Protein AF-A0A6C0BI85-F1 (afdb_monomer)

Organism: NCBI:txid1070528

Secondary structure (DSSP, 8-state):
-HHHHHHHHTT-S-PPPPBS-GGG-EEEESSPPTT-BPPPHHHHHHHHHHHHHHT--TT-EEEETTEEEETTTTEEESSSPP-SEEEEBPBPPP-------------------PPP------------EEETTTS--SSTTGGGEEEEEEETTEEEE--EEEEETTEEEEES-TTT--EE-SSEEES---SSS--TTS-SEEEEEEEE-SS-TTS--EEEEEEEEEE-SS-SS-EEEEEEETTSS-SB--EE-GGG-EEEEEEEEE-SEEEEEEEETTS-----EEEEEEEEEEPPPPPPP---------------------------------------------------------------------------------------------------------------------------------------------------------------PPPP-TT-PPPPPS-GGG--HHHHHHHHHHHTTS-HHHHHHHHHHHHHHHHHT-TTSEEEEE-SSEEEEEEEPPSSSPPEEEEETTEEEEE--HHHHSTT--EEEEEEESS-TTTTS-TT---SSPPEEEEEE-TTSPBPP----SS-EEEEEE----TT-TTTSPPPEEEEETTTTEEEEEETTEEEE----EEEETTEEEEE-GGG-EEEEE-S--STT-EEEEEPPPP-------EEETTTTEEE-TTEEEEEE-SSEEEEEES--STHHHHHHHHHHHHHHHHHHHHHHTSHHHHHHTHHHHHHHHHHHHHHHHHHHHHHHHHHHHHHHHHHHHHH-HHHHHHHTS-TTS------TTTTHHHHHHHS--S-------HHHHHHHH-TTTHHHH---TTS-HHHHHHHHHHHHHHHHHHHHHTHHHHHTTTS--PPPHHHHHHHHHHHHHHHHHHHHHHHHHHHHHHHHHHHHH-HHHHHHHHHHHHHHHHHHHHHHHHH--PPPTTTTTSTTSHHHHSS-HHHHHHHHHHHHHPPPPPPP---TTGGGSS--SHHHHHHHHHHHHHHHHHHHHHHHHHTTS-HHHHHHHHHHHHHHHHHIIIIIHHHHHHHHHHHHHHHHHTTTTS-HHHHHHHHSSHHHH--SS-TTS-TTTTS--SHHHHHHHHIIIIIIHHHHTT--HHHHS-HHHHHHHHHTTSS----TT-GGGGSSHHHHHHHHHHHHHHH--

Radius of gyration: 44.76 Å; Cα contacts (8 Å, |Δi|>4): 1434; chains: 1; bounding box: 137×112×140 Å

InterPro domains:
  IPR000203 GPS motif [PF01825] (696-733)
  IPR000203 GPS motif [SM00303] (693-743)
  IPR046338 GAIN domain superfamily [G3DSA:2.60.220.50] (666-744)
  IPR051223 Polycystin [PTHR10877] (275-784)
  IPR057244 GAIN, subdomain B [PS50221] (589-743)

Foldseek 3Di:
DVVVVVVVVVVPPDDFFAAPDPVQKAKDQADDPPQKDAGDLVNCVVCQVVCLVPHDDDQDWADDQQWIFTSVVSDIDSPDDDDRMGIIGRGDDDDDDDDDDDDDDDDDDDDDDDDDDDDDDDDDDDKDKDKLLVQDDPDACRQQKFKWKDADPDTGGQPDFDQDPNATWRANDPVFGWTDGSWKGWQGQPPDPPPPPRWWMKIKMKGFHPDDPVPQWKKKKKKKKAWDDQWAPFKWKFKDFPPDGGPDTDTDHNVNGMDMDIDIHRGRMIMIMITGDVIDTGIMMTMMMMMMTDDDDDDDDDDDDDDDDDDDDDDDDDDDDDDDDDDDDDDDDDDDDDDDDDDDDDDDDDDDDDDDDDDDDDDDDDDDDDDDDDDDDDDDDDDDDDDDDDDDDDDDDDDDDDDDDDDDDDDDDDDDDDDDDDDDDDDDDDDDDDDDDDDDDDDDDDDDDDDDDDDDDDPDDDDDPQPAQDDDPPPLLPDDPVRLLVSVQSCLVHQCVRCVLVNLQSLLSVLVVDPQQKDWHDYPFKIKIKGFQDPDQDWDWTDDDQKIKTHTSVPVVFPQFTMKMKIFTPDDRLCVPPVPDDFQFTDIDIFGAGSSSGGDWWAQAPFFIKMKGWGNADPPHLLNDAKWKWKAQLQPRFIWTADPNDTHTDPPWAPPDSFWIWDAITPRDIDIDGDPDNPGRDIDIDTDDNDDDDDADWDQDPQQSDIDRPQKGWPDDDNTMTMITGRTPDCQVLLVVLLVVLLVLLVVCVVVCPDPVNCVVLVVLCCVLVVVVVVLVVVLVVLLVLQLLLVVLLVVLLCPPPVSVVVVVDALLDFPPDLAPPDPDVVVVVVVVPDPPPDPFDLVLLLQCLFQQRNLPQFHFQLARSSLSSLLSLLLLLVLLLLCLSSVCNCAPNRGRDHDDPVSVVVSVVVSCVRNVVVNVVSLVLSLVQSLVQSCQRPVVLNLVLVLVLQLVLLLVLLLCVPPVDDDDPLSVPDPCSVVSNVDDNVVSVVSNVVSSRDGRDDDDDDDPVCSSDSHRDPSNVVSSVVSVVSSVVSSSSLSSSCSSDDVVVNCVSVVVSVVVVCCVRPPVSSVVSVVVLVVLLVCLVCVVVDDVVCNCVVPPPCLPVPPSPPSQAQPCVSSDPDPVSVVSSCCNSQVSRCSSSVHDSVSNHRSNVVSVVVNPPPDPPPPPPDPPVCSDPSNSSNVVVVVVVVVVD

Sequence (1194 aa):
MLRQIVAYLFVSLVFSQDCTSLTSLGHYTGDCPFNLGTPSCSYIQQNMNQICTNVIYNGITVNGPACNLNGEGCIYSPNMAEISEYFCCTLVSPSATPTPSITPPPTPTPSITPTISKTPSLTRTPVYVYDSQTDFNSFQGNKGWTYNYYKEPNYGPLPVLGNAEGSTAWMYSQNCAGWITATTMMPNDGITCNTPSCGTVRPAIKWSNPFPPSDTSYFLVTLSLRHYENGGQGEQIWVNINGGSAVYSPVITYASGTLTWSSYANINTFELIVQPLNGCDYAKVNYRITIMSVPITPSPTSTASRTSSASASRSAYPTFTAGPTSTVTPSTSSSSSSSASISSSSSSSALSSSSASATATSSSSSSASATSSSSSSASATSSSLSSASATSSGSSSATMTSSASATSSSSSSSSATSSASSTGTVTMSSTPSSSASSTSSSLSTPSATSTASLTPSVTSSPSPNWFKPPEIPQNLTNISSAEAIGFINTLAAYDASVIQGSLNALGAALLAGAANGSVSVQTTQFKMTLQVLPETNGTATLASGTTNIAMPPLKSLVEGAAAASLIQWTKNPFVSVIPNEKPDAPVVSFSVLDSTGKALSVSNLSKPITMSWNQNLGLDDPRIQTPPSYVIRCDTAFVYLTTGGQMTLFKGANQTRRDLWEVPCLMNSTNYVQCTSFQPYTFQAFDCPTPSFDHSCIYWSTSLKKWSSDGCKPAYANLTYASCECTHLTDFSSRVMAVVQSNKALFDNAKNVYSAAGLASNAEWFGLFGGLGLLTLCIGIIVIQVDLGSTRRYVHSLLRNKFLREFLHRRPSSPLYIYDIRSTMDRFYKTMKQEPIAASSTVFQRILQQHPSLQFIFRYDPRLSRLFRLLFLSIVQFHSLFITALLYGFTYGAGGKAAMTIIETIMLSLITMTLNIPVVQGLVRSMNHVGTLEFQAQFPVLHEEYQRRSAFEKIALIYLNKKNGMELDPEFLKIKGVDELQELTLKELLRKAAAVISMPWNLLDFHMSCWKAWPAHTWTGAGFLLAAMGYLGFVLNFLILFAANHDKSVGHEVMTSWGISQISSIFLIQPVTILFTYGFYWLVNRYSAYLPVFLRTLVITPSVRSIPSLFYFSNPWSYASYSPLTAEYAYTIFTRCSAYASHSDELAYAPMGAIVTSLGATESVVIDDSDQADEKTIKGLYVKFWVTYGELMR

pLDDT: mean 72.15, std 23.86, range [23.44, 97.12]

Nearest PDB structures (foldseek):
  7cz6-assembly1_C  TM=4.607E-01  e=1.124E-02  Omono River virus
  5iku-assembly1_A  TM=6.748E-01  e=1.535E-01  Hathewaya histolytica
  8h3u-assembly1_A  TM=4.696E-01  e=1.286E-01  Homo sapiens
  7tdm-assembly1_B  TM=3.830E-01  e=2.499E-01  Clostridium perfringens
  6v4a-assembly1_E  TM=4.316E-01  e=1.346E+00  Desulfofustis sp. PB-SRB1

Mean predicted aligned error: 21.23 Å

Solvent-accessible surface area (backbone atoms only — not comparable to full-atom values): 73098 Å² total; per-residue (Å²): 106,75,74,55,56,55,55,56,60,70,68,69,64,88,70,74,40,43,53,72,44,77,91,47,52,43,77,42,80,50,83,61,56,92,86,37,39,66,52,25,62,67,52,51,64,74,43,37,74,61,43,38,73,75,60,45,72,89,51,50,66,39,33,41,98,69,33,32,39,29,32,64,87,60,45,75,39,64,82,67,83,90,61,70,28,28,47,25,16,42,63,52,80,92,79,92,83,88,89,90,90,91,84,89,91,89,89,90,88,89,87,89,87,89,84,91,82,90,80,86,88,84,83,86,81,85,78,55,77,48,39,45,58,83,56,54,71,97,50,81,49,45,94,20,38,35,58,35,33,32,53,72,95,48,78,43,76,51,86,42,78,46,75,52,99,88,39,74,21,41,30,78,37,92,91,42,56,12,36,39,42,44,48,38,38,28,45,25,58,55,92,54,84,82,60,81,88,60,62,55,36,23,44,29,45,34,40,35,54,82,64,67,88,84,64,88,48,32,28,43,38,40,41,39,38,27,44,71,42,93,57,64,80,26,36,35,38,36,31,27,51,63,84,47,74,62,82,43,69,55,74,45,32,54,88,59,44,75,46,75,50,72,51,77,43,76,57,59,26,44,33,46,36,45,32,37,39,96,54,60,30,57,35,37,38,34,44,44,43,39,41,32,57,44,85,87,77,83,80,81,81,91,77,92,79,85,91,85,88,86,86,84,89,90,86,85,87,89,87,88,88,88,87,81,89,85,90,87,86,91,86,87,86,89,86,86,87,82,91,80,91,82,84,90,81,85,81,89,83,86,82,82,90,88,88,87,88,85,90,84,87,88,86,92,88,87,91,88,84,88,80,90,82,86,90,84,87,89,89,92,86,77,91,82,91,88,87,86,87,87,79,90,86,84,82,87,86,88,87,87,88,87,89,85,81,90,78,90,87,88,88,90,81,89,81,89,83,91,82,81,87,76,94,78,92,76,91,85,86,83,80,90,82,83,84,80,89,78,90,82,89,84,90,83,83,87,87,88,86,90,80,91,81,93,75,83,88,74,77,85,75,74,84,79,69,90,88,61,79,83,81,75,68,91,67,51,90,76,61,49,70,68,57,51,50,52,50,52,58,58,52,58,78,56,63,59,91,75,40,52,66,56,51,38,28,53,48,36,44,50,35,78,73,28,94,78,46,41,45,74,50,76,58,92,46,33,39,36,34,38,37,54,49,54,93,54,90,52,68,44,73,54,68,56,93,67,34,40,34,41,32,48,35,49,42,83,75,36,91,67,40,37,30,40,38,40,38,39,34,72,54,72,77,71,50,92,80,45,91,84,71,79,72,54,53,76,44,68,50,76,44,43,15,28,83,74,14,50,76,56,88,46,62,83,41,92,57,45,36,38,40,33,30,49,35,72,66,55,91,81,36,64,86,74,50,80,57,57,30,35,40,30,32,47,58,74,75,48,41,22,40,47,54,97,88,43,77,41,85,43,84,82,53,46,75,81,44,101,50,30,33,38,38,73,39,59,86,85,38,71,47,77,50,69,58,92,57,65,53,84,88,36,68,52,75,47,70,40,76,75,85,83,78,88,71,81,32,68,47,80,37,79,71,57,76,40,76,40,49,75,56,27,41,59,72,46,73,58,85,59,38,40,28,30,35,28,32,40,73,57,72,63,63,58,21,56,47,22,21,54,53,49,52,48,49,34,61,69,45,40,68,51,48,77,30,77,65,28,44,63,75,39,38,68,50,55,48,51,54,50,46,51,51,50,50,52,51,54,49,37,56,56,39,47,55,54,39,59,56,26,52,55,42,26,54,49,36,48,62,65,35,64,71,53,32,61,56,72,73,48,60,64,72,56,76,86,82,69,70,39,89,77,78,37,56,65,54,47,48,64,65,64,61,55,78,80,75,85,70,77,61,46,70,66,56,26,45,43,42,64,29,74,87,49,17,52,80,46,43,53,52,88,36,47,44,37,46,62,50,46,54,50,50,51,40,55,58,48,48,55,50,43,53,52,59,59,42,40,21,48,64,29,40,81,52,52,87,57,81,73,50,71,66,56,50,52,49,51,48,52,52,52,47,64,59,47,49,59,54,52,53,49,52,54,51,52,51,54,53,35,22,53,52,30,23,38,59,76,39,41,73,63,42,53,52,47,51,41,44,38,54,33,47,55,39,50,52,49,41,42,26,76,72,72,70,48,84,71,59,76,72,61,64,71,40,91,67,42,63,77,51,62,76,48,50,70,69,50,35,51,49,53,34,50,46,49,48,57,50,66,75,78,86,79,80,82,74,58,80,70,55,81,73,48,81,48,70,37,73,65,37,46,49,48,52,52,53,51,51,51,50,42,49,53,44,53,51,50,52,43,36,49,43,68,70,45,58,68,65,57,40,46,53,54,53,50,51,49,48,52,52,50,49,43,42,59,76,45,47,49,51,50,51,54,52,50,53,48,52,48,51,50,49,51,59,76,41,52,89,75,45,55,67,69,57,44,41,64,64,55,66,58,38,57,77,65,60,82,65,77,58,88,76,49,68,83,54,56,85,60,30,92,50,71,69,48,36,50,52,50,42,43,54,67,34,48,26,21,12,57,31,36,77,42,47,51,72,30,56,45,58,73,54,71,48,54,56,60,70,54,63,78,63,87,79,73,77,72,94,80,68,82,64,55,62,78,36,74,70,36,46,55,34,66,48,46,56,54,50,56,64,72,75,106

Structure (mmCIF, N/CA/C/O backbone):
data_AF-A0A6C0BI85-F1
#
_entry.id   AF-A0A6C0BI85-F1
#
loop_
_atom_site.group_PDB
_atom_site.id
_atom_site.type_symbol
_atom_site.label_atom_id
_atom_site.label_alt_id
_atom_site.label_comp_id
_atom_site.label_asym_id
_atom_site.label_entity_id
_atom_site.label_seq_id
_atom_site.pdbx_PDB_ins_code
_atom_site.Cartn_x
_atom_site.Cartn_y
_atom_site.Cartn_z
_atom_site.occupancy
_atom_site.B_iso_or_equiv
_atom_site.auth_seq_id
_atom_site.auth_comp_id
_atom_site.auth_asym_id
_atom_site.auth_atom_id
_atom_site.pdbx_PDB_model_num
ATOM 1 N N . MET A 1 1 ? -27.881 29.936 6.441 1.00 32.31 1 MET A N 1
ATOM 2 C CA . MET A 1 1 ? -26.473 29.682 6.053 1.00 32.31 1 MET A CA 1
ATOM 3 C C . MET A 1 1 ? -26.142 28.200 5.891 1.00 32.31 1 MET A C 1
ATOM 5 O O . MET A 1 1 ? -26.481 27.697 4.835 1.00 32.31 1 MET A O 1
ATOM 9 N N . LEU A 1 2 ? -25.539 27.467 6.845 1.00 32.44 2 LEU A N 1
ATOM 10 C CA . LEU A 1 2 ? -24.871 26.181 6.526 1.00 32.44 2 LEU A CA 1
ATOM 11 C C . LEU A 1 2 ? -25.758 25.137 5.805 1.00 32.44 2 LEU A C 1
ATOM 13 O O . LEU A 1 2 ? -25.327 24.567 4.810 1.00 32.44 2 LEU A O 1
ATOM 17 N N . ARG A 1 3 ? -27.024 24.954 6.221 1.00 36.97 3 ARG A N 1
ATOM 18 C CA . ARG A 1 3 ? -27.988 24.082 5.508 1.00 36.97 3 ARG A CA 1
ATOM 19 C C . ARG A 1 3 ? -28.278 24.521 4.061 1.00 36.97 3 ARG A C 1
ATOM 21 O O . ARG A 1 3 ? -28.511 23.665 3.221 1.00 36.97 3 ARG A O 1
ATOM 28 N N . GLN A 1 4 ? -28.254 25.822 3.767 1.00 36.00 4 GLN A N 1
ATOM 29 C CA . GLN A 1 4 ? -28.426 26.349 2.405 1.00 36.00 4 GLN A CA 1
ATOM 30 C C . GLN A 1 4 ? -27.156 26.159 1.568 1.00 36.00 4 GLN A C 1
ATOM 32 O O . GLN A 1 4 ? -27.266 25.816 0.402 1.00 36.00 4 GLN A O 1
ATOM 37 N N . ILE A 1 5 ? -25.963 26.310 2.156 1.00 40.66 5 ILE A N 1
ATOM 38 C CA . ILE A 1 5 ? -24.688 26.072 1.452 1.00 40.66 5 ILE A CA 1
ATOM 39 C C . ILE A 1 5 ? -24.595 24.607 0.995 1.00 40.66 5 ILE A C 1
ATOM 41 O O . ILE A 1 5 ? -24.258 24.343 -0.154 1.00 40.66 5 ILE A O 1
ATOM 45 N N . VAL A 1 6 ? -24.980 23.659 1.859 1.00 41.16 6 VAL A N 1
ATOM 46 C CA . VAL A 1 6 ? -25.075 22.234 1.488 1.00 41.16 6 VAL A CA 1
ATOM 47 C C . VAL A 1 6 ? -26.135 22.004 0.403 1.00 41.16 6 VAL A C 1
ATOM 49 O O . VAL A 1 6 ? -25.877 21.259 -0.534 1.00 41.16 6 VAL A O 1
ATOM 52 N N . ALA A 1 7 ? -27.297 22.664 0.481 1.00 39.47 7 ALA A N 1
ATOM 53 C CA . ALA A 1 7 ? -28.336 22.542 -0.545 1.00 39.47 7 ALA A CA 1
ATOM 54 C C . ALA A 1 7 ? -27.886 23.071 -1.923 1.00 39.47 7 ALA A C 1
ATOM 56 O O . ALA A 1 7 ? -28.177 22.433 -2.926 1.00 39.47 7 ALA A O 1
ATOM 57 N N . TYR A 1 8 ? -27.139 24.181 -1.977 1.00 38.62 8 TYR A N 1
ATOM 58 C CA . TYR A 1 8 ? -26.570 24.700 -3.228 1.00 38.62 8 TYR A CA 1
ATOM 59 C C . TYR A 1 8 ? -25.504 23.764 -3.818 1.00 38.62 8 TYR A C 1
ATOM 61 O O . TYR A 1 8 ? -25.525 23.513 -5.018 1.00 38.62 8 TYR A O 1
ATOM 69 N N . LEU A 1 9 ? -24.622 23.188 -2.989 1.00 36.44 9 LEU A N 1
ATOM 70 C CA . LEU A 1 9 ? -23.596 22.237 -3.449 1.00 36.44 9 LEU A CA 1
ATOM 71 C C . LEU A 1 9 ? -24.181 20.954 -4.066 1.00 36.44 9 LEU A C 1
ATOM 73 O O . LEU A 1 9 ? -23.580 20.394 -4.976 1.00 36.44 9 LEU A O 1
ATOM 77 N N . PHE A 1 10 ? -25.361 20.510 -3.622 1.00 40.19 10 PHE A N 1
ATOM 78 C CA . PHE A 1 10 ? -26.044 19.342 -4.197 1.00 40.19 10 PHE A CA 1
ATOM 79 C C . PHE A 1 10 ? -26.623 19.575 -5.606 1.00 40.19 10 PHE A C 1
ATOM 81 O O . PHE A 1 10 ? -26.956 18.605 -6.282 1.00 40.19 10 PHE A O 1
ATOM 88 N N . VAL A 1 11 ? -26.738 20.828 -6.062 1.00 39.78 11 VAL A N 1
ATOM 89 C CA . VAL A 1 11 ? -27.276 21.179 -7.393 1.00 39.78 11 VAL A CA 1
ATOM 90 C C . VAL A 1 11 ? -26.174 21.228 -8.465 1.00 39.78 11 VAL A C 1
ATOM 92 O O . VAL A 1 11 ? -26.470 21.193 -9.653 1.00 39.78 11 VAL A O 1
ATOM 95 N N . SER A 1 12 ? -24.896 21.254 -8.072 1.00 32.28 12 SER A N 1
ATOM 96 C CA . SER A 1 12 ? -23.743 21.391 -8.981 1.00 32.28 12 SER A CA 1
ATOM 97 C C . SER A 1 12 ? -23.176 20.067 -9.518 1.00 32.28 12 SER A C 1
ATOM 99 O O . SER A 1 12 ? -22.046 20.040 -10.002 1.00 32.28 12 SER A O 1
ATOM 101 N N . LEU A 1 13 ? -23.922 18.961 -9.429 1.00 35.91 13 LEU A N 1
ATOM 102 C CA . LEU A 1 13 ? -23.542 17.707 -10.088 1.00 35.91 13 LEU A CA 1
ATOM 103 C C . LEU A 1 13 ? -23.684 17.847 -11.610 1.00 35.91 13 LEU A C 1
ATOM 105 O O . LEU A 1 13 ? -24.664 18.406 -12.100 1.00 35.91 13 LEU A O 1
ATOM 109 N N . VAL A 1 14 ? -22.701 17.335 -12.354 1.00 41.69 14 VAL A N 1
ATOM 110 C CA . VAL A 1 14 ? -22.673 17.421 -13.820 1.00 41.69 14 VAL A CA 1
ATOM 111 C C . VAL A 1 14 ? -23.725 16.483 -14.409 1.00 41.69 14 VAL A C 1
ATOM 113 O O . VAL A 1 14 ? -23.485 15.291 -14.593 1.00 41.69 14 VAL A O 1
ATOM 116 N N . PHE A 1 15 ? -24.896 17.032 -14.716 1.00 45.31 15 PHE A N 1
ATOM 117 C CA . PHE A 1 15 ? -25.817 16.418 -15.665 1.00 45.31 15 PHE A CA 1
ATOM 118 C C . PHE A 1 15 ? -25.208 16.509 -17.068 1.00 45.31 15 PHE A C 1
ATOM 120 O O . PHE A 1 15 ? -24.727 17.572 -17.467 1.00 45.31 15 PHE A O 1
ATOM 127 N N . SER A 1 16 ? -25.246 15.409 -17.821 1.00 53.38 16 SER A N 1
ATOM 128 C CA . SER A 1 16 ? -24.959 15.418 -19.257 1.00 53.38 16 SER A CA 1
ATOM 129 C C . SER A 1 16 ? -25.920 16.383 -19.948 1.00 53.38 16 SER A C 1
ATOM 131 O O . SER A 1 16 ? -27.134 16.205 -19.842 1.00 53.38 16 SER A O 1
ATOM 133 N N . GLN A 1 17 ? -25.391 17.402 -20.619 1.00 70.75 17 GLN A N 1
ATOM 134 C CA . GLN A 1 17 ? -26.210 18.387 -21.318 1.00 70.75 17 GLN A CA 1
ATOM 135 C C . GLN A 1 17 ? -26.680 17.830 -22.668 1.00 70.75 17 GLN A C 1
ATOM 137 O O . GLN A 1 17 ? -25.994 17.032 -23.310 1.00 70.75 17 GLN A O 1
ATOM 142 N N . ASP A 1 18 ? -27.861 18.264 -23.090 1.00 85.94 18 ASP A N 1
ATOM 143 C CA . ASP A 1 18 ? -28.430 17.941 -24.397 1.00 85.94 18 ASP A CA 1
ATOM 144 C C . ASP A 1 18 ? -28.023 19.001 -25.436 1.00 85.94 18 ASP A C 1
ATOM 146 O O . ASP A 1 18 ? -27.631 20.117 -25.075 1.00 85.94 18 ASP A O 1
ATOM 150 N N . CYS A 1 19 ? -28.118 18.677 -26.731 1.00 89.75 19 CYS A N 1
ATOM 151 C CA . CYS A 1 19 ? -27.826 19.645 -27.792 1.00 89.75 19 CYS A CA 1
ATOM 152 C C . CYS A 1 19 ? -28.890 20.750 -27.857 1.00 89.75 19 CYS A C 1
ATOM 154 O O . CYS A 1 19 ? -30.084 20.484 -27.718 1.00 89.75 19 CYS A O 1
ATOM 156 N N . THR A 1 20 ? -28.477 21.977 -28.185 1.00 89.56 20 THR A N 1
ATOM 157 C CA . THR A 1 20 ? -29.389 23.105 -28.456 1.00 89.56 20 THR A CA 1
ATOM 158 C C . THR A 1 20 ? -30.285 22.861 -29.671 1.00 89.56 20 THR A C 1
ATOM 160 O O . THR A 1 20 ? -31.412 23.353 -29.720 1.00 89.56 20 THR A O 1
ATOM 163 N N . SER A 1 21 ? -29.804 22.089 -30.647 1.00 89.62 21 SER A N 1
ATOM 164 C CA . SER A 1 21 ? -30.570 21.604 -31.793 1.00 89.62 21 SER A CA 1
ATOM 165 C C . SER A 1 21 ? -29.921 20.354 -32.384 1.00 89.62 21 SER A C 1
ATOM 167 O O . SER A 1 21 ? -28.698 20.199 -32.322 1.00 89.62 21 SER A O 1
ATOM 169 N N . LEU A 1 22 ? -30.711 19.512 -33.059 1.00 88.31 22 LEU A N 1
ATOM 170 C CA . LEU A 1 22 ? -30.158 18.388 -33.823 1.00 88.31 22 LEU A CA 1
ATOM 171 C C . LEU A 1 22 ? -29.319 18.865 -35.024 1.00 88.31 22 LEU A C 1
ATOM 173 O O . LEU A 1 22 ? -28.395 18.186 -35.447 1.00 88.31 22 LEU A O 1
ATOM 177 N N . THR A 1 23 ? -29.589 20.068 -35.540 1.00 88.50 23 THR A N 1
ATOM 178 C CA . THR A 1 23 ? -28.827 20.684 -36.641 1.00 88.50 23 THR A CA 1
ATOM 179 C C . THR A 1 23 ? -27.415 21.134 -36.255 1.00 88.50 23 THR A C 1
ATOM 181 O O . THR A 1 23 ? -26.644 21.485 -37.141 1.00 88.50 23 THR A O 1
ATOM 184 N N . SER A 1 24 ? -27.066 21.126 -34.962 1.00 88.62 24 SER A N 1
ATOM 185 C CA . SER A 1 24 ? -25.689 21.337 -34.488 1.00 88.62 24 SER A CA 1
ATOM 186 C C . SER A 1 24 ? -24.929 20.030 -34.223 1.00 88.62 24 SER A C 1
ATOM 188 O O . SER A 1 24 ? -23.773 20.084 -33.815 1.00 88.62 24 SER A O 1
ATOM 190 N N . LEU A 1 25 ? -25.558 18.867 -34.438 1.00 90.88 25 LEU A N 1
ATOM 191 C CA . LEU A 1 25 ? -24.958 17.554 -34.216 1.00 90.88 25 LEU A CA 1
ATOM 192 C C . LEU A 1 25 ? -24.100 17.131 -35.415 1.00 90.88 25 LEU A C 1
ATOM 194 O O . LEU A 1 25 ? -24.626 16.764 -36.465 1.00 90.88 25 LEU A O 1
ATOM 198 N N . GLY A 1 26 ? -22.781 17.154 -35.239 1.00 89.19 26 GLY A N 1
ATOM 199 C CA . GLY A 1 26 ? -21.814 16.626 -36.199 1.00 89.19 26 GLY A CA 1
ATOM 200 C C . GLY A 1 26 ? -21.212 15.289 -35.760 1.00 89.19 26 GLY A C 1
ATOM 201 O O . GLY A 1 26 ? -21.168 14.966 -34.570 1.00 89.19 26 GLY A O 1
ATOM 202 N N . HIS A 1 27 ? -20.726 14.533 -36.742 1.00 87.88 27 HIS A N 1
ATOM 203 C CA . HIS A 1 27 ? -19.877 13.352 -36.576 1.00 87.88 27 HIS A CA 1
ATOM 204 C C . HIS A 1 27 ? -18.405 13.762 -36.712 1.00 87.88 27 HIS A C 1
ATOM 206 O O . HIS A 1 27 ? -18.065 14.529 -37.614 1.00 87.88 27 HIS A O 1
ATOM 212 N N . TYR A 1 28 ? -17.549 13.282 -35.806 1.00 87.31 28 TYR A N 1
ATOM 213 C CA . TYR A 1 28 ? -16.130 13.638 -35.756 1.00 87.31 28 TYR A CA 1
ATOM 214 C C . TYR A 1 28 ? -15.253 12.430 -35.408 1.00 87.31 28 TYR A C 1
ATOM 216 O O . TYR A 1 28 ? -15.567 11.653 -34.508 1.00 87.31 28 TYR A O 1
ATOM 224 N N . THR A 1 29 ? -14.117 12.305 -36.095 1.00 85.50 29 THR A N 1
ATOM 225 C CA . THR A 1 29 ? -13.049 11.347 -35.772 1.00 85.50 29 THR A CA 1
ATOM 226 C C . THR A 1 29 ? -12.068 11.988 -34.784 1.00 85.50 29 THR A C 1
ATOM 228 O O . THR A 1 29 ? -11.381 12.946 -35.146 1.00 85.50 29 THR A O 1
ATOM 231 N N . GLY A 1 30 ? -11.967 11.461 -33.562 1.00 82.19 30 GLY A N 1
ATOM 232 C CA . GLY A 1 30 ? -11.202 12.077 -32.468 1.00 82.19 30 GLY A CA 1
ATOM 233 C C . GLY A 1 30 ? -11.994 13.114 -31.655 1.00 82.19 30 GLY A C 1
ATOM 234 O O . GLY A 1 30 ? -13.221 13.136 -31.694 1.00 82.19 30 GLY A O 1
ATOM 235 N N . ASP A 1 31 ? -11.287 13.939 -30.877 1.00 81.69 31 ASP A N 1
ATOM 236 C CA . ASP A 1 31 ? -11.890 14.859 -29.901 1.00 81.69 31 ASP A CA 1
ATOM 237 C C . ASP A 1 31 ? -12.821 15.916 -30.528 1.00 81.69 31 ASP A C 1
ATOM 239 O O . ASP A 1 31 ? -12.587 16.419 -31.630 1.00 81.69 31 ASP A O 1
ATOM 243 N N . CYS A 1 32 ? -13.858 16.314 -29.781 1.00 87.75 32 CYS A N 1
ATOM 244 C CA . CYS A 1 32 ? -14.788 17.354 -30.221 1.00 87.75 32 CYS A CA 1
ATOM 245 C C . CYS A 1 32 ? -14.088 18.712 -30.443 1.00 87.75 32 CYS A C 1
ATOM 247 O O . CYS A 1 32 ? -13.310 19.149 -29.588 1.00 87.75 32 CYS A O 1
ATOM 249 N N . PRO A 1 33 ? -14.407 19.439 -31.535 1.00 88.50 33 PRO A N 1
ATOM 250 C CA . PRO A 1 33 ? -13.902 20.790 -31.758 1.00 88.50 33 PRO A CA 1
ATOM 251 C C . PRO A 1 33 ? -14.225 21.749 -30.609 1.00 88.50 33 PRO A C 1
ATOM 253 O O . PRO A 1 33 ? -15.282 21.667 -29.983 1.00 88.50 33 PRO A O 1
ATOM 256 N N . PHE A 1 34 ? -13.342 22.723 -30.379 1.00 69.06 34 PHE A N 1
ATOM 257 C CA . PHE A 1 34 ? -13.535 23.754 -29.357 1.00 69.06 34 PHE A CA 1
ATOM 258 C C . PHE A 1 34 ? -14.893 24.466 -29.549 1.00 69.06 34 PHE A C 1
ATOM 260 O O . PHE A 1 34 ? -15.210 24.913 -30.654 1.00 69.06 34 PHE A O 1
ATOM 267 N N . ASN A 1 35 ? -15.665 24.599 -28.463 1.00 81.50 35 ASN A N 1
ATOM 268 C CA . ASN A 1 35 ? -17.080 25.027 -28.399 1.00 81.50 35 ASN A CA 1
ATOM 269 C C . ASN A 1 35 ? -18.159 23.968 -28.741 1.00 81.50 35 ASN A C 1
ATOM 271 O O . ASN A 1 35 ? -19.345 24.297 -28.685 1.00 81.50 35 ASN A O 1
ATOM 275 N N . LEU A 1 36 ? -17.797 22.714 -29.032 1.00 89.50 36 LEU A N 1
ATOM 276 C CA . LEU A 1 36 ? -18.729 21.578 -29.110 1.00 89.50 36 LEU A CA 1
ATOM 277 C C . LEU A 1 36 ? -18.440 20.562 -27.993 1.00 89.50 36 LEU A C 1
ATOM 279 O O . LEU A 1 36 ? -17.316 20.460 -27.508 1.00 89.50 36 LEU A O 1
ATOM 283 N N . GLY A 1 37 ? -19.453 19.794 -27.592 1.00 87.94 37 GLY A N 1
ATOM 284 C CA . GLY A 1 37 ? -19.330 18.716 -26.608 1.00 87.94 37 GLY A CA 1
ATOM 285 C C . GLY A 1 37 ? -20.194 17.507 -26.957 1.00 87.94 37 GLY A C 1
ATOM 286 O O . GLY A 1 37 ? -21.074 17.588 -27.816 1.00 87.94 37 GLY A O 1
ATOM 287 N N . THR A 1 38 ? -19.934 16.378 -26.300 1.00 90.06 38 THR A N 1
ATOM 288 C CA . THR A 1 38 ? -20.685 15.134 -26.501 1.00 90.06 38 THR A CA 1
ATOM 289 C C . THR A 1 38 ? -22.072 15.214 -25.838 1.00 90.06 38 THR A C 1
ATOM 291 O O . THR A 1 38 ? -22.165 15.595 -24.668 1.00 90.06 38 THR A O 1
ATOM 294 N N . PRO A 1 39 ? -23.169 14.882 -26.548 1.00 88.62 39 PRO A N 1
ATOM 295 C CA . PRO A 1 39 ? -24.514 14.909 -25.975 1.00 88.62 39 PRO A CA 1
ATOM 296 C C . PRO A 1 39 ? -24.801 13.724 -25.050 1.00 88.62 39 PRO A C 1
ATOM 298 O O . PRO A 1 39 ? -24.115 12.701 -25.075 1.00 88.62 39 PRO A O 1
ATOM 301 N N . SER A 1 40 ? -25.879 13.835 -24.269 1.00 87.06 40 SER A N 1
ATOM 302 C CA . SER A 1 40 ? -26.364 12.732 -23.437 1.00 87.06 40 SER A CA 1
ATOM 303 C C . SER A 1 40 ? -26.766 11.495 -24.260 1.00 87.06 40 SER A C 1
ATOM 305 O O . SER A 1 40 ? -27.330 11.593 -25.354 1.00 87.06 40 SER A O 1
ATOM 307 N N . CYS A 1 41 ? -26.559 10.302 -23.696 1.00 86.69 41 CYS A N 1
ATOM 308 C CA . CYS A 1 41 ? -27.056 9.047 -24.272 1.00 86.69 41 CYS A CA 1
ATOM 309 C C . CYS A 1 41 ? -28.572 9.063 -24.505 1.00 86.69 41 CYS A C 1
ATOM 311 O O . CYS A 1 41 ? -29.055 8.562 -25.517 1.00 86.69 41 CYS A O 1
ATOM 313 N N . SER A 1 42 ? -29.322 9.682 -23.588 1.00 86.94 42 SER A N 1
ATOM 314 C CA . SER A 1 42 ? -30.764 9.910 -23.711 1.00 86.94 42 SER A CA 1
ATOM 315 C C . SER A 1 42 ? -31.117 10.749 -24.939 1.00 86.94 42 SER A C 1
ATOM 317 O O . SER A 1 42 ? -32.079 10.422 -25.631 1.00 86.94 42 SER A O 1
ATOM 319 N N . TYR A 1 43 ? -30.329 11.779 -25.257 1.00 89.94 43 TYR A N 1
ATOM 320 C CA . TYR A 1 43 ? -30.520 12.595 -26.453 1.00 89.94 43 TYR A CA 1
ATOM 321 C C . TYR A 1 43 ? -30.247 11.800 -27.733 1.00 89.94 43 TYR A C 1
ATOM 323 O O . TYR A 1 43 ? -31.054 11.844 -28.663 1.00 89.94 43 TYR A O 1
ATOM 331 N N . ILE A 1 44 ? -29.155 11.026 -27.764 1.00 89.56 44 ILE A N 1
ATOM 332 C CA . ILE A 1 44 ? -28.826 10.137 -28.890 1.00 89.56 44 ILE A CA 1
ATOM 333 C C . ILE A 1 44 ? -29.950 9.110 -29.099 1.00 89.56 44 ILE A C 1
ATOM 335 O O . ILE A 1 44 ? -30.425 8.938 -30.218 1.00 89.56 44 ILE A O 1
ATOM 339 N N . GLN A 1 45 ? -30.437 8.476 -28.028 1.00 89.75 45 GLN A N 1
ATOM 340 C CA . GLN A 1 45 ? -31.495 7.467 -28.104 1.00 89.75 45 GLN A CA 1
ATOM 341 C C . GLN A 1 45 ? -32.852 8.056 -28.530 1.00 89.75 45 GLN A C 1
ATOM 343 O O . GLN A 1 45 ? -33.555 7.442 -29.329 1.00 89.75 45 GLN A O 1
ATOM 348 N N . GLN A 1 46 ? -33.229 9.246 -28.043 1.00 92.31 46 GLN A N 1
ATOM 349 C CA . GLN A 1 46 ? -34.488 9.901 -28.428 1.00 92.31 46 GLN A CA 1
ATOM 350 C C . GLN A 1 46 ? -34.490 10.374 -29.887 1.00 92.31 46 GLN A C 1
ATOM 352 O O . GLN A 1 46 ? -35.510 10.260 -30.565 1.00 92.31 46 GLN A O 1
ATOM 357 N N . ASN A 1 47 ? -33.359 10.884 -30.383 1.00 91.75 47 ASN A N 1
ATOM 358 C CA . ASN A 1 47 ? -33.248 11.430 -31.739 1.00 91.75 47 ASN A CA 1
ATOM 359 C C . ASN A 1 47 ? -32.717 10.410 -32.766 1.00 91.75 47 ASN A C 1
ATOM 361 O O . ASN A 1 47 ? -32.633 10.734 -33.950 1.00 91.75 47 ASN A O 1
ATOM 365 N N . MET A 1 48 ? -32.400 9.184 -32.332 1.00 90.69 48 MET A N 1
ATOM 366 C CA . MET A 1 48 ? -31.796 8.071 -33.081 1.00 90.69 48 MET A CA 1
ATOM 367 C C . MET A 1 48 ? -32.151 8.034 -34.575 1.00 90.69 48 MET A C 1
ATOM 369 O O . MET A 1 48 ? -31.270 8.187 -35.418 1.00 90.69 48 MET A O 1
ATOM 373 N N . ASN A 1 49 ? -33.437 7.923 -34.920 1.00 88.50 49 ASN A N 1
ATOM 374 C CA . ASN A 1 49 ? -33.892 7.833 -36.314 1.00 88.50 49 ASN A CA 1
ATOM 375 C C . ASN A 1 49 ? -33.470 9.049 -37.161 1.00 88.50 49 ASN A C 1
ATOM 377 O O . ASN A 1 49 ? -33.092 8.907 -38.323 1.00 88.50 49 ASN A O 1
ATOM 381 N N . GLN A 1 50 ? -33.524 10.254 -36.587 1.00 88.56 50 GLN A N 1
ATOM 382 C CA . GLN A 1 50 ? -33.121 11.489 -37.259 1.00 88.56 50 GLN A CA 1
ATOM 383 C C . GLN A 1 50 ? -31.591 11.617 -37.345 1.00 88.56 50 GLN A C 1
ATOM 385 O O . GLN A 1 50 ? -31.096 12.158 -38.331 1.00 88.56 50 GLN A O 1
ATOM 390 N N . ILE A 1 51 ? -30.842 11.073 -36.381 1.00 90.25 51 ILE A N 1
ATOM 391 C CA . ILE A 1 51 ? -29.372 10.994 -36.433 1.00 90.25 51 ILE A CA 1
ATOM 392 C C . ILE A 1 51 ? -28.936 10.052 -37.566 1.00 90.25 51 ILE A C 1
ATOM 394 O O . ILE A 1 51 ? -28.167 10.455 -38.437 1.00 90.25 51 ILE A O 1
ATOM 398 N N . CYS A 1 52 ? -29.492 8.839 -37.626 1.00 88.00 52 CYS A N 1
ATOM 399 C CA . CYS A 1 52 ? -29.195 7.866 -38.683 1.00 88.00 52 CYS A CA 1
ATOM 400 C C . CYS A 1 52 ? -29.591 8.344 -40.088 1.00 88.00 52 CYS A C 1
ATOM 402 O O . CYS A 1 52 ? -28.965 7.947 -41.059 1.00 88.00 52 CYS A O 1
ATOM 404 N N . THR A 1 53 ? -30.635 9.172 -40.212 1.00 85.38 53 THR A N 1
ATOM 405 C CA . THR A 1 53 ? -31.120 9.636 -41.526 1.00 85.38 53 THR A CA 1
ATOM 406 C C . THR A 1 53 ? -30.351 10.858 -42.044 1.00 85.38 53 THR A C 1
ATOM 408 O O . THR A 1 53 ? -30.258 11.038 -43.253 1.00 85.38 53 THR A O 1
ATOM 411 N N . ASN A 1 54 ? -29.824 11.714 -41.157 1.00 83.94 54 ASN A N 1
ATOM 412 C CA . ASN A 1 54 ? -29.255 13.015 -41.546 1.00 83.94 54 ASN A CA 1
ATOM 413 C C . ASN A 1 54 ? -27.754 13.180 -41.246 1.00 83.94 54 ASN A C 1
ATOM 415 O O . ASN A 1 54 ? -27.125 14.038 -41.862 1.00 83.94 54 ASN A O 1
ATOM 419 N N . VAL A 1 55 ? -27.191 12.413 -40.302 1.00 84.12 55 VAL A N 1
ATOM 420 C CA . VAL A 1 55 ? -25.820 12.602 -39.781 1.00 84.12 55 VAL A CA 1
ATOM 421 C C . VAL A 1 55 ? -24.904 11.425 -40.126 1.00 84.12 55 VAL A C 1
ATOM 423 O O . VAL A 1 55 ? -23.760 11.649 -40.512 1.00 84.12 55 VAL A O 1
ATOM 426 N N . ILE A 1 56 ? -25.388 10.181 -40.025 1.00 82.31 56 ILE A N 1
ATOM 427 C CA . ILE A 1 56 ? -24.598 8.981 -40.346 1.00 82.31 56 ILE A CA 1
ATOM 428 C C . ILE A 1 56 ? -24.902 8.521 -41.774 1.00 82.31 56 ILE A C 1
ATOM 430 O O . ILE A 1 56 ? -26.007 8.070 -42.058 1.00 82.31 56 ILE A O 1
ATOM 434 N N . TYR A 1 57 ? -23.904 8.548 -42.654 1.00 64.44 57 TYR A N 1
ATOM 435 C CA . TYR A 1 57 ? -23.988 7.928 -43.978 1.00 64.44 57 TYR A CA 1
ATOM 436 C C . TYR A 1 57 ? -23.080 6.689 -44.033 1.00 64.44 57 TYR A C 1
ATOM 438 O O . TYR A 1 57 ? -22.013 6.666 -43.425 1.00 64.44 57 TYR A O 1
ATOM 446 N N . ASN A 1 58 ? -23.490 5.669 -44.795 1.00 63.44 58 ASN A N 1
ATOM 447 C CA . ASN A 1 58 ? -22.708 4.460 -45.112 1.00 63.44 58 ASN A CA 1
ATOM 448 C C . ASN A 1 58 ? -22.379 3.508 -43.937 1.00 63.44 58 ASN A C 1
ATOM 450 O O . ASN A 1 58 ? -21.269 2.988 -43.860 1.00 63.44 58 ASN A O 1
ATOM 454 N N . GLY A 1 59 ? -23.339 3.233 -43.046 1.00 59.97 59 GLY A N 1
ATOM 455 C CA . GLY A 1 59 ? -23.254 2.079 -42.128 1.00 59.97 59 GLY A CA 1
ATOM 456 C C . GLY A 1 59 ? -22.249 2.193 -40.977 1.00 59.97 59 GLY A C 1
ATOM 457 O O . GLY A 1 59 ? -22.000 1.223 -40.268 1.00 59.97 59 GLY A O 1
ATOM 458 N N . ILE A 1 60 ? -21.669 3.375 -40.783 1.00 60.31 60 ILE A N 1
ATOM 459 C CA . ILE A 1 60 ? -20.669 3.640 -39.750 1.00 60.31 60 ILE A CA 1
ATOM 460 C C . ILE A 1 60 ? -21.314 3.522 -38.356 1.00 60.31 60 ILE A C 1
ATOM 462 O O . ILE A 1 60 ? -22.469 3.908 -38.160 1.00 60.31 60 ILE A O 1
ATOM 466 N N . THR A 1 61 ? -20.579 2.980 -37.382 1.00 66.50 61 THR A N 1
ATOM 467 C CA . THR A 1 61 ? -20.979 3.017 -35.966 1.00 66.50 61 THR A CA 1
ATOM 468 C C . THR A 1 61 ? -20.308 4.204 -35.287 1.00 66.50 61 THR A C 1
ATOM 470 O O . THR A 1 61 ? -19.110 4.400 -35.454 1.00 66.50 61 THR A O 1
ATOM 473 N N . VAL A 1 62 ? -21.066 4.990 -34.522 1.00 66.25 62 VAL A N 1
ATOM 474 C CA . VAL A 1 62 ? -20.566 6.191 -33.830 1.00 66.25 62 VAL A CA 1
ATOM 475 C C . VAL A 1 62 ? -20.845 6.072 -32.333 1.00 66.25 62 VAL A C 1
ATOM 477 O O . VAL A 1 62 ? -21.934 5.650 -31.935 1.00 66.25 62 VAL A O 1
ATOM 480 N N . ASN A 1 63 ? -19.865 6.431 -31.504 1.00 62.31 63 ASN A N 1
ATOM 481 C CA . ASN A 1 63 ? -19.820 6.141 -30.074 1.00 62.31 63 ASN A CA 1
ATOM 482 C C . ASN A 1 63 ? -19.817 7.440 -29.245 1.00 62.31 63 ASN A C 1
ATOM 484 O O . ASN A 1 63 ? -18.838 8.177 -29.208 1.00 62.31 63 ASN A O 1
ATOM 488 N N . GLY A 1 64 ? -20.906 7.723 -28.528 1.00 59.91 64 GLY A N 1
ATOM 489 C CA . GLY A 1 64 ? -20.820 8.544 -27.315 1.00 59.91 64 GLY A CA 1
ATOM 490 C C . GLY A 1 64 ? -20.223 7.710 -26.172 1.00 59.91 64 GLY A C 1
ATOM 491 O O . GLY A 1 64 ? -20.291 6.485 -26.242 1.00 59.91 64 GLY A O 1
ATOM 492 N N . PRO A 1 65 ? -19.668 8.305 -25.101 1.00 54.69 65 PRO A N 1
ATOM 493 C CA . PRO A 1 65 ? -19.128 7.530 -23.981 1.00 54.69 65 PRO A CA 1
ATOM 494 C C . PRO A 1 65 ? -20.192 6.568 -23.411 1.00 54.69 65 PRO A C 1
ATOM 496 O O . PRO A 1 65 ? -21.206 7.007 -22.870 1.00 54.69 65 PRO A O 1
ATOM 499 N N . ALA A 1 66 ? -19.941 5.261 -23.565 1.00 62.62 66 ALA A N 1
ATOM 500 C CA . ALA A 1 66 ? -20.842 4.130 -23.285 1.00 62.62 66 ALA A CA 1
ATOM 501 C C . ALA A 1 66 ? -22.128 3.995 -24.146 1.00 62.62 66 ALA A C 1
ATOM 503 O O . ALA A 1 66 ? -23.045 3.278 -23.743 1.00 62.62 66 ALA A O 1
ATOM 504 N N . CYS A 1 67 ? -22.230 4.637 -25.319 1.00 77.94 67 CYS A N 1
ATOM 505 C CA . CYS A 1 67 ? -23.464 4.690 -26.121 1.00 77.94 67 CYS A CA 1
ATOM 506 C C . CYS A 1 67 ? -23.204 4.704 -27.639 1.00 77.94 67 CYS A C 1
ATOM 508 O O . CYS A 1 67 ? -22.938 5.753 -28.224 1.00 77.94 67 CYS A O 1
ATOM 510 N N . ASN A 1 68 ? -23.350 3.543 -28.286 1.00 80.75 68 ASN A N 1
ATOM 511 C CA . ASN A 1 68 ? -23.106 3.355 -29.719 1.00 80.75 68 ASN A CA 1
ATOM 512 C C . ASN A 1 68 ? -24.396 3.436 -30.546 1.00 80.75 68 ASN A C 1
ATOM 514 O O . ASN A 1 68 ? -25.447 2.946 -30.121 1.00 80.75 68 ASN A O 1
ATOM 518 N N . LEU A 1 69 ? -24.289 3.978 -31.761 1.00 85.94 69 LEU A N 1
ATOM 519 C CA . LEU A 1 69 ? -25.333 3.964 -32.785 1.00 85.94 69 LEU A CA 1
ATOM 520 C C . LEU A 1 69 ? -24.768 3.389 -34.091 1.00 85.94 69 LEU A C 1
ATOM 522 O O . LEU A 1 69 ? -23.886 4.003 -34.687 1.00 85.94 69 LEU A O 1
ATOM 526 N N . ASN A 1 70 ? -25.256 2.225 -34.531 1.00 79.25 70 ASN A N 1
ATOM 527 C CA . ASN A 1 70 ? -24.870 1.628 -35.816 1.00 79.25 70 ASN A CA 1
ATOM 528 C C . ASN A 1 70 ? -25.764 2.158 -36.949 1.00 79.25 70 ASN A C 1
ATOM 530 O O . ASN A 1 70 ? -26.985 1.998 -36.888 1.00 79.25 70 ASN A O 1
ATOM 534 N N . GLY A 1 71 ? -25.162 2.749 -37.987 1.00 71.06 71 GLY A N 1
ATOM 535 C CA . GLY A 1 71 ? -25.863 3.246 -39.171 1.00 71.06 71 GLY A CA 1
ATOM 536 C C . GLY A 1 71 ? -26.615 2.170 -39.966 1.00 71.06 71 GLY A C 1
ATOM 537 O O . GLY A 1 71 ? -27.705 2.451 -40.464 1.00 71.06 71 GLY A O 1
ATOM 538 N N . GLU A 1 72 ? -26.114 0.931 -40.057 1.00 71.94 72 GLU A N 1
ATOM 539 C CA . GLU A 1 72 ? -26.887 -0.160 -40.671 1.00 71.94 72 GLU A CA 1
ATOM 540 C C . GLU A 1 72 ? -27.970 -0.658 -39.705 1.00 71.94 72 GLU A C 1
ATOM 542 O O . GLU A 1 72 ? -27.701 -1.238 -38.653 1.00 71.94 72 GLU A O 1
ATOM 547 N N . GLY A 1 73 ? -29.230 -0.400 -40.065 1.00 77.38 73 GLY A N 1
ATOM 548 C CA . GLY A 1 73 ? -30.400 -0.738 -39.251 1.00 77.38 73 GLY A CA 1
ATOM 549 C C . GLY A 1 73 ? -30.719 0.253 -38.125 1.00 77.38 73 GLY A C 1
ATOM 550 O O . GLY A 1 73 ? -31.731 0.069 -37.455 1.00 77.38 73 GLY A O 1
ATOM 551 N N . CYS A 1 74 ? -29.913 1.308 -37.936 1.00 85.31 74 CYS A N 1
ATOM 552 C CA . CYS A 1 74 ? -30.107 2.341 -36.911 1.00 85.31 74 CYS A CA 1
ATOM 553 C C . CYS A 1 74 ? -30.251 1.766 -35.486 1.00 85.31 74 CYS A C 1
ATOM 555 O O . CYS A 1 74 ? -31.205 2.053 -34.761 1.00 85.31 74 CYS A O 1
ATOM 557 N N . ILE A 1 75 ? -29.318 0.893 -35.092 1.00 82.44 75 ILE A N 1
ATOM 558 C CA . ILE A 1 75 ? -29.398 0.139 -33.833 1.00 82.44 75 ILE A CA 1
ATOM 559 C C . ILE A 1 75 ? -28.579 0.837 -32.740 1.00 82.44 75 ILE A C 1
ATOM 561 O O . ILE A 1 75 ? -27.356 0.944 -32.837 1.00 82.44 75 ILE A O 1
ATOM 565 N N . TYR A 1 76 ? -29.256 1.260 -31.669 1.00 84.94 76 TYR A N 1
ATOM 566 C CA . TYR A 1 76 ? -28.633 1.741 -30.432 1.00 84.94 76 TYR A CA 1
ATOM 567 C C . TYR A 1 76 ? -28.153 0.580 -29.549 1.00 84.94 76 TYR A C 1
ATOM 569 O O . TYR A 1 76 ? -28.916 -0.349 -29.274 1.00 84.94 76 TYR A O 1
ATOM 577 N N . SER A 1 77 ? -26.916 0.655 -29.049 1.00 80.75 77 SER A N 1
ATOM 578 C CA . SER A 1 77 ? -26.364 -0.316 -28.096 1.00 80.75 77 SER A CA 1
ATOM 579 C C . SER A 1 77 ? -25.421 0.335 -27.072 1.00 80.75 77 SER A C 1
ATOM 581 O O . SER A 1 77 ? -24.444 0.976 -27.463 1.00 80.75 77 SER A O 1
ATOM 583 N N . PRO A 1 78 ? -25.628 0.125 -25.758 1.00 71.81 78 PRO A N 1
ATOM 584 C CA . PRO A 1 78 ? -24.696 0.583 -24.726 1.00 71.81 78 PRO A CA 1
ATOM 585 C C . PRO A 1 78 ? -23.483 -0.350 -24.527 1.00 71.81 78 PRO A C 1
ATOM 587 O O . PRO A 1 78 ? -22.598 -0.043 -23.737 1.00 71.81 78 PRO A O 1
ATOM 590 N N . ASN A 1 79 ? -23.441 -1.504 -25.210 1.00 70.75 79 ASN A N 1
ATOM 591 C CA . ASN A 1 79 ? -22.531 -2.618 -24.892 1.00 70.75 79 ASN A CA 1
ATOM 592 C C . ASN A 1 79 ? -21.556 -2.985 -26.034 1.00 70.75 79 ASN A C 1
ATOM 594 O O . ASN A 1 79 ? -21.044 -4.104 -26.063 1.00 70.75 79 ASN A O 1
ATOM 598 N N . MET A 1 80 ? -21.336 -2.098 -27.008 1.00 65.25 80 MET A N 1
ATOM 599 C CA . MET A 1 80 ? -20.338 -2.302 -28.071 1.00 65.25 80 MET A CA 1
ATOM 600 C C . MET A 1 80 ? -18.972 -1.727 -27.661 1.00 65.25 80 MET A C 1
ATOM 602 O O . MET A 1 80 ? -18.893 -0.868 -26.784 1.00 65.25 80 MET A O 1
ATOM 606 N N . ALA A 1 81 ? -17.894 -2.242 -28.258 1.00 58.31 81 ALA A N 1
ATOM 607 C CA . ALA A 1 81 ? -16.532 -1.800 -27.960 1.00 58.31 81 ALA A CA 1
ATOM 608 C C . ALA A 1 81 ? -16.283 -0.369 -28.466 1.00 58.31 81 ALA A C 1
ATOM 610 O O . ALA A 1 81 ? -16.763 -0.002 -29.536 1.00 58.31 81 ALA A O 1
ATOM 611 N N . GLU A 1 82 ? -15.517 0.421 -27.710 1.00 63.31 82 GLU A N 1
ATOM 612 C CA . GLU A 1 82 ? -15.244 1.815 -28.065 1.00 63.31 82 GLU A CA 1
ATOM 613 C C . GLU A 1 82 ? -14.404 1.936 -29.344 1.00 63.31 82 GLU A C 1
ATOM 615 O O . GLU A 1 82 ? -13.408 1.236 -29.539 1.00 63.31 82 GLU A O 1
ATOM 620 N N . ILE A 1 83 ? -14.804 2.882 -30.190 1.00 74.50 83 ILE A N 1
ATOM 621 C CA . ILE A 1 83 ? -14.140 3.274 -31.435 1.00 74.50 83 ILE A CA 1
ATOM 622 C C . ILE A 1 83 ? -13.991 4.799 -31.472 1.00 74.50 83 ILE A C 1
ATOM 624 O O . ILE A 1 83 ? -14.701 5.520 -30.772 1.00 74.50 83 ILE A O 1
ATOM 628 N N . SER A 1 84 ? -13.033 5.295 -32.257 1.00 76.88 84 SER A N 1
ATOM 629 C CA . SER A 1 84 ? -12.524 6.676 -32.207 1.00 76.88 84 SER A CA 1
ATOM 630 C C . SER A 1 84 ? -13.417 7.730 -32.883 1.00 76.88 84 SER A C 1
ATOM 632 O O . SER A 1 84 ? -12.904 8.689 -33.463 1.00 76.88 84 SER A O 1
ATOM 634 N N . GLU A 1 85 ? -14.734 7.547 -32.851 1.00 82.31 85 GLU A N 1
ATOM 635 C CA . GLU A 1 85 ? -15.703 8.376 -33.568 1.00 82.31 85 GLU A CA 1
ATOM 636 C C . GLU A 1 85 ? -16.843 8.814 -32.656 1.00 82.31 85 GLU A C 1
ATOM 638 O O . GLU A 1 85 ? -17.536 7.979 -32.075 1.00 82.31 85 GLU A O 1
ATOM 643 N N . TYR A 1 86 ? -17.056 10.126 -32.569 1.00 85.69 86 TYR A N 1
ATOM 644 C CA . TYR A 1 86 ? -17.930 10.754 -31.586 1.00 85.69 86 TYR A CA 1
ATOM 645 C C . TYR A 1 86 ? -18.975 11.659 -32.244 1.00 85.69 86 TYR A C 1
ATOM 647 O O . TYR A 1 86 ? -18.767 12.235 -33.316 1.00 85.69 86 TYR A O 1
ATOM 655 N N . PHE A 1 87 ? -20.099 11.829 -31.549 1.00 90.06 87 PHE A N 1
ATOM 656 C CA . PHE A 1 87 ? -21.053 12.899 -31.823 1.00 90.06 87 PHE A CA 1
ATOM 657 C C . PHE A 1 87 ? -20.688 14.147 -31.022 1.00 90.06 87 PHE A C 1
ATOM 659 O O . PHE A 1 87 ? -20.520 14.060 -29.806 1.00 90.06 87 PHE A O 1
ATOM 666 N N . CYS A 1 88 ? -20.653 15.311 -31.667 1.00 92.56 88 CYS A N 1
ATOM 667 C CA . CYS A 1 88 ? -20.385 16.588 -31.005 1.00 92.56 88 CYS A CA 1
ATOM 668 C C . CYS A 1 88 ? -21.428 17.633 -31.409 1.00 92.56 88 CYS A C 1
ATOM 670 O O . CYS A 1 88 ? -21.773 17.741 -32.585 1.00 92.56 88 CYS A O 1
ATOM 672 N N . CYS A 1 89 ? -21.919 18.417 -30.449 1.00 94.00 89 CYS A N 1
ATOM 673 C CA . CYS A 1 89 ? -22.892 19.483 -30.685 1.00 94.00 89 CYS A CA 1
ATOM 674 C C . CYS A 1 89 ? -22.732 20.663 -29.718 1.00 94.00 89 CYS A C 1
ATOM 676 O O . CYS A 1 89 ? -21.970 20.606 -28.752 1.00 94.00 89 CYS A O 1
ATOM 678 N N . THR A 1 90 ? -23.457 21.754 -29.972 1.00 93.12 90 THR A N 1
ATOM 679 C CA . THR A 1 90 ? -23.549 22.875 -29.028 1.00 93.12 90 THR A CA 1
ATOM 680 C C . THR A 1 90 ? -24.506 22.504 -27.895 1.00 93.12 90 THR A C 1
ATOM 682 O O . THR A 1 90 ? -25.644 22.120 -28.155 1.00 93.12 90 THR A O 1
ATOM 685 N N . LEU A 1 91 ? -24.064 22.616 -26.642 1.00 87.69 91 LEU A N 1
ATOM 686 C CA . LEU A 1 91 ? -24.811 22.151 -25.465 1.00 87.69 91 LEU A CA 1
ATOM 687 C C . LEU A 1 91 ? -25.731 23.234 -24.866 1.00 87.69 91 LEU A C 1
ATOM 689 O O . LEU A 1 91 ? -25.430 24.429 -24.924 1.00 87.69 91 LEU A O 1
ATOM 693 N N . VAL A 1 92 ? -26.859 22.825 -24.275 1.00 81.25 92 VAL A N 1
ATOM 694 C CA . VAL A 1 92 ? -27.821 23.739 -23.628 1.00 81.25 92 VAL A CA 1
ATOM 695 C C . VAL A 1 92 ? -27.285 24.267 -22.292 1.00 81.25 92 VAL A C 1
ATOM 697 O O . VAL A 1 92 ? -27.121 23.524 -21.325 1.00 81.25 92 VAL A O 1
ATOM 700 N N . SER A 1 93 ? -27.099 25.588 -22.210 1.00 59.12 93 SER A N 1
ATOM 701 C CA . SER A 1 93 ? -26.758 26.279 -20.960 1.00 59.12 93 SER A CA 1
ATOM 702 C C . SER A 1 93 ? -27.965 26.335 -20.001 1.00 59.12 93 SER A C 1
ATOM 704 O O . SER A 1 93 ? -29.052 26.742 -20.424 1.00 59.12 93 SER A O 1
ATOM 706 N N . PRO A 1 94 ? -27.821 25.944 -18.719 1.00 50.44 94 PRO A N 1
ATOM 707 C CA . PRO A 1 94 ? -28.949 25.810 -17.799 1.00 50.44 94 PRO A CA 1
ATOM 708 C C . PRO A 1 94 ? -29.517 27.162 -17.334 1.00 50.44 94 PRO A C 1
ATOM 710 O O . PRO A 1 94 ? -28.811 27.996 -16.769 1.00 50.44 94 PRO A O 1
ATOM 713 N N . SER A 1 95 ? -30.834 27.333 -17.487 1.00 37.91 95 SER A N 1
ATOM 714 C CA . SER A 1 95 ? -31.619 28.450 -16.941 1.00 37.91 95 SER A CA 1
ATOM 715 C C . SER A 1 95 ? -32.817 27.921 -16.138 1.00 37.91 95 SER A C 1
ATOM 717 O O . SER A 1 95 ? -33.303 26.822 -16.399 1.00 37.91 95 SER A O 1
ATOM 719 N N . ALA A 1 96 ? -33.268 28.657 -15.117 1.00 43.25 96 ALA A N 1
ATOM 720 C CA . ALA A 1 96 ? -34.132 28.128 -14.052 1.00 43.25 96 ALA A CA 1
ATOM 721 C C . ALA A 1 96 ? -35.638 28.393 -14.265 1.00 43.25 96 ALA A C 1
ATOM 723 O O . ALA A 1 96 ? -36.036 29.508 -14.595 1.00 43.25 96 ALA A O 1
ATOM 724 N N . THR A 1 97 ? -36.492 27.385 -14.037 1.00 33.03 97 THR A N 1
ATOM 725 C CA . THR A 1 97 ? -37.974 27.454 -14.168 1.00 33.03 97 THR A CA 1
ATOM 726 C C . THR A 1 97 ? -38.669 26.371 -13.279 1.00 33.03 97 THR A C 1
ATOM 728 O O . THR A 1 97 ? -37.943 25.663 -12.578 1.00 33.03 97 THR A O 1
ATOM 731 N N . PRO A 1 98 ? -40.021 26.300 -13.110 1.00 38.16 98 PRO A N 1
ATOM 732 C CA . PRO A 1 98 ? -40.603 26.323 -11.756 1.00 38.16 98 PRO A CA 1
ATOM 733 C C . PRO A 1 98 ? -41.553 25.156 -11.362 1.00 38.16 98 PRO A C 1
ATOM 735 O O . PRO A 1 98 ? -41.800 24.219 -12.115 1.00 38.16 98 PRO A O 1
ATOM 738 N N . THR A 1 99 ? -42.109 25.248 -10.146 1.00 36.62 99 THR A N 1
ATOM 739 C CA . THR A 1 99 ? -42.900 24.221 -9.431 1.00 36.62 99 THR A CA 1
ATOM 740 C C . THR A 1 99 ? -44.420 24.233 -9.716 1.00 36.62 99 THR A C 1
ATOM 742 O O . THR A 1 99 ? -45.022 25.306 -9.665 1.00 36.62 99 THR A O 1
ATOM 745 N N . PRO A 1 100 ? -45.080 23.061 -9.862 1.00 36.44 100 PRO A N 1
ATOM 746 C CA . PRO A 1 100 ? -46.544 22.903 -9.800 1.00 36.44 100 PRO A CA 1
ATOM 747 C C . PRO A 1 100 ? -47.053 22.124 -8.555 1.00 36.44 100 PRO A C 1
ATOM 749 O O . PRO A 1 100 ? -46.274 21.651 -7.728 1.00 36.44 100 PRO A O 1
ATOM 752 N N . SER A 1 101 ? -48.380 21.996 -8.411 1.00 31.88 101 SER A N 1
ATOM 753 C CA . SER A 1 101 ? -49.114 21.389 -7.275 1.00 31.88 101 SER A CA 1
ATOM 754 C C . SER A 1 101 ? -50.479 20.832 -7.738 1.00 31.88 101 SER A C 1
ATOM 756 O O . SER A 1 101 ? -50.935 21.294 -8.781 1.00 31.88 101 SER A O 1
ATOM 758 N N . ILE A 1 102 ? -51.115 19.904 -6.982 1.00 31.89 102 ILE A N 1
ATOM 759 C CA . ILE A 1 102 ? -52.586 19.686 -6.760 1.00 31.89 102 ILE A CA 1
ATOM 760 C C . ILE A 1 102 ? -52.910 18.237 -6.288 1.00 31.89 102 ILE A C 1
ATOM 762 O O . ILE A 1 102 ? -52.161 17.301 -6.555 1.00 31.89 102 ILE A O 1
ATOM 766 N N . THR A 1 103 ? -54.036 18.061 -5.573 1.00 34.62 103 THR A N 1
ATOM 767 C CA . THR A 1 103 ? -54.508 16.829 -4.884 1.00 34.62 103 THR A CA 1
ATOM 768 C C . THR A 1 103 ? -55.947 16.451 -5.296 1.00 34.62 103 THR A C 1
ATOM 770 O O . THR A 1 103 ? -56.746 17.369 -5.481 1.00 34.62 103 THR A O 1
ATOM 773 N N . PRO A 1 104 ? -56.329 15.152 -5.370 1.00 33.81 104 PRO A N 1
ATOM 774 C CA . PRO A 1 104 ? -57.707 14.728 -5.017 1.00 33.81 104 PRO A CA 1
ATOM 775 C C . PRO A 1 104 ? -57.762 13.363 -4.219 1.00 33.81 104 PRO A C 1
ATOM 777 O O . PRO A 1 104 ? -56.858 13.161 -3.411 1.00 33.81 104 PRO A O 1
ATOM 780 N N . PRO A 1 105 ? -58.810 12.487 -4.239 1.00 30.61 105 PRO A N 1
ATOM 781 C CA . PRO A 1 105 ? -59.659 12.213 -3.055 1.00 30.61 105 PRO A CA 1
ATOM 782 C C . PRO A 1 105 ? -59.703 10.727 -2.539 1.00 30.61 105 PRO A C 1
ATOM 784 O O . PRO A 1 105 ? -59.055 9.867 -3.130 1.00 30.61 105 PRO A O 1
ATOM 787 N N . PRO A 1 106 ? -60.436 10.395 -1.436 1.00 35.56 106 PRO A N 1
ATOM 788 C CA . PRO A 1 106 ? -60.303 9.116 -0.685 1.00 35.56 106 PRO A CA 1
ATOM 789 C C . PRO A 1 106 ? -61.543 8.163 -0.669 1.00 35.56 106 PRO A C 1
ATOM 791 O O . PRO A 1 106 ? -62.589 8.524 -1.204 1.00 35.56 106 PRO A O 1
ATOM 794 N N . THR A 1 107 ? -61.460 7.046 0.106 1.00 27.83 107 THR A N 1
ATOM 795 C CA . THR A 1 107 ? -62.525 6.050 0.518 1.00 27.83 107 THR A CA 1
ATOM 796 C C . THR A 1 107 ? -62.587 4.767 -0.357 1.00 27.83 107 THR A C 1
ATOM 798 O O . THR A 1 107 ? -62.311 4.913 -1.546 1.00 27.83 107 THR A O 1
ATOM 801 N N . PRO A 1 108 ? -62.956 3.530 0.115 1.00 30.62 108 PRO A N 1
ATOM 802 C CA . PRO A 1 108 ? -63.350 3.006 1.454 1.00 30.62 108 PRO A CA 1
ATOM 803 C C . PRO A 1 108 ? -62.425 1.889 2.046 1.00 30.62 108 PRO A C 1
ATOM 805 O O . PRO A 1 108 ? -61.363 1.599 1.505 1.00 30.62 108 PRO A O 1
ATOM 808 N N . THR A 1 109 ? -62.852 1.235 3.147 1.00 35.66 109 THR A N 1
ATOM 809 C CA . THR A 1 109 ? -62.092 0.243 3.958 1.00 35.66 109 THR A CA 1
ATOM 810 C C . THR A 1 109 ? -62.898 -1.036 4.284 1.00 35.66 109 THR A C 1
ATOM 812 O O . THR A 1 109 ? -64.082 -0.920 4.597 1.00 35.66 109 THR A O 1
ATOM 815 N N . PRO A 1 110 ? -62.265 -2.229 4.344 1.00 29.72 110 PRO A N 1
ATOM 816 C CA . PRO A 1 110 ? -62.713 -3.353 5.188 1.00 29.72 110 PRO A CA 1
ATOM 817 C C . PRO A 1 110 ? -61.612 -3.894 6.142 1.00 29.72 110 PRO A C 1
ATOM 819 O O . PRO A 1 110 ? -60.446 -3.520 6.033 1.00 29.72 110 PRO A O 1
ATOM 822 N N . SER A 1 111 ? -61.974 -4.776 7.087 1.00 36.59 111 SER A N 1
ATOM 823 C CA . SER A 1 111 ? -61.107 -5.275 8.182 1.00 36.59 111 SER A CA 1
ATOM 824 C C . SER A 1 111 ? -61.165 -6.805 8.337 1.00 36.59 111 SER A C 1
ATOM 826 O O . SER A 1 111 ? -62.245 -7.375 8.192 1.00 36.59 111 SER A O 1
ATOM 828 N N . ILE A 1 112 ? -60.037 -7.462 8.664 1.00 28.45 112 ILE A N 1
ATOM 829 C CA . ILE A 1 112 ? -59.945 -8.898 9.015 1.00 28.45 112 ILE A CA 1
ATOM 830 C C . ILE A 1 112 ? -58.883 -9.118 10.115 1.00 28.45 112 ILE A C 1
ATOM 832 O O . ILE A 1 112 ? -57.817 -8.504 10.093 1.00 28.45 112 ILE A O 1
ATOM 836 N N . THR A 1 113 ? -59.158 -10.029 11.056 1.00 41.56 113 THR A N 1
ATOM 837 C CA . THR A 1 113 ? -58.277 -10.431 12.173 1.00 41.56 113 THR A CA 1
ATOM 838 C C . THR A 1 113 ? -57.736 -11.861 11.981 1.00 41.56 113 THR A C 1
ATOM 840 O O . THR A 1 113 ? -58.536 -12.747 11.686 1.00 41.56 113 THR A O 1
ATOM 843 N N . PRO A 1 114 ? -56.430 -12.135 12.188 1.00 32.66 114 PRO A N 1
ATOM 844 C CA . PRO A 1 114 ? -55.870 -13.492 12.172 1.00 32.66 114 PRO A CA 1
ATOM 845 C C . PRO A 1 114 ? -55.659 -14.093 13.579 1.00 32.66 114 PRO A C 1
ATOM 847 O O . PRO A 1 114 ? -55.382 -13.383 14.546 1.00 32.66 114 PRO A O 1
ATOM 850 N N . THR A 1 115 ? -55.756 -15.421 13.687 1.00 28.78 115 THR A N 1
ATOM 851 C CA . THR A 1 115 ? -55.661 -16.193 14.945 1.00 28.78 115 THR A CA 1
ATOM 852 C C . THR A 1 115 ? -54.266 -16.802 15.158 1.00 28.78 115 THR A C 1
ATOM 854 O O . THR A 1 115 ? -53.581 -17.155 14.201 1.00 28.78 115 THR A O 1
ATOM 857 N N . ILE A 1 116 ? -53.845 -16.955 16.419 1.00 30.03 116 ILE A N 1
ATOM 858 C CA . ILE A 1 116 ? -52.546 -17.535 16.807 1.00 30.03 116 ILE A CA 1
ATOM 859 C C . ILE A 1 116 ? -52.600 -19.072 16.783 1.00 30.03 116 ILE A C 1
ATOM 861 O O . ILE A 1 116 ? -53.542 -19.666 17.305 1.00 30.03 116 ILE A O 1
ATOM 865 N N . SER A 1 117 ? -51.545 -19.712 16.268 1.00 27.59 117 SER A N 1
ATOM 866 C CA . SER A 1 117 ? -51.273 -21.149 16.436 1.00 27.59 117 SER A CA 1
ATOM 867 C C . SER A 1 117 ? -49.908 -21.368 17.106 1.00 27.59 117 SER A C 1
ATOM 869 O O . SER A 1 117 ? -49.034 -20.505 17.022 1.00 27.59 117 SER A O 1
ATOM 871 N N . LYS A 1 118 ? -49.728 -22.498 17.804 1.00 31.52 118 LYS A N 1
ATOM 872 C CA . LYS A 1 118 ? -48.497 -22.834 18.548 1.00 31.52 118 LYS A CA 1
ATOM 873 C C . LYS A 1 118 ? -47.584 -23.757 17.734 1.00 31.52 118 LYS A C 1
ATOM 875 O O . LYS A 1 118 ? -48.062 -24.705 17.120 1.00 31.52 118 LYS A O 1
ATOM 880 N N . THR A 1 119 ? -46.273 -23.533 17.829 1.00 27.72 119 THR A N 1
ATOM 881 C CA . THR A 1 119 ? -45.224 -24.330 17.161 1.00 27.72 119 THR A CA 1
ATOM 882 C C . THR A 1 119 ? -44.323 -25.009 18.213 1.00 27.72 119 THR A C 1
ATOM 884 O O . THR A 1 119 ? -44.110 -24.404 19.266 1.00 27.72 119 THR A O 1
ATOM 887 N N . PRO A 1 120 ? -43.803 -26.239 17.996 1.00 35.06 120 PRO A N 1
ATOM 888 C CA . PRO A 1 120 ? -43.056 -26.977 19.024 1.00 35.06 120 PRO A CA 1
ATOM 889 C C . PRO A 1 120 ? -41.634 -26.453 19.283 1.00 35.06 120 PRO A C 1
ATOM 891 O O . PRO A 1 120 ? -41.005 -25.840 18.422 1.00 35.06 120 PRO A O 1
ATOM 894 N N . SER A 1 121 ? -41.099 -26.770 20.465 1.00 29.39 121 SER A N 1
ATOM 895 C CA . SER A 1 121 ? -39.705 -26.528 20.856 1.00 29.39 121 SER A CA 1
ATOM 896 C C . SER A 1 121 ? -38.733 -27.501 20.178 1.00 29.39 121 SER A C 1
ATOM 898 O O . SER A 1 121 ? -38.979 -28.707 20.178 1.00 29.39 121 SER A O 1
ATOM 900 N N . LEU A 1 122 ? -37.603 -26.996 19.677 1.00 34.72 122 LEU A N 1
ATOM 901 C CA . LEU A 1 122 ? -36.584 -27.773 18.961 1.00 34.72 122 LEU A CA 1
ATOM 902 C C . LEU A 1 122 ? -35.330 -28.015 19.821 1.00 34.72 122 LEU A C 1
ATOM 904 O O . LEU A 1 122 ? -34.765 -27.081 20.392 1.00 34.72 122 LEU A O 1
ATOM 908 N N . THR A 1 123 ? -34.891 -29.272 19.904 1.00 35.06 123 THR A N 1
ATOM 909 C CA . THR A 1 123 ? -33.748 -29.706 20.725 1.00 35.06 123 THR A CA 1
ATOM 910 C C . THR A 1 123 ? -32.408 -29.377 20.056 1.00 35.06 123 THR A C 1
ATOM 912 O O . THR A 1 123 ? -32.263 -29.462 18.839 1.00 35.06 123 THR A O 1
ATOM 915 N N . ARG A 1 124 ? -31.402 -29.003 20.854 1.00 40.50 124 ARG A N 1
ATOM 916 C CA . ARG A 1 124 ? -30.101 -28.510 20.374 1.00 40.50 124 ARG A CA 1
ATOM 917 C C . ARG A 1 124 ? -29.131 -29.665 20.086 1.00 40.50 124 ARG A C 1
ATOM 919 O O . ARG A 1 124 ? -28.660 -30.303 21.023 1.00 40.50 124 ARG A O 1
ATOM 926 N N . THR A 1 125 ? -28.788 -29.903 18.821 1.00 51.34 125 THR A N 1
ATOM 927 C CA . THR A 1 125 ? -27.748 -30.878 18.440 1.00 51.34 125 THR A CA 1
ATOM 928 C C . THR A 1 125 ? -26.333 -30.331 18.696 1.00 51.34 125 THR A C 1
ATOM 930 O O . THR A 1 125 ? -26.079 -29.158 18.402 1.00 51.34 125 THR A O 1
ATOM 933 N N . PRO A 1 126 ? -25.398 -31.142 19.230 1.00 64.50 126 PRO A N 1
ATOM 934 C CA . PRO A 1 126 ? -23.996 -30.756 19.397 1.00 64.50 126 PRO A CA 1
ATOM 935 C C . PRO A 1 126 ? -23.241 -30.702 18.057 1.00 64.50 126 PRO A C 1
ATOM 937 O O . PRO A 1 126 ? -23.665 -31.289 17.064 1.00 64.50 126 PRO A O 1
ATOM 940 N N . VAL A 1 127 ? -22.104 -30.001 18.047 1.00 78.81 127 VAL A N 1
ATOM 941 C CA . VAL A 1 127 ? -21.165 -29.943 16.913 1.00 78.81 127 VAL A CA 1
ATOM 942 C C . VAL A 1 127 ? -19.928 -30.761 17.266 1.00 78.81 127 VAL A C 1
ATOM 944 O O . VAL A 1 127 ? -19.335 -30.549 18.323 1.00 78.81 127 VAL A O 1
ATOM 947 N N . TYR A 1 128 ? -19.525 -31.659 16.370 1.00 86.25 128 TYR A N 1
ATOM 948 C CA . TYR A 1 128 ? -18.338 -32.496 16.509 1.00 86.25 128 TYR A CA 1
ATOM 949 C C . TYR A 1 128 ? -17.221 -32.019 15.578 1.00 86.25 128 TYR A C 1
ATOM 951 O O . TYR A 1 128 ? -17.471 -31.613 14.440 1.00 86.25 128 TYR A O 1
ATOM 959 N N . VAL A 1 129 ? -15.986 -32.078 16.078 1.00 91.44 129 VAL A N 1
ATOM 960 C CA . VAL A 1 129 ? -14.758 -31.754 15.344 1.00 91.44 129 VAL A CA 1
ATOM 961 C C . VAL A 1 129 ? -13.744 -32.867 15.590 1.00 91.44 129 VAL A C 1
ATOM 963 O O . VAL A 1 129 ? -13.523 -33.263 16.736 1.00 91.44 129 VAL A O 1
ATOM 966 N N . TYR A 1 130 ? -13.138 -33.338 14.508 1.00 95.38 130 TYR A N 1
ATOM 967 C CA . TYR A 1 130 ? -12.090 -34.351 14.469 1.00 95.38 130 TYR A CA 1
ATOM 968 C C . TYR A 1 130 ? -10.859 -33.728 13.816 1.00 95.38 130 TYR A C 1
ATOM 970 O O . TYR A 1 130 ? -10.993 -33.020 12.816 1.00 95.38 130 TYR A O 1
ATOM 978 N N . ASP A 1 131 ? -9.673 -33.976 14.357 1.00 95.31 131 ASP A N 1
ATOM 979 C CA . ASP A 1 131 ? -8.417 -33.456 13.810 1.00 95.31 131 ASP A CA 1
ATOM 980 C C . ASP A 1 131 ? -7.335 -34.531 13.884 1.00 95.31 131 ASP A C 1
ATOM 982 O O . ASP A 1 131 ? -7.030 -35.050 14.961 1.00 95.31 131 ASP A O 1
ATOM 986 N N . SER A 1 132 ? -6.750 -34.864 12.731 1.00 94.62 132 SER A N 1
ATOM 987 C CA . SER A 1 132 ? -5.790 -35.961 12.606 1.00 94.62 132 SER A CA 1
ATOM 988 C C . SER A 1 132 ? -4.539 -35.781 13.466 1.00 94.62 132 SER A C 1
ATOM 990 O O . SER A 1 132 ? -3.872 -36.768 13.746 1.00 94.62 132 SER A O 1
ATOM 992 N N . GLN A 1 133 ? -4.220 -34.554 13.900 1.00 93.19 133 GLN A N 1
ATOM 993 C CA . GLN A 1 133 ? -3.070 -34.282 14.765 1.00 93.19 133 GLN A CA 1
ATOM 994 C C . GLN A 1 133 ? -3.397 -34.462 16.255 1.00 93.19 133 GLN A C 1
ATOM 996 O O . GLN A 1 133 ? -2.548 -34.937 17.005 1.00 93.19 133 GLN A O 1
ATOM 1001 N N . THR A 1 134 ? -4.611 -34.114 16.705 1.00 91.75 134 THR A N 1
ATOM 1002 C CA . THR A 1 134 ? -5.004 -34.244 18.126 1.00 91.75 134 THR A CA 1
ATOM 1003 C C . THR A 1 134 ? -5.632 -35.590 18.466 1.00 91.75 134 THR A C 1
ATOM 1005 O O . THR A 1 134 ? -5.689 -35.963 19.636 1.00 91.75 134 THR A O 1
ATOM 1008 N N . ASP A 1 135 ? -6.139 -36.301 17.461 1.00 91.81 135 ASP A N 1
ATOM 1009 C CA . ASP A 1 135 ? -6.831 -37.579 17.632 1.00 91.81 135 ASP A CA 1
ATOM 1010 C C . ASP A 1 135 ? -5.907 -38.791 17.410 1.00 91.81 135 ASP A C 1
ATOM 1012 O O . ASP A 1 135 ? -6.307 -39.931 17.671 1.00 91.81 135 ASP A O 1
ATOM 1016 N N . PHE A 1 136 ? -4.672 -38.550 16.955 1.00 89.75 136 PHE A N 1
ATOM 1017 C CA . PHE A 1 136 ? -3.663 -39.577 16.712 1.00 89.75 136 PHE A CA 1
ATOM 1018 C C . PHE A 1 136 ? -3.255 -40.290 18.001 1.00 89.75 136 PHE A C 1
ATOM 1020 O O . PHE A 1 136 ? -2.849 -39.658 18.978 1.00 89.75 136 PHE A O 1
ATOM 1027 N N . ASN A 1 137 ? -3.334 -41.621 18.009 1.00 85.69 137 ASN A N 1
ATOM 1028 C CA . ASN A 1 137 ? -2.954 -42.424 19.164 1.00 85.69 137 ASN A CA 1
ATOM 1029 C C . ASN A 1 137 ? -2.561 -43.868 18.789 1.00 85.69 137 ASN A C 1
ATOM 1031 O O . ASN A 1 137 ? -2.516 -44.264 17.623 1.00 85.69 137 ASN A O 1
ATOM 1035 N N . SER A 1 138 ? -2.304 -44.661 19.829 1.00 79.81 138 SER A N 1
ATOM 1036 C CA . SER A 1 138 ? -1.954 -46.082 19.790 1.00 79.81 138 SER A CA 1
ATOM 1037 C C . SER A 1 138 ? -3.121 -47.045 19.522 1.00 79.81 138 SER A C 1
ATOM 1039 O O . SER A 1 138 ? -2.926 -48.254 19.625 1.00 79.81 138 SER A O 1
ATOM 1041 N N . PHE A 1 139 ? -4.331 -46.561 19.216 1.00 82.50 139 PHE A N 1
ATOM 1042 C CA . PHE A 1 139 ? -5.535 -47.392 19.099 1.00 82.50 139 PHE A CA 1
ATOM 1043 C C . PHE A 1 139 ? -6.286 -47.132 17.786 1.00 82.50 139 PHE A C 1
ATOM 1045 O O . PHE A 1 139 ? -6.972 -46.122 17.624 1.00 82.50 139 PHE A O 1
ATOM 1052 N N . GLN A 1 140 ? -6.197 -48.092 16.863 1.00 83.19 140 GLN A N 1
ATOM 1053 C CA . GLN A 1 140 ? -6.984 -48.112 15.626 1.00 83.19 140 GLN A CA 1
ATOM 1054 C C . GLN A 1 140 ? -8.483 -47.932 15.926 1.00 83.19 140 GLN A C 1
ATOM 1056 O O . GLN A 1 140 ? -9.038 -48.616 16.785 1.00 83.19 140 GLN A O 1
ATOM 1061 N N . GLY A 1 141 ? -9.139 -47.014 15.215 1.00 83.19 141 GLY A N 1
ATOM 1062 C CA . GLY A 1 141 ? -10.556 -46.678 15.374 1.00 83.19 141 GLY A CA 1
ATOM 1063 C C . GLY A 1 141 ? -10.848 -45.515 16.332 1.00 83.19 141 GLY A C 1
ATOM 1064 O O . GLY A 1 141 ? -12.006 -45.103 16.431 1.00 83.19 141 GLY A O 1
ATOM 1065 N N . ASN A 1 142 ? -9.850 -44.945 17.023 1.00 86.62 142 ASN A N 1
ATOM 1066 C CA . ASN A 1 142 ? -10.068 -43.827 17.948 1.00 86.62 142 ASN A CA 1
ATOM 1067 C C . ASN A 1 142 ? -10.750 -42.633 17.259 1.00 86.62 142 ASN A C 1
ATOM 1069 O O . ASN A 1 142 ? -10.234 -42.094 16.282 1.00 86.62 142 ASN A O 1
ATOM 1073 N N . LYS A 1 143 ? -11.922 -42.220 17.765 1.00 90.88 143 LYS A N 1
ATOM 1074 C CA . LYS A 1 143 ? -12.790 -41.187 17.160 1.00 90.88 143 LYS A CA 1
ATOM 1075 C C . LYS A 1 143 ? -13.085 -41.392 15.654 1.00 90.88 143 LYS A C 1
ATOM 1077 O O . LYS A 1 143 ? -13.418 -40.432 14.960 1.00 90.88 143 LYS A O 1
ATOM 1082 N N . GLY A 1 144 ? -12.974 -42.625 15.153 1.00 92.56 144 GLY A N 1
ATOM 1083 C CA . GLY A 1 144 ? -13.144 -42.971 13.740 1.00 92.56 144 GLY A CA 1
ATOM 1084 C C . GLY A 1 144 ? -11.852 -43.052 12.917 1.00 92.56 144 GLY A C 1
ATOM 1085 O O . GLY A 1 144 ? -11.910 -43.502 11.775 1.00 92.56 144 GLY A O 1
ATOM 1086 N N . TRP A 1 145 ? -10.692 -42.653 13.453 1.00 94.44 145 TRP A N 1
ATOM 1087 C CA . TRP A 1 145 ? -9.415 -42.669 12.729 1.00 94.44 145 TRP A CA 1
ATOM 1088 C C . TRP A 1 145 ? -8.772 -44.059 12.689 1.00 94.44 145 TRP A C 1
ATOM 1090 O O . TRP A 1 145 ? -8.621 -44.723 13.713 1.00 94.44 145 TRP A O 1
ATOM 1100 N N . THR A 1 146 ? -8.337 -44.474 11.502 1.00 92.56 146 THR A N 1
ATOM 1101 C CA . THR A 1 146 ? -7.598 -45.715 11.239 1.00 92.56 146 THR A CA 1
ATOM 1102 C C . THR A 1 146 ? -6.404 -45.445 10.325 1.00 92.56 146 THR A C 1
ATOM 1104 O O . THR A 1 146 ? -6.453 -44.560 9.468 1.00 92.56 146 THR A O 1
ATOM 1107 N N . TYR A 1 147 ? -5.332 -46.207 10.521 1.00 92.44 147 TYR A N 1
ATOM 1108 C CA . TYR A 1 147 ? -4.039 -46.050 9.856 1.00 92.44 147 TYR A CA 1
ATOM 1109 C C . TYR A 1 147 ? -3.704 -47.374 9.168 1.00 92.44 147 TYR A C 1
ATOM 1111 O O . TYR A 1 147 ? -3.505 -48.389 9.836 1.00 92.44 147 TYR A O 1
ATOM 1119 N N . ASN A 1 148 ? -3.686 -47.371 7.839 1.00 89.19 148 ASN A N 1
ATOM 1120 C CA . ASN A 1 148 ? -3.627 -48.559 6.988 1.00 89.19 148 ASN A CA 1
ATOM 1121 C C . ASN A 1 148 ? -2.587 -48.361 5.874 1.00 89.19 148 ASN A C 1
ATOM 1123 O O . ASN A 1 148 ? -1.954 -47.308 5.760 1.00 89.19 148 ASN A O 1
ATOM 1127 N N . TYR A 1 149 ? -2.424 -49.370 5.022 1.00 89.69 149 TYR A N 1
ATOM 1128 C CA . TYR A 1 149 ? -1.670 -49.237 3.780 1.00 89.69 149 TYR A CA 1
ATOM 1129 C C . TYR A 1 149 ? -2.195 -50.153 2.681 1.00 89.69 149 TYR A C 1
ATOM 1131 O O . TYR A 1 149 ? -2.860 -51.161 2.932 1.00 89.69 149 TYR A O 1
ATOM 1139 N N . TYR A 1 150 ? -1.834 -49.811 1.448 1.00 86.31 150 TYR A N 1
ATOM 1140 C CA . TYR A 1 150 ? -1.958 -50.705 0.304 1.00 86.31 150 TYR A CA 1
ATOM 1141 C C . TYR A 1 150 ? -0.565 -51.178 -0.098 1.00 86.31 150 TYR A C 1
ATOM 1143 O O . TYR A 1 150 ? 0.322 -50.351 -0.330 1.00 86.31 150 TYR A O 1
ATOM 1151 N N . LYS A 1 151 ? -0.386 -52.493 -0.232 1.00 80.81 151 LYS A N 1
ATOM 1152 C CA . LYS A 1 151 ? 0.744 -53.088 -0.954 1.00 80.81 151 LYS A CA 1
ATOM 1153 C C . LYS A 1 151 ? 0.165 -53.891 -2.112 1.00 80.81 151 LYS A C 1
ATOM 1155 O O . LYS A 1 151 ? -0.503 -54.903 -1.906 1.00 80.81 151 LYS A O 1
ATOM 1160 N N . GLU A 1 152 ? 0.385 -53.384 -3.323 1.00 71.12 152 GLU A N 1
ATOM 1161 C CA . GLU A 1 152 ? -0.252 -53.889 -4.548 1.00 71.12 152 GLU A CA 1
ATOM 1162 C C . GLU A 1 152 ? -1.806 -53.812 -4.393 1.00 71.12 152 GLU A C 1
ATOM 1164 O O . GLU A 1 152 ? -2.253 -52.776 -3.875 1.00 71.12 152 GLU A O 1
ATOM 1169 N N . PRO A 1 153 ? -2.676 -54.766 -4.812 1.00 63.62 153 PRO A N 1
ATOM 1170 C CA . PRO A 1 153 ? -4.124 -54.630 -4.594 1.00 63.62 153 PRO A CA 1
ATOM 1171 C C . PRO A 1 153 ? -4.568 -54.979 -3.161 1.00 63.62 153 PRO A C 1
ATOM 1173 O O . PRO A 1 153 ? -5.733 -54.780 -2.822 1.00 63.62 153 PRO A O 1
ATOM 1176 N N . ASN A 1 154 ? -3.673 -55.500 -2.315 1.00 72.62 154 ASN A N 1
ATOM 1177 C CA . ASN A 1 154 ? -4.017 -55.958 -0.972 1.00 72.62 154 ASN A CA 1
ATOM 1178 C C . ASN A 1 154 ? -4.026 -54.785 0.024 1.00 72.62 154 ASN A C 1
ATOM 1180 O O . ASN A 1 154 ? -3.018 -54.099 0.216 1.00 72.62 154 ASN A O 1
ATOM 1184 N N . TYR A 1 155 ? -5.174 -54.576 0.675 1.00 72.06 155 TYR A N 1
ATOM 1185 C CA . TYR A 1 155 ? -5.356 -53.613 1.765 1.00 72.06 155 TYR A CA 1
ATOM 1186 C C . TYR A 1 155 ? -5.023 -54.278 3.102 1.00 72.06 155 TYR A C 1
ATOM 1188 O O . TYR A 1 155 ? -5.624 -55.295 3.453 1.00 72.06 155 TYR A O 1
ATOM 1196 N N . GLY A 1 156 ? -4.066 -53.715 3.840 1.00 67.50 156 GLY A N 1
ATOM 1197 C CA . GLY A 1 156 ? -3.607 -54.240 5.124 1.00 67.50 156 GLY A CA 1
ATOM 1198 C C . GLY A 1 156 ? -3.759 -53.212 6.251 1.00 67.50 156 GLY A C 1
ATOM 1199 O O . GLY A 1 156 ? -3.341 -52.062 6.076 1.00 67.50 156 GLY A O 1
ATOM 1200 N N . PRO A 1 157 ? -4.312 -53.588 7.421 1.00 69.25 157 PRO A N 1
ATOM 1201 C CA . PRO A 1 157 ? -4.220 -52.751 8.612 1.00 69.25 157 PRO A CA 1
ATOM 1202 C C . PRO A 1 157 ? -2.774 -52.701 9.119 1.00 69.25 157 PRO A C 1
ATOM 1204 O O . PRO A 1 157 ? -2.018 -53.663 8.959 1.00 69.25 157 PRO A O 1
ATOM 1207 N N . LEU A 1 158 ? -2.381 -51.591 9.749 1.00 66.75 158 LEU A N 1
ATOM 1208 C CA . LEU A 1 158 ? -1.041 -51.449 10.325 1.00 66.75 158 LEU A CA 1
ATOM 1209 C C . LEU A 1 158 ? -0.891 -52.310 11.595 1.00 66.75 158 LEU A C 1
ATOM 1211 O O . LEU A 1 158 ? -1.603 -52.059 12.570 1.00 66.75 158 LEU A O 1
ATOM 1215 N N . PRO A 1 159 ? 0.017 -53.311 11.617 1.00 60.84 159 PRO A N 1
ATOM 1216 C CA . PRO A 1 159 ? 0.056 -54.312 12.686 1.00 60.84 159 PRO A CA 1
ATOM 1217 C C . PRO A 1 159 ? 0.862 -53.878 13.917 1.00 60.84 159 PRO A C 1
ATOM 1219 O O . PRO A 1 159 ? 0.727 -54.490 14.973 1.00 60.84 159 PRO A O 1
ATOM 1222 N N . VAL A 1 160 ? 1.728 -52.864 13.791 1.00 65.69 160 VAL A N 1
ATOM 1223 C CA . VAL A 1 160 ? 2.675 -52.458 14.838 1.00 65.69 160 VAL A CA 1
ATOM 1224 C C . VAL A 1 160 ? 2.726 -50.934 14.954 1.00 65.69 160 VAL A C 1
ATOM 1226 O O . VAL A 1 160 ? 2.996 -50.229 13.978 1.00 65.69 160 VAL A O 1
ATOM 1229 N N . LEU A 1 161 ? 2.522 -50.444 16.178 1.00 72.00 161 LEU A N 1
ATOM 1230 C CA . LEU A 1 161 ? 2.956 -49.116 16.599 1.00 72.00 161 LEU A CA 1
ATOM 1231 C C . LEU A 1 161 ? 4.421 -49.214 17.047 1.00 72.00 161 LEU A C 1
ATOM 1233 O O . LEU A 1 161 ? 4.753 -50.031 17.906 1.00 72.00 161 LEU A O 1
ATOM 1237 N N . GLY A 1 162 ? 5.288 -48.392 16.468 1.00 70.94 162 GLY A N 1
ATOM 1238 C CA . GLY A 1 162 ? 6.706 -48.290 16.800 1.00 70.94 162 GLY A CA 1
ATOM 1239 C C . GLY A 1 162 ? 7.122 -46.849 17.099 1.00 70.94 162 GLY A C 1
ATOM 1240 O O . GLY A 1 162 ? 6.312 -45.923 17.044 1.00 70.94 162 GLY A O 1
ATOM 1241 N N . ASN A 1 163 ? 8.409 -46.665 17.392 1.00 69.81 163 ASN A N 1
ATOM 1242 C CA . ASN A 1 163 ? 9.019 -45.343 17.496 1.00 69.81 163 ASN A CA 1
ATOM 1243 C C . ASN A 1 163 ? 9.849 -45.077 16.234 1.00 69.81 163 ASN A C 1
ATOM 1245 O O . ASN A 1 163 ? 10.894 -45.700 16.054 1.00 69.81 163 ASN A O 1
ATOM 1249 N N . ALA A 1 164 ? 9.403 -44.149 15.388 1.00 67.44 164 ALA A N 1
ATOM 1250 C CA . ALA A 1 164 ? 10.129 -43.696 14.203 1.00 67.44 164 ALA A CA 1
ATOM 1251 C C . ALA A 1 164 ? 10.623 -42.258 14.418 1.00 67.44 164 ALA A C 1
ATOM 1253 O O . ALA A 1 164 ? 9.861 -41.400 14.863 1.00 67.44 164 ALA A O 1
ATOM 1254 N N . GLU A 1 165 ? 11.910 -42.004 14.164 1.00 68.06 165 GLU A N 1
ATOM 1255 C CA . GLU A 1 165 ? 12.568 -40.695 14.367 1.00 68.06 165 GLU A CA 1
ATOM 1256 C C . GLU A 1 165 ? 12.352 -40.079 15.777 1.00 68.06 165 GLU A C 1
ATOM 1258 O O . GLU A 1 165 ? 12.388 -38.867 15.960 1.00 68.06 165 GLU A O 1
ATOM 1263 N N . GLY A 1 166 ? 12.123 -40.918 16.800 1.00 73.38 166 GLY A N 1
ATOM 1264 C CA . GLY A 1 166 ? 11.822 -40.483 18.175 1.00 73.38 166 GLY A CA 1
ATOM 1265 C C . GLY A 1 166 ? 10.351 -40.125 18.444 1.00 73.38 166 GLY A C 1
ATOM 1266 O O . GLY A 1 166 ? 10.026 -39.680 19.542 1.00 73.38 166 GLY A O 1
ATOM 1267 N N . SER A 1 167 ? 9.461 -40.347 17.476 1.00 75.69 167 SER A N 1
ATOM 1268 C CA . SER A 1 167 ? 8.015 -40.105 17.560 1.00 75.69 167 SER A CA 1
ATOM 1269 C C . SER A 1 167 ? 7.205 -41.406 17.504 1.00 75.69 167 SER A C 1
ATOM 1271 O O . SER A 1 167 ? 7.658 -42.404 16.941 1.00 75.69 167 SER A O 1
ATOM 1273 N N . THR A 1 168 ? 5.998 -41.412 18.076 1.00 82.12 168 THR A N 1
ATOM 1274 C CA . THR A 1 168 ? 5.073 -42.551 17.988 1.00 82.12 168 THR A CA 1
ATOM 1275 C C . THR A 1 168 ? 4.480 -42.649 16.583 1.00 82.12 168 THR A C 1
ATOM 1277 O O . THR A 1 168 ? 3.833 -41.718 16.101 1.00 82.12 168 THR A O 1
ATOM 1280 N N . ALA A 1 169 ? 4.685 -43.791 15.926 1.00 86.00 169 ALA A N 1
ATOM 1281 C CA . ALA A 1 169 ? 4.342 -43.990 14.523 1.00 86.00 169 ALA A CA 1
ATOM 1282 C C . ALA A 1 169 ? 3.753 -45.384 14.268 1.00 86.00 169 ALA A C 1
ATOM 1284 O O . ALA A 1 169 ? 4.187 -46.373 14.856 1.00 86.00 169 ALA A O 1
ATOM 1285 N N . TRP A 1 170 ? 2.800 -45.491 13.347 1.00 85.00 170 TRP A N 1
ATOM 1286 C CA . TRP A 1 170 ? 2.355 -46.781 12.815 1.00 85.00 170 TRP A CA 1
ATOM 1287 C C . TRP A 1 170 ? 3.245 -47.174 11.627 1.00 85.00 170 TRP A C 1
ATOM 1289 O O . TRP A 1 170 ? 3.409 -46.373 10.708 1.00 85.00 170 TRP A O 1
ATOM 1299 N N . MET A 1 171 ? 3.831 -48.378 11.637 1.00 81.69 171 MET A N 1
ATOM 1300 C CA . MET A 1 171 ? 4.847 -48.808 10.655 1.00 81.69 171 MET A CA 1
ATOM 1301 C C . MET A 1 171 ? 4.357 -49.969 9.777 1.00 81.69 171 MET A C 1
ATOM 1303 O O . MET A 1 171 ? 3.865 -50.967 10.307 1.00 81.69 171 MET A O 1
ATOM 1307 N N . TYR A 1 172 ? 4.538 -49.889 8.449 1.00 76.19 172 TYR A N 1
ATOM 1308 C CA . TYR A 1 172 ? 4.066 -50.935 7.512 1.00 76.19 172 TYR A CA 1
ATOM 1309 C C . TYR A 1 172 ? 4.777 -52.276 7.725 1.00 76.19 172 TYR A C 1
ATOM 1311 O O . TYR A 1 172 ? 4.163 -53.340 7.683 1.00 76.19 172 TYR A O 1
ATOM 1319 N N . SER A 1 173 ? 6.093 -52.213 7.934 1.00 67.94 173 SER A N 1
ATOM 1320 C CA . SER A 1 173 ? 6.977 -53.346 8.203 1.00 67.94 173 SER A CA 1
ATOM 1321 C C . SER A 1 173 ? 8.322 -52.819 8.697 1.00 67.94 173 SER A C 1
ATOM 1323 O O . SER A 1 173 ? 8.816 -51.825 8.164 1.00 67.94 173 SER A O 1
ATOM 1325 N N . GLN A 1 174 ? 8.961 -53.514 9.642 1.00 66.44 174 GLN A N 1
ATOM 1326 C CA . GLN A 1 174 ? 10.335 -53.201 10.068 1.00 66.44 174 GLN A CA 1
ATOM 1327 C C . GLN A 1 174 ? 11.347 -53.262 8.909 1.00 66.44 174 GLN A C 1
ATOM 1329 O O . GLN A 1 174 ? 12.360 -52.577 8.958 1.00 66.44 174 GLN A O 1
ATOM 1334 N N . ASN A 1 175 ? 11.054 -54.027 7.850 1.00 71.12 175 ASN A N 1
ATOM 1335 C CA . ASN A 1 175 ? 11.959 -54.235 6.711 1.00 71.12 175 ASN A CA 1
ATOM 1336 C C . ASN A 1 175 ? 11.756 -53.230 5.560 1.00 71.12 175 ASN A C 1
ATOM 1338 O O . ASN A 1 175 ? 12.458 -53.322 4.557 1.00 71.12 175 ASN A O 1
ATOM 1342 N N . CYS A 1 176 ? 10.762 -52.341 5.668 1.00 69.62 176 CYS A N 1
ATOM 1343 C CA . CYS A 1 176 ? 10.442 -51.321 4.656 1.00 69.62 176 CYS A CA 1
ATOM 1344 C C . CYS A 1 176 ? 10.277 -49.911 5.236 1.00 69.62 176 CYS A C 1
ATOM 1346 O O . CYS A 1 176 ? 10.196 -48.961 4.465 1.00 69.62 176 CYS A O 1
ATOM 1348 N N . ALA A 1 177 ? 10.151 -49.812 6.566 1.00 71.25 177 ALA A N 1
ATOM 1349 C CA . ALA A 1 177 ? 10.311 -48.640 7.429 1.00 71.25 177 ALA A CA 1
ATOM 1350 C C . ALA A 1 177 ? 9.617 -47.316 7.042 1.00 71.25 177 ALA A C 1
ATOM 1352 O O . ALA A 1 177 ? 9.745 -46.337 7.769 1.00 71.25 177 ALA A O 1
ATOM 1353 N N . GLY A 1 178 ? 8.764 -47.296 6.017 1.00 80.62 178 GLY A N 1
ATOM 1354 C CA . GLY A 1 178 ? 7.717 -46.296 5.866 1.00 80.62 178 GLY A CA 1
ATOM 1355 C C . GLY A 1 178 ? 6.732 -46.342 7.043 1.00 80.62 178 GLY A C 1
ATOM 1356 O O . GLY A 1 178 ? 6.491 -47.396 7.652 1.00 80.62 178 GLY A O 1
ATOM 1357 N N . TRP A 1 179 ? 6.161 -45.183 7.365 1.00 88.88 179 TRP A N 1
ATOM 1358 C CA . TRP A 1 179 ? 5.349 -44.985 8.564 1.00 88.88 179 TRP A CA 1
ATOM 1359 C C . TRP A 1 179 ? 4.324 -43.846 8.434 1.00 88.88 179 TRP A C 1
ATOM 1361 O O . TRP A 1 179 ? 4.361 -43.050 7.489 1.00 88.88 179 TRP A O 1
ATOM 1371 N N . ILE A 1 180 ? 3.413 -43.769 9.412 1.00 92.00 180 ILE A N 1
ATOM 1372 C CA . ILE A 1 180 ? 2.469 -42.662 9.639 1.00 92.00 180 ILE A CA 1
ATOM 1373 C C . ILE A 1 180 ? 2.604 -42.172 11.088 1.00 92.00 180 ILE A C 1
ATOM 1375 O O . ILE A 1 180 ? 2.442 -42.961 12.020 1.00 92.00 180 ILE A O 1
ATOM 1379 N N . THR A 1 181 ? 2.844 -40.875 11.280 1.00 92.69 181 THR A N 1
ATOM 1380 C CA . THR A 1 181 ? 2.734 -40.163 12.569 1.00 92.69 181 THR A CA 1
ATOM 1381 C C . THR A 1 181 ? 1.523 -39.224 12.554 1.00 92.69 181 THR A C 1
ATOM 1383 O O . THR A 1 181 ? 0.844 -39.081 11.534 1.00 92.69 181 THR A O 1
ATOM 1386 N N . ALA A 1 182 ? 1.263 -38.533 13.668 1.00 91.12 182 ALA A N 1
ATOM 1387 C CA . ALA A 1 182 ? 0.201 -37.528 13.784 1.00 91.12 182 ALA A CA 1
ATOM 1388 C C . ALA A 1 182 ? 0.263 -36.416 12.718 1.00 91.12 182 ALA A C 1
ATOM 1390 O O . ALA A 1 182 ? -0.768 -35.865 12.337 1.00 91.12 182 ALA A O 1
ATOM 1391 N N . THR A 1 183 ? 1.467 -36.072 12.250 1.00 92.94 183 THR A N 1
ATOM 1392 C CA . THR A 1 183 ? 1.719 -34.925 11.365 1.00 92.94 183 THR A CA 1
ATOM 1393 C C . THR A 1 183 ? 2.259 -35.299 9.996 1.00 92.94 183 THR A C 1
ATOM 1395 O O . THR A 1 183 ? 2.290 -34.433 9.126 1.00 92.94 183 THR A O 1
ATOM 1398 N N . THR A 1 184 ? 2.757 -36.522 9.803 1.00 92.44 184 THR A N 1
ATOM 1399 C CA . THR A 1 184 ? 3.651 -36.834 8.682 1.00 92.44 184 THR A CA 1
ATOM 1400 C C . THR A 1 184 ? 3.448 -38.268 8.182 1.00 92.44 184 THR A C 1
ATOM 1402 O O . THR A 1 184 ? 3.219 -39.185 8.970 1.00 92.44 184 THR A O 1
ATOM 1405 N N . MET A 1 185 ? 3.526 -38.469 6.867 1.00 92.56 185 MET A N 1
ATOM 1406 C CA . MET A 1 185 ? 3.565 -39.782 6.217 1.00 92.56 185 MET A CA 1
ATOM 1407 C C . MET A 1 185 ? 4.843 -39.923 5.402 1.00 92.56 185 MET A C 1
ATOM 1409 O O . MET A 1 185 ? 5.270 -38.971 4.751 1.00 92.56 185 MET A O 1
ATOM 1413 N N . MET A 1 186 ? 5.401 -41.129 5.390 1.00 89.31 186 MET A N 1
ATOM 1414 C CA . MET A 1 186 ? 6.565 -41.484 4.582 1.00 89.31 186 MET A CA 1
ATOM 1415 C C . MET A 1 186 ? 6.303 -42.854 3.930 1.00 89.31 186 MET A C 1
ATOM 1417 O O . MET A 1 186 ? 6.099 -43.824 4.669 1.00 89.31 186 MET A O 1
ATOM 1421 N N . PRO A 1 187 ? 6.238 -42.974 2.587 1.00 84.00 187 PRO A N 1
ATOM 1422 C CA . PRO A 1 187 ? 5.901 -44.242 1.929 1.00 84.00 187 PRO A CA 1
ATOM 1423 C C . PRO A 1 187 ? 6.949 -45.349 2.100 1.00 84.00 187 PRO A C 1
ATOM 1425 O O . PRO A 1 187 ? 6.590 -46.518 2.237 1.00 84.00 187 PRO A O 1
ATOM 1428 N N . ASN A 1 188 ? 8.230 -44.979 2.102 1.00 78.25 188 ASN A N 1
ATOM 1429 C CA . ASN A 1 188 ? 9.392 -45.866 2.133 1.00 78.25 188 ASN A CA 1
ATOM 1430 C C . ASN A 1 188 ? 10.562 -45.104 2.788 1.00 78.25 188 ASN A C 1
ATOM 1432 O O . ASN A 1 188 ? 10.675 -43.902 2.564 1.00 78.25 188 ASN A O 1
ATOM 1436 N N . ASP A 1 189 ? 11.417 -45.756 3.585 1.00 71.69 189 ASP A N 1
ATOM 1437 C CA . ASP A 1 189 ? 12.619 -45.111 4.159 1.00 71.69 189 ASP A CA 1
ATOM 1438 C C . ASP A 1 189 ? 13.878 -45.278 3.293 1.00 71.69 189 ASP A C 1
ATOM 1440 O O . ASP A 1 189 ? 14.924 -44.704 3.595 1.00 71.69 189 ASP A O 1
ATOM 1444 N N . GLY A 1 190 ? 13.782 -46.072 2.221 1.00 61.25 190 GLY A N 1
ATOM 1445 C CA . GLY A 1 190 ? 14.909 -46.528 1.419 1.00 61.25 190 GLY A CA 1
ATOM 1446 C C . GLY A 1 190 ? 15.731 -45.401 0.794 1.00 61.25 190 GLY A C 1
ATOM 1447 O O . GLY A 1 190 ? 15.503 -45.027 -0.356 1.00 61.25 190 GLY A O 1
ATOM 1448 N N . ILE A 1 191 ? 16.778 -44.970 1.512 1.00 58.28 191 ILE A N 1
ATOM 1449 C CA . ILE A 1 191 ? 17.812 -43.996 1.096 1.00 58.28 191 ILE A CA 1
ATOM 1450 C C . ILE A 1 191 ? 18.403 -44.338 -0.288 1.00 58.28 191 ILE A C 1
ATOM 1452 O O . ILE A 1 191 ? 18.869 -43.465 -1.019 1.00 58.28 191 ILE A O 1
ATOM 1456 N N . THR A 1 192 ? 18.340 -45.611 -0.686 1.00 58.81 192 THR A N 1
ATOM 1457 C CA . THR A 1 192 ? 18.513 -46.039 -2.076 1.00 58.81 192 THR A CA 1
ATOM 1458 C C . THR A 1 192 ? 17.254 -46.743 -2.569 1.00 58.81 192 THR A C 1
ATOM 1460 O O . THR A 1 192 ? 16.823 -47.718 -1.957 1.00 58.81 192 THR A O 1
ATOM 1463 N N . CYS A 1 193 ? 16.738 -46.347 -3.735 1.00 59.56 193 CYS A N 1
ATOM 1464 C CA . CYS A 1 193 ? 15.555 -46.938 -4.385 1.00 59.56 193 CYS A CA 1
ATOM 1465 C C . CYS A 1 193 ? 15.748 -48.394 -4.882 1.00 59.56 193 CYS A C 1
ATOM 1467 O O . CYS A 1 193 ? 14.908 -48.916 -5.611 1.00 59.56 193 CYS A O 1
ATOM 1469 N N . ASN A 1 194 ? 16.854 -49.044 -4.503 1.00 55.31 194 ASN A N 1
ATOM 1470 C CA . ASN A 1 194 ? 17.339 -50.326 -5.019 1.00 55.31 194 ASN A CA 1
ATOM 1471 C C . ASN A 1 194 ? 17.032 -51.517 -4.084 1.00 55.31 194 ASN A C 1
ATOM 1473 O O . ASN A 1 194 ? 17.692 -52.552 -4.169 1.00 55.31 194 ASN A O 1
ATOM 1477 N N . THR A 1 195 ? 16.045 -51.394 -3.191 1.00 57.97 195 THR A N 1
ATOM 1478 C CA . THR A 1 195 ? 15.541 -52.468 -2.313 1.00 57.97 195 THR A CA 1
ATOM 1479 C C . THR A 1 195 ? 14.208 -53.038 -2.840 1.00 57.97 195 THR A C 1
ATOM 1481 O O . THR A 1 195 ? 13.134 -52.696 -2.340 1.00 57.97 195 THR A O 1
ATOM 1484 N N . PRO A 1 196 ? 14.221 -53.946 -3.843 1.00 57.31 196 PRO A N 1
ATOM 1485 C CA . PRO A 1 196 ? 13.004 -54.448 -4.501 1.00 57.31 196 PRO A CA 1
ATOM 1486 C C . PRO A 1 196 ? 12.088 -55.311 -3.610 1.00 57.31 196 PRO A C 1
ATOM 1488 O O . PRO A 1 196 ? 11.014 -55.714 -4.045 1.00 57.31 196 PRO A O 1
ATOM 1491 N N . SER A 1 197 ? 12.469 -55.592 -2.361 1.00 62.75 197 SER A N 1
ATOM 1492 C CA . SER A 1 197 ? 11.678 -56.349 -1.379 1.00 62.75 197 SER A CA 1
ATOM 1493 C C . SER A 1 197 ? 10.366 -55.663 -0.964 1.00 62.75 197 SER A C 1
ATOM 1495 O O . SER A 1 197 ? 9.419 -56.330 -0.526 1.00 62.75 197 SER A O 1
ATOM 1497 N N . CYS A 1 198 ? 10.290 -54.335 -1.070 1.00 65.88 198 CYS A N 1
ATOM 1498 C CA . CYS A 1 198 ? 9.190 -53.566 -0.488 1.00 65.88 198 CYS A CA 1
ATOM 1499 C C . CYS A 1 198 ? 8.009 -53.328 -1.435 1.00 65.88 198 CYS A C 1
ATOM 1501 O O . CYS A 1 198 ? 6.869 -53.420 -0.973 1.00 65.88 198 CYS A O 1
ATOM 1503 N N . GLY A 1 199 ? 8.249 -53.148 -2.738 1.00 72.12 199 GLY A N 1
ATOM 1504 C CA . GLY A 1 199 ? 7.206 -52.816 -3.718 1.00 72.12 199 GLY A CA 1
ATOM 1505 C C . GLY A 1 199 ? 6.569 -51.441 -3.474 1.00 72.12 199 GLY A C 1
ATOM 1506 O O . GLY A 1 199 ? 6.961 -50.712 -2.564 1.00 72.12 199 GLY A O 1
ATOM 1507 N N . THR A 1 200 ? 5.567 -51.073 -4.278 1.00 76.62 200 THR A N 1
ATOM 1508 C CA . THR A 1 200 ? 4.863 -49.788 -4.128 1.00 76.62 200 THR A CA 1
ATOM 1509 C C . THR A 1 200 ? 3.915 -49.823 -2.926 1.00 76.62 200 THR A C 1
ATOM 1511 O O . THR A 1 200 ? 2.739 -50.177 -3.041 1.00 76.62 200 THR A O 1
ATOM 1514 N N . VAL A 1 201 ? 4.448 -49.459 -1.760 1.00 81.69 201 VAL A N 1
ATOM 1515 C CA . VAL A 1 201 ? 3.682 -49.225 -0.531 1.00 81.69 201 VAL A CA 1
ATOM 1516 C C . VAL A 1 201 ? 3.028 -47.847 -0.593 1.00 81.69 201 VAL A C 1
ATOM 1518 O O . VAL A 1 201 ? 3.646 -46.869 -1.014 1.00 81.69 201 VAL A O 1
ATOM 1521 N N . ARG A 1 202 ? 1.760 -47.773 -0.184 1.00 89.25 202 ARG A N 1
ATOM 1522 C CA . ARG A 1 202 ? 0.967 -46.538 -0.186 1.00 89.25 202 ARG A CA 1
ATOM 1523 C C . ARG A 1 202 ? 0.374 -46.286 1.204 1.00 89.25 202 ARG A C 1
ATOM 1525 O O . ARG A 1 202 ? -0.576 -46.996 1.559 1.00 89.25 202 ARG A O 1
ATOM 1532 N N . PRO A 1 203 ? 0.931 -45.342 1.994 1.00 91.62 203 PRO A N 1
ATOM 1533 C CA . PRO A 1 203 ? 0.325 -44.842 3.227 1.00 91.62 203 PRO A CA 1
ATOM 1534 C C . PRO A 1 203 ? -1.160 -44.524 3.052 1.00 91.62 203 PRO A C 1
ATOM 1536 O O . PRO A 1 203 ? -1.527 -43.907 2.052 1.00 91.62 203 PRO A O 1
ATOM 1539 N N . ALA A 1 204 ? -1.998 -44.881 4.026 1.00 93.19 204 ALA A N 1
ATOM 1540 C CA . ALA A 1 204 ? -3.393 -44.456 4.067 1.00 93.19 204 ALA A CA 1
ATOM 1541 C C . ALA A 1 204 ? -3.834 -44.085 5.492 1.00 93.19 204 ALA A C 1
ATOM 1543 O O . ALA A 1 204 ? -3.726 -44.894 6.416 1.00 93.19 204 ALA A O 1
ATOM 1544 N N . ILE A 1 205 ? -4.399 -42.888 5.667 1.00 95.25 205 ILE A N 1
ATOM 1545 C CA . ILE A 1 205 ? -5.201 -42.548 6.852 1.00 95.25 205 ILE A CA 1
ATOM 1546 C C . ILE A 1 205 ? -6.671 -42.486 6.452 1.00 95.25 205 ILE A C 1
ATOM 1548 O O . ILE A 1 205 ? -7.037 -41.832 5.475 1.00 95.25 205 ILE A O 1
ATOM 1552 N N . LYS A 1 206 ? -7.523 -43.153 7.226 1.00 95.25 206 LYS A N 1
ATOM 1553 C CA . LYS A 1 206 ? -8.960 -43.230 6.985 1.00 95.25 206 LYS A CA 1
ATOM 1554 C C . LYS A 1 206 ? -9.737 -42.858 8.234 1.00 95.25 206 LYS A C 1
ATOM 1556 O O . LYS A 1 206 ? -9.655 -43.548 9.248 1.00 95.25 206 LYS A O 1
ATOM 1561 N N . TRP A 1 207 ? -10.532 -41.802 8.137 1.00 96.38 207 TRP A N 1
ATOM 1562 C CA . TRP A 1 207 ? -11.591 -41.502 9.088 1.00 96.38 207 TRP A CA 1
ATOM 1563 C C . TRP A 1 207 ? -12.895 -42.165 8.643 1.00 96.38 207 TRP A C 1
ATOM 1565 O O . TRP A 1 207 ? -13.267 -42.104 7.470 1.00 96.38 207 TRP A O 1
ATOM 1575 N N . SER A 1 208 ? -13.605 -42.776 9.585 1.00 94.44 208 SER A N 1
ATOM 1576 C CA . SER A 1 208 ? -14.968 -43.281 9.408 1.00 94.44 208 SER A CA 1
ATOM 1577 C C . SER A 1 208 ? -15.876 -42.615 10.437 1.00 94.44 208 SER A C 1
ATOM 1579 O O . SER A 1 208 ? -15.499 -42.515 11.604 1.00 94.44 208 SER A O 1
ATOM 1581 N N . ASN A 1 209 ? -17.059 -42.165 10.021 1.00 92.50 209 ASN A N 1
ATOM 1582 C CA . ASN A 1 209 ? -18.013 -41.492 10.895 1.00 92.50 209 ASN A CA 1
ATOM 1583 C C . ASN A 1 209 ? -18.397 -42.417 12.071 1.00 92.50 209 ASN A C 1
ATOM 1585 O O . ASN A 1 209 ? -18.907 -43.512 11.825 1.00 92.50 209 ASN A O 1
ATOM 1589 N N . PRO A 1 210 ? -18.151 -42.027 13.339 1.00 89.19 210 PRO A N 1
ATOM 1590 C CA . PRO A 1 210 ? -18.473 -42.866 14.493 1.00 89.19 210 PRO A CA 1
ATOM 1591 C C . PRO A 1 210 ? -19.974 -42.890 14.832 1.00 89.19 210 PRO A C 1
ATOM 1593 O O . PRO A 1 210 ? -20.378 -43.634 15.725 1.00 89.19 210 PRO A O 1
ATOM 1596 N N . PHE A 1 211 ? -20.800 -42.084 14.156 1.00 85.06 211 PHE A N 1
ATOM 1597 C CA . PHE A 1 211 ? -22.256 -42.091 14.299 1.00 85.06 211 PHE A CA 1
ATOM 1598 C C . PHE A 1 211 ? -22.919 -43.004 13.254 1.00 85.06 211 PHE A C 1
ATOM 1600 O O . PHE A 1 211 ? -22.415 -43.122 12.134 1.00 85.06 211 PHE A O 1
ATOM 1607 N N . PRO A 1 212 ? -24.046 -43.664 13.587 1.00 69.06 212 PRO A N 1
ATOM 1608 C CA . PRO A 1 212 ? -24.726 -44.562 12.659 1.00 69.06 212 PRO A CA 1
ATOM 1609 C C . PRO A 1 212 ? -25.257 -43.807 11.424 1.00 69.06 212 PRO A C 1
ATOM 1611 O O . PRO A 1 212 ? -25.740 -42.680 11.551 1.00 69.06 212 PRO A O 1
ATOM 1614 N N . PRO A 1 213 ? -25.257 -44.434 10.229 1.00 61.09 213 PRO A N 1
ATOM 1615 C CA . PRO A 1 213 ? -25.570 -43.771 8.955 1.00 61.09 213 PRO A CA 1
ATOM 1616 C C . PRO A 1 213 ? -27.043 -43.349 8.777 1.00 61.09 213 PRO A C 1
ATOM 1618 O O . PRO A 1 213 ? -27.421 -42.895 7.699 1.00 61.09 213 PRO A O 1
ATOM 1621 N N . SER A 1 214 ? -27.881 -43.489 9.809 1.00 58.72 214 SER A N 1
ATOM 1622 C CA . SER A 1 214 ? -29.225 -42.903 9.864 1.00 58.72 214 SER A CA 1
ATOM 1623 C C . SER A 1 214 ? -29.194 -41.377 9.981 1.00 58.72 214 SER A C 1
ATOM 1625 O O . SER A 1 214 ? -30.064 -40.708 9.428 1.00 58.72 214 SER A O 1
ATOM 1627 N N . ASP A 1 215 ? -28.188 -40.822 10.664 1.00 60.16 215 ASP A N 1
ATOM 1628 C CA . ASP A 1 215 ? -28.051 -39.378 10.847 1.00 60.16 215 ASP A CA 1
ATOM 1629 C C . ASP A 1 215 ? -27.246 -38.779 9.692 1.00 60.16 215 ASP A C 1
ATOM 1631 O O . ASP A 1 215 ? -26.017 -38.661 9.754 1.00 60.16 215 ASP A O 1
ATOM 1635 N N . THR A 1 216 ? -27.949 -38.379 8.625 1.00 62.09 216 THR A N 1
ATOM 1636 C CA . THR A 1 216 ? -27.361 -37.688 7.467 1.00 62.09 216 THR A CA 1
ATOM 1637 C C . THR A 1 216 ? -26.768 -36.346 7.890 1.00 62.09 216 THR A C 1
ATOM 1639 O O . THR A 1 216 ? -27.416 -35.301 7.844 1.00 62.09 216 THR A O 1
ATOM 1642 N N . SER A 1 217 ? -25.516 -36.386 8.320 1.00 73.88 217 SER A N 1
ATOM 1643 C CA . SER A 1 217 ? -24.730 -35.252 8.775 1.00 73.88 217 SER A CA 1
ATOM 1644 C C . SER A 1 217 ? -23.805 -34.825 7.639 1.00 73.88 217 SER A C 1
ATOM 1646 O O . SER A 1 217 ? -23.077 -35.634 7.063 1.00 73.88 217 SER A O 1
ATOM 1648 N N . TYR A 1 218 ? -23.865 -33.546 7.269 1.00 85.88 218 TYR A N 1
ATOM 1649 C CA . TYR A 1 218 ? -22.893 -32.982 6.340 1.00 85.88 218 TYR A CA 1
ATOM 1650 C C . TYR A 1 218 ? -21.635 -32.629 7.122 1.00 85.88 218 TYR A C 1
ATOM 1652 O O . TYR A 1 218 ? -21.712 -32.140 8.249 1.00 85.88 218 TYR A O 1
ATOM 1660 N N . PHE A 1 219 ? -20.477 -32.852 6.519 1.00 91.25 219 PHE A N 1
ATOM 1661 C CA . PHE A 1 219 ? -19.190 -32.499 7.092 1.00 91.25 219 PHE A CA 1
ATOM 1662 C C . PHE A 1 219 ? -18.446 -31.565 6.145 1.00 91.25 219 PHE A C 1
ATOM 1664 O O . PHE A 1 219 ? -18.416 -31.776 4.931 1.00 91.25 219 PHE A O 1
ATOM 1671 N N . LEU A 1 220 ? -17.827 -30.538 6.723 1.00 93.00 220 LEU A N 1
ATOM 1672 C CA . LEU A 1 220 ? -16.762 -29.788 6.075 1.00 93.00 220 LEU A CA 1
ATOM 1673 C C . LEU A 1 220 ? -15.442 -30.481 6.420 1.00 93.00 220 LEU A C 1
ATOM 1675 O O . LEU A 1 220 ? -15.103 -30.615 7.597 1.00 93.00 220 LEU A O 1
ATOM 1679 N N . VAL A 1 221 ? -14.705 -30.906 5.398 1.00 94.81 221 VAL A N 1
ATOM 1680 C CA . VAL A 1 221 ? -13.332 -31.403 5.535 1.00 94.81 221 VAL A CA 1
ATOM 1681 C C . VAL A 1 221 ? -12.373 -30.335 5.040 1.00 94.81 221 VAL A C 1
ATOM 1683 O O . VAL A 1 221 ? -12.577 -29.773 3.966 1.00 94.81 221 VAL A O 1
ATOM 1686 N N . THR A 1 222 ? -11.313 -30.090 5.805 1.00 94.31 222 THR A N 1
ATOM 1687 C CA . THR A 1 222 ? -10.135 -29.329 5.379 1.00 94.31 222 THR A CA 1
ATOM 1688 C C . THR A 1 222 ? -8.921 -30.248 5.417 1.00 94.31 222 THR A C 1
ATOM 1690 O O . THR A 1 222 ? -8.650 -30.871 6.441 1.00 94.31 222 THR A O 1
ATOM 1693 N N . LEU A 1 223 ? -8.187 -30.312 4.311 1.00 96.44 223 LEU A N 1
ATOM 1694 C CA . LEU A 1 223 ? -6.926 -31.025 4.151 1.00 96.44 223 LEU A CA 1
ATOM 1695 C C . LEU A 1 223 ? -5.817 -30.004 3.874 1.00 96.44 223 LEU A C 1
ATOM 1697 O O . LEU A 1 223 ? -5.962 -29.138 3.013 1.00 96.44 223 LEU A O 1
ATOM 1701 N N . SER A 1 224 ? -4.702 -30.124 4.586 1.00 95.06 224 SER A N 1
ATOM 1702 C CA . SER A 1 224 ? -3.459 -29.399 4.322 1.00 95.06 224 SER A CA 1
ATOM 1703 C C . SER A 1 224 ? -2.332 -30.404 4.114 1.00 95.06 224 SER A C 1
ATOM 1705 O O . SER A 1 224 ? -2.232 -31.367 4.877 1.00 95.06 224 SER A O 1
ATOM 1707 N N . LEU A 1 225 ? -1.511 -30.190 3.087 1.00 94.62 225 LEU A N 1
ATOM 1708 C CA . LEU A 1 225 ? -0.405 -31.052 2.674 1.00 94.62 225 LEU A CA 1
ATOM 1709 C C . LEU A 1 225 ? 0.842 -30.215 2.387 1.00 94.62 225 LEU A C 1
ATOM 1711 O O . LEU A 1 225 ? 0.749 -29.132 1.813 1.00 94.62 225 LEU A O 1
ATOM 1715 N N . ARG A 1 226 ? 2.022 -30.722 2.749 1.00 91.31 226 ARG A N 1
ATOM 1716 C CA . ARG A 1 226 ? 3.310 -30.094 2.432 1.00 91.31 226 ARG A CA 1
ATOM 1717 C C . ARG A 1 226 ? 4.415 -31.139 2.293 1.00 91.31 226 ARG A C 1
ATOM 1719 O O . ARG A 1 226 ? 4.764 -31.797 3.270 1.00 91.31 226 ARG A O 1
ATOM 1726 N N . HIS A 1 227 ? 5.014 -31.204 1.110 1.00 87.12 227 HIS A N 1
ATOM 1727 C CA . HIS A 1 227 ? 6.255 -31.937 0.846 1.00 87.12 227 HIS A CA 1
ATOM 1728 C C . HIS A 1 227 ? 7.395 -31.277 1.645 1.00 87.12 227 HIS A C 1
ATOM 1730 O O . HIS A 1 227 ? 7.598 -30.063 1.538 1.00 87.12 227 HIS A O 1
ATOM 1736 N N . TYR A 1 228 ? 8.084 -32.024 2.513 1.00 78.56 228 TYR A N 1
ATOM 1737 C CA . TYR A 1 228 ? 9.048 -31.428 3.453 1.00 78.56 228 TYR A CA 1
ATOM 1738 C C . TYR A 1 228 ? 10.490 -31.396 2.936 1.00 78.56 228 TYR A C 1
ATOM 1740 O O . TYR A 1 228 ? 11.179 -30.391 3.104 1.00 78.56 228 TYR A O 1
ATOM 1748 N N . GLU A 1 229 ? 10.939 -32.482 2.310 1.00 79.19 229 GLU A N 1
ATOM 1749 C CA . GLU A 1 229 ? 12.339 -32.683 1.922 1.00 79.19 229 GLU A CA 1
ATOM 1750 C C . GLU A 1 229 ? 12.525 -32.497 0.408 1.00 79.19 229 GLU A C 1
ATOM 1752 O O . GLU A 1 229 ? 11.565 -32.595 -0.351 1.00 79.19 229 GLU A O 1
ATOM 1757 N N . ASN A 1 230 ? 13.748 -32.198 -0.040 1.00 67.81 230 ASN A N 1
ATOM 1758 C CA . ASN A 1 230 ? 14.071 -31.940 -1.456 1.00 67.81 230 ASN A CA 1
ATOM 1759 C C . ASN A 1 230 ? 14.651 -33.185 -2.166 1.00 67.81 230 ASN A C 1
ATOM 1761 O O . ASN A 1 230 ? 15.460 -33.075 -3.086 1.00 67.81 230 ASN A O 1
ATOM 1765 N N . GLY A 1 231 ? 14.296 -34.369 -1.664 1.00 66.44 231 GLY A N 1
ATOM 1766 C CA . GLY A 1 231 ? 14.487 -35.652 -2.334 1.00 66.44 231 GLY A CA 1
ATOM 1767 C C . GLY A 1 231 ? 13.210 -36.077 -3.052 1.00 66.44 231 GLY A C 1
ATOM 1768 O O . GLY A 1 231 ? 12.150 -35.515 -2.782 1.00 66.44 231 GLY A O 1
ATOM 1769 N N . GLY A 1 232 ? 13.322 -37.063 -3.942 1.00 71.50 232 GLY A N 1
ATOM 1770 C CA . GLY A 1 232 ? 12.165 -37.648 -4.616 1.00 71.50 232 GLY A CA 1
ATOM 1771 C C . GLY A 1 232 ? 11.854 -37.128 -6.018 1.00 71.50 232 GLY A C 1
ATOM 1772 O O . GLY A 1 232 ? 12.583 -36.321 -6.599 1.00 71.50 232 GLY A O 1
ATOM 1773 N N . GLN A 1 233 ? 10.747 -37.626 -6.564 1.00 79.25 233 GLN A N 1
ATOM 1774 C CA . GLN A 1 233 ? 10.067 -37.097 -7.753 1.00 79.25 233 GLN A CA 1
ATOM 1775 C C . GLN A 1 233 ? 8.676 -36.528 -7.410 1.00 79.25 233 GLN A C 1
ATOM 1777 O O . GLN A 1 233 ? 8.023 -35.954 -8.284 1.00 79.25 233 GLN A O 1
ATOM 1782 N N . GLY A 1 234 ? 8.259 -36.634 -6.144 1.00 86.00 234 GLY A N 1
ATOM 1783 C CA . GLY A 1 234 ? 6.987 -36.158 -5.615 1.00 86.00 234 GLY A CA 1
ATOM 1784 C C . GLY A 1 234 ? 6.032 -37.301 -5.288 1.00 86.00 234 GLY A C 1
ATOM 1785 O O . GLY A 1 234 ? 6.215 -38.438 -5.722 1.00 86.00 234 GLY A O 1
ATOM 1786 N N . GLU A 1 235 ? 4.967 -37.009 -4.548 1.00 88.69 235 GLU A N 1
ATOM 1787 C CA . GLU A 1 235 ? 3.931 -37.986 -4.231 1.00 88.69 235 GLU A CA 1
ATOM 1788 C C . GLU A 1 235 ? 2.626 -37.685 -4.978 1.00 88.69 235 GLU A C 1
ATOM 1790 O O . GLU A 1 235 ? 2.094 -36.572 -4.944 1.00 88.69 235 GLU A O 1
ATOM 1795 N N . GLN A 1 236 ? 2.062 -38.706 -5.625 1.00 92.31 236 GLN A N 1
ATOM 1796 C CA . GLN A 1 236 ? 0.673 -38.679 -6.057 1.00 92.31 236 GLN A CA 1
ATOM 1797 C C . GLN A 1 236 ? -0.233 -38.901 -4.844 1.00 92.31 236 GLN A C 1
ATOM 1799 O O . GLN A 1 236 ? -0.207 -39.943 -4.186 1.00 92.31 236 GLN A O 1
ATOM 1804 N N . ILE A 1 237 ? -1.071 -37.912 -4.574 1.00 94.75 237 ILE A N 1
ATOM 1805 C CA . ILE A 1 237 ? -2.088 -37.949 -3.531 1.00 94.75 237 ILE A CA 1
ATOM 1806 C C . ILE A 1 237 ? -3.360 -38.579 -4.101 1.00 94.75 237 ILE A C 1
ATOM 1808 O O . ILE A 1 237 ? -3.668 -38.402 -5.277 1.00 94.75 237 ILE A O 1
ATOM 1812 N N . TRP A 1 238 ? -4.138 -39.266 -3.271 1.00 94.38 238 TRP A N 1
ATOM 1813 C CA . TRP A 1 238 ? -5.514 -39.650 -3.588 1.00 94.38 238 TRP A CA 1
ATOM 1814 C C . TRP A 1 238 ? -6.402 -39.380 -2.372 1.00 94.38 238 TRP A C 1
ATOM 1816 O O . TRP A 1 238 ? -6.064 -39.776 -1.258 1.00 94.38 238 TRP A O 1
ATOM 1826 N N . VAL A 1 239 ? -7.538 -38.715 -2.573 1.00 96.19 239 VAL A N 1
ATOM 1827 C CA . VAL A 1 239 ? -8.544 -38.485 -1.526 1.00 96.19 239 VAL A CA 1
ATOM 1828 C C . VAL A 1 239 ? -9.846 -39.167 -1.917 1.00 96.19 239 VAL A C 1
ATOM 1830 O O . VAL A 1 239 ? -10.504 -38.735 -2.864 1.00 96.19 239 VAL A O 1
ATOM 1833 N N . ASN A 1 240 ? -10.247 -40.194 -1.174 1.00 95.12 240 ASN A N 1
ATOM 1834 C CA . ASN A 1 240 ? -11.503 -40.912 -1.380 1.00 95.12 240 ASN A CA 1
ATOM 1835 C C . ASN A 1 240 ? -12.557 -40.424 -0.375 1.00 95.12 240 ASN A C 1
ATOM 1837 O O . ASN A 1 240 ? -12.290 -40.316 0.825 1.00 95.12 240 ASN A O 1
ATOM 1841 N N . ILE A 1 241 ? -13.785 -40.194 -0.845 1.00 93.19 241 ILE A N 1
ATOM 1842 C CA . ILE A 1 241 ? -14.963 -39.988 0.009 1.00 93.19 241 ILE A CA 1
ATOM 1843 C C . ILE A 1 241 ? -15.911 -41.178 -0.174 1.00 93.19 241 ILE A C 1
ATOM 1845 O O . ILE A 1 241 ? -16.143 -41.633 -1.292 1.00 93.19 241 ILE A O 1
ATOM 1849 N N . ASN A 1 242 ? -16.461 -41.681 0.935 1.00 92.88 242 ASN A N 1
ATOM 1850 C CA . ASN A 1 242 ? -17.469 -42.750 0.992 1.00 92.88 242 ASN A CA 1
ATOM 1851 C C . ASN A 1 242 ? -17.092 -44.049 0.245 1.00 92.88 242 ASN A C 1
ATOM 1853 O O . ASN A 1 242 ? -17.972 -44.779 -0.204 1.00 92.88 242 ASN A O 1
ATOM 1857 N N . GLY A 1 243 ? -15.793 -44.337 0.096 1.00 86.44 243 GLY A N 1
ATOM 1858 C CA . GLY A 1 243 ? -15.292 -45.501 -0.647 1.00 86.44 243 GLY A CA 1
ATOM 1859 C C . GLY A 1 243 ? -15.427 -45.408 -2.173 1.00 86.44 243 GLY A C 1
ATOM 1860 O O . GLY A 1 243 ? -15.190 -46.401 -2.855 1.00 86.44 243 GLY A O 1
ATOM 1861 N N . GLY A 1 244 ? -15.806 -44.245 -2.713 1.00 85.44 244 GLY A N 1
ATOM 1862 C CA . GLY A 1 244 ? -15.804 -43.989 -4.153 1.00 85.44 244 GLY A CA 1
ATOM 1863 C C . GLY A 1 244 ? -14.401 -43.733 -4.712 1.00 85.44 244 GLY A C 1
ATOM 1864 O O . GLY A 1 244 ? -13.417 -43.663 -3.974 1.00 85.44 244 GLY A O 1
ATOM 1865 N N . SER A 1 245 ? -14.322 -43.552 -6.033 1.00 84.50 245 SER A N 1
ATOM 1866 C CA . SER A 1 245 ? -13.116 -43.075 -6.721 1.00 84.50 245 SER A CA 1
ATOM 1867 C C . SER A 1 245 ? -12.621 -41.746 -6.139 1.00 84.50 245 SER A C 1
ATOM 1869 O O . SER A 1 245 ? -13.415 -40.952 -5.629 1.00 84.50 245 SER A O 1
ATOM 1871 N N . ALA A 1 246 ? -11.316 -41.487 -6.244 1.00 82.94 246 ALA A N 1
ATOM 1872 C CA . ALA A 1 246 ? -10.719 -40.299 -5.648 1.00 82.94 246 ALA A CA 1
ATOM 1873 C C . ALA A 1 246 ? -11.337 -39.001 -6.193 1.00 82.94 246 ALA A C 1
ATOM 1875 O O . ALA A 1 246 ? -11.316 -38.736 -7.394 1.00 82.94 246 ALA A O 1
ATOM 1876 N N . VAL A 1 247 ? -11.842 -38.168 -5.283 1.00 86.69 247 VAL A N 1
ATOM 1877 C CA . VAL A 1 247 ? -12.400 -36.837 -5.576 1.00 86.69 247 VAL A CA 1
ATOM 1878 C C . VAL A 1 247 ? -11.312 -35.771 -5.734 1.00 86.69 247 VAL A C 1
ATOM 1880 O O . VAL A 1 247 ? -11.599 -34.638 -6.115 1.00 86.69 247 VAL A O 1
ATOM 1883 N N . TYR A 1 248 ? -10.063 -36.120 -5.420 1.00 88.75 248 TYR A N 1
ATOM 1884 C CA . TYR A 1 248 ? -8.898 -35.256 -5.550 1.00 88.75 248 TYR A CA 1
ATOM 1885 C C . TYR A 1 248 ? -7.630 -36.104 -5.708 1.00 88.75 248 TYR A C 1
ATOM 1887 O O . TYR A 1 248 ? -7.404 -37.019 -4.913 1.00 88.75 248 TYR A O 1
ATOM 1895 N N . SER A 1 249 ? -6.813 -35.817 -6.727 1.00 89.25 249 SER A N 1
ATOM 1896 C CA . SER A 1 249 ? -5.520 -36.485 -6.944 1.00 89.25 249 SER A CA 1
ATOM 1897 C C . SER A 1 249 ? -4.487 -35.556 -7.605 1.00 89.25 249 SER A C 1
ATOM 1899 O O . SER A 1 249 ? -4.225 -35.665 -8.803 1.00 89.25 249 SER A O 1
ATOM 1901 N N . PRO A 1 250 ? -3.923 -34.583 -6.863 1.00 90.69 250 PRO A N 1
ATOM 1902 C CA . PRO A 1 250 ? -2.738 -33.859 -7.305 1.00 90.69 250 PRO A CA 1
ATOM 1903 C C . PRO A 1 250 ? -1.484 -34.735 -7.176 1.00 90.69 250 PRO A C 1
ATOM 1905 O O . PRO A 1 250 ? -1.415 -35.634 -6.335 1.00 90.69 250 PRO A O 1
ATOM 1908 N N . VAL A 1 251 ? -0.450 -34.396 -7.943 1.00 89.06 251 VAL A N 1
ATOM 1909 C CA . VAL A 1 251 ? 0.936 -34.720 -7.585 1.00 89.06 251 VAL A CA 1
ATOM 1910 C C . VAL A 1 251 ? 1.490 -33.521 -6.821 1.00 89.06 251 VAL A C 1
ATOM 1912 O O . VAL A 1 251 ? 1.360 -32.387 -7.287 1.00 89.06 251 VAL A O 1
ATOM 1915 N N . ILE A 1 252 ? 2.082 -33.753 -5.652 1.00 86.81 252 ILE A N 1
ATOM 1916 C CA . ILE A 1 252 ? 2.817 -32.731 -4.902 1.00 86.81 252 ILE A CA 1
ATOM 1917 C C . ILE A 1 252 ? 4.322 -32.968 -5.031 1.00 86.81 252 ILE A C 1
ATOM 1919 O O . ILE A 1 252 ? 4.779 -34.092 -5.184 1.00 86.81 252 ILE A O 1
ATOM 1923 N N . THR A 1 253 ? 5.093 -31.888 -4.990 1.00 85.38 253 THR A N 1
ATOM 1924 C CA . THR A 1 253 ? 6.562 -31.888 -5.054 1.00 85.38 253 THR A CA 1
ATOM 1925 C C . THR A 1 253 ? 7.100 -30.877 -4.042 1.00 85.38 253 THR A C 1
ATOM 1927 O O . THR A 1 253 ? 6.345 -30.027 -3.559 1.00 85.38 253 THR A O 1
ATOM 1930 N N . TYR A 1 254 ? 8.408 -30.874 -3.772 1.00 78.19 254 TYR A N 1
ATOM 1931 C CA . TYR A 1 254 ? 9.040 -29.834 -2.946 1.00 78.19 254 TYR A CA 1
ATOM 1932 C C . TYR A 1 254 ? 8.736 -28.402 -3.443 1.00 78.19 254 TYR A C 1
ATOM 1934 O O . TYR A 1 254 ? 8.546 -27.485 -2.643 1.00 78.19 254 TYR A O 1
ATOM 1942 N N . ALA A 1 255 ? 8.602 -28.210 -4.762 1.00 74.25 255 ALA A N 1
ATOM 1943 C CA . ALA A 1 255 ? 8.249 -26.926 -5.371 1.00 74.25 255 ALA A CA 1
ATOM 1944 C C . ALA A 1 255 ? 6.769 -26.523 -5.181 1.00 74.25 255 ALA A C 1
ATOM 1946 O O . ALA A 1 255 ? 6.439 -25.346 -5.310 1.00 74.25 255 ALA A O 1
ATOM 1947 N N . SER A 1 256 ? 5.878 -27.464 -4.846 1.00 79.38 256 SER A N 1
ATOM 1948 C CA . SER A 1 256 ? 4.440 -27.213 -4.655 1.00 79.38 256 SER A CA 1
ATOM 1949 C C . SER A 1 256 ? 4.110 -26.464 -3.355 1.00 79.38 256 SER A C 1
ATOM 1951 O O . SER A 1 256 ? 2.993 -25.973 -3.200 1.00 79.38 256 SER A O 1
ATOM 1953 N N . GLY A 1 257 ? 5.055 -26.365 -2.412 1.00 85.62 257 GLY A N 1
ATOM 1954 C CA . GLY A 1 257 ? 4.866 -25.650 -1.148 1.00 85.62 257 GLY A CA 1
ATOM 1955 C C . GLY A 1 257 ? 3.827 -26.305 -0.228 1.00 85.62 257 GLY A C 1
ATOM 1956 O O . GLY A 1 257 ? 3.861 -27.514 -0.002 1.00 85.62 257 GLY A O 1
ATOM 1957 N N . THR A 1 258 ? 2.926 -25.495 0.338 1.00 87.94 258 THR A N 1
ATOM 1958 C CA . THR A 1 258 ? 1.784 -25.981 1.132 1.00 87.94 258 THR A CA 1
ATOM 1959 C C . THR A 1 258 ? 0.525 -25.951 0.275 1.00 87.94 258 THR A C 1
ATOM 1961 O O . THR A 1 258 ? 0.052 -24.877 -0.094 1.00 87.94 258 THR A O 1
ATOM 1964 N N . LEU A 1 259 ? -0.039 -27.122 0.008 1.00 89.88 259 LEU A N 1
ATOM 1965 C CA . LEU A 1 259 ? -1.282 -27.306 -0.727 1.00 89.88 259 LEU A CA 1
ATOM 1966 C C . LEU A 1 259 ? -2.449 -27.461 0.257 1.00 89.88 259 LEU A C 1
ATOM 1968 O O . LEU A 1 259 ? -2.352 -28.205 1.232 1.00 89.88 259 LEU A O 1
ATOM 1972 N N . THR A 1 260 ? -3.569 -26.788 -0.005 1.00 91.56 260 THR A N 1
ATOM 1973 C CA . THR A 1 260 ? -4.798 -26.917 0.788 1.00 91.56 260 THR A CA 1
ATOM 1974 C C . THR A 1 260 ? -5.990 -27.285 -0.088 1.00 91.56 260 THR A C 1
ATOM 1976 O O . THR A 1 260 ? -6.123 -26.834 -1.223 1.00 91.56 260 THR A O 1
ATOM 1979 N N . TRP A 1 261 ? -6.869 -28.119 0.458 1.00 94.44 261 TRP A N 1
ATOM 1980 C CA . TRP A 1 261 ? -8.092 -28.591 -0.183 1.00 94.44 261 TRP A CA 1
ATOM 1981 C C . TRP A 1 261 ? -9.221 -28.619 0.844 1.00 94.44 261 TRP A C 1
ATOM 1983 O O . TRP A 1 261 ? -8.992 -28.903 2.022 1.00 94.44 261 TRP A O 1
ATOM 1993 N N . SER A 1 262 ? -10.449 -28.348 0.418 1.00 92.19 262 SER A N 1
ATOM 1994 C CA . SER A 1 262 ? -11.623 -28.509 1.271 1.00 92.19 262 SER A CA 1
ATOM 1995 C C . SER A 1 262 ? -12.837 -28.970 0.477 1.00 92.19 262 SER A C 1
ATOM 1997 O O . SER A 1 262 ? -12.952 -28.725 -0.723 1.00 92.19 262 SER A O 1
ATOM 1999 N N . SER A 1 263 ? -13.740 -29.677 1.155 1.00 90.88 263 SER A N 1
ATOM 2000 C CA . SER A 1 263 ? -14.960 -30.217 0.555 1.00 90.88 263 SER A CA 1
ATOM 2001 C C . SER A 1 263 ? -16.096 -30.276 1.570 1.00 90.88 263 SER A C 1
ATOM 2003 O O . SER A 1 263 ? -15.868 -30.446 2.769 1.00 90.88 263 SER A O 1
ATOM 2005 N N . TYR A 1 264 ? -17.322 -30.129 1.072 1.00 89.00 264 TYR A N 1
ATOM 2006 C CA . TYR A 1 264 ? -18.558 -30.132 1.845 1.00 89.00 264 TYR A CA 1
ATOM 2007 C C . TYR A 1 264 ? -19.517 -31.178 1.271 1.00 89.00 264 TYR A C 1
ATOM 2009 O O . TYR A 1 264 ? -20.028 -31.017 0.163 1.00 89.00 264 TYR A O 1
ATOM 2017 N N . ALA A 1 265 ? -19.754 -32.258 2.016 1.00 88.00 265 ALA A N 1
ATOM 2018 C CA . ALA A 1 265 ? -20.590 -33.376 1.579 1.00 88.00 265 ALA A CA 1
ATOM 2019 C C . ALA A 1 265 ? -21.170 -34.147 2.777 1.00 88.00 265 ALA A C 1
ATOM 2021 O O . ALA A 1 265 ? -20.772 -33.932 3.919 1.00 88.00 265 ALA A O 1
ATOM 2022 N N . ASN A 1 266 ? -22.079 -35.090 2.517 1.00 89.69 266 ASN A N 1
ATOM 2023 C CA . ASN A 1 266 ? -22.353 -36.181 3.453 1.00 89.69 266 ASN A CA 1
ATOM 2024 C C . ASN A 1 266 ? -21.165 -37.162 3.396 1.00 89.69 266 ASN A C 1
ATOM 2026 O O . ASN A 1 266 ? -20.848 -37.682 2.322 1.00 89.69 266 ASN A O 1
ATOM 2030 N N . ILE A 1 267 ? -20.476 -37.357 4.524 1.00 90.31 267 ILE A N 1
ATOM 2031 C CA . ILE A 1 267 ? -19.209 -38.097 4.599 1.00 90.31 267 ILE A CA 1
ATOM 2032 C C . ILE A 1 267 ? -19.312 -39.159 5.696 1.00 90.31 267 ILE A C 1
ATOM 2034 O O . ILE A 1 267 ? -19.177 -38.875 6.882 1.00 90.31 267 ILE A O 1
ATOM 2038 N N . ASN A 1 268 ? -19.513 -40.402 5.266 1.00 92.06 268 ASN A N 1
ATOM 2039 C CA . ASN A 1 268 ? -19.431 -41.602 6.094 1.00 92.06 268 ASN A CA 1
ATOM 2040 C C . ASN A 1 268 ? -17.982 -42.089 6.233 1.00 92.06 268 ASN A C 1
ATOM 2042 O O . ASN A 1 268 ? -17.618 -42.623 7.276 1.00 92.06 268 ASN A O 1
ATOM 2046 N N . THR A 1 269 ? -17.141 -41.890 5.211 1.00 94.06 269 THR A N 1
ATOM 2047 C CA . THR A 1 269 ? -15.690 -42.125 5.304 1.00 94.06 269 THR A CA 1
ATOM 2048 C C . THR A 1 269 ? -14.904 -41.089 4.511 1.00 94.06 269 THR A C 1
ATOM 2050 O O . THR A 1 269 ? -15.269 -40.782 3.375 1.00 94.06 269 THR A O 1
ATOM 2053 N N . PHE A 1 270 ? -13.777 -40.646 5.056 1.00 95.81 270 PHE A N 1
ATOM 2054 C CA . PHE A 1 270 ? -12.750 -39.867 4.366 1.00 95.81 270 PHE A CA 1
ATOM 2055 C C . PHE A 1 270 ? -11.435 -40.648 4.412 1.00 95.81 270 PHE A C 1
ATOM 2057 O O . PHE A 1 270 ? -11.029 -41.080 5.487 1.00 95.81 270 PHE A O 1
ATOM 2064 N N . GLU A 1 271 ? -10.757 -40.823 3.283 1.00 96.38 271 GLU A N 1
ATOM 2065 C CA . GLU A 1 271 ? -9.475 -41.530 3.212 1.00 96.38 271 GLU A CA 1
ATOM 2066 C C . GLU A 1 271 ? -8.476 -40.729 2.373 1.00 96.38 271 GLU A C 1
ATOM 2068 O O . GLU A 1 271 ? -8.769 -40.362 1.238 1.00 96.38 271 GLU A O 1
ATOM 2073 N N . LEU A 1 272 ? -7.305 -40.453 2.948 1.00 96.62 272 LEU A N 1
ATOM 2074 C CA . LEU A 1 272 ? -6.158 -39.842 2.282 1.00 96.62 272 LEU A CA 1
ATOM 2075 C C . LEU A 1 272 ? -5.104 -40.930 2.075 1.00 96.62 272 LEU A C 1
ATOM 2077 O O . LEU A 1 272 ? -4.637 -41.525 3.047 1.00 96.62 272 LEU A O 1
ATOM 2081 N N . ILE A 1 273 ? -4.721 -41.147 0.820 1.00 94.38 273 ILE A N 1
ATOM 2082 C CA . ILE A 1 273 ? -3.674 -42.077 0.396 1.00 94.38 273 ILE A CA 1
ATOM 2083 C C . ILE A 1 273 ? -2.522 -41.268 -0.206 1.00 94.38 273 ILE A C 1
ATOM 2085 O O . ILE A 1 273 ? -2.747 -40.336 -0.983 1.00 94.38 273 ILE A O 1
ATOM 2089 N N . VAL A 1 274 ? -1.289 -41.648 0.119 1.00 93.25 274 VAL A N 1
ATOM 2090 C CA . VAL A 1 274 ? -0.062 -41.101 -0.478 1.00 93.25 274 VAL A CA 1
ATOM 2091 C C . VAL A 1 274 ? 0.612 -42.206 -1.292 1.00 93.25 274 VAL A C 1
ATOM 2093 O O . VAL A 1 274 ? 0.721 -43.338 -0.826 1.00 93.25 274 VAL A O 1
ATOM 2096 N N . GLN A 1 275 ? 1.055 -41.908 -2.512 1.00 90.38 275 GLN A N 1
ATOM 2097 C CA . GLN A 1 275 ? 1.753 -42.851 -3.388 1.00 90.38 275 GLN A CA 1
ATOM 2098 C C . GLN A 1 275 ? 3.009 -42.188 -3.976 1.00 90.38 275 GLN A C 1
ATOM 2100 O O . GLN A 1 275 ? 2.884 -41.121 -4.569 1.00 90.38 275 GLN A O 1
ATOM 2105 N N . PRO A 1 276 ? 4.204 -42.801 -3.883 1.00 87.44 276 PRO A N 1
ATOM 2106 C CA . PRO A 1 276 ? 5.409 -42.248 -4.501 1.00 87.44 276 PRO A CA 1
ATOM 2107 C C . PRO A 1 276 ? 5.273 -42.209 -6.031 1.00 87.44 276 PRO A C 1
ATOM 2109 O O . PRO A 1 276 ? 4.912 -43.218 -6.654 1.00 87.44 276 PRO A O 1
ATOM 2112 N N . LEU A 1 277 ? 5.566 -41.063 -6.652 1.00 83.69 277 LEU A N 1
ATOM 2113 C CA . LEU A 1 277 ? 5.595 -40.943 -8.108 1.00 83.69 277 LEU A CA 1
ATOM 2114 C C . LEU A 1 277 ? 6.726 -41.826 -8.653 1.00 83.69 277 LEU A C 1
ATOM 2116 O O . LEU A 1 277 ? 7.834 -41.843 -8.125 1.00 83.69 277 LEU A O 1
ATOM 2120 N N . ASN A 1 278 ? 6.429 -42.615 -9.686 1.00 81.62 278 ASN A N 1
ATOM 2121 C CA . ASN A 1 278 ? 7.349 -43.607 -10.259 1.00 81.62 278 ASN A CA 1
ATOM 2122 C C . ASN A 1 278 ? 7.875 -44.676 -9.266 1.00 81.62 278 ASN A C 1
ATOM 2124 O O . ASN A 1 278 ? 8.866 -45.351 -9.535 1.00 81.62 278 ASN A O 1
ATOM 2128 N N . GLY A 1 279 ? 7.152 -44.915 -8.164 1.00 68.88 279 GLY A N 1
ATOM 2129 C CA . GLY A 1 279 ? 7.202 -46.165 -7.392 1.00 68.88 279 GLY A CA 1
ATOM 2130 C C . GLY A 1 279 ? 8.158 -46.200 -6.198 1.00 68.88 279 GLY A C 1
ATOM 2131 O O . GLY A 1 279 ? 7.870 -46.932 -5.250 1.00 68.88 279 GLY A O 1
ATOM 2132 N N . CYS A 1 280 ? 9.217 -45.388 -6.195 1.00 68.69 280 CYS A N 1
ATOM 2133 C CA . CYS A 1 280 ? 10.119 -45.209 -5.054 1.00 68.69 280 CYS A CA 1
ATOM 2134 C C . CYS A 1 280 ? 10.337 -43.719 -4.783 1.00 68.69 280 CYS A C 1
ATOM 2136 O O . CYS A 1 280 ? 10.977 -43.031 -5.571 1.00 68.69 280 CYS A O 1
ATOM 2138 N N . ASP A 1 281 ? 9.849 -43.257 -3.635 1.00 71.31 281 ASP A N 1
ATOM 2139 C CA . ASP A 1 281 ? 10.149 -41.940 -3.086 1.00 71.31 281 ASP A CA 1
ATOM 2140 C C . ASP A 1 281 ? 10.350 -42.073 -1.568 1.00 71.31 281 ASP A C 1
ATOM 2142 O O . ASP A 1 281 ? 9.659 -42.866 -0.921 1.00 71.31 281 ASP A O 1
ATOM 2146 N N . TYR A 1 282 ? 11.322 -41.333 -1.036 1.00 77.25 282 TYR A N 1
ATOM 2147 C CA . TYR A 1 282 ? 11.663 -41.249 0.389 1.00 77.25 282 TYR A CA 1
ATOM 2148 C C . TYR A 1 282 ? 11.228 -39.910 1.011 1.00 77.25 282 TYR A C 1
ATOM 2150 O O . TYR A 1 282 ? 11.497 -39.644 2.183 1.00 77.25 282 TYR A O 1
ATOM 2158 N N . ALA A 1 283 ? 10.560 -39.054 0.231 1.00 81.69 283 ALA A N 1
ATOM 2159 C CA . ALA A 1 283 ? 9.991 -37.804 0.696 1.00 81.69 283 ALA A CA 1
ATOM 2160 C C . ALA A 1 283 ? 8.942 -38.003 1.809 1.00 81.69 283 ALA A C 1
ATOM 2162 O O . ALA A 1 283 ? 8.280 -39.039 1.949 1.00 81.69 283 ALA A O 1
ATOM 2163 N N . LYS A 1 284 ? 8.830 -36.963 2.641 1.00 89.44 284 LYS A N 1
ATOM 2164 C CA . LYS A 1 284 ? 7.932 -36.898 3.794 1.00 89.44 284 LYS A CA 1
ATOM 2165 C C . LYS A 1 284 ? 6.816 -35.895 3.519 1.00 89.44 284 LYS A C 1
ATOM 2167 O O . LYS A 1 284 ? 7.063 -34.685 3.436 1.00 89.44 284 LYS A O 1
ATOM 2172 N N . VAL A 1 285 ? 5.584 -36.394 3.459 1.00 92.69 285 VAL A N 1
ATOM 2173 C CA . VAL A 1 285 ? 4.369 -35.581 3.342 1.00 92.69 285 VAL A CA 1
ATOM 2174 C C . VAL A 1 285 ? 3.910 -35.180 4.734 1.00 92.69 285 VAL A C 1
ATOM 2176 O O . VAL A 1 285 ? 3.344 -35.988 5.471 1.00 92.69 285 VAL A O 1
ATOM 2179 N N . ASN A 1 286 ? 4.099 -33.914 5.098 1.00 94.50 286 ASN A N 1
ATOM 2180 C CA . ASN A 1 286 ? 3.417 -33.351 6.258 1.00 94.50 286 ASN A CA 1
ATOM 2181 C C . ASN A 1 286 ? 1.939 -33.129 5.920 1.00 94.50 286 ASN A C 1
ATOM 2183 O O . ASN A 1 286 ? 1.625 -32.568 4.870 1.00 94.50 286 ASN A O 1
ATOM 2187 N N . TYR A 1 287 ? 1.038 -33.539 6.811 1.00 96.25 287 TYR A N 1
ATOM 2188 C CA . TYR A 1 287 ? -0.404 -33.462 6.621 1.00 96.25 287 TYR A CA 1
ATOM 2189 C C . TYR A 1 287 ? -1.144 -32.938 7.861 1.00 96.25 287 TYR A C 1
ATOM 2191 O O . TYR A 1 287 ? -0.687 -33.032 9.005 1.00 96.25 287 TYR A O 1
ATOM 2199 N N . ARG A 1 288 ? -2.334 -32.388 7.618 1.00 97.06 288 ARG A N 1
ATOM 2200 C CA . ARG A 1 288 ? -3.367 -32.152 8.631 1.00 97.06 288 ARG A CA 1
ATOM 2201 C C . ARG A 1 288 ? -4.738 -32.305 7.997 1.00 97.06 288 ARG A C 1
ATOM 2203 O O . ARG A 1 288 ? -4.999 -31.693 6.963 1.00 97.06 288 ARG A O 1
ATOM 2210 N N . ILE A 1 289 ? -5.609 -33.084 8.628 1.00 97.12 289 ILE A N 1
ATOM 2211 C CA . ILE A 1 289 ? -7.007 -33.235 8.228 1.00 97.12 289 ILE A CA 1
ATOM 2212 C C . ILE A 1 289 ? -7.879 -32.783 9.396 1.00 97.12 289 ILE A C 1
ATOM 2214 O O . ILE A 1 289 ? -7.738 -33.301 10.501 1.00 97.12 289 ILE A O 1
ATOM 2218 N N . THR A 1 290 ? -8.803 -31.862 9.145 1.00 96.38 290 THR A N 1
ATOM 2219 C CA . THR A 1 290 ? -9.820 -31.439 10.114 1.00 96.38 290 THR A CA 1
ATOM 2220 C C . THR A 1 290 ? -11.205 -31.681 9.517 1.00 96.38 290 THR A C 1
ATOM 2222 O O . THR A 1 290 ? -11.491 -31.222 8.412 1.00 96.38 290 THR A O 1
ATOM 2225 N N . ILE A 1 291 ? -12.063 -32.402 10.238 1.00 95.94 291 ILE A N 1
ATOM 2226 C CA . ILE A 1 291 ? -13.414 -32.800 9.816 1.00 95.94 291 ILE A CA 1
ATOM 2227 C C . ILE A 1 291 ? -14.406 -32.246 10.838 1.00 95.94 291 ILE A C 1
ATOM 2229 O O . ILE A 1 291 ? -14.263 -32.506 12.031 1.00 95.94 291 ILE A O 1
ATOM 2233 N N . MET A 1 292 ? -15.405 -31.476 10.402 1.00 92.88 292 MET A N 1
ATOM 2234 C CA . MET A 1 292 ? -16.372 -30.843 11.308 1.00 92.88 292 MET A CA 1
ATOM 2235 C C . MET A 1 292 ? -17.816 -30.978 10.823 1.00 92.88 292 MET A C 1
ATOM 2237 O O . MET A 1 292 ? -18.110 -30.735 9.653 1.00 92.88 292 MET A O 1
ATOM 2241 N N . SER A 1 293 ? -18.720 -31.355 11.730 1.00 90.12 293 SER A N 1
ATOM 2242 C CA . SER A 1 293 ? -20.145 -31.543 11.431 1.00 90.12 293 SER A CA 1
ATOM 2243 C C . SER A 1 293 ? -20.855 -30.206 11.203 1.00 90.12 293 SER A C 1
ATOM 2245 O O . SER A 1 293 ? -20.734 -29.292 12.023 1.00 90.12 293 SER A O 1
ATOM 2247 N N . VAL A 1 294 ? -21.664 -30.115 10.151 1.00 84.25 294 VAL A N 1
ATOM 2248 C CA . VAL A 1 294 ? -22.439 -28.927 9.778 1.00 84.25 294 VAL A CA 1
ATOM 2249 C C . VAL A 1 294 ? -23.939 -29.260 9.819 1.00 84.25 294 VAL A C 1
ATOM 2251 O O . VAL A 1 294 ? -24.359 -30.229 9.182 1.00 84.25 294 VAL A O 1
ATOM 2254 N N . PRO A 1 295 ? -24.772 -28.485 10.542 1.00 76.81 295 PRO A N 1
ATOM 2255 C CA . PRO A 1 295 ? -26.218 -28.699 10.560 1.00 76.81 295 PRO A CA 1
ATOM 2256 C C . PRO A 1 295 ? -26.854 -28.494 9.178 1.00 76.81 295 PRO A C 1
ATOM 2258 O O . PRO A 1 295 ? -26.580 -27.494 8.513 1.00 76.81 295 PRO A O 1
ATOM 2261 N N . ILE A 1 296 ? -27.759 -29.393 8.775 1.00 59.00 296 ILE A N 1
ATOM 2262 C CA . ILE A 1 296 ? -28.598 -29.182 7.589 1.00 59.00 296 ILE A CA 1
ATOM 2263 C C . ILE A 1 296 ? -29.646 -28.112 7.906 1.00 59.00 296 ILE A C 1
ATOM 2265 O O . ILE A 1 296 ? -30.524 -28.319 8.742 1.00 59.00 296 ILE A O 1
ATOM 2269 N N . THR A 1 297 ? -29.607 -26.998 7.178 1.00 48.38 297 THR A N 1
ATOM 2270 C CA . THR A 1 297 ? -30.744 -26.074 7.086 1.00 48.38 297 THR A CA 1
ATOM 2271 C C . THR A 1 297 ? -31.677 -26.559 5.969 1.00 48.38 297 THR A C 1
ATOM 2273 O O . THR A 1 297 ? -31.210 -26.693 4.837 1.00 48.38 297 THR A O 1
ATOM 2276 N N . PRO A 1 298 ? -32.974 -26.817 6.220 1.00 39.78 298 PRO A N 1
ATOM 2277 C CA . PRO A 1 298 ? -33.906 -27.175 5.153 1.00 39.78 298 PRO A CA 1
ATOM 2278 C C . PRO A 1 298 ? -34.118 -25.988 4.200 1.00 39.78 298 PRO A C 1
ATOM 2280 O O . PRO A 1 298 ? -34.429 -24.878 4.637 1.00 39.78 298 PRO A O 1
ATOM 2283 N N . SER A 1 299 ? -33.959 -26.219 2.894 1.00 30.64 299 SER A N 1
ATOM 2284 C CA . SER A 1 299 ? -34.201 -25.195 1.867 1.00 30.64 299 SER A CA 1
ATOM 2285 C C . SER A 1 299 ? -35.676 -24.767 1.834 1.00 30.64 299 SER A C 1
ATOM 2287 O O . SER A 1 299 ? -36.556 -25.628 1.891 1.00 30.64 299 SER A O 1
ATOM 2289 N N . PRO A 1 300 ? -35.980 -23.463 1.703 1.00 39.03 300 PRO A N 1
ATOM 2290 C CA . PRO A 1 300 ? -37.356 -22.980 1.686 1.00 39.03 300 PRO A CA 1
ATOM 2291 C C . PRO A 1 300 ? -38.058 -23.286 0.356 1.00 39.03 300 PRO A C 1
ATOM 2293 O O . PRO A 1 300 ? -37.583 -22.906 -0.715 1.00 39.03 300 PRO A O 1
ATOM 2296 N N . THR A 1 301 ? -39.239 -23.901 0.425 1.00 30.42 301 THR A N 1
ATOM 2297 C CA . THR A 1 301 ? -40.151 -24.036 -0.721 1.00 30.42 301 THR A CA 1
ATOM 2298 C C . THR A 1 301 ? -40.640 -22.656 -1.172 1.00 30.42 301 THR A C 1
ATOM 2300 O O . THR A 1 301 ? -41.092 -21.846 -0.359 1.00 30.42 301 THR A O 1
ATOM 2303 N N . SER A 1 302 ? -40.573 -22.371 -2.472 1.00 31.19 302 SER A N 1
ATOM 2304 C CA . SER A 1 302 ? -40.879 -21.055 -3.040 1.00 31.19 302 SER A CA 1
ATOM 2305 C C . SER A 1 302 ? -42.374 -20.705 -2.983 1.00 31.19 302 SER A C 1
ATOM 2307 O O . SER A 1 302 ? -43.167 -21.129 -3.819 1.00 31.19 302 SER A O 1
ATOM 2309 N N . THR A 1 303 ? -42.759 -19.854 -2.028 1.00 30.62 303 THR A N 1
ATOM 2310 C CA . THR A 1 303 ? -44.095 -19.230 -1.983 1.00 30.62 303 THR A CA 1
ATOM 2311 C C . THR A 1 303 ? -43.997 -17.773 -2.434 1.00 30.62 303 THR A C 1
ATOM 2313 O O . THR A 1 303 ? -43.326 -16.968 -1.791 1.00 30.62 303 THR A O 1
ATOM 2316 N N . ALA A 1 304 ? -44.645 -17.427 -3.548 1.00 38.56 304 ALA A N 1
ATOM 2317 C CA . ALA A 1 304 ? -44.596 -16.083 -4.122 1.00 38.56 304 ALA A CA 1
ATOM 2318 C C . ALA A 1 304 ? -45.636 -15.141 -3.485 1.00 38.56 304 ALA A C 1
ATOM 2320 O O . ALA A 1 304 ? -46.833 -15.420 -3.522 1.00 38.56 304 ALA A O 1
ATOM 2321 N N . SER A 1 305 ? -45.180 -13.991 -2.976 1.00 25.47 305 SER A N 1
ATOM 2322 C CA . SER A 1 305 ? -46.015 -12.949 -2.354 1.00 25.47 305 SER A CA 1
ATOM 2323 C C . SER A 1 305 ? -45.600 -11.553 -2.832 1.00 25.47 305 SER A C 1
ATOM 2325 O O . SER A 1 305 ? -44.427 -11.307 -3.106 1.00 25.47 305 SER A O 1
ATOM 2327 N N . ARG A 1 306 ? -46.570 -10.640 -2.968 1.00 26.81 306 ARG A N 1
ATOM 2328 C CA . ARG A 1 306 ? -46.401 -9.334 -3.635 1.00 26.81 306 ARG A CA 1
ATOM 2329 C C . ARG A 1 306 ? -45.784 -8.243 -2.753 1.00 26.81 306 ARG A C 1
ATOM 2331 O O . ARG A 1 306 ? -45.912 -8.247 -1.534 1.00 26.81 306 ARG A O 1
ATOM 2338 N N . THR A 1 307 ? -45.204 -7.249 -3.421 1.00 30.72 307 THR A N 1
ATOM 2339 C CA . THR A 1 307 ? -44.816 -5.946 -2.871 1.00 30.72 307 THR A CA 1
ATOM 2340 C C . THR A 1 307 ? -46.022 -5.042 -2.595 1.00 30.72 307 THR A C 1
ATOM 2342 O O . THR A 1 307 ? -46.868 -4.841 -3.463 1.00 30.72 307 THR A O 1
ATOM 2345 N N . SER A 1 308 ? -46.045 -4.402 -1.422 1.00 27.64 308 SER A N 1
ATOM 2346 C CA . SER A 1 308 ? -46.775 -3.145 -1.178 1.00 27.64 308 SER A CA 1
ATOM 2347 C C . SER A 1 308 ? -46.264 -2.472 0.099 1.00 27.64 308 SER A C 1
ATOM 2349 O O . SER A 1 308 ? -46.182 -3.120 1.140 1.00 27.64 308 SER A O 1
ATOM 2351 N N . SER A 1 309 ? -45.941 -1.181 0.035 1.00 32.31 309 SER A N 1
ATOM 2352 C CA . SER A 1 309 ? -45.366 -0.403 1.142 1.00 32.31 309 SER A CA 1
ATOM 2353 C C . SER A 1 309 ? -46.242 0.795 1.512 1.00 32.31 309 SER A C 1
ATOM 2355 O O . SER A 1 309 ? -46.531 1.607 0.635 1.00 32.31 309 SER A O 1
ATOM 2357 N N . ALA A 1 310 ? -46.575 0.971 2.796 1.00 28.17 310 ALA A N 1
ATOM 2358 C CA . ALA A 1 310 ? -47.065 2.247 3.326 1.00 28.17 310 ALA A CA 1
ATOM 2359 C C . ALA A 1 310 ? -46.877 2.374 4.852 1.00 28.17 310 ALA A C 1
ATOM 2361 O O . ALA A 1 310 ? -47.201 1.464 5.611 1.00 28.17 310 ALA A O 1
ATOM 2362 N N . SER A 1 311 ? -46.434 3.557 5.277 1.00 34.41 311 SER A N 1
ATOM 2363 C CA . SER A 1 311 ? -46.525 4.114 6.641 1.00 34.41 311 SER A CA 1
ATOM 2364 C C . SER A 1 311 ? -47.267 5.469 6.508 1.00 34.41 311 SER A C 1
ATOM 2366 O O . SER A 1 311 ? -47.405 5.953 5.387 1.00 34.41 311 SER A O 1
ATOM 2368 N N . ALA A 1 312 ? -47.770 6.205 7.506 1.00 32.53 312 ALA A N 1
ATOM 2369 C CA . ALA A 1 312 ? -47.736 6.187 8.979 1.00 32.53 312 ALA A CA 1
ATOM 2370 C C . ALA A 1 312 ? -48.904 7.094 9.494 1.00 32.53 312 ALA A C 1
ATOM 2372 O O . ALA A 1 312 ? -49.846 7.317 8.737 1.00 32.53 312 ALA A O 1
ATOM 2373 N N . SER A 1 313 ? -48.748 7.765 10.660 1.00 37.31 313 SER A N 1
ATOM 2374 C CA . SER A 1 313 ? -49.496 8.974 11.144 1.00 37.31 313 SER A CA 1
ATOM 2375 C C . SER A 1 313 ? -50.726 8.722 12.053 1.00 37.31 313 SER A C 1
ATOM 2377 O O . SER A 1 313 ? -51.339 7.672 11.939 1.00 37.31 313 SER A O 1
ATOM 2379 N N . ARG A 1 314 ? -51.180 9.628 12.956 1.00 30.77 314 ARG A N 1
ATOM 2380 C CA . ARG A 1 314 ? -50.667 10.925 13.507 1.00 30.77 314 ARG A CA 1
ATOM 2381 C C . ARG A 1 314 ? -51.488 11.379 14.741 1.00 30.77 314 ARG A C 1
ATOM 2383 O O . ARG A 1 314 ? -52.679 11.101 14.791 1.00 30.77 314 ARG A O 1
ATOM 2390 N N . SER A 1 315 ? -50.911 12.238 15.594 1.00 25.58 315 SER A N 1
ATOM 2391 C CA . SER A 1 315 ? -51.587 13.260 16.441 1.00 25.58 315 SER A CA 1
ATOM 2392 C C . SER A 1 315 ? -50.519 14.139 17.142 1.00 25.58 315 SER A C 1
ATOM 2394 O O . SER A 1 315 ? -49.392 13.678 17.289 1.00 25.58 315 SER A O 1
ATOM 2396 N N . ALA A 1 316 ? -50.726 15.396 17.568 1.00 27.67 316 ALA A N 1
ATOM 2397 C CA . ALA A 1 316 ? -51.698 16.447 17.209 1.00 27.67 316 ALA A CA 1
ATOM 2398 C C . ALA A 1 316 ? -51.080 17.855 17.494 1.00 27.67 316 ALA A C 1
ATOM 2400 O O . ALA A 1 316 ? -49.991 17.949 18.054 1.00 27.67 316 ALA A O 1
ATOM 2401 N N . TYR A 1 317 ? -51.757 18.938 17.085 1.00 27.62 317 TYR A N 1
ATOM 2402 C CA . TYR A 1 317 ? -51.357 20.359 17.249 1.00 27.62 317 TYR A CA 1
ATOM 2403 C C . TYR A 1 317 ? -52.016 21.003 18.501 1.00 27.62 317 TYR A C 1
ATOM 2405 O O . TYR A 1 317 ? -53.000 20.440 18.986 1.00 27.62 317 TYR A O 1
ATOM 2413 N N . PRO A 1 318 ? -51.516 22.142 19.047 1.00 35.25 318 PRO A N 1
ATOM 2414 C CA . PRO A 1 318 ? -51.934 23.477 18.565 1.00 35.25 318 PRO A CA 1
ATOM 2415 C C . PRO A 1 318 ? -50.839 24.576 18.567 1.00 35.25 318 PRO A C 1
ATOM 2417 O O . PRO A 1 318 ? -49.713 24.373 19.015 1.00 35.25 318 PRO A O 1
ATOM 2420 N N . THR A 1 319 ? -51.196 25.759 18.052 1.00 27.05 319 THR A N 1
ATOM 2421 C CA . THR A 1 319 ? -50.322 26.929 17.805 1.00 27.05 319 THR A CA 1
ATOM 2422 C C . THR A 1 319 ? -50.875 28.180 18.505 1.00 27.05 319 THR A C 1
ATOM 2424 O O . THR A 1 319 ? -52.090 28.295 18.629 1.00 27.05 319 THR A O 1
ATOM 2427 N N . PHE A 1 320 ? -50.029 29.153 18.873 1.00 27.33 320 PHE A N 1
ATOM 2428 C CA . PHE A 1 320 ? -50.444 30.536 19.187 1.00 27.33 320 PHE A CA 1
ATOM 2429 C C . PHE A 1 320 ? -49.382 31.569 18.755 1.00 27.33 320 PHE A C 1
ATOM 2431 O O . PHE A 1 320 ? -48.250 31.199 18.438 1.00 27.33 320 PHE A O 1
ATOM 2438 N N . THR A 1 321 ? -49.752 32.855 18.677 1.00 28.02 321 THR A N 1
ATOM 2439 C CA . THR A 1 321 ? -49.004 33.892 17.930 1.00 28.02 321 THR A CA 1
ATOM 2440 C C . THR A 1 321 ? -49.069 35.273 18.597 1.00 28.02 321 THR A C 1
ATOM 2442 O O . THR A 1 321 ? -50.168 35.728 18.893 1.00 28.02 321 THR A O 1
ATOM 2445 N N . ALA A 1 322 ? -47.923 35.960 18.762 1.00 27.39 322 ALA A N 1
ATOM 2446 C CA . ALA A 1 322 ? -47.801 37.420 18.961 1.00 27.39 322 ALA A CA 1
ATOM 2447 C C . ALA A 1 322 ? -46.326 37.906 18.871 1.00 27.39 322 ALA A C 1
ATOM 2449 O O . ALA A 1 322 ? -45.398 37.118 19.035 1.00 27.39 322 ALA A O 1
ATOM 2450 N N . GLY A 1 323 ? -46.128 39.214 18.656 1.00 26.56 323 GLY A N 1
ATOM 2451 C CA . GLY A 1 323 ? -44.887 40.002 18.850 1.00 26.56 323 GLY A CA 1
ATOM 2452 C C . GLY A 1 323 ? -45.285 41.434 19.279 1.00 26.56 323 GLY A C 1
ATOM 2453 O O . GLY A 1 323 ? -46.415 41.567 19.754 1.00 26.56 323 GLY A O 1
ATOM 2454 N N . PRO A 1 324 ? -44.509 42.523 19.043 1.00 51.25 324 PRO A N 1
ATOM 2455 C CA . PRO A 1 324 ? -43.107 42.669 18.606 1.00 51.25 324 PRO A CA 1
ATOM 2456 C C . PRO A 1 324 ? -42.335 43.735 19.467 1.00 51.25 324 PRO A C 1
ATOM 2458 O O . PRO A 1 324 ? -42.687 43.940 20.624 1.00 51.25 324 PRO A O 1
ATOM 2461 N N . THR A 1 325 ? -41.352 44.469 18.896 1.00 26.58 325 THR A N 1
ATOM 2462 C CA . THR A 1 325 ? -40.562 45.614 19.473 1.00 26.58 325 THR A CA 1
ATOM 2463 C C . THR A 1 325 ? -39.470 45.235 20.510 1.00 26.58 325 THR A C 1
ATOM 2465 O O . THR A 1 325 ? -39.528 44.145 21.066 1.00 26.58 325 THR A O 1
ATOM 2468 N N . SER A 1 326 ? -38.372 45.984 20.751 1.00 28.16 326 SER A N 1
ATOM 2469 C CA . SER A 1 326 ? -38.002 47.393 20.443 1.00 28.16 326 SER A CA 1
ATOM 2470 C C . SER A 1 326 ? -36.515 47.586 20.043 1.00 28.16 326 SER A C 1
ATOM 2472 O O . SER A 1 326 ? -35.693 46.690 20.219 1.00 28.16 326 SER A O 1
ATOM 2474 N N . THR A 1 327 ? -36.163 48.783 19.550 1.00 29.03 327 THR A N 1
ATOM 2475 C CA . THR A 1 327 ? -34.830 49.195 19.040 1.00 29.03 327 THR A CA 1
ATOM 2476 C C . THR A 1 327 ? -33.983 49.964 20.070 1.00 29.03 327 THR A C 1
ATOM 2478 O O . THR A 1 327 ? -34.531 50.820 20.756 1.00 29.03 327 THR A O 1
ATOM 2481 N N . VAL A 1 328 ? -32.649 49.779 20.090 1.00 28.64 328 VAL A N 1
ATOM 2482 C CA . VAL A 1 328 ? -31.670 50.750 20.648 1.00 28.64 328 VAL A CA 1
ATOM 2483 C C . VAL A 1 328 ? -30.367 50.756 19.827 1.00 28.64 328 VAL A C 1
ATOM 2485 O O . VAL A 1 328 ? -29.812 49.700 19.534 1.00 28.64 328 VAL A O 1
ATOM 2488 N N . THR A 1 329 ? -29.858 51.950 19.514 1.00 31.53 329 THR A N 1
ATOM 2489 C CA . THR A 1 329 ? -28.499 52.239 19.001 1.00 31.53 329 THR A CA 1
ATOM 2490 C C . THR A 1 329 ? -27.687 52.953 20.095 1.00 31.53 329 THR A C 1
ATOM 2492 O O . THR A 1 329 ? -28.287 53.626 20.934 1.00 31.53 329 THR A O 1
ATOM 2495 N N . PRO A 1 330 ? -26.343 52.848 20.115 1.00 39.38 330 PRO A N 1
ATOM 2496 C CA . PRO A 1 330 ? -25.571 53.967 19.555 1.00 39.38 330 PRO A CA 1
ATOM 2497 C C . PRO A 1 330 ? -24.242 53.581 18.872 1.00 39.38 330 PRO A C 1
ATOM 2499 O O . PRO A 1 330 ? -23.736 52.467 18.977 1.00 39.38 330 PRO A O 1
ATOM 2502 N N . SER A 1 331 ? -23.669 54.566 18.185 1.00 29.28 331 SER A N 1
ATOM 2503 C CA . SER A 1 331 ? -22.363 54.553 17.519 1.00 29.28 331 SER A CA 1
ATOM 2504 C C . SER A 1 331 ? -21.279 55.267 18.332 1.00 29.28 331 SER A C 1
ATOM 2506 O O . SER A 1 331 ? -21.579 56.308 18.913 1.00 29.28 331 SER A O 1
ATOM 2508 N N . THR A 1 332 ? -20.013 54.861 18.185 1.00 28.69 332 THR A N 1
ATOM 2509 C CA . THR A 1 332 ? -18.879 55.808 18.087 1.00 28.69 332 THR A CA 1
ATOM 2510 C C . THR A 1 332 ? -17.657 55.183 17.409 1.00 28.69 332 THR A C 1
ATOM 2512 O O . THR A 1 332 ? -17.523 53.967 17.302 1.00 28.69 332 THR A O 1
ATOM 2515 N N . SER A 1 333 ? -16.782 56.052 16.908 1.00 28.14 333 SER A N 1
ATOM 2516 C CA . SER A 1 333 ? -15.568 55.756 16.142 1.00 28.14 333 SER A CA 1
ATOM 2517 C C . SER A 1 333 ? -14.292 55.774 16.989 1.00 28.14 333 SER A C 1
ATOM 2519 O O . SER A 1 333 ? -14.199 56.564 17.926 1.00 28.14 333 SER A O 1
ATOM 2521 N N . SER A 1 334 ? -13.236 55.088 16.544 1.00 27.33 334 SER A N 1
ATOM 2522 C CA . SER A 1 334 ? -11.954 55.754 16.214 1.00 27.33 334 SER A CA 1
ATOM 2523 C C . SER A 1 334 ? -10.921 54.780 15.636 1.00 27.33 334 SER A C 1
ATOM 2525 O O . SER A 1 334 ? -10.981 53.571 15.844 1.00 27.33 334 SER A O 1
ATOM 2527 N N . SER A 1 335 ? -9.984 55.333 14.870 1.00 29.78 335 SER A N 1
ATOM 2528 C CA . SER A 1 335 ? -8.849 54.647 14.252 1.00 29.78 335 SER A CA 1
ATOM 2529 C C . SER A 1 335 ? -7.550 54.948 14.998 1.00 29.78 335 SER A C 1
ATOM 2531 O O . SER A 1 335 ? -7.298 56.109 15.321 1.00 29.78 335 SER A O 1
ATOM 2533 N N . SER A 1 336 ? -6.657 53.968 15.124 1.00 28.09 336 SER A N 1
ATOM 2534 C CA . SER A 1 336 ? -5.229 54.237 15.324 1.00 28.09 336 SER A CA 1
ATOM 2535 C C . SER A 1 336 ? -4.358 53.169 14.660 1.00 28.09 336 SER A C 1
ATOM 2537 O O . SER A 1 336 ? -4.582 51.968 14.786 1.00 28.09 336 SER A O 1
ATOM 2539 N N . SER A 1 337 ? -3.355 53.628 13.916 1.00 29.16 337 SER A N 1
ATOM 2540 C CA . SER A 1 337 ? -2.279 52.812 13.354 1.00 29.16 337 SER A CA 1
ATOM 2541 C C . SER A 1 337 ? -1.080 52.828 14.300 1.00 29.16 337 SER A C 1
ATOM 2543 O O . SER A 1 337 ? -0.719 53.887 14.812 1.00 29.16 337 SER A O 1
ATOM 2545 N N . SER A 1 338 ? -0.415 51.693 14.513 1.00 28.25 338 SER A N 1
ATOM 2546 C CA . SER A 1 338 ? 0.838 51.644 15.281 1.00 28.25 338 SER A CA 1
ATOM 2547 C C . SER A 1 338 ? 1.745 50.525 14.781 1.00 28.25 338 SER A C 1
ATOM 2549 O O . SER A 1 338 ? 1.543 49.352 15.083 1.00 28.25 338 SER A O 1
ATOM 2551 N N . SER A 1 339 ? 2.754 50.901 13.999 1.00 28.12 339 SER A N 1
ATOM 2552 C CA . SER A 1 339 ? 3.873 50.040 13.618 1.00 28.12 339 SER A CA 1
ATOM 2553 C C . SER A 1 339 ? 4.896 49.973 14.754 1.00 28.12 339 SER A C 1
ATOM 2555 O O . SER A 1 339 ? 5.365 51.018 15.203 1.00 28.12 339 SER A O 1
ATOM 2557 N N . ALA A 1 340 ? 5.293 48.770 15.172 1.00 28.23 340 ALA A N 1
ATOM 2558 C CA . ALA A 1 340 ? 6.353 48.571 16.158 1.00 28.23 340 ALA A CA 1
ATOM 2559 C C . ALA A 1 340 ? 7.323 47.474 15.696 1.00 28.23 340 ALA A C 1
ATOM 2561 O O . ALA A 1 340 ? 7.025 46.284 15.767 1.00 28.23 340 ALA A O 1
ATOM 2562 N N . SER A 1 341 ? 8.494 47.887 15.216 1.00 26.86 341 SER A N 1
ATOM 2563 C CA . SER A 1 341 ? 9.636 47.012 14.949 1.00 26.86 341 SER A CA 1
ATOM 2564 C C . SER A 1 341 ? 10.448 46.808 16.229 1.00 26.86 341 SER A C 1
ATOM 2566 O O . SER A 1 341 ? 10.929 47.790 16.794 1.00 26.86 341 SER A O 1
ATOM 2568 N N . ILE A 1 342 ? 10.658 45.562 16.658 1.00 28.09 342 ILE A N 1
ATOM 2569 C CA . ILE A 1 342 ? 11.623 45.219 17.715 1.00 28.09 342 ILE A CA 1
ATOM 2570 C C . ILE A 1 342 ? 12.542 44.103 17.208 1.00 28.09 342 ILE A C 1
ATOM 2572 O O . ILE A 1 342 ? 12.114 43.197 16.494 1.00 28.09 342 ILE A O 1
ATOM 2576 N N . SER A 1 343 ? 13.827 44.235 17.524 1.00 25.94 343 SER A N 1
ATOM 2577 C CA . SER A 1 343 ? 14.941 43.464 16.978 1.00 25.94 343 SER A CA 1
ATOM 2578 C C . SER A 1 343 ? 15.149 42.107 17.657 1.00 25.94 343 SER A C 1
ATOM 2580 O O . SER A 1 343 ? 14.885 41.920 18.843 1.00 25.94 343 SER A O 1
ATOM 2582 N N . SER A 1 344 ? 15.687 41.156 16.893 1.00 27.25 344 SER A N 1
ATOM 2583 C CA . SER A 1 344 ? 16.091 39.833 17.370 1.00 27.25 344 SER A CA 1
ATOM 2584 C C . SER A 1 344 ? 17.517 39.845 17.935 1.00 27.25 344 SER A C 1
ATOM 2586 O O . SER A 1 344 ? 18.479 39.978 17.178 1.00 27.25 344 SER A O 1
ATOM 2588 N N . SER A 1 345 ? 17.66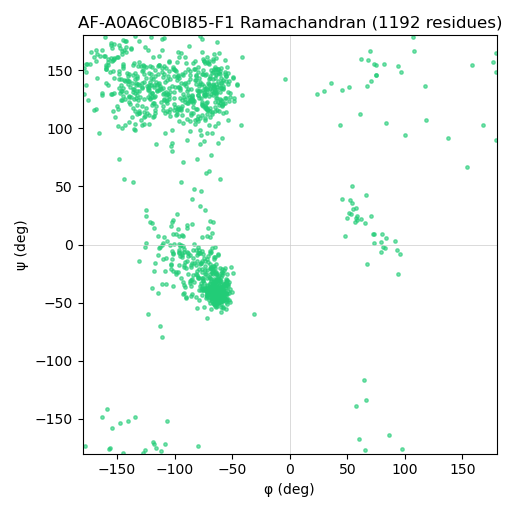3 39.633 19.242 1.00 25.62 345 SER A N 1
ATOM 2589 C CA . SER A 1 345 ? 18.946 39.386 19.914 1.00 25.62 345 SER A CA 1
ATOM 2590 C C . SER A 1 345 ? 18.970 37.982 20.530 1.00 25.62 345 SER A C 1
ATOM 2592 O O . SER A 1 345 ? 18.637 37.777 21.695 1.00 25.62 345 SER A O 1
ATOM 2594 N N . SER A 1 346 ? 19.364 36.983 19.737 1.00 29.19 346 SER A N 1
ATOM 2595 C CA . SER A 1 346 ? 19.543 35.605 20.207 1.00 29.19 346 SER A CA 1
ATOM 2596 C C . SER A 1 346 ? 20.913 35.429 20.871 1.00 29.19 346 SER A C 1
ATOM 2598 O O . SER A 1 346 ? 21.929 35.326 20.182 1.00 29.19 346 SER A O 1
ATOM 2600 N N . SER A 1 347 ? 20.947 35.384 22.202 1.00 27.52 347 SER A N 1
ATOM 2601 C CA . SER A 1 347 ? 22.143 35.030 22.969 1.00 27.52 347 SER A CA 1
ATOM 2602 C C . SER A 1 347 ? 22.454 33.534 22.855 1.00 27.52 347 SER A C 1
ATOM 2604 O O . SER A 1 347 ? 21.588 32.682 23.046 1.00 27.52 347 SER A O 1
ATOM 2606 N N . SER A 1 348 ? 23.709 33.206 22.553 1.00 27.92 348 SER A N 1
ATOM 2607 C CA . SER A 1 348 ? 24.210 31.834 22.504 1.00 27.92 348 SER A CA 1
ATOM 2608 C C . SER A 1 348 ? 24.776 31.407 23.861 1.00 27.92 348 SER A C 1
ATOM 2610 O O . SER A 1 348 ? 25.711 32.012 24.382 1.00 27.92 348 SER A O 1
ATOM 2612 N N . SER A 1 349 ? 24.243 30.320 24.419 1.00 28.02 349 SER A N 1
ATOM 2613 C CA . SER A 1 349 ? 24.781 29.658 25.610 1.00 28.02 349 SER A CA 1
ATOM 2614 C C . SER A 1 349 ? 24.816 28.142 25.405 1.00 28.02 349 SER A C 1
ATOM 2616 O O . SER A 1 349 ? 23.821 27.439 25.554 1.00 28.02 349 SER A O 1
ATOM 2618 N N . ALA A 1 350 ? 25.995 27.629 25.056 1.00 26.09 350 ALA A N 1
ATOM 2619 C CA . ALA A 1 350 ? 26.300 26.204 25.127 1.00 26.09 350 ALA A CA 1
ATOM 2620 C C . ALA A 1 350 ? 26.953 25.891 26.481 1.00 26.09 350 ALA A C 1
ATOM 2622 O O . ALA A 1 350 ? 27.727 26.718 26.954 1.00 26.09 350 ALA A O 1
ATOM 2623 N N . LEU A 1 351 ? 26.697 24.707 27.058 1.00 24.12 351 LEU A N 1
ATOM 2624 C CA . LEU A 1 351 ? 27.621 23.999 27.964 1.00 24.12 351 LEU A CA 1
ATOM 2625 C C . LEU A 1 351 ? 27.142 22.558 28.270 1.00 24.12 351 LEU A C 1
ATOM 2627 O O . LEU A 1 351 ? 26.109 22.341 28.892 1.00 24.12 351 LEU A O 1
ATOM 2631 N N . SER A 1 352 ? 27.949 21.593 27.826 1.00 23.44 352 SER A N 1
ATOM 2632 C CA . SER A 1 352 ? 28.375 20.365 28.525 1.00 23.44 352 SER A CA 1
ATOM 2633 C C . SER A 1 352 ? 27.397 19.484 29.334 1.00 23.44 352 SER A C 1
ATOM 2635 O O . SER A 1 352 ? 27.163 19.692 30.519 1.00 23.44 352 SER A O 1
ATOM 2637 N N . SER A 1 353 ? 27.016 18.360 28.714 1.00 26.78 353 SER A N 1
ATOM 2638 C CA . SER A 1 353 ? 27.307 16.972 29.154 1.00 26.78 353 SER A CA 1
ATOM 2639 C C . SER A 1 353 ? 27.485 16.611 30.648 1.00 26.78 353 SER A C 1
ATOM 2641 O O . SER A 1 353 ? 28.405 17.094 31.308 1.00 26.78 353 SER A O 1
ATOM 2643 N N . SER A 1 354 ? 26.812 15.541 31.094 1.00 24.61 354 SER A N 1
ATOM 2644 C CA . SER A 1 354 ? 27.420 14.495 31.954 1.00 24.61 354 SER A CA 1
ATOM 2645 C C . SER A 1 354 ? 26.611 13.180 31.950 1.00 24.61 354 SER A C 1
ATOM 2647 O O . SER A 1 354 ? 25.473 13.136 31.489 1.00 24.61 354 SER A O 1
ATOM 2649 N N . SER A 1 355 ? 27.249 12.087 32.380 1.00 26.52 355 SER A N 1
ATOM 2650 C CA . SER A 1 355 ? 26.883 10.681 32.124 1.00 26.52 355 SER A CA 1
ATOM 2651 C C . SER A 1 355 ? 26.558 9.861 33.383 1.00 26.52 355 SER A C 1
ATOM 2653 O O . SER A 1 355 ? 27.300 9.969 34.355 1.00 26.52 355 SER A O 1
ATOM 2655 N N . ALA A 1 356 ? 25.570 8.956 33.310 1.00 25.33 356 ALA A N 1
ATOM 2656 C CA . ALA A 1 356 ? 25.402 7.720 34.112 1.00 25.33 356 ALA A CA 1
ATOM 2657 C C . ALA A 1 356 ? 24.135 6.973 33.602 1.00 25.33 356 ALA A C 1
ATOM 2659 O O . ALA A 1 356 ? 23.158 7.657 33.320 1.00 25.33 356 ALA A O 1
ATOM 2660 N N . SER A 1 357 ? 23.968 5.656 33.382 1.00 25.56 357 SER A N 1
ATOM 2661 C CA . SER A 1 357 ? 24.670 4.370 33.622 1.00 25.56 357 SER A CA 1
ATOM 2662 C C . SER A 1 357 ? 23.868 3.424 34.544 1.00 25.56 357 SER A C 1
ATOM 2664 O O . SER A 1 357 ? 23.445 3.862 35.606 1.00 25.56 357 SER A O 1
ATOM 2666 N N . ALA A 1 358 ? 23.805 2.129 34.177 1.00 25.91 358 ALA A N 1
ATOM 2667 C CA . ALA A 1 358 ? 23.432 0.933 34.976 1.00 25.91 358 ALA A CA 1
ATOM 2668 C C . ALA A 1 358 ? 22.003 0.303 34.874 1.00 25.91 358 ALA A C 1
ATOM 2670 O O . ALA A 1 358 ? 21.106 0.622 35.642 1.00 25.91 358 ALA A O 1
ATOM 2671 N N . THR A 1 359 ? 21.900 -0.714 33.996 1.00 24.22 359 THR A N 1
ATOM 2672 C CA . THR A 1 359 ? 21.557 -2.139 34.298 1.00 24.22 359 THR A CA 1
ATOM 2673 C C . THR A 1 359 ? 20.140 -2.600 34.743 1.00 24.22 359 THR A C 1
ATOM 2675 O O . THR A 1 359 ? 19.538 -2.033 35.642 1.00 24.22 359 THR A O 1
ATOM 2678 N N . ALA A 1 360 ? 19.740 -3.774 34.201 1.00 24.64 360 ALA A N 1
ATOM 2679 C CA . ALA A 1 360 ? 18.883 -4.854 34.765 1.00 24.64 360 ALA A CA 1
ATOM 2680 C C . ALA A 1 360 ? 17.539 -5.208 34.055 1.00 24.64 360 ALA A C 1
ATOM 2682 O O . ALA A 1 360 ? 16.528 -4.523 34.150 1.00 24.64 360 ALA A O 1
ATOM 2683 N N . THR A 1 361 ? 17.583 -6.375 33.398 1.00 24.02 361 THR A N 1
ATOM 2684 C CA . THR A 1 361 ? 16.554 -7.359 32.961 1.00 24.02 361 THR A CA 1
ATOM 2685 C C . THR A 1 361 ? 15.413 -7.671 33.955 1.00 24.02 361 THR A C 1
ATOM 2687 O O . THR A 1 361 ? 15.621 -7.507 35.151 1.00 24.02 361 THR A O 1
ATOM 2690 N N . SER A 1 362 ? 14.241 -8.236 33.590 1.00 27.92 362 SER A N 1
ATOM 2691 C CA . SER A 1 362 ? 13.607 -8.659 32.297 1.00 27.92 362 SER A CA 1
ATOM 2692 C C . SER A 1 362 ? 12.053 -8.747 32.496 1.00 27.92 362 SER A C 1
ATOM 2694 O O . SER A 1 362 ? 11.553 -7.871 33.190 1.00 27.92 362 SER A O 1
ATOM 2696 N N . SER A 1 363 ? 11.155 -9.636 32.004 1.00 27.72 363 SER A N 1
ATOM 2697 C CA . SER A 1 363 ? 11.090 -10.848 31.125 1.00 27.72 363 SER A CA 1
ATOM 2698 C C . SER A 1 363 ? 9.591 -11.218 30.872 1.00 27.72 363 SER A C 1
ATOM 2700 O O . SER A 1 363 ? 8.762 -10.784 31.662 1.00 27.72 363 SER A O 1
ATOM 2702 N N . SER A 1 364 ? 9.124 -12.067 29.930 1.00 31.34 364 SER A N 1
ATOM 2703 C CA . SER A 1 364 ? 9.516 -12.360 28.524 1.00 31.34 364 SER A CA 1
ATOM 2704 C C . SER A 1 364 ? 8.635 -13.476 27.868 1.00 31.34 364 SER A C 1
ATOM 2706 O O . SER A 1 364 ? 9.008 -14.646 27.927 1.00 31.34 364 SER A O 1
ATOM 2708 N N . SER A 1 365 ? 7.510 -13.163 27.199 1.00 27.53 365 SER A N 1
ATOM 2709 C CA . SER A 1 365 ? 6.757 -14.100 26.312 1.00 27.53 365 SER A CA 1
ATOM 2710 C C . SER A 1 365 ? 5.842 -13.337 25.325 1.00 27.53 365 SER A C 1
ATOM 2712 O O . SER A 1 365 ? 5.432 -12.222 25.628 1.00 27.53 365 SER A O 1
ATOM 2714 N N . SER A 1 366 ? 5.473 -13.815 24.125 1.00 27.67 366 SER A N 1
ATOM 2715 C CA . SER A 1 366 ? 5.924 -14.943 23.271 1.00 27.67 366 SER A CA 1
ATOM 2716 C C . SER A 1 366 ? 5.685 -14.514 21.799 1.00 27.67 366 SER A C 1
ATOM 2718 O O . SER A 1 366 ? 4.609 -14.025 21.479 1.00 27.67 366 SER A O 1
ATOM 2720 N N . SER A 1 367 ? 6.690 -14.358 20.927 1.00 27.14 367 SER A N 1
ATOM 2721 C CA . SER A 1 367 ? 7.579 -15.338 20.264 1.00 27.14 367 SER A CA 1
ATOM 2722 C C . SER A 1 367 ? 6.989 -15.986 18.997 1.00 27.14 367 SER A C 1
ATOM 2724 O O . SER A 1 367 ? 6.201 -16.924 19.077 1.00 27.14 367 SER A O 1
ATOM 2726 N N . ALA A 1 368 ? 7.472 -15.547 17.832 1.00 24.56 368 ALA A N 1
ATOM 2727 C CA . ALA A 1 368 ? 7.428 -16.286 16.571 1.00 24.56 368 ALA A CA 1
ATOM 2728 C C . ALA A 1 368 ? 8.741 -15.996 15.827 1.00 24.56 368 ALA A C 1
ATOM 2730 O O . ALA A 1 368 ? 8.927 -14.901 15.299 1.00 24.56 368 ALA A O 1
ATOM 2731 N N . SER A 1 369 ? 9.671 -16.952 15.853 1.00 27.84 369 SER A N 1
ATOM 2732 C CA . SER A 1 369 ? 11.047 -16.772 15.376 1.00 27.84 369 SER A CA 1
ATOM 2733 C C . SER A 1 369 ? 11.449 -17.927 14.472 1.00 27.84 369 SER A C 1
ATOM 2735 O O . SER A 1 369 ? 11.197 -19.083 14.805 1.00 27.84 369 SER A O 1
ATOM 2737 N N . ALA A 1 370 ? 12.133 -17.619 13.375 1.00 25.94 370 ALA A N 1
ATOM 2738 C CA . ALA A 1 370 ? 12.863 -18.600 12.588 1.00 25.94 370 ALA A CA 1
ATOM 2739 C C . ALA A 1 370 ? 14.363 -18.324 12.715 1.00 25.94 370 ALA A C 1
ATOM 2741 O O . ALA A 1 370 ? 14.808 -17.245 12.330 1.00 25.94 370 ALA A O 1
ATOM 2742 N N . THR A 1 371 ? 15.131 -19.310 13.181 1.00 25.97 371 THR A N 1
ATOM 2743 C CA . THR A 1 371 ? 16.542 -19.466 12.802 1.00 25.97 371 THR A CA 1
ATOM 2744 C C . THR A 1 371 ? 17.034 -20.887 13.046 1.00 25.97 371 THR A C 1
ATOM 2746 O O . THR A 1 371 ? 16.575 -21.591 13.941 1.00 25.97 371 THR A O 1
ATOM 2749 N N . SER A 1 372 ? 18.001 -21.281 12.226 1.00 26.11 372 SER A N 1
ATOM 2750 C CA . SER A 1 372 ? 18.839 -22.467 12.376 1.00 26.11 372 SER A CA 1
ATOM 2751 C C . SER A 1 372 ? 19.751 -22.401 13.605 1.00 26.11 372 SER A C 1
ATOM 2753 O O . SER A 1 372 ? 20.287 -21.334 13.912 1.00 26.11 372 SER A O 1
ATOM 2755 N N . SER A 1 373 ? 20.088 -23.557 14.173 1.00 24.30 373 SER A N 1
ATOM 2756 C CA . SER A 1 373 ? 21.346 -23.751 14.901 1.00 24.30 373 SER A CA 1
ATOM 2757 C C . SER A 1 373 ? 21.987 -25.084 14.510 1.00 24.30 373 SER A C 1
ATOM 2759 O O . SER A 1 373 ? 21.321 -26.112 14.411 1.00 24.30 373 SER A O 1
ATOM 2761 N N . SER A 1 374 ? 23.292 -25.056 14.241 1.00 27.08 374 SER A N 1
ATOM 2762 C CA . SER A 1 374 ? 24.105 -26.246 13.996 1.00 27.08 374 SER A CA 1
ATOM 2763 C C . SER A 1 374 ? 24.544 -26.875 15.319 1.00 27.08 374 SER A C 1
ATOM 2765 O O . SER A 1 374 ? 24.885 -26.186 16.280 1.00 27.08 374 SER A O 1
ATOM 2767 N N . SER A 1 375 ? 24.549 -28.204 15.370 1.00 25.80 375 SER A N 1
ATOM 2768 C CA . SER A 1 375 ? 24.969 -28.974 16.539 1.00 25.80 375 SER A CA 1
ATOM 2769 C C . SER A 1 375 ? 26.490 -29.102 16.646 1.00 25.80 375 SER A C 1
ATOM 2771 O O . SER A 1 375 ? 27.117 -29.573 15.699 1.00 25.80 375 SER A O 1
ATOM 2773 N N . SER A 1 376 ? 27.049 -28.863 17.834 1.00 25.92 376 SER A N 1
ATOM 2774 C CA . SER A 1 376 ? 28.152 -29.682 18.369 1.00 25.92 376 SER A CA 1
ATOM 2775 C C . SER A 1 376 ? 28.403 -29.380 19.849 1.00 25.92 376 SER A C 1
ATOM 2777 O O . SER A 1 376 ? 28.840 -28.284 20.196 1.00 25.92 376 SER A O 1
ATOM 2779 N N . SER A 1 377 ? 28.200 -30.370 20.716 1.00 24.33 377 SER A N 1
ATOM 2780 C CA . SER A 1 377 ? 28.646 -30.349 22.113 1.00 24.33 377 SER A CA 1
ATOM 2781 C C . SER A 1 377 ? 29.330 -31.674 22.430 1.00 24.33 377 SER A C 1
ATOM 2783 O O . SER A 1 377 ? 28.700 -32.723 22.305 1.00 24.33 377 SER A O 1
ATOM 2785 N N . ALA A 1 378 ? 30.602 -31.638 22.828 1.00 27.55 378 ALA A N 1
ATOM 2786 C CA . ALA A 1 378 ? 31.356 -32.829 23.206 1.00 27.55 378 ALA A CA 1
ATOM 2787 C C . ALA A 1 378 ? 32.479 -32.476 24.190 1.00 27.55 378 ALA A C 1
ATOM 2789 O O . ALA A 1 378 ? 33.428 -31.780 23.830 1.00 27.55 378 ALA A O 1
ATOM 2790 N N . SER A 1 379 ? 32.393 -32.981 25.421 1.00 25.02 379 SER A N 1
ATOM 2791 C CA . SER A 1 379 ? 33.507 -32.981 26.372 1.00 25.02 379 SER A CA 1
ATOM 2792 C C . SER A 1 379 ? 33.272 -33.969 27.521 1.00 25.02 379 SER A C 1
ATOM 2794 O O . SER A 1 379 ? 32.233 -33.914 28.171 1.00 25.02 379 SER A O 1
ATOM 2796 N N . ALA A 1 380 ? 34.278 -34.828 27.761 1.00 26.70 380 ALA A N 1
ATOM 2797 C CA . ALA A 1 380 ? 34.796 -35.283 29.070 1.00 26.70 380 ALA A CA 1
ATOM 2798 C C . ALA A 1 380 ? 35.117 -36.794 29.156 1.00 26.70 380 ALA A C 1
ATOM 2800 O O . ALA A 1 380 ? 34.271 -37.569 29.575 1.00 26.70 380 ALA A O 1
ATOM 2801 N N . THR A 1 381 ? 36.371 -37.166 28.853 1.00 23.48 381 THR A N 1
ATOM 2802 C CA . THR A 1 381 ? 37.185 -38.256 29.466 1.00 23.48 381 THR A CA 1
ATOM 2803 C C . THR A 1 381 ? 38.553 -38.299 28.756 1.00 23.48 381 THR A C 1
ATOM 2805 O O . THR A 1 381 ? 38.589 -38.057 27.555 1.00 23.48 381 THR A O 1
ATOM 2808 N N . SER A 1 382 ? 39.699 -38.665 29.343 1.00 26.97 382 SER A N 1
ATOM 2809 C CA . SER A 1 382 ? 40.236 -38.530 30.718 1.00 26.97 382 SER A CA 1
ATOM 2810 C C . SER A 1 382 ? 41.652 -39.141 30.742 1.00 26.97 382 SER A C 1
ATOM 2812 O O . SER A 1 382 ? 41.755 -40.288 30.334 1.00 26.97 382 SER A O 1
ATOM 2814 N N . SER A 1 383 ? 42.675 -38.434 31.266 1.00 25.25 383 SER A N 1
ATOM 2815 C CA . SER A 1 383 ? 43.959 -38.947 31.847 1.00 25.25 383 SER A CA 1
ATOM 2816 C C . SER A 1 383 ? 44.760 -40.050 31.088 1.00 25.25 383 SER A C 1
ATOM 2818 O O . SER A 1 383 ? 44.226 -41.098 30.772 1.00 25.25 383 SER A O 1
ATOM 2820 N N . SER A 1 384 ? 46.083 -39.990 30.871 1.00 25.52 384 SER A N 1
ATOM 2821 C CA . SER A 1 384 ? 47.151 -39.657 31.837 1.00 25.52 384 SER A CA 1
ATOM 2822 C C . SER A 1 384 ? 48.573 -39.721 31.219 1.00 25.52 384 SER A C 1
ATOM 2824 O O . SER A 1 384 ? 48.763 -40.434 30.243 1.00 25.52 384 SER A O 1
ATOM 2826 N N . LEU A 1 385 ? 49.571 -39.144 31.916 1.00 23.72 385 LEU A N 1
ATOM 2827 C CA . LEU A 1 385 ? 51.005 -39.538 31.953 1.00 23.72 385 LEU A CA 1
ATOM 2828 C C . LEU A 1 385 ? 51.858 -39.525 30.658 1.00 23.72 385 LEU A C 1
ATOM 2830 O O . LEU A 1 385 ? 51.800 -40.457 29.861 1.00 23.72 385 LEU A O 1
ATOM 2834 N N . SER A 1 386 ? 52.835 -38.604 30.583 1.00 26.52 386 SER A N 1
ATOM 2835 C CA . SER A 1 386 ? 54.291 -38.920 30.611 1.00 26.52 386 SER A CA 1
ATOM 2836 C C . SER A 1 386 ? 55.178 -37.658 30.543 1.00 26.52 386 SER A C 1
ATOM 2838 O O . SER A 1 386 ? 54.775 -36.628 30.013 1.00 26.52 386 SER A O 1
ATOM 2840 N N . SER A 1 387 ? 56.382 -37.727 31.117 1.00 24.59 387 SER A N 1
ATOM 2841 C CA . SER A 1 387 ? 57.330 -36.615 31.344 1.00 24.59 387 SER A CA 1
ATOM 2842 C C . SER A 1 387 ? 58.567 -36.638 30.428 1.00 24.59 387 SER A C 1
ATOM 2844 O O . SER A 1 387 ? 59.024 -37.741 30.145 1.00 24.59 387 SER A O 1
ATOM 2846 N N . ALA A 1 388 ? 59.186 -35.475 30.122 1.00 25.64 388 ALA A N 1
ATOM 2847 C CA . ALA A 1 388 ? 60.636 -35.193 30.349 1.00 25.64 388 ALA A CA 1
ATOM 2848 C C . ALA A 1 388 ? 61.203 -33.904 29.667 1.00 25.64 388 ALA A C 1
ATOM 2850 O O . ALA A 1 388 ? 61.518 -33.898 28.485 1.00 25.64 388 ALA A O 1
ATOM 2851 N N . SER A 1 389 ? 61.393 -32.843 30.466 1.00 24.83 389 SER A N 1
ATOM 2852 C CA . SER A 1 389 ? 62.585 -31.953 30.592 1.00 24.83 389 SER A CA 1
ATOM 2853 C C . SER A 1 389 ? 63.526 -31.517 29.427 1.00 24.83 389 SER A C 1
ATOM 2855 O O . SER A 1 389 ? 64.134 -32.351 28.765 1.00 24.83 389 SER A O 1
ATOM 2857 N N . ALA A 1 390 ? 63.896 -30.217 29.496 1.00 26.73 390 ALA A N 1
ATOM 2858 C CA . ALA A 1 390 ? 65.194 -29.578 29.137 1.00 26.73 390 ALA A CA 1
ATOM 2859 C C . ALA A 1 390 ? 65.467 -29.230 27.638 1.00 26.73 390 ALA A C 1
ATOM 2861 O O . ALA A 1 390 ? 64.851 -29.806 26.754 1.00 26.73 390 ALA A O 1
ATOM 2862 N N . THR A 1 391 ? 66.327 -28.257 27.258 1.00 25.33 391 THR A N 1
ATOM 2863 C CA . THR A 1 391 ? 67.324 -27.437 28.010 1.00 25.33 391 THR A CA 1
ATOM 2864 C C . THR A 1 391 ? 67.612 -26.076 27.322 1.00 25.33 391 THR A C 1
ATOM 2866 O O . THR A 1 391 ? 67.547 -26.024 26.100 1.00 25.33 391 THR A O 1
ATOM 2869 N N . SER A 1 392 ? 68.114 -25.063 28.069 1.00 27.00 392 SER A N 1
ATOM 2870 C CA . SER A 1 392 ? 69.014 -23.944 27.620 1.00 27.00 392 SER A CA 1
ATOM 2871 C C . SER A 1 392 ? 68.519 -22.933 26.546 1.00 27.00 392 SER A C 1
ATOM 2873 O O . SER A 1 392 ? 67.637 -23.252 25.768 1.00 27.00 392 SER A O 1
ATOM 2875 N N . SER A 1 393 ? 69.049 -21.707 26.363 1.00 26.28 393 SER A N 1
ATOM 2876 C CA . SER A 1 393 ? 69.811 -20.716 27.178 1.00 26.28 393 SER A CA 1
ATOM 2877 C C . SER A 1 393 ? 70.050 -19.445 26.318 1.00 26.28 393 SER A C 1
ATOM 2879 O O . SER A 1 393 ? 70.164 -19.614 25.107 1.00 26.28 393 SER A O 1
ATOM 2881 N N . GLY A 1 394 ? 70.250 -18.228 26.866 1.00 27.16 394 GLY A N 1
ATOM 2882 C CA . GLY A 1 394 ? 70.827 -17.127 26.045 1.00 27.16 394 GLY A CA 1
ATOM 2883 C C . GLY A 1 394 ? 70.530 -15.653 26.387 1.00 27.16 394 GLY A C 1
ATOM 2884 O O . GLY A 1 394 ? 69.908 -14.962 25.596 1.00 27.16 394 GLY A O 1
ATOM 2885 N N . SER A 1 395 ? 71.017 -15.180 27.534 1.00 27.11 395 SER A N 1
ATOM 2886 C CA . SER A 1 395 ? 71.656 -13.865 27.790 1.00 27.11 395 SER A CA 1
ATOM 2887 C C . SER A 1 395 ? 71.417 -12.603 26.913 1.00 27.11 395 SER A C 1
ATOM 2889 O O . SER A 1 395 ? 71.830 -12.565 25.760 1.00 27.11 395 SER A O 1
ATOM 2891 N N . SER A 1 396 ? 71.096 -11.491 27.608 1.00 27.03 396 SER A N 1
ATOM 2892 C CA . SER A 1 396 ? 71.619 -10.112 27.380 1.00 27.03 396 SER A CA 1
ATOM 2893 C C . SER A 1 396 ? 71.140 -9.310 26.144 1.00 27.03 396 SER A C 1
ATOM 2895 O O . SER A 1 396 ? 70.737 -9.882 25.144 1.00 27.03 396 SER A O 1
ATOM 2897 N N . SER A 1 397 ? 71.157 -7.966 26.121 1.00 27.80 397 SER A N 1
ATOM 2898 C CA . SER A 1 397 ? 71.551 -6.922 27.102 1.00 27.80 397 SER A CA 1
ATOM 2899 C C . SER A 1 397 ? 70.592 -5.707 27.035 1.00 27.80 397 SER A C 1
ATOM 2901 O O . SER A 1 397 ? 69.702 -5.663 26.190 1.00 27.80 397 SER A O 1
ATOM 2903 N N . ALA A 1 398 ? 70.745 -4.719 27.931 1.00 28.59 398 ALA A N 1
ATOM 2904 C CA . ALA A 1 398 ? 69.838 -3.570 28.059 1.00 28.59 398 ALA A CA 1
ATOM 2905 C C . ALA A 1 398 ? 70.560 -2.211 28.051 1.00 28.59 398 ALA A C 1
ATOM 2907 O O . ALA A 1 398 ? 71.675 -2.108 28.563 1.00 28.59 398 ALA A O 1
ATOM 2908 N N . THR A 1 399 ? 69.851 -1.159 27.620 1.00 25.00 399 THR A N 1
ATOM 2909 C CA . THR A 1 399 ? 70.111 0.231 28.040 1.00 25.00 399 THR A CA 1
ATOM 2910 C C . THR A 1 399 ? 68.810 1.041 28.067 1.00 25.00 399 THR A C 1
ATOM 2912 O O . THR A 1 399 ? 67.964 0.885 27.190 1.00 25.00 399 THR A O 1
ATOM 2915 N N . MET A 1 400 ? 68.663 1.935 29.048 1.00 32.12 400 MET A N 1
ATOM 2916 C CA . MET A 1 400 ? 67.616 2.966 29.099 1.00 32.12 400 MET A CA 1
ATOM 2917 C C . MET A 1 400 ? 68.252 4.357 29.058 1.00 32.12 400 MET A C 1
ATOM 2919 O O . MET A 1 400 ? 69.298 4.550 29.676 1.00 32.12 400 MET A O 1
ATOM 2923 N N . THR A 1 401 ? 67.545 5.343 28.501 1.00 24.41 401 THR A N 1
ATOM 2924 C CA . THR A 1 401 ? 67.658 6.741 28.957 1.00 24.41 401 THR A CA 1
ATOM 2925 C C . THR A 1 401 ? 66.375 7.526 28.682 1.00 24.41 401 THR A C 1
ATOM 2927 O O . THR A 1 401 ? 65.655 7.246 27.728 1.00 24.41 401 THR A O 1
ATOM 2930 N N . SER A 1 402 ? 66.081 8.508 29.537 1.00 31.94 402 SER A N 1
ATOM 2931 C CA . SER A 1 402 ? 64.849 9.308 29.508 1.00 31.94 402 SER A CA 1
ATOM 2932 C C . SER A 1 402 ? 65.070 10.686 30.142 1.00 31.94 402 SER A C 1
ATOM 2934 O O . SER A 1 402 ? 65.544 10.743 31.277 1.00 31.94 402 SER A O 1
ATOM 2936 N N . SER A 1 403 ? 64.687 11.777 29.470 1.00 25.73 403 SER A N 1
ATOM 2937 C CA . SER A 1 403 ? 64.649 13.135 30.051 1.00 25.73 403 SER A CA 1
ATOM 2938 C C . SER A 1 403 ? 63.902 14.144 29.156 1.00 25.73 403 SER A C 1
ATOM 2940 O O . SER A 1 403 ? 63.571 13.849 28.009 1.00 25.73 403 SER A O 1
ATOM 2942 N N . ALA A 1 404 ? 63.592 15.322 29.715 1.00 30.56 404 ALA A N 1
ATOM 2943 C CA . ALA A 1 404 ? 62.873 16.455 29.107 1.00 30.56 404 ALA A CA 1
ATOM 2944 C C . ALA A 1 404 ? 63.260 17.759 29.879 1.00 30.56 404 ALA A C 1
ATOM 2946 O O . ALA A 1 404 ? 64.102 17.679 30.770 1.00 30.56 404 ALA A O 1
ATOM 2947 N N . SER A 1 405 ? 62.743 18.979 29.652 1.00 28.55 405 SER A N 1
ATOM 2948 C CA . SER A 1 405 ? 61.596 19.469 28.860 1.00 28.55 405 SER A CA 1
ATOM 2949 C C . SER A 1 405 ? 61.731 20.984 28.559 1.00 28.55 405 SER A C 1
ATOM 2951 O O . SER A 1 405 ? 62.632 21.619 29.102 1.00 28.55 405 SER A O 1
ATOM 2953 N N . ALA A 1 406 ? 60.762 21.560 27.822 1.00 27.80 406 ALA A N 1
ATOM 2954 C CA . ALA A 1 406 ? 60.506 23.013 27.688 1.00 27.80 406 ALA A CA 1
ATOM 2955 C C . ALA A 1 406 ? 61.585 23.818 26.893 1.00 27.80 406 ALA A C 1
ATOM 2957 O O . ALA A 1 406 ? 62.630 23.271 26.566 1.00 27.80 406 ALA A O 1
ATOM 2958 N N . THR A 1 407 ? 61.409 25.081 26.451 1.00 26.30 407 THR A N 1
ATOM 2959 C CA . THR A 1 407 ? 60.297 26.067 26.558 1.00 26.30 407 THR A CA 1
ATOM 2960 C C . THR A 1 407 ? 60.355 27.097 25.400 1.00 26.30 407 THR A C 1
ATOM 2962 O O . THR A 1 407 ? 61.441 27.325 24.887 1.00 26.30 407 THR A O 1
ATOM 2965 N N . SER A 1 408 ? 59.241 27.799 25.097 1.00 26.86 408 SER A N 1
ATOM 2966 C CA . SER A 1 408 ? 59.133 29.184 24.529 1.00 26.86 408 SER A CA 1
ATOM 2967 C C . SER A 1 408 ? 59.926 29.583 23.255 1.00 26.86 408 SER A C 1
ATOM 2969 O O . SER A 1 408 ? 61.139 29.452 23.184 1.00 26.86 408 SER A O 1
ATOM 2971 N N . SER A 1 409 ? 59.346 30.278 22.269 1.00 25.88 409 SER A N 1
ATOM 2972 C CA . SER A 1 409 ? 58.889 31.684 22.388 1.00 25.88 409 SER A CA 1
ATOM 2973 C C . SER A 1 409 ? 58.204 32.190 21.087 1.00 25.88 409 SER A C 1
ATOM 2975 O O . SER A 1 409 ? 57.937 31.400 20.186 1.00 25.88 409 SER A O 1
ATOM 2977 N N . SER A 1 410 ? 57.855 33.484 21.003 1.00 29.05 410 SER A N 1
ATOM 2978 C CA . SER A 1 410 ? 56.870 34.060 20.058 1.00 29.05 410 SER A CA 1
ATOM 2979 C C . SER A 1 410 ? 57.337 35.316 19.299 1.00 29.05 410 SER A C 1
ATOM 2981 O O . SER A 1 410 ? 58.041 36.134 19.887 1.00 29.05 410 SER A O 1
ATOM 2983 N N . SER A 1 411 ? 56.791 35.577 18.101 1.00 26.62 411 SER A N 1
ATOM 2984 C CA . SER A 1 411 ? 56.625 36.936 17.525 1.00 26.62 411 SER A CA 1
ATOM 2985 C C . SER A 1 411 ? 55.612 36.958 16.355 1.00 26.62 411 SER A C 1
ATOM 2987 O O . SER A 1 411 ? 55.142 35.902 15.929 1.00 26.62 411 SER A O 1
ATOM 2989 N N . SER A 1 412 ? 55.172 38.150 15.913 1.00 29.64 412 SER A N 1
ATOM 2990 C CA . SER A 1 412 ? 53.920 38.331 15.144 1.00 29.64 412 SER A CA 1
ATOM 2991 C C . SER A 1 412 ? 53.817 39.635 14.318 1.00 29.64 412 SER A C 1
ATOM 2993 O O . SER A 1 412 ? 54.370 40.666 14.690 1.00 29.64 412 SER A O 1
ATOM 2995 N N . SER A 1 413 ? 53.065 39.600 13.205 1.00 26.41 413 SER A N 1
ATOM 2996 C CA . SER A 1 413 ? 52.404 40.729 12.484 1.00 26.41 413 SER A CA 1
ATOM 2997 C C . SER A 1 413 ? 51.567 40.122 11.333 1.00 26.41 413 SER A C 1
ATOM 2999 O O . SER A 1 413 ? 52.044 39.203 10.678 1.00 26.41 413 SER A O 1
ATOM 3001 N N . SER A 1 414 ? 50.252 40.345 11.175 1.00 28.64 414 SER A N 1
ATOM 3002 C CA . SER A 1 414 ? 49.499 41.575 10.824 1.00 28.64 414 SER A CA 1
ATOM 3003 C C . SER A 1 414 ? 49.778 42.061 9.380 1.00 28.64 414 SER A C 1
ATOM 3005 O O . SER A 1 414 ? 50.915 42.040 8.937 1.00 28.64 414 SER A O 1
ATOM 3007 N N . SER A 1 415 ? 48.798 42.482 8.564 1.00 25.98 415 SER A N 1
ATOM 3008 C CA . SER A 1 415 ? 47.493 43.099 8.882 1.00 25.98 415 SER A CA 1
ATOM 3009 C C . SER A 1 415 ? 46.409 42.883 7.783 1.00 25.98 415 SER A C 1
ATOM 3011 O O . SER A 1 415 ? 46.462 41.896 7.056 1.00 25.98 415 SER A O 1
ATOM 3013 N N . ALA A 1 416 ? 45.378 43.743 7.729 1.00 27.45 416 ALA A N 1
ATOM 3014 C CA . ALA A 1 416 ? 44.176 43.639 6.878 1.00 27.45 416 ALA A CA 1
ATOM 3015 C C . ALA A 1 416 ? 44.435 44.113 5.408 1.00 27.45 416 ALA A C 1
ATOM 3017 O O . ALA A 1 416 ? 45.571 44.401 5.055 1.00 27.45 416 ALA A O 1
ATOM 3018 N N . THR A 1 417 ? 43.485 44.243 4.464 1.00 25.45 417 THR A N 1
ATOM 3019 C CA . THR A 1 417 ? 42.183 44.948 4.551 1.00 25.45 417 THR A CA 1
ATOM 3020 C C . THR A 1 417 ? 41.253 44.605 3.370 1.00 25.45 417 THR A C 1
ATOM 3022 O O . THR A 1 417 ? 41.685 44.097 2.341 1.00 25.45 417 THR A O 1
ATOM 3025 N N . SER A 1 418 ? 39.964 44.921 3.513 1.00 27.86 418 SER A N 1
ATOM 3026 C CA . SER A 1 418 ? 38.917 44.848 2.483 1.00 27.86 418 SER A CA 1
ATOM 3027 C C . SER A 1 418 ? 39.114 45.791 1.289 1.00 27.86 418 SER A C 1
ATOM 3029 O O . SER A 1 418 ? 39.536 46.931 1.472 1.00 27.86 418 SER A O 1
ATOM 3031 N N . SER A 1 419 ? 38.609 45.404 0.115 1.00 25.42 419 SER A N 1
ATOM 3032 C CA . SER A 1 419 ? 38.091 46.344 -0.896 1.00 25.42 419 SER A CA 1
ATOM 3033 C C . SER A 1 419 ? 37.013 45.679 -1.770 1.00 25.42 419 SER A C 1
ATOM 3035 O O . SER A 1 419 ? 36.880 44.457 -1.777 1.00 25.42 419 SER A O 1
ATOM 3037 N N . ALA A 1 420 ? 36.182 46.499 -2.419 1.00 26.03 420 ALA A N 1
ATOM 3038 C CA . ALA A 1 420 ? 35.063 46.080 -3.273 1.00 26.03 420 ALA A CA 1
ATOM 3039 C C . ALA A 1 420 ? 35.403 46.310 -4.764 1.00 26.03 420 ALA A C 1
ATOM 3041 O O . ALA A 1 420 ? 36.579 46.360 -5.109 1.00 26.03 420 ALA A O 1
ATOM 3042 N N . SER A 1 421 ? 34.385 46.549 -5.608 1.00 23.88 421 SER A N 1
ATOM 3043 C CA . SER A 1 421 ? 34.465 46.880 -7.051 1.00 23.88 421 SER A CA 1
ATOM 3044 C C . SER A 1 421 ? 34.813 45.700 -7.987 1.00 23.88 421 SER A C 1
ATOM 3046 O O . SER A 1 421 ? 35.531 44.788 -7.598 1.00 23.88 421 SER A O 1
ATOM 3048 N N . SER A 1 422 ? 34.295 45.628 -9.221 1.00 27.55 422 SER A N 1
ATOM 3049 C CA . SER A 1 422 ? 33.180 46.388 -9.825 1.00 27.55 422 SER A CA 1
ATOM 3050 C C . SER A 1 422 ? 32.606 45.688 -11.060 1.00 27.55 422 SER A C 1
ATOM 3052 O O . SER A 1 422 ? 33.263 44.872 -11.701 1.00 27.55 422 SER A O 1
ATOM 3054 N N . THR A 1 423 ? 31.393 46.095 -11.435 1.00 31.97 423 THR A N 1
ATOM 3055 C CA . THR A 1 423 ? 30.827 45.964 -12.784 1.00 31.97 423 THR A CA 1
ATOM 3056 C C . THR A 1 423 ? 31.838 46.387 -13.860 1.00 31.97 423 THR A C 1
ATOM 3058 O O . THR A 1 423 ? 32.493 47.417 -13.715 1.00 31.97 423 THR A O 1
ATOM 3061 N N . GLY A 1 424 ? 31.927 45.626 -14.955 1.00 29.22 424 GLY A N 1
ATOM 3062 C CA . GLY A 1 424 ? 32.901 45.844 -16.035 1.00 29.22 424 GLY A CA 1
ATOM 3063 C C . GLY A 1 424 ? 32.331 45.526 -17.417 1.00 29.22 424 GLY A C 1
ATOM 3064 O O . GLY A 1 424 ? 32.852 44.671 -18.125 1.00 29.22 424 GLY A O 1
ATOM 3065 N N . THR A 1 425 ? 31.221 46.168 -17.785 1.00 33.00 425 THR A N 1
ATOM 3066 C CA . THR A 1 425 ? 30.563 45.964 -19.083 1.00 33.00 425 THR A CA 1
ATOM 3067 C C . THR A 1 425 ? 31.389 46.565 -20.221 1.00 33.00 425 THR A C 1
ATOM 3069 O O . THR A 1 425 ? 31.499 47.787 -20.308 1.00 33.00 425 THR A O 1
ATOM 3072 N N . VAL A 1 426 ? 31.887 45.738 -21.146 1.00 29.47 426 VAL A N 1
ATOM 3073 C CA . VAL A 1 426 ? 32.344 46.198 -22.469 1.00 29.47 426 VAL A CA 1
ATOM 3074 C C . VAL A 1 426 ? 31.737 45.319 -23.558 1.00 29.47 426 VAL A C 1
ATOM 3076 O O . VAL A 1 426 ? 32.014 44.127 -23.658 1.00 29.47 426 VAL A O 1
ATOM 3079 N N . THR A 1 427 ? 30.896 45.940 -24.377 1.00 30.06 427 THR A N 1
ATOM 3080 C CA . THR A 1 427 ? 30.292 45.360 -25.577 1.00 30.06 427 THR A CA 1
ATOM 3081 C C . THR A 1 427 ? 31.334 45.189 -26.680 1.00 30.06 427 THR A C 1
ATOM 3083 O O . THR A 1 427 ? 32.077 46.127 -26.961 1.00 30.06 427 THR A O 1
ATOM 3086 N N . MET A 1 428 ? 31.301 44.069 -27.404 1.00 29.25 428 MET A N 1
ATOM 3087 C CA . MET A 1 428 ? 31.753 44.022 -28.799 1.00 29.25 428 MET A CA 1
ATOM 3088 C C . MET A 1 428 ? 30.771 43.201 -29.635 1.00 29.25 428 MET A C 1
ATOM 3090 O O . MET A 1 428 ? 30.240 42.192 -29.178 1.00 29.25 428 MET A O 1
ATOM 3094 N N . SER A 1 429 ? 30.500 43.684 -30.845 1.00 28.52 429 SER A N 1
ATOM 3095 C CA . SER A 1 429 ? 29.538 43.109 -31.786 1.00 28.52 429 SER A CA 1
ATOM 3096 C C . SER A 1 429 ? 30.270 42.398 -32.919 1.00 28.52 429 SER A C 1
ATOM 3098 O O . SER A 1 429 ? 31.301 42.883 -33.382 1.00 28.52 429 SER A O 1
ATOM 3100 N N . SER A 1 430 ? 29.707 41.301 -33.423 1.00 30.34 430 SER A N 1
ATOM 3101 C CA . SER A 1 430 ? 29.988 40.843 -34.786 1.00 30.34 430 SER A CA 1
ATOM 3102 C C . SER A 1 430 ? 28.718 40.275 -35.422 1.00 30.34 430 SER A C 1
ATOM 3104 O O . SER A 1 430 ? 27.971 39.515 -34.808 1.00 30.34 430 SER A O 1
ATOM 3106 N N . THR A 1 431 ? 28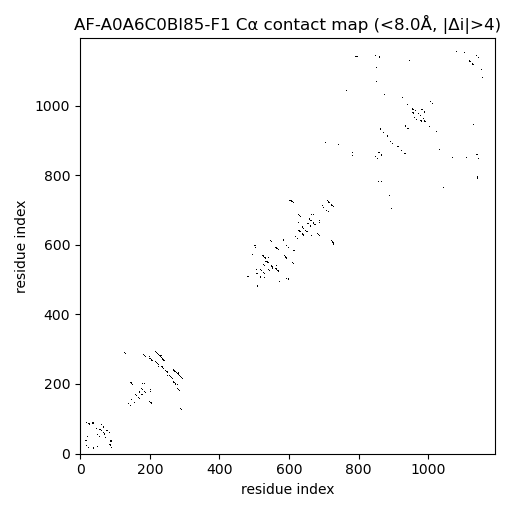.436 40.734 -36.638 1.00 29.80 431 THR A N 1
ATOM 3107 C CA . THR A 1 431 ? 27.242 40.414 -37.427 1.00 29.80 431 THR A CA 1
ATOM 3108 C C . THR A 1 431 ? 27.397 39.099 -38.200 1.00 29.80 431 THR A C 1
ATOM 3110 O O . THR A 1 431 ? 28.519 38.709 -38.527 1.00 29.80 431 THR A O 1
ATOM 3113 N N . PRO A 1 432 ? 26.290 38.423 -38.563 1.00 33.00 432 PRO A N 1
ATOM 3114 C CA . PRO A 1 432 ? 26.341 37.278 -39.464 1.00 33.00 432 PRO A CA 1
ATOM 3115 C C . PRO A 1 432 ? 26.636 37.740 -40.899 1.00 33.00 432 PRO A C 1
ATOM 3117 O O . PRO A 1 432 ? 25.832 38.440 -41.515 1.00 33.00 432 PRO A O 1
ATOM 3120 N N . SER A 1 433 ? 27.782 37.332 -41.442 1.00 28.20 433 SER A N 1
ATOM 3121 C CA . SER A 1 433 ? 28.158 37.609 -42.833 1.00 28.20 433 SER A CA 1
ATOM 3122 C C . SER A 1 433 ? 27.483 36.627 -43.787 1.00 28.20 433 SER A C 1
ATOM 3124 O O . SER A 1 433 ? 27.864 35.460 -43.858 1.00 28.20 433 SER A O 1
ATOM 3126 N N . SER A 1 434 ? 26.505 37.104 -44.551 1.00 31.52 434 SER A N 1
ATOM 3127 C CA . SER A 1 434 ? 25.983 36.386 -45.710 1.00 31.52 434 SER A CA 1
ATOM 3128 C C . SER A 1 434 ? 26.928 36.528 -46.908 1.00 31.52 434 SER A C 1
ATOM 3130 O O . SER A 1 434 ? 27.439 37.610 -47.197 1.00 31.52 434 SER A O 1
ATOM 3132 N N . SER A 1 435 ? 27.116 35.443 -47.655 1.00 29.08 435 SER A N 1
ATOM 3133 C CA . SER A 1 435 ? 27.689 35.478 -49.001 1.00 29.08 435 SER A CA 1
ATOM 3134 C C . SER A 1 435 ? 26.938 34.501 -49.904 1.00 29.08 435 SER A C 1
ATOM 3136 O O . SER A 1 435 ? 26.720 33.339 -49.571 1.00 29.08 435 SER A O 1
ATOM 3138 N N . ALA A 1 436 ? 26.489 35.016 -51.044 1.00 31.17 436 ALA A N 1
ATOM 3139 C CA . ALA A 1 436 ? 25.843 34.268 -52.118 1.00 31.17 436 ALA A CA 1
ATOM 3140 C C . ALA A 1 436 ? 26.697 34.385 -53.396 1.00 31.17 436 ALA A C 1
ATOM 3142 O O . ALA A 1 436 ? 27.766 34.994 -53.361 1.00 31.17 436 ALA A O 1
ATOM 3143 N N . SER A 1 437 ? 26.169 33.896 -54.527 1.00 28.61 437 SER A N 1
ATOM 3144 C CA . SER A 1 437 ? 26.752 33.935 -55.887 1.00 28.61 437 SER A CA 1
ATOM 3145 C C . SER A 1 437 ? 27.920 32.956 -56.150 1.00 28.61 437 SER A C 1
ATOM 3147 O O . SER A 1 437 ? 28.697 32.669 -55.249 1.00 28.61 437 SER A O 1
ATOM 3149 N N . SER A 1 438 ? 28.089 32.395 -57.357 1.00 28.72 438 SER A N 1
ATOM 3150 C CA . SER A 1 438 ? 27.138 32.207 -58.477 1.00 28.72 438 SER A CA 1
ATOM 3151 C C . SER A 1 438 ? 27.664 31.189 -59.515 1.00 28.72 438 SER A C 1
ATOM 3153 O O . SER A 1 438 ? 28.846 30.873 -59.556 1.00 28.72 438 SER A O 1
ATOM 3155 N N . THR A 1 439 ? 26.742 30.689 -60.349 1.00 26.94 439 THR A N 1
ATOM 3156 C CA . THR A 1 439 ? 26.887 30.127 -61.720 1.00 26.94 439 THR A CA 1
ATOM 3157 C C . THR A 1 439 ? 28.284 30.163 -62.388 1.00 26.94 439 THR A C 1
ATOM 3159 O O . THR A 1 439 ? 28.917 31.213 -62.441 1.00 26.94 439 THR A O 1
ATOM 3162 N N . SER A 1 440 ? 28.707 29.149 -63.159 1.00 28.56 440 SER A N 1
ATOM 3163 C CA . SER A 1 440 ? 28.077 28.840 -64.464 1.00 28.56 440 SER A CA 1
ATOM 3164 C C . SER A 1 440 ? 28.748 27.689 -65.252 1.00 28.56 440 SER A C 1
ATOM 3166 O O . SER A 1 440 ? 29.957 27.500 -65.165 1.00 28.56 440 SER A O 1
ATOM 3168 N N . SER A 1 441 ? 27.976 27.064 -66.161 1.00 27.23 441 SER A N 1
ATOM 3169 C CA . SER A 1 441 ? 28.420 26.249 -67.324 1.00 27.23 441 SER A CA 1
ATOM 3170 C C . SER A 1 441 ? 29.108 24.889 -67.026 1.00 27.23 441 SER A C 1
ATOM 3172 O O . SER A 1 441 ? 29.558 24.652 -65.915 1.00 27.23 441 SER A O 1
ATOM 3174 N N . SER A 1 442 ? 29.168 23.912 -67.946 1.00 29.62 442 SER A N 1
ATOM 3175 C CA . SER A 1 442 ? 28.833 23.900 -69.388 1.00 29.62 442 SER A CA 1
ATOM 3176 C C . SER A 1 442 ? 28.187 22.568 -69.850 1.00 29.62 442 SER A C 1
ATOM 3178 O O . SER A 1 442 ? 28.028 21.640 -69.061 1.00 29.62 442 SER A O 1
ATOM 3180 N N . LEU A 1 443 ? 27.754 22.493 -71.118 1.00 30.52 443 LEU A N 1
ATOM 3181 C CA . LEU A 1 443 ? 27.057 21.343 -71.725 1.00 30.52 443 LEU A CA 1
ATOM 3182 C C . LEU A 1 443 ? 28.029 20.248 -72.209 1.00 30.52 443 LEU A C 1
ATOM 3184 O O . LEU A 1 443 ? 29.096 20.568 -72.725 1.00 30.52 443 LEU A O 1
ATOM 3188 N N . SER A 1 444 ? 27.590 18.981 -72.219 1.00 29.56 444 SER A N 1
ATOM 3189 C CA . SER A 1 444 ? 27.891 18.043 -73.328 1.00 29.56 444 SER A CA 1
ATOM 3190 C C . SER A 1 444 ? 27.021 16.768 -73.324 1.00 29.56 444 SER A C 1
ATOM 3192 O O . SER A 1 444 ? 27.325 15.761 -72.695 1.00 29.56 444 SER A O 1
ATOM 3194 N N . THR A 1 445 ? 25.943 16.793 -74.109 1.00 29.58 445 THR A N 1
ATOM 3195 C CA . THR A 1 445 ? 25.473 15.636 -74.903 1.00 29.58 445 THR A CA 1
ATOM 3196 C C . THR A 1 445 ? 26.199 15.646 -76.270 1.00 29.58 445 THR A C 1
ATOM 3198 O O . THR A 1 445 ? 26.852 16.653 -76.559 1.00 29.58 445 THR A O 1
ATOM 3201 N N . PRO A 1 446 ? 26.112 14.614 -77.146 1.00 40.88 446 PRO A N 1
ATOM 3202 C CA . PRO A 1 446 ? 25.268 13.409 -77.092 1.00 40.88 446 PRO A CA 1
ATOM 3203 C C . PRO A 1 446 ? 26.018 12.077 -77.332 1.00 40.88 446 PRO A C 1
ATOM 3205 O O . PRO A 1 446 ? 27.168 12.059 -77.761 1.00 40.88 446 PRO A O 1
ATOM 3208 N N . SER A 1 447 ? 25.307 10.951 -77.198 1.00 28.08 447 SER A N 1
ATOM 3209 C CA . SER A 1 447 ? 25.109 9.965 -78.287 1.00 28.08 447 SER A CA 1
ATOM 3210 C C . SER A 1 447 ? 24.189 8.831 -77.829 1.00 28.08 447 SER A C 1
ATOM 3212 O O . SER A 1 447 ? 24.177 8.479 -76.652 1.00 28.08 447 SER A O 1
ATOM 3214 N N . ALA A 1 448 ? 23.419 8.257 -78.754 1.00 31.52 448 ALA A N 1
ATOM 3215 C CA . ALA A 1 448 ? 22.545 7.116 -78.494 1.00 31.52 448 ALA A CA 1
ATOM 3216 C C . ALA A 1 448 ? 22.926 5.938 -79.396 1.00 31.52 448 ALA A C 1
ATOM 3218 O O . ALA A 1 448 ? 23.143 6.130 -80.591 1.00 31.52 448 ALA A O 1
ATOM 3219 N N . THR A 1 449 ? 22.906 4.726 -78.840 1.00 28.97 449 THR A N 1
ATOM 3220 C CA . THR A 1 449 ? 22.916 3.478 -79.613 1.00 28.97 449 THR A CA 1
ATOM 3221 C C . THR A 1 449 ? 21.885 2.536 -79.008 1.00 28.97 449 THR A C 1
ATOM 3223 O O . THR A 1 449 ? 21.904 2.279 -77.805 1.00 28.97 449 THR A O 1
ATOM 3226 N N . SER A 1 450 ? 20.963 2.045 -79.831 1.00 29.58 450 SER A N 1
ATOM 3227 C CA . SER A 1 450 ? 19.870 1.169 -79.421 1.00 29.58 450 SER A CA 1
ATOM 3228 C C . SER A 1 450 ? 20.167 -0.293 -79.751 1.00 29.58 450 SER A C 1
ATOM 3230 O O . SER A 1 450 ? 20.469 -0.629 -80.893 1.00 29.58 450 SER A O 1
ATOM 3232 N N . THR A 1 451 ? 19.965 -1.178 -78.774 1.00 30.23 451 THR A N 1
ATOM 3233 C CA . THR A 1 451 ? 19.830 -2.620 -79.019 1.00 30.23 451 THR A CA 1
ATOM 3234 C C . THR A 1 451 ? 18.644 -3.128 -78.212 1.00 30.23 451 THR A C 1
ATOM 3236 O O . THR A 1 451 ? 18.656 -3.074 -76.985 1.00 30.23 451 THR A O 1
ATOM 3239 N N . ALA A 1 452 ? 17.596 -3.586 -78.895 1.00 31.12 452 ALA A N 1
ATOM 3240 C CA . ALA A 1 452 ? 16.425 -4.159 -78.242 1.00 31.12 452 ALA A CA 1
ATOM 3241 C C . ALA A 1 452 ? 16.677 -5.624 -77.852 1.00 31.12 452 ALA A C 1
ATOM 3243 O O . ALA A 1 452 ? 17.314 -6.369 -78.595 1.00 31.12 452 ALA A O 1
ATOM 3244 N N . SER A 1 453 ? 16.113 -6.047 -76.722 1.00 27.94 453 SER A N 1
ATOM 3245 C CA . SER A 1 453 ? 15.948 -7.457 -76.365 1.00 27.94 453 SER A CA 1
ATOM 3246 C C . SER A 1 453 ? 14.521 -7.671 -75.865 1.00 27.94 453 SER A C 1
ATOM 3248 O O . SER A 1 453 ? 13.970 -6.808 -75.180 1.00 27.94 453 SER A O 1
ATOM 3250 N N . LEU A 1 454 ? 13.903 -8.783 -76.262 1.00 35.00 454 LEU A N 1
ATOM 3251 C CA . LEU A 1 454 ? 12.493 -9.078 -76.012 1.00 35.00 454 LEU A CA 1
ATOM 3252 C C . LEU A 1 454 ? 12.341 -9.993 -74.792 1.00 35.00 454 LEU A C 1
ATOM 3254 O O . LEU A 1 454 ? 12.713 -11.163 -74.842 1.00 35.00 454 LEU A O 1
ATOM 3258 N N . THR A 1 455 ? 11.715 -9.482 -73.735 1.00 31.45 455 THR A N 1
ATOM 3259 C CA . THR A 1 455 ? 11.224 -10.260 -72.585 1.00 31.45 455 THR A CA 1
ATOM 3260 C C . THR A 1 455 ? 9.916 -9.644 -72.060 1.00 31.45 455 THR A C 1
ATOM 3262 O O . THR A 1 455 ? 9.631 -8.480 -72.354 1.00 31.45 455 THR A O 1
ATOM 3265 N N . PRO A 1 456 ? 9.048 -10.426 -71.389 1.00 35.22 456 PRO A N 1
ATOM 3266 C CA . PRO A 1 456 ? 7.616 -10.129 -71.332 1.00 35.22 456 PRO A CA 1
ATOM 3267 C C . PRO A 1 456 ? 7.237 -8.975 -70.398 1.00 35.22 456 PRO A C 1
ATOM 3269 O O . PRO A 1 456 ? 7.855 -8.744 -69.359 1.00 35.22 456 PRO A O 1
ATOM 3272 N N . SER A 1 457 ? 6.152 -8.290 -70.761 1.00 27.95 457 SER A N 1
ATOM 3273 C CA . SER A 1 457 ? 5.569 -7.175 -70.015 1.00 27.95 457 SER A CA 1
ATOM 3274 C C . SER A 1 457 ? 5.026 -7.616 -68.653 1.00 27.95 457 SER A C 1
ATOM 3276 O O . SER A 1 457 ? 3.922 -8.147 -68.558 1.00 27.95 457 SER A O 1
ATOM 3278 N N . VAL A 1 458 ? 5.772 -7.341 -67.583 1.00 35.50 458 VAL A N 1
ATOM 3279 C CA . VAL A 1 458 ? 5.227 -7.356 -66.219 1.00 35.50 458 VAL A CA 1
ATOM 3280 C C . VAL A 1 458 ? 4.415 -6.078 -66.020 1.00 35.50 458 VAL A C 1
ATOM 3282 O O . VAL A 1 458 ? 4.944 -4.974 -66.160 1.00 35.50 458 VAL A O 1
ATOM 3285 N N . THR A 1 459 ? 3.128 -6.218 -65.710 1.00 30.16 459 THR A N 1
ATOM 3286 C CA . THR A 1 459 ? 2.235 -5.092 -65.413 1.00 30.16 459 THR A CA 1
ATOM 3287 C C . THR A 1 459 ? 2.781 -4.287 -64.235 1.00 30.16 459 THR A C 1
ATOM 3289 O O . THR A 1 459 ? 3.175 -4.862 -63.220 1.00 30.16 459 THR A O 1
ATOM 3292 N N . SER A 1 460 ? 2.802 -2.958 -64.345 1.00 32.47 460 SER A N 1
ATOM 3293 C CA . SER A 1 460 ? 3.328 -2.080 -63.296 1.00 32.47 460 SER A CA 1
ATOM 3294 C C . SER A 1 460 ? 2.514 -2.210 -62.005 1.00 32.47 460 SER A C 1
ATOM 3296 O O . SER A 1 460 ? 1.405 -1.679 -61.913 1.00 32.47 460 SER A O 1
ATOM 3298 N N . SER A 1 461 ? 3.071 -2.906 -61.011 1.00 34.50 461 SER A N 1
ATOM 3299 C CA . SER A 1 461 ? 2.494 -2.990 -59.667 1.00 34.50 461 SER A CA 1
ATOM 3300 C C . SER A 1 461 ? 2.349 -1.582 -59.068 1.00 34.50 461 SER A C 1
ATOM 3302 O O . SER A 1 461 ? 3.276 -0.777 -59.215 1.00 34.50 461 SER A O 1
ATOM 3304 N N . PRO A 1 462 ? 1.223 -1.247 -58.409 1.00 38.06 462 PRO A N 1
ATOM 3305 C CA . PRO A 1 462 ? 1.053 0.060 -57.784 1.00 38.06 462 PRO A CA 1
ATOM 3306 C C . PRO A 1 462 ? 2.087 0.294 -56.675 1.00 38.06 462 PRO A C 1
ATOM 3308 O O . PRO A 1 462 ? 2.541 -0.642 -56.014 1.00 38.06 462 PRO A O 1
ATOM 3311 N N . SER A 1 463 ? 2.430 1.566 -56.449 1.00 36.59 463 SER A N 1
ATOM 3312 C CA . SER A 1 463 ? 3.281 1.982 -55.328 1.00 36.59 463 SER A CA 1
ATOM 3313 C C . SER A 1 463 ? 2.730 1.428 -54.005 1.00 36.59 463 SER A C 1
ATOM 3315 O O . SER A 1 463 ? 1.560 1.683 -53.707 1.00 36.59 463 SER A O 1
ATOM 3317 N N . PRO A 1 464 ? 3.535 0.726 -53.185 1.00 40.91 464 PRO A N 1
ATOM 3318 C CA . PRO A 1 464 ? 3.074 0.203 -51.905 1.00 40.91 464 PRO A CA 1
ATOM 3319 C C . PRO A 1 464 ? 2.558 1.301 -50.970 1.00 40.91 464 PRO A C 1
ATOM 3321 O O . PRO A 1 464 ? 3.158 2.371 -50.845 1.00 40.91 464 PRO A O 1
ATOM 3324 N N . ASN A 1 465 ? 1.467 1.004 -50.264 1.00 43.34 465 ASN A N 1
ATOM 3325 C CA . ASN A 1 465 ? 1.000 1.814 -49.143 1.00 43.34 465 ASN A CA 1
ATOM 3326 C C . ASN A 1 465 ? 1.869 1.481 -47.917 1.00 43.34 465 ASN A C 1
ATOM 3328 O O . ASN A 1 465 ? 1.650 0.475 -47.245 1.00 43.34 465 ASN A O 1
ATOM 3332 N N . TRP A 1 466 ? 2.870 2.319 -47.638 1.00 55.88 466 TRP A N 1
ATOM 3333 C CA . TRP A 1 466 ? 3.925 2.073 -46.639 1.00 55.88 466 TRP A CA 1
ATOM 3334 C C . TRP A 1 466 ? 3.445 1.920 -45.180 1.00 55.88 466 TRP A C 1
ATOM 3336 O O . TRP A 1 466 ? 4.232 1.539 -44.319 1.00 55.88 466 TRP A O 1
ATOM 3346 N N . PHE A 1 467 ? 2.172 2.203 -44.884 1.00 62.22 467 PHE A N 1
ATOM 3347 C CA . PHE A 1 467 ? 1.652 2.332 -43.516 1.00 62.22 467 PHE A CA 1
ATOM 3348 C C . PHE A 1 467 ? 1.006 1.074 -42.914 1.00 62.22 467 PHE A C 1
ATOM 3350 O O . PHE A 1 467 ? 0.724 1.069 -41.717 1.00 62.22 467 PHE A O 1
ATOM 3357 N N . LYS A 1 468 ? 0.764 0.009 -43.691 1.00 77.50 468 LYS A N 1
ATOM 3358 C CA . LYS A 1 468 ? 0.206 -1.250 -43.165 1.00 77.50 468 LYS A CA 1
ATOM 3359 C C . LYS A 1 468 ? 0.790 -2.461 -43.912 1.00 77.50 468 LYS A C 1
ATOM 3361 O O . LYS A 1 468 ? 0.688 -2.491 -45.140 1.00 77.50 468 LYS A O 1
ATOM 3366 N N . PRO A 1 469 ? 1.400 -3.447 -43.222 1.00 82.62 469 PRO A N 1
ATOM 3367 C CA . PRO A 1 469 ? 1.796 -4.705 -43.853 1.00 82.62 469 PRO A CA 1
ATOM 3368 C C . PRO A 1 469 ? 0.557 -5.504 -44.297 1.00 82.62 469 PRO A C 1
ATOM 3370 O O . PRO A 1 469 ? -0.535 -5.267 -43.773 1.00 82.62 469 PRO A O 1
ATOM 3373 N N . PRO A 1 470 ? 0.692 -6.455 -45.241 1.00 84.75 470 PRO A N 1
ATOM 3374 C CA . PRO A 1 470 ? -0.428 -7.281 -45.675 1.00 84.75 470 PRO A CA 1
ATOM 3375 C C . PRO A 1 470 ? -0.996 -8.078 -44.497 1.00 84.75 470 PRO A C 1
ATOM 3377 O O . PRO A 1 470 ? -0.240 -8.595 -43.671 1.00 84.75 470 PRO A O 1
ATOM 3380 N N . GLU A 1 471 ? -2.322 -8.183 -44.413 1.00 85.56 471 GLU A N 1
ATOM 3381 C CA . GLU A 1 471 ? -2.960 -8.959 -43.349 1.00 85.56 471 GLU A CA 1
ATOM 3382 C C . GLU A 1 471 ? -2.656 -10.449 -43.517 1.00 85.56 471 GLU A C 1
ATOM 3384 O O . GLU A 1 471 ? -2.768 -11.013 -44.607 1.00 85.56 471 GLU A O 1
ATOM 3389 N N . ILE A 1 472 ? -2.241 -11.080 -42.419 1.00 84.75 472 ILE A N 1
ATOM 3390 C CA . ILE A 1 472 ? -1.908 -12.504 -42.379 1.00 84.75 472 ILE A CA 1
ATOM 3391 C C . ILE A 1 472 ? -3.192 -13.310 -42.645 1.00 84.75 472 ILE A C 1
ATOM 3393 O O . ILE A 1 472 ? -4.223 -12.996 -42.042 1.00 84.75 472 ILE A O 1
ATOM 3397 N N . PRO A 1 473 ? -3.162 -14.364 -43.483 1.00 85.06 473 PRO A N 1
ATOM 3398 C CA . PRO A 1 473 ? -4.307 -15.251 -43.657 1.00 85.06 473 PRO A CA 1
ATOM 3399 C C . PRO A 1 473 ? -4.805 -15.787 -42.307 1.00 85.06 473 PRO A C 1
ATOM 3401 O O . PRO A 1 473 ? -4.048 -16.417 -41.571 1.00 85.06 473 PRO A O 1
ATOM 3404 N N . GLN A 1 474 ? -6.085 -15.562 -41.988 1.00 81.94 474 GLN A N 1
ATOM 3405 C CA . GLN A 1 474 ? -6.661 -15.925 -40.682 1.00 81.94 474 GLN A CA 1
ATOM 3406 C C . GLN A 1 474 ? -6.580 -17.431 -40.376 1.00 81.94 474 GLN A C 1
ATOM 3408 O O . GLN A 1 474 ? -6.570 -17.822 -39.211 1.00 81.94 474 GLN A O 1
ATOM 3413 N N . ASN A 1 475 ? -6.501 -18.278 -41.408 1.00 82.75 475 ASN A N 1
ATOM 3414 C CA . ASN A 1 475 ? -6.267 -19.709 -41.261 1.00 82.75 475 ASN A CA 1
ATOM 3415 C C . ASN A 1 475 ? -4.804 -20.065 -41.577 1.00 82.75 475 ASN A C 1
ATOM 3417 O O . ASN A 1 475 ? -4.464 -20.445 -42.698 1.00 82.75 475 ASN A O 1
ATOM 3421 N N . LEU A 1 476 ? -3.953 -19.971 -40.555 1.00 82.56 476 LEU A N 1
ATOM 3422 C CA . LEU A 1 476 ? -2.542 -20.354 -40.626 1.00 82.56 476 LEU A CA 1
ATOM 3423 C C . LEU A 1 476 ? -2.292 -21.875 -40.636 1.00 82.56 476 LEU A C 1
ATOM 3425 O O . LEU A 1 476 ? -1.170 -22.276 -40.927 1.00 82.56 476 LEU A O 1
ATOM 3429 N N . THR A 1 477 ? -3.276 -22.741 -40.354 1.00 79.06 477 THR A N 1
ATOM 3430 C CA . THR A 1 477 ? -3.027 -24.202 -40.294 1.00 79.06 477 THR A CA 1
ATOM 3431 C C . THR A 1 477 ? -2.911 -24.854 -41.669 1.00 79.06 477 THR A C 1
ATOM 3433 O O . THR A 1 477 ? -2.433 -25.980 -41.769 1.00 79.06 477 THR A O 1
ATOM 3436 N N . ASN A 1 478 ? -3.356 -24.161 -42.721 1.00 83.06 478 ASN A N 1
ATOM 3437 C CA . ASN A 1 478 ? -3.422 -24.690 -44.084 1.00 83.06 478 ASN A CA 1
ATOM 3438 C C . ASN A 1 478 ? -2.396 -24.053 -45.040 1.00 83.06 478 ASN A C 1
ATOM 3440 O O . ASN A 1 478 ? -2.397 -24.390 -46.222 1.00 83.06 478 ASN A O 1
ATOM 3444 N N . ILE A 1 479 ? -1.549 -23.129 -44.568 1.00 87.00 479 ILE A N 1
ATOM 3445 C CA . ILE A 1 479 ? -0.564 -22.450 -45.422 1.00 87.00 479 ILE A CA 1
ATOM 3446 C C . ILE A 1 479 ? 0.592 -23.398 -45.767 1.00 87.00 479 ILE A C 1
ATOM 3448 O O . ILE A 1 479 ? 1.199 -24.005 -44.882 1.00 87.00 479 ILE A O 1
ATOM 3452 N N . SER A 1 480 ? 0.928 -23.535 -47.051 1.00 89.56 480 SER A N 1
ATOM 3453 C CA . SER A 1 480 ? 2.111 -24.305 -47.438 1.00 89.56 480 SER A CA 1
ATOM 3454 C C . SER A 1 480 ? 3.396 -23.562 -47.060 1.00 89.56 480 SER A C 1
ATOM 3456 O O . SER A 1 480 ? 3.439 -22.331 -46.970 1.00 89.56 480 SER A O 1
ATOM 3458 N N . SER A 1 481 ? 4.493 -24.303 -46.893 1.00 85.50 481 SER A N 1
ATOM 3459 C CA . SER A 1 481 ? 5.798 -23.703 -46.602 1.00 85.50 481 SER A CA 1
ATOM 3460 C C . SER A 1 481 ? 6.266 -22.737 -47.698 1.00 85.50 481 SER A C 1
ATOM 3462 O O . SER A 1 481 ? 6.905 -21.732 -47.392 1.00 85.50 481 SER A O 1
ATOM 3464 N N . ALA A 1 482 ? 5.894 -22.986 -48.957 1.00 87.12 482 ALA A N 1
ATOM 3465 C CA . ALA A 1 482 ? 6.174 -22.097 -50.082 1.00 87.12 482 ALA A CA 1
ATOM 3466 C C . ALA A 1 482 ? 5.401 -20.768 -49.988 1.00 87.12 482 ALA A C 1
ATOM 3468 O O . ALA A 1 482 ? 5.997 -19.704 -50.160 1.00 87.12 482 ALA A O 1
ATOM 3469 N N . GLU A 1 483 ? 4.105 -20.807 -49.666 1.00 90.00 483 GLU A N 1
ATOM 3470 C CA . GLU A 1 483 ? 3.276 -19.604 -49.492 1.00 90.00 483 GLU A CA 1
ATOM 3471 C C . GLU A 1 483 ? 3.735 -18.772 -48.290 1.00 90.00 483 GLU A C 1
ATOM 3473 O O . GLU A 1 483 ? 3.884 -17.556 -48.405 1.00 90.00 483 GLU A O 1
ATOM 3478 N N . ALA A 1 484 ? 4.040 -19.418 -47.161 1.00 86.56 484 ALA A N 1
ATOM 3479 C CA . ALA A 1 484 ? 4.550 -18.741 -45.971 1.00 86.56 484 ALA A CA 1
ATOM 3480 C C . ALA A 1 484 ? 5.920 -18.082 -46.220 1.00 86.56 484 ALA A C 1
ATOM 3482 O O . ALA A 1 484 ? 6.130 -16.938 -45.818 1.00 86.56 484 ALA A O 1
ATOM 3483 N N . ILE A 1 485 ? 6.836 -18.742 -46.943 1.00 86.25 485 ILE A N 1
ATOM 3484 C CA . ILE A 1 485 ? 8.111 -18.136 -47.370 1.00 86.25 485 ILE A CA 1
ATOM 3485 C C . ILE A 1 485 ? 7.871 -16.972 -48.346 1.00 86.25 485 ILE A C 1
ATOM 3487 O O . ILE A 1 485 ? 8.532 -15.938 -48.235 1.00 86.25 485 ILE A O 1
ATOM 3491 N N . GLY A 1 486 ? 6.906 -17.090 -49.264 1.00 90.12 486 GLY A N 1
ATOM 3492 C CA . GLY A 1 486 ? 6.473 -15.989 -50.130 1.00 90.12 486 GLY A CA 1
ATOM 3493 C C . GLY A 1 486 ? 6.008 -14.770 -49.328 1.00 90.12 486 GLY A C 1
ATOM 3494 O O . GLY A 1 486 ? 6.492 -13.663 -49.556 1.00 90.12 486 GLY A O 1
ATOM 3495 N N . PHE A 1 487 ? 5.161 -14.988 -48.321 1.00 92.00 487 PHE A N 1
ATOM 3496 C CA . PHE A 1 487 ? 4.646 -13.936 -47.444 1.00 92.00 487 PHE A CA 1
ATOM 3497 C C . PHE A 1 487 ? 5.749 -13.302 -46.578 1.00 92.00 487 PHE A C 1
ATOM 3499 O O . PHE A 1 487 ? 5.803 -12.081 -46.445 1.00 92.00 487 PHE A O 1
ATOM 3506 N N . ILE A 1 488 ? 6.685 -14.095 -46.041 1.00 91.19 488 ILE A N 1
ATOM 3507 C CA . ILE A 1 488 ? 7.850 -13.595 -45.285 1.00 91.19 488 ILE A CA 1
ATOM 3508 C C . ILE A 1 488 ? 8.762 -12.731 -46.176 1.00 91.19 488 ILE A C 1
ATOM 3510 O O . ILE A 1 488 ? 9.230 -11.678 -45.737 1.00 91.19 488 ILE A O 1
ATOM 3514 N N . ASN A 1 489 ? 8.968 -13.117 -47.440 1.00 88.94 489 ASN A N 1
ATOM 3515 C CA . ASN A 1 489 ? 9.695 -12.298 -48.413 1.00 88.94 489 ASN A CA 1
ATOM 3516 C C . ASN A 1 489 ? 8.954 -10.993 -48.759 1.00 88.94 489 ASN A C 1
ATOM 3518 O O . ASN A 1 489 ? 9.603 -9.973 -48.975 1.00 88.94 489 ASN A O 1
ATOM 3522 N N . THR A 1 490 ? 7.615 -10.986 -48.768 1.00 91.06 490 THR A N 1
ATOM 3523 C CA . THR A 1 490 ? 6.815 -9.755 -48.915 1.00 91.06 490 THR A CA 1
ATOM 3524 C C . THR A 1 490 ? 6.912 -8.856 -47.678 1.00 91.06 490 THR A C 1
ATOM 3526 O O . THR A 1 490 ? 7.090 -7.646 -47.813 1.00 91.06 490 THR A O 1
ATOM 3529 N N . LEU A 1 491 ? 6.865 -9.425 -46.468 1.00 90.81 491 LEU A N 1
ATOM 3530 C CA . LEU A 1 491 ? 7.038 -8.677 -45.216 1.00 90.81 491 LEU A CA 1
ATOM 3531 C C . LEU A 1 491 ? 8.425 -8.025 -45.109 1.00 90.81 491 LEU A C 1
ATOM 3533 O O . LEU A 1 491 ? 8.541 -6.960 -44.512 1.00 90.81 491 LEU A O 1
ATOM 3537 N N . ALA A 1 492 ? 9.458 -8.587 -45.744 1.00 88.56 492 ALA A N 1
ATOM 3538 C CA . ALA A 1 492 ? 10.798 -7.996 -45.795 1.00 88.56 492 ALA A CA 1
ATOM 3539 C C . ALA A 1 492 ? 10.894 -6.648 -46.549 1.00 88.56 492 ALA A C 1
ATOM 3541 O O . ALA A 1 492 ? 11.970 -6.055 -46.577 1.00 88.56 492 ALA A O 1
ATOM 3542 N N . ALA A 1 493 ? 9.803 -6.140 -47.134 1.00 86.75 493 ALA A N 1
ATOM 3543 C CA . ALA A 1 493 ? 9.720 -4.774 -47.661 1.00 86.75 493 ALA A CA 1
ATOM 3544 C C . ALA A 1 493 ? 9.309 -3.712 -46.612 1.00 86.75 493 ALA A C 1
ATOM 3546 O O . ALA A 1 493 ? 9.354 -2.520 -46.913 1.00 86.75 493 ALA A O 1
ATOM 3547 N N . TYR A 1 494 ? 8.896 -4.122 -45.406 1.00 86.62 494 TYR A N 1
ATOM 3548 C CA . TYR A 1 494 ? 8.295 -3.259 -44.380 1.00 86.62 494 TYR A CA 1
ATOM 3549 C C . TYR A 1 494 ? 9.203 -3.057 -43.154 1.00 86.62 494 TYR A C 1
ATOM 3551 O O . TYR A 1 494 ? 10.196 -3.758 -42.962 1.00 86.62 494 TYR A O 1
ATOM 3559 N N . ASP A 1 495 ? 8.844 -2.093 -42.299 1.00 79.19 495 ASP A N 1
ATOM 3560 C CA . ASP A 1 495 ? 9.569 -1.793 -41.062 1.00 79.19 495 ASP A CA 1
ATOM 3561 C C . ASP A 1 495 ? 9.502 -2.953 -40.047 1.00 79.19 495 ASP A C 1
ATOM 3563 O O . ASP A 1 495 ? 8.426 -3.471 -39.724 1.00 79.19 495 ASP A O 1
ATOM 3567 N N . ALA A 1 496 ? 10.670 -3.323 -39.512 1.00 77.44 496 ALA A N 1
ATOM 3568 C CA . ALA A 1 496 ? 10.867 -4.402 -38.546 1.00 77.44 496 ALA A CA 1
ATOM 3569 C C . ALA A 1 496 ? 9.924 -4.335 -37.333 1.00 77.44 496 ALA A C 1
ATOM 3571 O O . ALA A 1 496 ? 9.402 -5.363 -36.892 1.00 77.44 496 ALA A O 1
ATOM 3572 N N . SER A 1 497 ? 9.694 -3.128 -36.806 1.00 70.94 497 SER A N 1
ATOM 3573 C CA . SER A 1 497 ? 8.877 -2.893 -35.612 1.00 70.94 497 SER A CA 1
ATOM 3574 C C . SER A 1 497 ? 7.396 -3.208 -35.834 1.00 70.94 497 SER A C 1
ATOM 3576 O O . SER A 1 497 ? 6.695 -3.556 -34.884 1.00 70.94 497 SER A O 1
ATOM 3578 N N . VAL A 1 498 ? 6.934 -3.153 -37.087 1.00 81.31 498 VAL A N 1
ATOM 3579 C CA . VAL A 1 498 ? 5.550 -3.444 -37.481 1.00 81.31 498 VAL A CA 1
ATOM 3580 C C . VAL A 1 498 ? 5.385 -4.920 -37.872 1.00 81.31 498 VAL A C 1
ATOM 3582 O O . VAL A 1 498 ? 4.337 -5.515 -37.624 1.00 81.31 498 VAL A O 1
ATOM 3585 N N . ILE A 1 499 ? 6.421 -5.551 -38.442 1.00 88.44 499 ILE A N 1
ATOM 3586 C CA . ILE A 1 499 ? 6.344 -6.943 -38.922 1.00 88.44 499 ILE A CA 1
ATOM 3587 C C . ILE A 1 499 ? 6.751 -8.015 -37.906 1.00 88.44 499 ILE A C 1
ATOM 3589 O O . ILE A 1 499 ? 6.376 -9.166 -38.116 1.00 88.44 499 ILE A O 1
ATOM 3593 N N . GLN A 1 500 ? 7.463 -7.704 -36.812 1.00 86.75 500 GLN A N 1
ATOM 3594 C CA . GLN A 1 500 ? 7.960 -8.727 -35.866 1.00 86.75 500 GLN A CA 1
ATOM 3595 C C . GLN A 1 500 ? 6.857 -9.675 -35.353 1.00 86.75 500 GLN A C 1
ATOM 3597 O O . GLN A 1 500 ? 7.070 -10.886 -35.296 1.00 86.75 500 GLN A O 1
ATOM 3602 N N . GLY A 1 501 ? 5.667 -9.155 -35.028 1.00 87.31 501 GLY A N 1
ATOM 3603 C CA . GLY A 1 501 ? 4.525 -9.986 -34.622 1.00 87.31 501 GLY A CA 1
ATOM 3604 C C . GLY A 1 501 ? 4.040 -10.920 -35.738 1.00 87.31 501 GLY A C 1
ATOM 3605 O O . GLY A 1 501 ? 3.792 -12.098 -35.496 1.00 87.31 501 GLY A O 1
ATOM 3606 N N . SER A 1 502 ? 3.991 -10.415 -36.974 1.00 91.62 502 SER A N 1
ATOM 3607 C CA . SER A 1 502 ? 3.573 -11.185 -38.152 1.00 91.62 502 SER A CA 1
ATOM 3608 C C . SER A 1 502 ? 4.572 -12.280 -38.517 1.00 91.62 502 SER A C 1
ATOM 3610 O O . SER A 1 502 ? 4.178 -13.404 -38.821 1.00 91.62 502 SER A O 1
ATOM 3612 N N . LEU A 1 503 ? 5.870 -11.973 -38.430 1.00 92.62 503 LEU A N 1
ATOM 3613 C CA . LEU A 1 503 ? 6.949 -12.936 -38.634 1.00 92.62 503 LEU A CA 1
ATOM 3614 C C . LEU A 1 503 ? 6.895 -14.056 -37.588 1.00 92.62 503 LEU A C 1
ATOM 3616 O O . LEU A 1 503 ? 6.973 -15.222 -37.960 1.00 92.62 503 LEU A O 1
ATOM 3620 N N . ASN A 1 504 ? 6.693 -13.732 -36.306 1.00 92.62 504 ASN A N 1
ATOM 3621 C CA . ASN A 1 504 ? 6.561 -14.734 -35.242 1.00 92.62 504 ASN A CA 1
ATOM 3622 C C . ASN A 1 504 ? 5.346 -15.664 -35.447 1.00 92.62 504 ASN A C 1
ATOM 3624 O O . ASN A 1 504 ? 5.494 -16.879 -35.311 1.00 92.62 504 ASN A O 1
ATOM 3628 N N . ALA A 1 505 ? 4.186 -15.130 -35.847 1.00 90.06 505 ALA A N 1
ATOM 3629 C CA . ALA A 1 505 ? 2.992 -15.929 -36.145 1.00 90.06 505 ALA A CA 1
ATOM 3630 C C . ALA A 1 505 ? 3.191 -16.870 -37.353 1.00 90.06 505 ALA A C 1
ATOM 3632 O O . ALA A 1 505 ? 2.944 -18.073 -37.257 1.00 90.06 505 ALA A O 1
ATOM 3633 N N . LEU A 1 506 ? 3.712 -16.351 -38.473 1.00 91.81 506 LEU A N 1
ATOM 3634 C CA . LEU A 1 506 ? 4.039 -17.151 -39.666 1.00 91.81 506 LEU A CA 1
ATOM 3635 C C . LEU A 1 506 ? 5.130 -18.194 -39.383 1.00 91.81 506 LEU A C 1
ATOM 3637 O O . LEU A 1 506 ? 5.063 -19.320 -39.872 1.00 91.81 506 LEU A O 1
ATOM 3641 N N . GLY A 1 507 ? 6.122 -17.834 -38.569 1.00 91.12 507 GLY A N 1
ATOM 3642 C CA . GLY A 1 507 ? 7.191 -18.726 -38.138 1.00 91.12 507 GLY A CA 1
ATOM 3643 C C . GLY A 1 507 ? 6.685 -19.888 -37.285 1.00 91.12 507 GLY A C 1
ATOM 3644 O O . GLY A 1 507 ? 7.131 -21.014 -37.484 1.00 91.12 507 GLY A O 1
ATOM 3645 N N . ALA A 1 508 ? 5.732 -19.653 -36.379 1.00 89.94 508 ALA A N 1
ATOM 3646 C CA . ALA A 1 508 ? 5.111 -20.714 -35.584 1.00 89.94 508 ALA A CA 1
ATOM 3647 C C . ALA A 1 508 ? 4.225 -21.643 -36.434 1.00 89.94 508 ALA A C 1
ATOM 3649 O O . ALA A 1 508 ? 4.274 -22.859 -36.255 1.00 89.94 508 ALA A O 1
ATOM 3650 N N . ALA A 1 509 ? 3.491 -21.095 -37.409 1.00 89.75 509 ALA A N 1
ATOM 3651 C CA . ALA A 1 509 ? 2.735 -21.890 -38.380 1.00 89.75 509 ALA A CA 1
ATOM 3652 C C . ALA A 1 509 ? 3.654 -22.808 -39.211 1.00 89.75 509 ALA A C 1
ATOM 3654 O O . ALA A 1 509 ? 3.401 -24.006 -39.324 1.00 89.75 509 ALA A O 1
ATOM 3655 N N . LEU A 1 510 ? 4.778 -22.276 -39.709 1.00 90.75 510 LEU A N 1
ATOM 3656 C CA . LEU A 1 510 ? 5.828 -23.065 -40.366 1.00 90.75 510 LEU A CA 1
ATOM 3657 C C . LEU A 1 510 ? 6.417 -24.145 -39.444 1.00 90.75 510 LEU A C 1
ATOM 3659 O O . LEU A 1 510 ? 6.684 -25.260 -39.890 1.00 90.75 510 LEU A O 1
ATOM 3663 N N . LEU A 1 511 ? 6.626 -23.821 -38.165 1.00 92.31 511 LEU A N 1
ATOM 3664 C CA . LEU A 1 511 ? 7.227 -24.719 -37.178 1.00 92.31 511 LEU A CA 1
ATOM 3665 C C . LEU A 1 511 ? 6.341 -25.938 -36.878 1.00 92.31 511 LEU A C 1
ATOM 3667 O O . LEU A 1 511 ? 6.871 -27.028 -36.678 1.00 92.31 511 LEU A O 1
ATOM 3671 N N . ALA A 1 512 ? 5.014 -25.786 -36.925 1.00 87.12 512 ALA A N 1
ATOM 3672 C CA . ALA A 1 512 ? 4.066 -26.893 -36.769 1.00 87.12 512 ALA A CA 1
ATOM 3673 C C . ALA A 1 512 ? 4.174 -27.956 -37.884 1.00 87.12 512 ALA A C 1
ATOM 3675 O O . ALA A 1 512 ? 3.859 -29.121 -37.651 1.00 87.12 512 ALA A O 1
ATOM 3676 N N . GLY A 1 513 ? 4.655 -27.579 -39.077 1.00 84.06 513 GLY A N 1
ATOM 3677 C CA . GLY A 1 513 ? 4.936 -28.498 -40.188 1.00 84.06 513 GLY A CA 1
ATOM 3678 C C . GLY A 1 513 ? 6.388 -28.996 -40.264 1.00 84.06 513 GLY A C 1
ATOM 3679 O O . GLY A 1 513 ? 6.731 -29.741 -41.184 1.00 84.06 513 GLY A O 1
ATOM 3680 N N . ALA A 1 514 ? 7.271 -28.578 -39.350 1.00 89.12 514 ALA A N 1
ATOM 3681 C CA . ALA A 1 514 ? 8.711 -28.796 -39.468 1.00 89.12 514 ALA A CA 1
ATOM 3682 C C . ALA A 1 514 ? 9.180 -30.079 -38.760 1.00 89.12 514 ALA A C 1
ATOM 3684 O O . ALA A 1 514 ? 9.364 -30.104 -37.544 1.00 89.12 514 ALA A O 1
ATOM 3685 N N . ALA A 1 515 ? 9.483 -31.125 -39.538 1.00 84.25 515 ALA A N 1
ATOM 3686 C CA . ALA A 1 515 ? 9.919 -32.438 -39.033 1.00 84.25 515 ALA A CA 1
ATOM 3687 C C . ALA A 1 515 ? 11.137 -32.407 -38.079 1.00 84.25 515 ALA A C 1
ATOM 3689 O O . ALA A 1 515 ? 11.275 -33.286 -37.234 1.00 84.25 515 ALA A O 1
ATOM 3690 N N . ASN A 1 516 ? 11.997 -31.385 -38.181 1.00 82.81 516 ASN A N 1
ATOM 3691 C CA . ASN A 1 516 ? 13.195 -31.216 -37.348 1.00 82.81 516 ASN A CA 1
ATOM 3692 C C . ASN A 1 516 ? 12.982 -30.265 -36.148 1.00 82.81 516 ASN A C 1
ATOM 3694 O O . ASN A 1 516 ? 13.959 -29.779 -35.574 1.00 82.81 516 ASN A O 1
ATOM 3698 N N . GLY A 1 517 ? 11.734 -29.913 -35.809 1.00 90.56 517 GLY A N 1
ATOM 3699 C CA . GLY A 1 517 ? 11.409 -29.020 -34.686 1.00 90.56 517 GLY A CA 1
ATOM 3700 C C . GLY A 1 517 ? 12.049 -27.627 -34.777 1.00 90.56 517 GLY A C 1
ATOM 3701 O O . GLY A 1 517 ? 12.246 -26.964 -33.760 1.00 90.56 517 GLY A O 1
ATOM 3702 N N . SER A 1 518 ? 12.441 -27.199 -35.978 1.00 93.25 518 SER A N 1
ATOM 3703 C CA . SER A 1 518 ? 13.154 -25.947 -36.231 1.00 93.25 518 SER A CA 1
ATOM 3704 C C . SER A 1 518 ? 12.948 -25.475 -37.670 1.00 93.25 518 SER A C 1
ATOM 3706 O O . SER A 1 518 ? 12.780 -26.280 -38.587 1.00 93.25 518 SER A O 1
ATOM 3708 N N . VAL A 1 519 ? 12.946 -24.155 -37.861 1.00 94.31 519 VAL A N 1
ATOM 3709 C CA . VAL A 1 519 ? 12.733 -23.474 -39.147 1.00 94.31 519 VAL A CA 1
ATOM 3710 C C . VAL A 1 519 ? 13.714 -22.313 -39.239 1.00 94.31 519 VAL A C 1
ATOM 3712 O O . VAL A 1 519 ? 13.856 -21.559 -38.282 1.00 94.31 519 VAL A O 1
ATOM 3715 N N . SER A 1 520 ? 14.367 -22.122 -40.386 1.00 93.62 520 SER A N 1
ATOM 3716 C CA . SER A 1 520 ? 15.156 -20.915 -40.658 1.00 93.62 520 SER A CA 1
ATOM 3717 C C . SER A 1 520 ? 14.789 -20.349 -42.026 1.00 93.62 520 SER A C 1
ATOM 3719 O O . SER A 1 520 ? 14.707 -21.092 -43.003 1.00 93.62 520 SER A O 1
ATOM 3721 N N . VAL A 1 521 ? 14.550 -19.039 -42.089 1.00 93.62 521 VAL A N 1
ATOM 3722 C CA . VAL A 1 521 ? 14.190 -18.300 -43.305 1.00 93.62 521 VAL A CA 1
ATOM 3723 C C . VAL A 1 521 ? 15.110 -17.089 -43.410 1.00 93.62 521 VAL A C 1
ATOM 3725 O O . VAL A 1 521 ? 15.230 -16.308 -42.468 1.00 93.62 521 VAL A O 1
ATOM 3728 N N . GLN A 1 522 ? 15.772 -16.926 -44.553 1.00 94.06 522 GLN A N 1
ATOM 3729 C CA . GLN A 1 522 ? 16.723 -15.843 -44.783 1.00 94.06 522 GLN A CA 1
ATOM 3730 C C . GLN A 1 522 ? 16.253 -14.963 -45.943 1.00 94.06 522 GLN A C 1
ATOM 3732 O O . GLN A 1 522 ? 16.071 -15.441 -47.059 1.00 94.06 522 GLN A O 1
ATOM 3737 N N . THR A 1 523 ? 16.077 -13.675 -45.659 1.00 93.06 523 THR A N 1
ATOM 3738 C CA . THR A 1 523 ? 15.726 -12.621 -46.617 1.00 93.06 523 THR A CA 1
ATOM 3739 C C . THR A 1 523 ? 16.911 -11.661 -46.785 1.00 93.06 523 THR A C 1
ATOM 3741 O O . THR A 1 523 ? 17.978 -11.848 -46.194 1.00 93.06 523 THR A O 1
ATOM 3744 N N . THR A 1 524 ? 16.749 -10.602 -47.582 1.00 89.06 524 THR A N 1
ATOM 3745 C CA . THR A 1 524 ? 17.766 -9.542 -47.705 1.00 89.06 524 THR A CA 1
ATOM 3746 C C . THR A 1 524 ? 17.797 -8.583 -46.508 1.00 89.06 524 THR A C 1
ATOM 3748 O O . THR A 1 524 ? 18.828 -7.946 -46.287 1.00 89.06 524 THR A O 1
ATOM 3751 N N . GLN A 1 525 ? 16.712 -8.482 -45.723 1.00 89.50 525 GLN A N 1
ATOM 3752 C CA . GLN A 1 525 ? 16.630 -7.588 -44.554 1.00 89.50 525 GLN A CA 1
ATOM 3753 C C . GLN A 1 525 ? 16.833 -8.306 -43.209 1.00 89.50 525 GLN A C 1
ATOM 3755 O O . GLN A 1 525 ? 17.204 -7.666 -42.226 1.00 89.50 525 GLN A O 1
ATOM 3760 N N . PHE A 1 526 ? 16.609 -9.622 -43.137 1.00 92.75 526 PHE A N 1
ATOM 3761 C CA . PHE A 1 526 ? 16.799 -10.398 -41.908 1.00 92.75 526 PHE A CA 1
ATOM 3762 C C . PHE A 1 526 ? 17.020 -11.892 -42.159 1.00 92.75 526 PHE A C 1
ATOM 3764 O O . PHE A 1 526 ? 16.565 -12.457 -43.153 1.00 92.75 526 PHE A O 1
ATOM 3771 N N . LYS A 1 527 ? 17.644 -12.555 -41.187 1.00 93.75 527 LYS A N 1
ATOM 3772 C CA . LYS A 1 527 ? 17.615 -14.006 -41.019 1.00 93.75 527 LYS A CA 1
ATOM 3773 C C . LYS A 1 527 ? 16.792 -14.347 -39.782 1.00 93.75 527 LYS A C 1
ATOM 3775 O O . LYS A 1 527 ? 17.137 -13.936 -38.681 1.00 93.75 527 LYS A O 1
ATOM 3780 N N . MET A 1 528 ? 15.709 -15.088 -39.969 1.00 94.25 528 MET A N 1
ATOM 3781 C CA . MET A 1 528 ? 14.854 -15.587 -38.900 1.00 94.25 528 MET A CA 1
ATOM 3782 C C . MET A 1 528 ? 15.149 -17.065 -38.649 1.00 94.25 528 MET A C 1
ATOM 3784 O O . MET A 1 528 ? 15.240 -17.843 -39.596 1.00 94.25 528 MET A O 1
ATOM 3788 N N . THR A 1 529 ? 15.245 -17.466 -37.385 1.00 95.38 529 THR A N 1
ATOM 3789 C CA . THR A 1 529 ? 15.324 -18.870 -36.971 1.00 95.38 529 THR A CA 1
ATOM 3790 C C . THR A 1 529 ? 14.380 -19.105 -35.796 1.00 95.38 529 THR A C 1
ATOM 3792 O O . THR A 1 529 ? 14.413 -18.358 -34.820 1.00 95.38 529 THR A O 1
ATOM 3795 N N . LEU A 1 530 ? 13.554 -20.148 -35.881 1.00 94.88 530 LEU A N 1
ATOM 3796 C CA . LEU A 1 530 ? 12.689 -20.622 -34.805 1.00 94.88 530 LEU A CA 1
ATOM 3797 C C . LEU A 1 530 ? 13.027 -22.063 -34.429 1.00 94.88 530 LEU A C 1
ATOM 3799 O O . LEU A 1 530 ? 13.473 -22.850 -35.268 1.00 94.88 530 LEU A O 1
ATOM 3803 N N . GLN A 1 531 ? 12.759 -22.415 -33.176 1.00 95.75 531 GLN A N 1
ATOM 3804 C CA . GLN A 1 531 ? 12.989 -23.746 -32.625 1.00 95.75 531 GLN A CA 1
ATOM 3805 C C . GLN A 1 531 ? 11.917 -24.078 -31.583 1.00 95.75 531 GLN A C 1
ATOM 3807 O O . GLN A 1 531 ? 11.572 -23.234 -30.753 1.00 95.75 531 GLN A O 1
ATOM 3812 N N . VAL A 1 532 ? 11.396 -25.305 -31.618 1.00 94.88 532 VAL A N 1
ATOM 3813 C CA . VAL A 1 532 ? 10.501 -25.847 -30.586 1.00 94.88 532 VAL A CA 1
ATOM 3814 C C . VAL A 1 532 ? 11.283 -25.976 -29.279 1.00 94.88 532 VAL A C 1
ATOM 3816 O O . VAL A 1 532 ? 12.412 -26.470 -29.267 1.00 94.88 532 VAL A O 1
ATOM 3819 N N . LEU A 1 533 ? 10.689 -25.540 -28.169 1.00 94.38 533 LEU A N 1
ATOM 3820 C CA . LEU A 1 533 ? 11.298 -25.697 -26.852 1.00 94.38 533 LEU A CA 1
ATOM 3821 C C . LEU A 1 533 ? 11.189 -27.167 -26.396 1.00 94.38 533 LEU A C 1
ATOM 3823 O O . LEU A 1 533 ? 10.100 -27.744 -26.477 1.00 94.38 533 LEU A O 1
ATOM 3827 N N . PRO A 1 534 ? 12.288 -27.784 -25.918 1.00 91.38 534 PRO A N 1
ATOM 3828 C CA . PRO A 1 534 ? 12.299 -29.184 -25.510 1.00 91.38 534 PRO A CA 1
ATOM 3829 C C . PRO A 1 534 ? 11.392 -29.420 -24.299 1.00 91.38 534 PRO A C 1
ATOM 3831 O O . PRO A 1 534 ? 11.211 -28.546 -23.454 1.00 91.38 534 PRO A O 1
ATOM 3834 N N . GLU A 1 535 ? 10.833 -30.627 -24.207 1.00 82.38 535 GLU A N 1
ATOM 3835 C CA . GLU A 1 535 ? 9.906 -31.009 -23.127 1.00 82.38 535 GLU A CA 1
ATOM 3836 C C . GLU A 1 535 ? 10.619 -31.489 -21.858 1.00 82.38 535 GLU A C 1
ATOM 3838 O O . GLU A 1 535 ? 10.021 -31.560 -20.788 1.00 82.38 535 GLU A O 1
ATOM 3843 N N . THR A 1 536 ? 11.907 -31.811 -21.966 1.00 76.44 536 THR A N 1
ATOM 3844 C CA . THR A 1 536 ? 12.760 -32.204 -20.844 1.00 76.44 536 THR A CA 1
ATOM 3845 C C . THR A 1 536 ? 13.517 -30.999 -20.282 1.00 76.44 536 THR A C 1
ATOM 3847 O O . THR A 1 536 ? 13.665 -29.972 -20.940 1.00 76.44 536 THR A O 1
ATOM 3850 N N . ASN A 1 537 ? 14.077 -31.138 -19.074 1.00 76.62 537 ASN A N 1
ATOM 3851 C CA . ASN A 1 537 ? 14.841 -30.091 -18.372 1.00 76.62 537 ASN A CA 1
ATOM 3852 C C . ASN A 1 537 ? 16.192 -29.699 -19.032 1.00 76.62 537 ASN A C 1
ATOM 3854 O O . ASN A 1 537 ? 17.066 -29.137 -18.370 1.00 76.62 537 ASN A O 1
ATOM 3858 N N . GLY A 1 538 ? 16.391 -30.009 -20.315 1.00 78.56 538 GLY A N 1
ATOM 3859 C CA . GLY A 1 538 ? 17.564 -29.611 -21.086 1.00 78.56 538 GLY A CA 1
ATOM 3860 C C . GLY A 1 538 ? 17.562 -28.117 -21.421 1.00 78.56 538 GLY A C 1
ATOM 3861 O O . GLY A 1 538 ? 16.519 -27.510 -21.660 1.00 78.56 538 GLY A O 1
ATOM 3862 N N . THR A 1 539 ? 18.750 -27.520 -21.473 1.00 84.00 539 THR A N 1
ATOM 3863 C CA . THR A 1 539 ? 18.942 -26.175 -22.027 1.00 84.00 539 THR A CA 1
ATOM 3864 C C . THR A 1 539 ? 18.754 -26.202 -23.541 1.00 84.00 539 THR A C 1
ATOM 3866 O O . THR A 1 539 ? 19.407 -26.996 -24.222 1.00 84.00 539 THR A O 1
ATOM 3869 N N . ALA A 1 540 ? 17.907 -25.326 -24.074 1.00 89.44 540 ALA A N 1
ATOM 3870 C CA . ALA A 1 540 ? 17.766 -25.140 -25.516 1.00 89.44 540 ALA A CA 1
ATOM 3871 C C . ALA A 1 540 ? 18.799 -24.124 -26.024 1.00 89.44 540 ALA A C 1
ATOM 3873 O O . ALA A 1 540 ? 19.047 -23.125 -25.353 1.00 89.44 540 ALA A O 1
ATOM 3874 N N . THR A 1 541 ? 19.359 -24.336 -27.216 1.00 91.31 541 THR A N 1
ATOM 3875 C CA . THR A 1 541 ? 20.309 -23.395 -27.833 1.00 91.31 541 THR A CA 1
ATOM 3876 C C . THR A 1 541 ? 19.847 -23.031 -29.237 1.00 91.31 541 THR A C 1
ATOM 3878 O O . THR A 1 541 ? 19.923 -23.853 -30.149 1.00 91.31 541 THR A O 1
ATOM 3881 N N . LEU A 1 542 ? 19.397 -21.786 -29.399 1.00 93.25 542 LEU A N 1
ATOM 3882 C CA . LEU A 1 542 ? 18.931 -21.222 -30.663 1.00 93.25 542 LEU A CA 1
ATOM 3883 C C . LEU A 1 542 ? 20.071 -20.435 -31.319 1.00 93.25 542 LEU A C 1
ATOM 3885 O O . LEU A 1 542 ? 20.546 -19.447 -30.760 1.00 93.25 542 LEU A O 1
ATOM 3889 N N . ALA A 1 543 ? 20.516 -20.873 -32.497 1.00 91.75 543 ALA A N 1
ATOM 3890 C CA . ALA A 1 543 ? 21.660 -20.295 -33.201 1.00 91.75 543 ALA A CA 1
ATOM 3891 C C . ALA A 1 543 ? 21.261 -19.651 -34.541 1.00 91.75 543 ALA A C 1
ATOM 3893 O O . ALA A 1 543 ? 20.505 -20.222 -35.331 1.00 91.75 543 ALA A O 1
ATOM 3894 N N . SER A 1 544 ? 21.819 -18.474 -34.835 1.00 91.56 544 SER A N 1
ATOM 3895 C CA . SER A 1 544 ? 21.745 -17.820 -36.145 1.00 91.56 544 SER A CA 1
ATOM 3896 C C . SER A 1 544 ? 23.083 -17.176 -36.501 1.00 91.56 544 SER A C 1
ATOM 3898 O O . SER A 1 544 ? 23.449 -16.124 -35.979 1.00 91.56 544 SER A O 1
ATOM 3900 N N . GLY A 1 545 ? 23.820 -17.803 -37.423 1.00 87.81 545 GLY A N 1
ATOM 3901 C CA . GLY A 1 545 ? 25.116 -17.290 -37.871 1.00 87.81 545 GLY A CA 1
ATOM 3902 C C . GLY A 1 545 ? 26.134 -17.301 -36.731 1.00 87.81 545 GLY A C 1
ATOM 3903 O O . GLY A 1 545 ? 26.476 -18.366 -36.231 1.00 87.81 545 GLY A O 1
ATOM 3904 N N . THR A 1 546 ? 26.605 -16.121 -36.328 1.00 88.44 546 THR A N 1
ATOM 3905 C CA . THR A 1 546 ? 27.499 -15.931 -35.173 1.00 88.44 546 THR A CA 1
ATOM 3906 C C . THR A 1 546 ? 26.762 -15.739 -33.845 1.00 88.44 546 THR A C 1
ATOM 3908 O O . THR A 1 546 ? 27.411 -15.756 -32.803 1.00 88.44 546 THR A O 1
ATOM 3911 N N . THR A 1 547 ? 25.437 -15.549 -33.853 1.00 90.94 547 THR A N 1
ATOM 3912 C CA . THR A 1 547 ? 24.635 -15.370 -32.635 1.00 90.94 547 THR A CA 1
ATOM 3913 C C . THR A 1 547 ? 24.176 -16.718 -32.085 1.00 90.94 547 THR A C 1
ATOM 3915 O O . THR A 1 547 ? 23.547 -17.496 -32.801 1.00 90.94 547 THR A O 1
ATOM 3918 N N . ASN A 1 548 ? 24.419 -16.961 -30.798 1.00 93.81 548 ASN A N 1
ATOM 3919 C CA . ASN A 1 548 ? 23.934 -18.120 -30.051 1.00 93.81 548 ASN A CA 1
ATOM 3920 C C . ASN A 1 548 ? 23.123 -17.651 -28.839 1.00 93.81 548 ASN A C 1
ATOM 3922 O O . ASN A 1 548 ? 23.567 -16.780 -28.096 1.00 93.81 548 ASN A O 1
ATOM 3926 N N . ILE A 1 549 ? 21.947 -18.235 -28.615 1.00 93.00 549 ILE A N 1
ATOM 3927 C CA . ILE A 1 549 ? 21.105 -17.956 -27.449 1.00 93.00 549 ILE A CA 1
ATOM 3928 C C . ILE A 1 549 ? 20.868 -19.264 -26.701 1.00 93.00 549 ILE A C 1
ATOM 3930 O O . ILE A 1 549 ? 20.071 -20.099 -27.129 1.00 93.00 549 ILE A O 1
ATOM 3934 N N . ALA A 1 550 ? 21.578 -19.437 -25.586 1.00 94.31 550 ALA A N 1
ATOM 3935 C CA . ALA A 1 550 ? 21.373 -20.529 -24.648 1.00 94.31 550 ALA A CA 1
ATOM 3936 C C . ALA A 1 550 ? 20.266 -20.149 -23.655 1.00 94.31 550 ALA A C 1
ATOM 3938 O O . ALA A 1 550 ? 20.316 -19.112 -22.992 1.00 94.31 550 ALA A O 1
ATOM 3939 N N . MET A 1 551 ? 19.254 -21.002 -23.561 1.00 94.38 551 MET A N 1
ATOM 3940 C CA . MET A 1 551 ? 18.054 -20.801 -22.761 1.00 94.38 551 MET A CA 1
ATOM 3941 C C . MET A 1 551 ? 17.985 -21.837 -21.631 1.00 9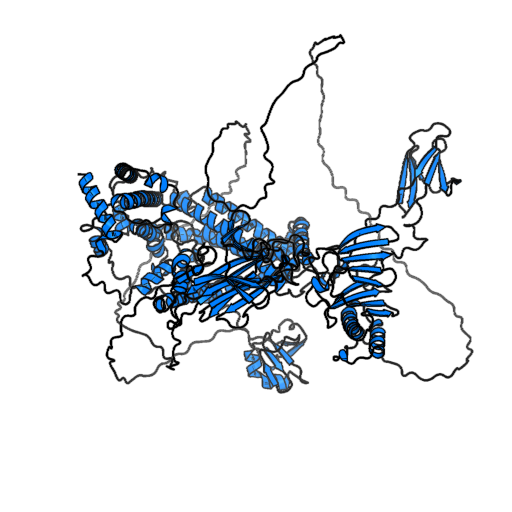4.38 551 MET A C 1
ATOM 3943 O O . MET A 1 551 ? 18.375 -22.993 -21.834 1.00 94.38 551 MET A O 1
ATOM 3947 N N . PRO A 1 552 ? 17.426 -21.482 -20.459 1.00 91.50 552 PRO A N 1
ATOM 3948 C CA . PRO A 1 552 ? 16.952 -22.480 -19.499 1.00 91.50 552 PRO A CA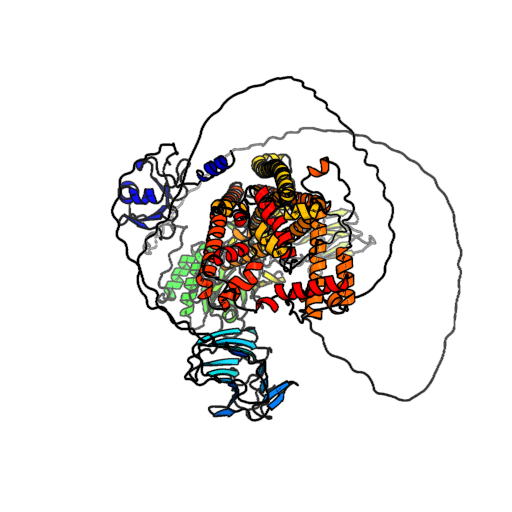 1
ATOM 3949 C C . PRO A 1 552 ? 15.804 -23.315 -20.117 1.00 91.50 552 PRO A C 1
ATOM 3951 O O . PRO A 1 552 ? 15.347 -22.995 -21.219 1.00 91.50 552 PRO A O 1
ATOM 3954 N N . PRO A 1 553 ? 15.297 -24.369 -19.447 1.00 91.12 553 PRO A N 1
ATOM 3955 C CA . PRO A 1 553 ? 14.129 -25.121 -19.922 1.00 91.12 553 PRO A CA 1
ATOM 3956 C C . PRO A 1 553 ? 12.843 -24.272 -19.842 1.00 91.12 553 PRO A C 1
ATOM 3958 O O . PRO A 1 553 ? 12.018 -24.414 -18.946 1.00 91.12 553 PRO A O 1
ATOM 3961 N N . LEU A 1 554 ? 12.673 -23.343 -20.785 1.00 89.94 554 LEU A N 1
ATOM 3962 C CA . LEU A 1 554 ? 11.599 -22.345 -20.774 1.00 89.94 554 LEU A CA 1
ATOM 3963 C C . LEU A 1 554 ? 10.198 -22.973 -20.810 1.00 89.94 554 LEU A C 1
ATOM 3965 O O . LEU A 1 554 ? 9.289 -22.424 -20.200 1.00 89.94 554 LEU A O 1
ATOM 3969 N N . LYS A 1 555 ? 10.036 -24.148 -21.434 1.00 90.50 555 LYS A N 1
ATOM 3970 C CA . LYS A 1 555 ? 8.765 -24.891 -21.490 1.00 90.50 555 LYS A CA 1
ATOM 3971 C C . LYS A 1 555 ? 8.292 -25.425 -20.126 1.00 90.50 555 LYS A C 1
ATOM 3973 O O . LYS A 1 555 ? 7.101 -25.661 -19.964 1.00 90.50 555 LYS A O 1
ATOM 3978 N N . SER A 1 556 ? 9.185 -25.578 -19.138 1.00 88.06 556 SER A N 1
ATOM 3979 C CA . SER A 1 556 ? 8.816 -25.910 -17.748 1.00 88.06 556 SER A CA 1
ATOM 3980 C C . SER A 1 556 ? 8.832 -24.707 -16.795 1.00 88.06 556 SER A C 1
ATOM 3982 O O . SER A 1 556 ? 8.366 -24.824 -15.664 1.00 88.06 556 SER A O 1
ATOM 3984 N N . LEU A 1 557 ? 9.330 -23.546 -17.240 1.00 86.88 557 LEU A N 1
ATOM 3985 C CA . LEU A 1 557 ? 9.389 -22.303 -16.455 1.00 86.88 557 LEU A CA 1
ATOM 3986 C C . LEU A 1 557 ? 8.314 -21.273 -16.839 1.00 86.88 557 LEU A C 1
ATOM 3988 O O . LEU A 1 557 ? 8.028 -20.375 -16.051 1.00 86.88 557 LEU A O 1
ATOM 3992 N N . VAL A 1 558 ? 7.743 -21.372 -18.042 1.00 88.44 558 VAL A N 1
ATOM 3993 C CA . VAL A 1 558 ? 6.763 -20.429 -18.596 1.00 88.44 558 VAL A CA 1
ATOM 3994 C C . VAL A 1 558 ? 5.594 -21.222 -19.176 1.00 88.44 558 VAL A C 1
ATOM 3996 O O . VAL A 1 558 ? 5.737 -21.922 -20.179 1.00 88.44 558 VAL A O 1
ATOM 3999 N N . GLU A 1 559 ? 4.426 -21.110 -18.546 1.00 89.88 559 GLU A N 1
ATOM 4000 C CA . GLU A 1 559 ? 3.214 -21.794 -18.997 1.00 89.88 559 GLU A CA 1
ATOM 4001 C C . GLU A 1 559 ? 2.840 -21.372 -20.430 1.00 89.88 559 GLU A C 1
ATOM 4003 O O . GLU A 1 559 ? 2.887 -20.195 -20.788 1.00 89.88 559 GLU A O 1
ATOM 4008 N N . GLY A 1 560 ? 2.508 -22.355 -21.271 1.00 91.31 560 GLY A N 1
ATOM 4009 C CA . GLY A 1 560 ? 2.177 -22.147 -22.684 1.00 91.31 560 GLY A CA 1
ATOM 4010 C C . GLY A 1 560 ? 3.370 -21.959 -23.633 1.00 91.31 560 GLY A C 1
ATOM 4011 O O . GLY A 1 560 ? 3.152 -21.934 -24.843 1.00 91.31 560 GLY A O 1
ATOM 4012 N N . ALA A 1 561 ? 4.616 -21.866 -23.147 1.00 93.50 561 ALA A N 1
ATOM 4013 C CA . ALA A 1 561 ? 5.784 -21.668 -24.010 1.00 93.50 561 ALA A CA 1
ATOM 4014 C C . ALA A 1 561 ? 6.070 -22.894 -24.896 1.00 93.50 561 ALA A C 1
ATOM 4016 O O . ALA A 1 561 ? 6.454 -23.963 -24.419 1.00 93.50 561 ALA A O 1
ATOM 4017 N N . ALA A 1 562 ? 5.910 -22.722 -26.209 1.00 94.69 562 ALA A N 1
ATOM 4018 C CA . ALA A 1 562 ? 6.050 -23.783 -27.204 1.00 94.69 562 ALA A CA 1
ATOM 4019 C C . ALA A 1 562 ? 7.332 -23.651 -28.039 1.00 94.69 562 ALA A C 1
ATOM 4021 O O . ALA A 1 562 ? 7.930 -24.661 -28.410 1.00 94.69 562 ALA A O 1
ATOM 4022 N N . ALA A 1 563 ? 7.768 -22.422 -28.327 1.00 96.00 563 ALA A N 1
ATOM 4023 C CA . ALA A 1 563 ? 8.891 -22.153 -29.220 1.00 96.00 563 ALA A CA 1
ATOM 4024 C C . ALA A 1 563 ? 9.706 -20.922 -28.800 1.00 96.00 563 ALA A C 1
ATOM 4026 O O . ALA A 1 563 ? 9.266 -20.093 -28.004 1.00 96.00 563 ALA A O 1
ATOM 4027 N N . ALA A 1 564 ? 10.893 -20.782 -29.383 1.00 95.88 564 ALA A N 1
ATOM 4028 C CA . ALA A 1 564 ? 11.688 -19.562 -29.362 1.00 95.88 564 ALA A CA 1
ATOM 4029 C C . ALA A 1 564 ? 11.968 -19.086 -30.795 1.00 95.88 564 ALA A C 1
ATOM 4031 O O . ALA A 1 564 ? 12.105 -19.897 -31.711 1.00 95.88 564 ALA A O 1
ATOM 4032 N N . SER A 1 565 ? 12.053 -17.770 -30.969 1.00 95.44 565 SER A N 1
ATOM 4033 C CA . SER A 1 565 ? 12.269 -17.064 -32.233 1.00 95.44 565 SER A CA 1
ATOM 4034 C C . SER A 1 565 ? 13.433 -16.085 -32.093 1.00 95.44 565 SER A C 1
ATOM 4036 O O . SER A 1 565 ? 13.531 -15.355 -31.103 1.00 95.44 565 SER A O 1
ATOM 4038 N N . LEU A 1 566 ? 14.314 -16.077 -33.091 1.00 94.88 566 LEU A N 1
ATOM 4039 C CA . LEU A 1 566 ? 15.462 -15.188 -33.222 1.00 94.88 566 LEU A CA 1
ATOM 4040 C C . LEU A 1 566 ? 15.455 -14.585 -34.629 1.00 94.88 566 LEU A C 1
ATOM 4042 O O . LEU A 1 566 ? 15.659 -15.297 -35.610 1.00 94.88 566 LEU A O 1
ATOM 4046 N N . ILE A 1 567 ? 15.242 -13.273 -34.726 1.00 93.44 567 ILE A N 1
ATOM 4047 C CA . ILE A 1 567 ? 15.332 -12.509 -35.974 1.00 93.44 567 ILE A CA 1
ATOM 4048 C C . ILE A 1 567 ? 16.595 -11.649 -35.915 1.00 93.44 567 ILE A C 1
ATOM 4050 O O . ILE A 1 567 ? 16.692 -10.731 -35.106 1.00 93.44 567 ILE A O 1
ATOM 4054 N N . GLN A 1 568 ? 17.566 -11.950 -36.768 1.00 92.75 568 GLN A N 1
ATOM 4055 C CA . GLN A 1 568 ? 18.820 -11.220 -36.928 1.00 92.75 568 GLN A CA 1
ATOM 4056 C C . GLN A 1 568 ? 18.699 -10.263 -38.118 1.00 92.75 568 GLN A C 1
ATOM 4058 O O . GLN A 1 568 ? 18.590 -10.706 -39.262 1.00 92.75 568 GLN A O 1
ATOM 4063 N N . TRP A 1 569 ? 18.708 -8.958 -37.863 1.00 90.00 569 TRP A N 1
ATOM 4064 C CA . TRP A 1 569 ? 18.481 -7.928 -38.879 1.00 90.00 569 TRP A CA 1
ATOM 4065 C C . TRP A 1 569 ? 19.786 -7.572 -39.612 1.00 90.00 569 TRP A C 1
ATOM 4067 O O . TRP A 1 569 ? 20.823 -7.369 -38.982 1.00 90.00 569 TRP A O 1
ATOM 4077 N N . THR A 1 570 ? 19.756 -7.479 -40.948 1.00 87.25 570 THR A N 1
ATOM 4078 C CA . THR A 1 570 ? 20.939 -7.129 -41.769 1.00 87.25 570 THR A CA 1
ATOM 4079 C C . THR A 1 570 ? 21.235 -5.627 -41.759 1.00 87.25 570 THR A C 1
ATOM 4081 O O . THR A 1 570 ? 22.364 -5.206 -42.009 1.00 87.25 570 THR A O 1
ATOM 4084 N N . LYS A 1 571 ? 20.229 -4.815 -41.420 1.00 82.44 571 LYS A N 1
ATOM 4085 C CA . LYS A 1 571 ? 20.332 -3.393 -41.083 1.00 82.44 571 LYS A CA 1
ATOM 4086 C C . LYS A 1 571 ? 19.671 -3.184 -39.726 1.00 82.44 571 LYS A C 1
ATOM 4088 O O . LYS A 1 571 ? 18.617 -3.759 -39.480 1.00 82.44 571 LYS A O 1
ATOM 4093 N N . ASN A 1 572 ? 20.248 -2.346 -38.867 1.00 79.06 572 ASN A N 1
ATOM 4094 C CA . ASN A 1 572 ? 19.582 -1.930 -37.631 1.00 79.06 572 ASN A CA 1
ATOM 4095 C C . ASN A 1 572 ? 18.276 -1.180 -37.991 1.00 79.06 572 ASN A C 1
ATOM 4097 O O . ASN A 1 572 ? 18.365 -0.160 -38.676 1.00 79.06 572 ASN A O 1
ATOM 4101 N N . PRO A 1 573 ? 17.085 -1.640 -37.564 1.00 73.75 573 PRO A N 1
ATOM 4102 C CA . PRO A 1 573 ? 15.834 -0.950 -37.871 1.00 73.75 573 PRO A CA 1
ATOM 4103 C C . PRO A 1 573 ? 15.554 0.236 -36.932 1.00 73.75 573 PRO A C 1
ATOM 4105 O O . PRO A 1 573 ? 14.771 1.114 -37.270 1.00 73.75 573 PRO A O 1
ATOM 4108 N N . PHE A 1 574 ? 16.218 0.315 -35.775 1.00 69.94 574 PHE A N 1
ATOM 4109 C CA . PHE A 1 574 ? 15.969 1.332 -34.743 1.00 69.94 574 PHE A CA 1
ATOM 4110 C C . PHE A 1 574 ? 16.815 2.615 -34.925 1.00 69.94 574 PHE A C 1
ATOM 4112 O O . PHE A 1 574 ? 16.927 3.435 -34.015 1.00 69.94 574 PHE A O 1
ATOM 4119 N N . VAL A 1 575 ? 17.432 2.799 -36.102 1.00 58.34 575 VAL A N 1
ATOM 4120 C CA . VAL A 1 575 ? 18.405 3.876 -36.407 1.00 58.34 575 VAL A CA 1
ATOM 4121 C C . VAL A 1 575 ? 17.808 5.286 -36.334 1.00 58.34 575 VAL A C 1
ATOM 4123 O O . VAL A 1 575 ? 18.535 6.245 -36.093 1.00 58.34 575 VAL A O 1
ATOM 4126 N N . SER A 1 576 ? 16.492 5.437 -36.487 1.00 55.34 576 SER A N 1
ATOM 4127 C CA . SER A 1 576 ? 15.815 6.743 -36.476 1.00 55.34 576 SER A CA 1
ATOM 4128 C C . SER A 1 576 ? 15.857 7.485 -35.132 1.00 55.34 576 SER A C 1
ATOM 4130 O O . SER A 1 576 ? 15.497 8.660 -35.096 1.00 55.34 576 SER A O 1
ATOM 4132 N N . VAL A 1 577 ? 16.282 6.835 -34.039 1.00 54.72 577 VAL A N 1
ATOM 4133 C CA . VAL A 1 577 ? 16.198 7.393 -32.673 1.00 54.72 577 VAL A CA 1
ATOM 4134 C C . VAL A 1 577 ? 17.556 7.805 -32.084 1.00 54.72 577 VAL A C 1
ATOM 4136 O O . VAL A 1 577 ? 17.589 8.685 -31.227 1.00 54.72 577 VAL A O 1
ATOM 4139 N N . ILE A 1 578 ? 18.681 7.252 -32.558 1.00 52.78 578 ILE A N 1
ATOM 4140 C CA . ILE A 1 578 ? 20.032 7.704 -32.165 1.00 52.78 578 ILE A CA 1
ATOM 4141 C C . ILE A 1 578 ? 20.913 7.825 -33.423 1.00 52.78 578 ILE A C 1
ATOM 4143 O O . ILE A 1 578 ? 21.450 6.820 -33.888 1.00 52.78 578 ILE A O 1
ATOM 4147 N N . PRO A 1 579 ? 21.092 9.035 -33.992 1.00 50.34 579 PRO A N 1
ATOM 4148 C CA . PRO A 1 579 ? 21.708 9.203 -35.313 1.00 50.34 579 PRO A CA 1
ATOM 4149 C C . PRO A 1 579 ? 23.223 8.937 -35.364 1.00 50.34 579 PRO A C 1
ATOM 4151 O O . PRO A 1 579 ? 23.772 8.822 -36.457 1.00 50.34 579 PRO A O 1
ATOM 4154 N N . ASN A 1 580 ? 23.897 8.838 -34.211 1.00 55.91 580 ASN A N 1
ATOM 4155 C CA . ASN A 1 580 ? 25.361 8.761 -34.118 1.00 55.91 580 ASN A CA 1
ATOM 4156 C C . ASN A 1 580 ? 25.894 7.417 -33.580 1.00 55.91 580 ASN A C 1
ATOM 4158 O O . ASN A 1 580 ? 27.102 7.192 -33.620 1.00 55.91 580 ASN A O 1
ATOM 4162 N N . GLU A 1 581 ? 25.034 6.523 -33.080 1.00 59.44 581 GLU A N 1
ATOM 4163 C CA . GLU A 1 581 ? 25.454 5.272 -32.430 1.00 59.44 581 GLU A CA 1
ATOM 4164 C C . GLU A 1 581 ? 25.150 4.065 -33.324 1.00 59.44 581 GLU A C 1
ATOM 4166 O O . GLU A 1 581 ? 24.048 3.512 -33.340 1.00 59.44 581 GLU A O 1
ATOM 4171 N N . LYS A 1 582 ? 26.159 3.636 -34.087 1.00 66.25 582 LYS A N 1
ATOM 4172 C CA . LYS A 1 582 ? 26.131 2.355 -34.797 1.00 66.25 582 LYS A CA 1
ATOM 4173 C C . LYS A 1 582 ? 26.507 1.244 -33.802 1.00 66.25 582 LYS A C 1
ATOM 4175 O O . LYS A 1 582 ? 27.646 1.253 -33.343 1.00 66.25 582 LYS A O 1
ATOM 4180 N N . PRO A 1 583 ? 25.625 0.276 -33.492 1.00 71.19 583 PRO A N 1
ATOM 4181 C CA . PRO A 1 583 ? 25.999 -0.845 -32.638 1.00 71.19 583 PRO A CA 1
ATOM 4182 C C . PRO A 1 583 ? 27.046 -1.725 -33.334 1.00 71.19 583 PRO A C 1
ATOM 4184 O O . PRO A 1 583 ? 26.903 -2.070 -34.509 1.00 71.19 583 PRO A O 1
ATOM 4187 N N . ASP A 1 584 ? 28.079 -2.118 -32.591 1.00 76.00 584 ASP A N 1
ATOM 4188 C CA . ASP A 1 584 ? 29.104 -3.055 -33.065 1.00 76.00 584 ASP A CA 1
ATOM 4189 C C . ASP A 1 584 ? 28.584 -4.504 -33.128 1.00 76.00 584 ASP A C 1
ATOM 4191 O O . ASP A 1 584 ? 29.087 -5.330 -33.887 1.00 76.00 584 ASP A O 1
ATOM 4195 N N . ALA A 1 585 ? 27.529 -4.816 -32.372 1.00 80.69 585 ALA A N 1
ATOM 4196 C CA . ALA A 1 585 ? 26.830 -6.097 -32.403 1.00 80.69 585 ALA A CA 1
ATOM 4197 C C . ALA A 1 585 ? 25.849 -6.211 -33.593 1.00 80.69 585 ALA A C 1
ATOM 4199 O O . ALA A 1 585 ? 25.296 -5.202 -34.039 1.00 80.69 585 ALA A O 1
ATOM 4200 N N . PRO A 1 586 ? 25.556 -7.428 -34.096 1.00 83.88 586 PRO A N 1
ATOM 4201 C CA . PRO A 1 586 ? 24.389 -7.645 -34.949 1.00 83.88 586 PRO A CA 1
ATOM 4202 C C . PRO A 1 586 ? 23.102 -7.352 -34.160 1.00 83.88 586 PRO A C 1
ATOM 4204 O O . PRO A 1 586 ? 22.940 -7.822 -33.036 1.00 83.88 586 PRO A O 1
ATOM 4207 N N . VAL A 1 587 ? 22.165 -6.602 -34.747 1.00 86.12 587 VAL A N 1
ATOM 4208 C CA . VAL A 1 587 ? 20.890 -6.295 -34.080 1.00 86.12 587 VAL A CA 1
ATOM 4209 C C . VAL A 1 587 ? 19.952 -7.492 -34.184 1.00 86.12 587 VAL A C 1
ATOM 4211 O O . VAL A 1 587 ? 19.677 -7.987 -35.280 1.00 86.12 587 VAL A O 1
ATOM 4214 N N . VAL A 1 588 ? 19.454 -7.953 -33.037 1.00 89.75 588 VAL A N 1
ATOM 4215 C CA . VAL A 1 588 ? 18.627 -9.157 -32.921 1.00 89.75 588 VAL A CA 1
ATOM 4216 C C . VAL A 1 588 ? 17.333 -8.883 -32.155 1.00 89.75 588 VAL A C 1
ATOM 4218 O O . VAL A 1 588 ? 17.346 -8.252 -31.101 1.00 89.75 588 VAL A O 1
ATOM 4221 N N . SER A 1 589 ? 16.216 -9.399 -32.667 1.00 90.00 589 SER A N 1
ATOM 4222 C CA . SER A 1 589 ? 14.963 -9.541 -31.921 1.00 90.00 589 SER A CA 1
ATOM 4223 C C . SER A 1 589 ? 14.842 -10.986 -31.441 1.00 90.00 589 SER A C 1
ATOM 4225 O O . SER A 1 589 ? 14.756 -11.900 -32.260 1.00 90.00 589 SER A O 1
ATOM 4227 N N . PHE A 1 590 ? 14.803 -11.196 -30.126 1.00 91.25 590 PHE A N 1
ATOM 4228 C CA . PHE A 1 590 ? 14.471 -12.487 -29.519 1.00 91.25 590 PHE A CA 1
ATOM 4229 C C . PHE A 1 590 ? 13.014 -12.485 -29.035 1.00 91.25 590 PHE A C 1
ATOM 4231 O O . PHE A 1 590 ? 12.490 -11.454 -28.609 1.00 91.25 590 PHE A O 1
ATOM 4238 N N . SER A 1 591 ? 12.320 -13.618 -29.117 1.00 92.12 591 SER A N 1
ATOM 4239 C CA . SER A 1 591 ? 10.953 -13.774 -28.602 1.00 92.12 591 SER A CA 1
ATOM 4240 C C . SER A 1 591 ? 10.680 -15.227 -28.219 1.00 92.12 591 SER A C 1
ATOM 4242 O O . SER A 1 591 ? 10.903 -16.130 -29.019 1.00 92.12 591 SER A O 1
ATOM 4244 N N . VAL A 1 592 ? 10.148 -15.456 -27.019 1.00 93.31 592 VAL A N 1
ATOM 4245 C CA . VAL A 1 592 ? 9.569 -16.752 -26.625 1.00 93.31 592 VAL A CA 1
ATOM 4246 C C . VAL A 1 592 ? 8.103 -16.747 -27.041 1.00 93.31 592 VAL A C 1
ATOM 4248 O O . VAL A 1 592 ? 7.427 -15.743 -26.828 1.00 93.31 592 VAL A O 1
ATOM 4251 N N . LEU A 1 593 ? 7.628 -17.820 -27.670 1.00 94.88 593 LEU A N 1
ATOM 4252 C CA . LEU A 1 593 ? 6.313 -17.889 -28.307 1.00 94.88 593 LEU A CA 1
ATOM 4253 C C . LEU A 1 593 ? 5.443 -18.996 -27.701 1.00 94.88 593 LEU A C 1
ATOM 4255 O O . LEU A 1 593 ? 5.944 -20.065 -27.336 1.00 94.88 593 LEU A O 1
ATOM 4259 N N . ASP A 1 594 ? 4.133 -18.758 -27.660 1.00 94.31 594 ASP A N 1
ATOM 4260 C CA . ASP A 1 594 ? 3.141 -19.817 -27.462 1.00 94.31 594 ASP A CA 1
ATOM 4261 C C . ASP A 1 594 ? 2.896 -20.632 -28.748 1.00 94.31 594 ASP A C 1
ATOM 4263 O O . ASP A 1 594 ? 3.492 -20.384 -29.801 1.00 94.31 594 ASP A O 1
ATOM 4267 N N . SER A 1 595 ? 2.011 -21.627 -28.670 1.00 90.75 595 SER A N 1
ATOM 4268 C CA . SER A 1 595 ? 1.632 -22.485 -29.802 1.00 90.75 595 SER A CA 1
ATOM 4269 C C . SER A 1 595 ? 0.911 -21.757 -30.947 1.00 90.75 595 SER A C 1
ATOM 4271 O O . SER A 1 595 ? 0.758 -22.336 -32.020 1.00 90.75 595 SER A O 1
ATOM 4273 N N . THR A 1 596 ? 0.494 -20.500 -30.757 1.00 88.31 596 THR A N 1
ATOM 4274 C CA . THR A 1 596 ? -0.097 -19.640 -31.799 1.00 88.31 596 THR A CA 1
ATOM 4275 C C . THR A 1 596 ? 0.927 -18.702 -32.448 1.00 88.31 596 THR A C 1
ATOM 4277 O O . THR A 1 596 ? 0.601 -17.981 -33.389 1.00 88.31 596 THR A O 1
ATOM 4280 N N . GLY A 1 597 ? 2.174 -18.693 -31.958 1.00 88.88 597 GLY A N 1
ATOM 4281 C CA . GLY A 1 597 ? 3.220 -17.765 -32.390 1.00 88.88 597 GLY A CA 1
ATOM 4282 C C . GLY A 1 597 ? 3.135 -16.377 -31.754 1.00 88.88 597 GLY A C 1
ATOM 4283 O O . GLY A 1 597 ? 3.872 -15.471 -32.148 1.00 88.88 597 GLY A O 1
ATOM 4284 N N . LYS A 1 598 ? 2.268 -16.192 -30.756 1.00 90.25 598 LYS A N 1
ATOM 4285 C CA . LYS A 1 598 ? 2.180 -14.958 -29.976 1.00 90.25 598 LYS A CA 1
ATOM 4286 C C . LYS A 1 598 ? 3.317 -14.917 -28.954 1.00 90.25 598 LYS A C 1
ATOM 4288 O O . LYS A 1 598 ? 3.634 -15.916 -28.313 1.00 90.25 598 LYS A O 1
ATOM 4293 N N . ALA A 1 599 ? 3.934 -13.746 -28.799 1.00 88.62 599 ALA A N 1
ATOM 4294 C CA . ALA A 1 599 ? 5.031 -13.556 -27.855 1.00 88.62 599 ALA A CA 1
ATOM 4295 C C . ALA A 1 599 ? 4.555 -13.634 -26.391 1.00 88.62 599 ALA A C 1
ATOM 4297 O O . ALA A 1 599 ? 3.550 -13.022 -26.018 1.00 88.62 599 ALA A O 1
ATOM 4298 N N . LEU A 1 600 ? 5.310 -14.363 -25.570 1.00 86.50 600 LEU A N 1
ATOM 4299 C CA . LEU A 1 600 ? 5.071 -14.566 -24.144 1.00 86.50 600 LEU A CA 1
ATOM 4300 C C . LEU A 1 600 ? 5.958 -13.672 -23.272 1.00 86.50 600 LEU A C 1
ATOM 4302 O O . LEU A 1 600 ? 7.082 -13.316 -23.623 1.00 86.50 600 LEU A O 1
ATOM 4306 N N . SER A 1 601 ? 5.429 -13.348 -22.094 1.00 81.06 601 SER A N 1
ATOM 4307 C CA . SER A 1 601 ? 6.101 -12.575 -21.050 1.00 81.06 601 SER A CA 1
ATOM 4308 C C . SER A 1 601 ? 6.979 -13.507 -20.207 1.00 81.06 601 SER A C 1
ATOM 4310 O O . SER A 1 601 ? 6.461 -14.436 -19.591 1.00 81.06 601 SER A O 1
ATOM 4312 N N . VAL A 1 602 ? 8.300 -13.292 -20.191 1.00 80.38 602 VAL A N 1
ATOM 4313 C CA . VAL A 1 602 ? 9.273 -14.192 -19.539 1.00 80.38 602 VAL A CA 1
ATOM 4314 C C . VAL A 1 602 ? 10.093 -13.443 -18.493 1.00 80.38 602 VAL A C 1
ATOM 4316 O O . VAL A 1 602 ? 10.918 -12.597 -18.835 1.00 80.38 602 VAL A O 1
ATOM 4319 N N . SER A 1 603 ? 9.892 -13.757 -17.215 1.00 79.38 603 SER A N 1
ATOM 4320 C CA . SER A 1 603 ? 10.503 -13.044 -16.088 1.00 79.38 603 SER A CA 1
ATOM 4321 C C . SER A 1 603 ? 11.005 -13.984 -14.989 1.00 79.38 603 SER A C 1
ATOM 4323 O O . SER A 1 603 ? 10.695 -15.173 -14.983 1.00 79.38 603 SER A O 1
ATOM 4325 N N . ASN A 1 604 ? 11.792 -13.437 -14.054 1.00 73.62 604 ASN A N 1
ATOM 4326 C CA . ASN A 1 604 ? 12.272 -14.114 -12.842 1.00 73.62 604 ASN A CA 1
ATOM 4327 C C . ASN A 1 604 ? 12.992 -15.457 -13.086 1.00 73.62 604 ASN A C 1
ATOM 4329 O O . ASN A 1 604 ? 12.888 -16.384 -12.281 1.00 73.62 604 ASN A O 1
ATOM 4333 N N . LEU A 1 605 ? 13.747 -15.568 -14.184 1.00 79.19 605 LEU A N 1
ATOM 4334 C CA . LEU A 1 605 ? 14.472 -16.790 -14.520 1.00 79.19 605 LEU A CA 1
ATOM 4335 C C . LEU A 1 605 ? 15.632 -17.030 -13.539 1.00 79.19 605 LEU A C 1
ATOM 4337 O O . LEU A 1 605 ? 16.587 -16.257 -13.484 1.00 79.19 605 LEU A O 1
ATOM 4341 N N . SER A 1 606 ? 15.577 -18.142 -12.799 1.00 82.75 606 SER A N 1
ATOM 4342 C CA . SER A 1 606 ? 16.614 -18.552 -11.833 1.00 82.75 606 SER A CA 1
ATOM 4343 C C . SER A 1 606 ? 17.944 -18.955 -12.485 1.00 82.75 606 SER A C 1
ATOM 4345 O O . SER A 1 606 ? 18.991 -18.916 -11.840 1.00 82.75 606 SER A O 1
ATOM 4347 N N . LYS A 1 607 ? 17.908 -19.310 -13.773 1.00 88.50 607 LYS A N 1
ATOM 4348 C CA . LYS A 1 607 ? 19.064 -19.374 -14.672 1.00 88.50 607 LYS A CA 1
ATOM 4349 C C . LYS A 1 607 ? 18.797 -18.393 -15.821 1.00 88.50 607 LYS A C 1
ATOM 4351 O O . LYS A 1 607 ? 17.780 -18.574 -16.491 1.00 88.50 607 LYS A O 1
ATOM 4356 N N . PRO A 1 608 ? 19.640 -17.371 -16.046 1.00 90.88 608 PRO A N 1
ATOM 4357 C CA . PRO A 1 608 ? 19.407 -16.379 -17.092 1.00 90.88 608 PRO A CA 1
ATOM 4358 C C . PRO A 1 608 ? 19.432 -17.001 -18.495 1.00 90.88 608 PRO A C 1
ATOM 4360 O O . PRO A 1 608 ? 20.002 -18.071 -18.711 1.00 90.88 608 PRO A O 1
ATOM 4363 N N . ILE A 1 609 ? 18.842 -16.296 -19.459 1.00 92.00 609 ILE A N 1
ATOM 4364 C CA . ILE A 1 609 ? 19.090 -16.536 -20.882 1.00 92.00 609 ILE A CA 1
ATOM 4365 C C . ILE A 1 609 ? 20.457 -15.931 -21.206 1.00 92.00 609 ILE A C 1
ATOM 4367 O O . ILE A 1 609 ? 20.661 -14.733 -20.996 1.00 92.00 609 ILE A O 1
ATOM 4371 N N . THR A 1 610 ? 21.374 -16.743 -21.727 1.00 92.88 610 THR A N 1
ATOM 4372 C CA . THR A 1 610 ? 22.699 -16.289 -22.158 1.00 92.88 610 THR A CA 1
ATOM 4373 C C . THR A 1 610 ? 22.693 -16.088 -23.667 1.00 92.88 610 THR A C 1
ATOM 4375 O O . THR A 1 610 ? 22.598 -17.050 -24.428 1.00 92.88 610 THR A O 1
ATOM 4378 N N . MET A 1 611 ? 22.797 -14.837 -24.108 1.00 91.81 611 MET A N 1
ATOM 4379 C CA . MET A 1 611 ? 22.898 -14.467 -25.521 1.00 91.81 611 MET A CA 1
ATOM 4380 C C . MET A 1 611 ? 24.340 -14.077 -25.829 1.00 91.81 611 MET A C 1
ATOM 4382 O O . MET A 1 611 ? 24.884 -13.219 -25.140 1.00 91.81 611 MET A O 1
ATOM 4386 N N . SER A 1 612 ? 24.963 -14.659 -26.850 1.00 92.50 612 SER A N 1
ATOM 4387 C CA . SER A 1 612 ? 26.307 -14.272 -27.278 1.00 92.50 612 SER A CA 1
ATOM 4388 C C . SER A 1 612 ? 26.443 -14.145 -28.788 1.00 92.50 612 SER A C 1
ATOM 4390 O O . SER A 1 612 ? 25.675 -14.727 -29.556 1.00 92.50 612 SER A O 1
ATOM 4392 N N . TRP A 1 613 ? 27.404 -13.333 -29.218 1.00 91.06 613 TRP A N 1
ATOM 4393 C CA . TRP A 1 613 ? 27.654 -13.021 -30.621 1.00 91.06 613 TRP A CA 1
ATOM 4394 C C . TRP A 1 613 ? 29.078 -12.503 -30.833 1.00 91.06 613 TRP A C 1
ATOM 4396 O O . TRP A 1 613 ? 29.679 -11.885 -29.952 1.00 91.06 613 TRP A O 1
ATOM 4406 N N . ASN A 1 614 ? 29.592 -12.688 -32.048 1.00 89.06 614 ASN A N 1
ATOM 4407 C CA . ASN A 1 614 ? 30.786 -11.973 -32.493 1.00 89.06 614 ASN A CA 1
ATOM 4408 C C . ASN A 1 614 ? 30.439 -10.501 -32.775 1.00 89.06 614 ASN A C 1
ATOM 4410 O O . ASN A 1 614 ? 29.340 -10.202 -33.250 1.00 89.06 614 ASN A O 1
ATOM 4414 N N . GLN A 1 615 ? 31.376 -9.589 -32.516 1.00 83.19 615 GLN A N 1
ATOM 4415 C CA . GLN A 1 615 ? 31.242 -8.181 -32.896 1.00 83.19 615 GLN A CA 1
ATOM 4416 C C . GLN A 1 615 ? 31.618 -7.976 -34.372 1.00 83.19 615 GLN A C 1
ATOM 4418 O O . GLN A 1 615 ? 32.530 -8.620 -34.886 1.00 83.19 615 GLN A O 1
ATOM 4423 N N . ASN A 1 616 ? 30.948 -7.043 -35.048 1.00 78.75 616 ASN A N 1
ATOM 4424 C CA . ASN A 1 616 ? 31.180 -6.679 -36.450 1.00 78.75 616 ASN A CA 1
ATOM 4425 C C . ASN A 1 616 ? 32.314 -5.645 -36.605 1.00 78.75 616 ASN A C 1
ATOM 4427 O O . ASN A 1 616 ? 32.207 -4.716 -37.412 1.00 78.75 616 ASN A O 1
ATOM 4431 N N . LEU A 1 617 ? 33.382 -5.782 -35.815 1.00 80.88 617 LEU A N 1
ATOM 4432 C CA . LEU A 1 617 ? 34.574 -4.950 -35.951 1.00 80.88 617 LEU A CA 1
ATOM 4433 C C . LEU A 1 617 ? 35.415 -5.451 -37.135 1.00 80.88 617 LEU A C 1
ATOM 4435 O O . LEU A 1 617 ? 35.663 -6.651 -37.268 1.00 80.88 617 LEU A O 1
ATOM 4439 N N . GLY A 1 618 ? 35.847 -4.540 -38.008 1.00 80.62 618 GLY A N 1
ATOM 4440 C CA . GLY A 1 618 ? 36.764 -4.871 -39.103 1.00 80.62 618 GLY A CA 1
ATOM 4441 C C . GLY A 1 618 ? 38.188 -5.101 -38.592 1.00 80.62 618 GLY A C 1
ATOM 4442 O O . GLY A 1 618 ? 38.560 -4.555 -37.558 1.00 80.62 618 GLY A O 1
ATOM 4443 N N . LEU A 1 619 ? 39.010 -5.853 -39.331 1.00 80.19 619 LEU A N 1
ATOM 4444 C CA . LEU A 1 619 ? 40.427 -6.053 -38.975 1.00 80.19 619 LEU A CA 1
ATOM 4445 C C . LEU A 1 619 ? 41.213 -4.730 -38.908 1.00 80.19 619 LEU A C 1
ATOM 4447 O O . LEU A 1 619 ? 42.155 -4.618 -38.131 1.00 80.19 619 LEU A O 1
ATOM 4451 N N . ASP A 1 620 ? 40.785 -3.727 -39.678 1.00 80.19 620 ASP A N 1
ATOM 4452 C CA . ASP A 1 620 ? 41.365 -2.382 -39.698 1.00 80.19 620 ASP A CA 1
ATOM 4453 C C . ASP A 1 620 ? 40.813 -1.450 -38.596 1.00 80.19 620 ASP A C 1
ATOM 4455 O O . ASP A 1 620 ? 41.282 -0.317 -38.469 1.00 80.19 620 ASP A O 1
ATOM 4459 N N . ASP A 1 621 ? 39.820 -1.877 -37.800 1.00 82.56 621 ASP A N 1
ATOM 4460 C CA . ASP A 1 621 ? 39.183 -1.029 -36.782 1.00 82.56 621 ASP A CA 1
ATOM 4461 C C . ASP A 1 621 ? 40.211 -0.612 -35.705 1.00 82.56 621 ASP A C 1
ATOM 4463 O O . ASP A 1 621 ? 40.851 -1.479 -35.095 1.00 82.56 621 ASP A O 1
ATOM 4467 N N . PRO A 1 622 ? 40.380 0.699 -35.427 1.00 76.25 622 PRO A N 1
ATOM 4468 C CA . PRO A 1 622 ? 41.406 1.210 -34.513 1.00 76.25 622 PRO A CA 1
ATOM 4469 C C . PRO A 1 622 ? 41.253 0.733 -33.061 1.00 76.25 622 PRO A C 1
ATOM 4471 O O . PRO A 1 622 ? 42.146 0.972 -32.250 1.00 76.25 622 PRO A O 1
ATOM 4474 N N . ARG A 1 623 ? 40.150 0.054 -32.720 1.00 77.56 623 ARG A N 1
ATOM 4475 C CA . ARG A 1 623 ? 39.929 -0.585 -31.418 1.00 77.56 623 ARG A CA 1
ATOM 4476 C C . ARG A 1 623 ? 40.599 -1.955 -31.282 1.00 77.56 623 ARG A C 1
ATOM 4478 O O . ARG A 1 623 ? 40.888 -2.340 -30.155 1.00 77.56 623 ARG A O 1
ATOM 4485 N N . ILE A 1 624 ? 40.846 -2.679 -32.384 1.00 79.25 624 ILE A N 1
ATOM 4486 C CA . ILE A 1 624 ? 41.514 -4.003 -32.372 1.00 79.25 624 ILE A CA 1
ATOM 4487 C C . ILE A 1 624 ? 43.021 -3.903 -32.650 1.00 79.25 624 ILE A C 1
ATOM 4489 O O . ILE A 1 624 ? 43.772 -4.833 -32.355 1.00 79.25 624 ILE A O 1
ATOM 4493 N N . GLN A 1 625 ? 43.485 -2.786 -33.212 1.00 82.88 625 GLN A N 1
ATOM 4494 C CA . GLN A 1 625 ? 44.909 -2.566 -33.469 1.00 82.88 625 GLN A CA 1
ATOM 4495 C C . GLN A 1 625 ? 45.721 -2.663 -32.165 1.00 82.88 625 GLN A C 1
ATOM 4497 O O . GLN A 1 625 ? 45.291 -2.203 -31.108 1.00 82.88 625 GLN A O 1
ATOM 4502 N N . THR A 1 626 ? 46.914 -3.260 -32.223 1.00 84.50 626 THR A N 1
ATOM 4503 C CA . THR A 1 626 ? 47.824 -3.310 -31.068 1.00 84.50 626 THR A CA 1
ATOM 4504 C C . THR A 1 626 ? 48.261 -1.890 -30.687 1.00 84.50 626 THR A C 1
ATOM 4506 O O . THR A 1 626 ? 48.724 -1.175 -31.581 1.00 84.50 626 THR A O 1
ATOM 4509 N N . PRO A 1 627 ? 48.169 -1.467 -29.408 1.00 87.62 627 PRO A N 1
ATOM 4510 C CA . PRO A 1 627 ? 48.589 -0.129 -29.003 1.00 87.62 627 PRO A CA 1
ATOM 4511 C C . PRO A 1 627 ? 50.047 0.167 -29.389 1.00 87.62 627 PRO A C 1
ATOM 4513 O O . PRO A 1 627 ? 50.898 -0.719 -29.266 1.00 87.62 627 PRO A O 1
ATOM 4516 N N . PRO A 1 628 ? 50.365 1.395 -29.839 1.00 91.88 628 PRO A N 1
ATOM 4517 C CA . PRO A 1 628 ? 51.739 1.759 -30.152 1.00 91.88 628 PRO A CA 1
ATOM 4518 C C . PRO A 1 628 ? 52.598 1.761 -28.880 1.00 91.88 628 PRO A C 1
ATOM 4520 O O . PRO A 1 628 ? 52.237 2.351 -27.860 1.00 91.88 628 PRO A O 1
ATOM 4523 N N . SER A 1 629 ? 53.754 1.102 -28.955 1.00 94.94 629 SER A N 1
ATOM 4524 C CA . SER A 1 629 ? 54.776 1.120 -27.908 1.00 94.94 629 SER A CA 1
ATOM 4525 C C . SER A 1 629 ? 55.813 2.187 -28.237 1.00 94.94 629 SER A C 1
ATOM 4527 O O . SER A 1 629 ? 56.384 2.192 -29.331 1.00 94.94 629 SER A O 1
ATOM 4529 N N . TYR A 1 630 ? 56.066 3.096 -27.301 1.00 96.62 630 TYR A N 1
ATOM 4530 C CA . TYR A 1 630 ? 57.028 4.178 -27.447 1.00 96.62 630 TYR A CA 1
ATOM 4531 C C . TYR A 1 630 ? 58.261 3.938 -26.583 1.00 96.62 630 TYR A C 1
ATOM 4533 O O . TYR A 1 630 ? 58.183 3.528 -25.429 1.00 96.62 630 TYR A O 1
ATOM 4541 N N . VAL A 1 631 ? 59.428 4.252 -27.133 1.00 95.81 631 VAL A N 1
ATOM 4542 C CA . VAL A 1 631 ? 60.688 4.316 -26.392 1.00 95.81 631 VAL A CA 1
ATOM 4543 C C . VAL A 1 631 ? 61.268 5.696 -26.634 1.00 95.81 631 VAL A C 1
ATOM 4545 O O . VAL A 1 631 ? 61.543 6.055 -27.776 1.00 95.81 631 VAL A O 1
ATOM 4548 N N . ILE A 1 632 ? 61.430 6.499 -25.584 1.00 95.88 632 ILE A N 1
ATOM 4549 C CA . ILE A 1 632 ? 61.915 7.873 -25.716 1.00 95.88 632 ILE A CA 1
ATOM 4550 C C . ILE A 1 632 ? 63.282 8.029 -25.065 1.00 95.88 632 ILE A C 1
ATOM 4552 O O . ILE A 1 632 ? 63.508 7.606 -23.932 1.00 95.88 632 ILE A O 1
ATOM 4556 N N . ARG A 1 633 ? 64.197 8.664 -25.796 1.00 96.12 633 ARG A N 1
ATOM 4557 C CA . ARG A 1 633 ? 65.555 8.949 -25.347 1.00 96.12 633 ARG A CA 1
ATOM 4558 C C . ARG A 1 633 ? 65.617 10.303 -24.628 1.00 96.12 633 ARG A C 1
ATOM 4560 O O . ARG A 1 633 ? 65.529 11.355 -25.269 1.00 96.12 633 ARG A O 1
ATOM 4567 N N . CYS A 1 634 ? 65.776 10.276 -23.305 1.00 93.25 634 CYS A N 1
ATOM 4568 C CA . CYS A 1 634 ? 65.637 11.455 -22.440 1.00 93.25 634 CYS A CA 1
ATOM 4569 C C . CYS A 1 634 ? 66.738 12.510 -22.611 1.00 93.25 634 CYS A C 1
ATOM 4571 O O . CYS A 1 634 ? 66.466 13.698 -22.453 1.00 93.25 634 CYS A O 1
ATOM 4573 N N . ASP A 1 635 ? 67.955 12.123 -22.995 1.00 92.19 635 ASP A N 1
ATOM 4574 C CA . ASP A 1 635 ? 69.057 13.062 -23.231 1.00 92.19 635 ASP A CA 1
ATOM 4575 C C . ASP A 1 635 ? 68.976 13.803 -24.581 1.00 92.19 635 ASP A C 1
ATOM 4577 O O . ASP A 1 635 ? 69.626 14.836 -24.737 1.00 92.19 635 ASP A O 1
ATOM 4581 N N . THR A 1 636 ? 68.177 13.326 -25.548 1.00 93.31 636 THR A N 1
ATOM 4582 C CA . THR A 1 636 ? 68.103 13.914 -26.907 1.00 93.31 636 THR A CA 1
ATOM 4583 C C . THR A 1 636 ? 66.700 14.299 -27.381 1.00 93.31 636 THR A C 1
ATOM 4585 O O . THR A 1 636 ? 66.567 14.787 -28.500 1.00 93.31 636 THR A O 1
ATOM 4588 N N . ALA A 1 637 ? 65.655 14.058 -26.583 1.00 89.69 637 ALA A N 1
ATOM 4589 C CA . ALA A 1 637 ? 64.251 14.286 -26.949 1.00 89.69 637 ALA A CA 1
ATOM 4590 C C . ALA A 1 637 ? 63.782 13.582 -28.242 1.00 89.69 637 ALA A C 1
ATOM 4592 O O . ALA A 1 637 ? 62.875 14.055 -28.927 1.00 89.69 637 ALA A O 1
ATOM 4593 N N . PHE A 1 638 ? 64.364 12.419 -28.560 1.00 95.88 638 PHE A N 1
ATOM 4594 C CA . PHE A 1 638 ? 63.914 11.587 -29.680 1.00 95.88 638 PHE A CA 1
ATOM 4595 C C . PHE A 1 638 ? 62.955 10.496 -29.205 1.00 95.88 638 PHE A C 1
ATOM 4597 O O . PHE A 1 638 ? 63.343 9.603 -28.449 1.00 95.88 638 PHE A O 1
ATOM 4604 N N . VAL A 1 639 ? 61.710 10.571 -29.684 1.00 96.00 639 VAL A N 1
ATOM 4605 C CA . VAL A 1 639 ? 60.677 9.538 -29.530 1.00 96.00 639 VAL A CA 1
ATOM 4606 C C . VAL A 1 639 ? 60.848 8.505 -30.634 1.00 96.00 639 VAL A C 1
ATOM 4608 O O . VAL A 1 639 ? 60.899 8.853 -31.813 1.00 96.00 639 VAL A O 1
ATOM 4611 N N . TYR A 1 640 ? 60.907 7.232 -30.262 1.00 96.81 640 TYR A N 1
ATOM 4612 C CA . TYR A 1 640 ? 60.899 6.111 -31.189 1.00 96.81 640 TYR A CA 1
ATOM 4613 C C . TYR A 1 640 ? 59.594 5.328 -31.031 1.00 96.81 640 TYR A C 1
ATOM 4615 O O . TYR A 1 640 ? 59.176 5.032 -29.913 1.00 96.81 640 TYR A O 1
ATOM 4623 N N . LEU A 1 641 ? 58.958 4.990 -32.150 1.00 95.94 641 LEU A N 1
ATOM 4624 C CA . LEU A 1 641 ? 57.871 4.019 -32.211 1.00 95.94 641 LEU A CA 1
ATOM 4625 C C . LEU A 1 641 ? 58.485 2.626 -32.377 1.00 95.94 641 LEU A C 1
ATOM 4627 O O . LEU A 1 641 ? 59.258 2.390 -33.313 1.00 95.94 641 LEU A O 1
ATOM 4631 N N . THR A 1 642 ? 58.133 1.719 -31.473 1.00 93.81 642 THR A N 1
ATOM 4632 C CA . THR A 1 642 ? 58.571 0.324 -31.476 1.00 93.81 642 THR A CA 1
ATOM 4633 C C . THR A 1 642 ? 57.534 -0.528 -32.199 1.00 93.81 642 THR A C 1
ATOM 4635 O O . THR A 1 642 ? 56.355 -0.533 -31.849 1.00 93.81 642 THR A O 1
ATOM 4638 N N . THR A 1 643 ? 57.947 -1.264 -33.229 1.00 89.69 643 THR A N 1
ATOM 4639 C CA . THR A 1 643 ? 57.056 -2.151 -33.995 1.00 89.69 643 THR A CA 1
ATOM 4640 C C . THR A 1 643 ? 57.838 -3.374 -34.459 1.00 89.69 643 THR A C 1
ATOM 4642 O O . THR A 1 643 ? 58.895 -3.244 -35.070 1.00 89.69 643 THR A O 1
ATOM 4645 N N . GLY A 1 644 ? 57.367 -4.579 -34.117 1.00 84.06 644 GLY A N 1
ATOM 4646 C CA . GLY A 1 644 ? 58.058 -5.832 -34.462 1.00 84.06 644 GLY A CA 1
ATOM 4647 C C . GLY A 1 644 ? 59.495 -5.944 -33.923 1.00 84.06 644 GLY A C 1
ATOM 4648 O O . GLY A 1 644 ? 60.316 -6.631 -34.520 1.00 84.06 644 GLY A O 1
ATOM 4649 N N . GLY A 1 645 ? 59.824 -5.230 -32.840 1.00 85.50 645 GLY A N 1
ATOM 4650 C CA . GLY A 1 645 ? 61.184 -5.143 -32.289 1.00 85.50 645 GLY A CA 1
ATOM 4651 C C . GLY A 1 645 ? 62.107 -4.124 -32.974 1.00 85.50 645 GLY A C 1
ATOM 4652 O O . GLY A 1 645 ? 63.228 -3.928 -32.511 1.00 85.50 645 GLY A O 1
ATOM 4653 N N . GLN A 1 646 ? 61.661 -3.437 -34.033 1.00 91.19 646 GLN A N 1
ATOM 4654 C CA . GLN A 1 646 ? 62.392 -2.315 -34.628 1.00 91.19 646 GLN A CA 1
ATOM 4655 C C . GLN A 1 646 ? 61.959 -0.986 -33.998 1.00 91.19 646 GLN A C 1
ATOM 4657 O O . GLN A 1 646 ? 60.771 -0.757 -33.777 1.00 91.19 646 GLN A O 1
ATOM 4662 N N . MET A 1 647 ? 62.923 -0.098 -33.740 1.00 94.69 647 MET A N 1
ATOM 4663 C CA . MET A 1 647 ? 62.688 1.269 -33.260 1.00 94.69 647 MET A CA 1
ATOM 4664 C C . MET A 1 647 ? 62.792 2.255 -34.427 1.00 94.69 647 MET A C 1
ATOM 4666 O O . MET A 1 647 ? 63.842 2.366 -35.060 1.00 94.69 647 MET A O 1
ATOM 4670 N N . THR A 1 648 ? 61.721 2.998 -34.701 1.00 96.25 648 THR A N 1
ATOM 4671 C CA . THR A 1 648 ? 61.649 3.978 -35.800 1.00 96.25 648 THR A CA 1
ATOM 4672 C C . THR A 1 648 ? 61.427 5.386 -35.250 1.00 96.25 648 THR A C 1
ATOM 4674 O O . THR A 1 648 ? 60.646 5.565 -34.322 1.00 96.25 648 THR A O 1
ATOM 4677 N N . LEU A 1 649 ? 62.127 6.403 -35.770 1.00 96.31 649 LEU A N 1
ATOM 4678 C CA . LEU A 1 649 ? 62.037 7.771 -35.234 1.00 96.31 649 LEU A CA 1
ATOM 4679 C C . LEU A 1 649 ? 60.645 8.374 -35.492 1.00 96.31 649 LEU A C 1
ATOM 4681 O O . LEU A 1 649 ? 60.292 8.684 -36.632 1.00 96.31 649 LEU A O 1
ATOM 4685 N N . PHE A 1 650 ? 59.877 8.586 -34.426 1.00 96.38 650 PHE A N 1
ATOM 4686 C CA . PHE A 1 650 ? 58.500 9.055 -34.481 1.00 96.38 650 PHE A CA 1
ATOM 4687 C C . PHE A 1 650 ? 58.422 10.578 -34.329 1.00 96.38 650 PHE A C 1
ATOM 4689 O O . PHE A 1 650 ? 58.751 11.139 -33.287 1.00 96.38 650 PHE A O 1
ATOM 4696 N N . LYS A 1 651 ? 57.954 11.258 -35.381 1.00 94.25 651 LYS A N 1
ATOM 4697 C CA . LYS A 1 651 ? 57.874 12.731 -35.446 1.00 94.25 651 LYS A CA 1
ATOM 4698 C C . LYS A 1 651 ? 56.529 13.320 -34.996 1.00 94.25 651 LYS A C 1
ATOM 4700 O O . LYS A 1 651 ? 56.373 14.533 -35.030 1.00 94.25 651 LYS A O 1
ATOM 4705 N N . GLY A 1 652 ? 55.558 12.482 -34.624 1.00 90.38 652 GLY A N 1
ATOM 4706 C CA . GLY A 1 652 ? 54.196 12.903 -34.262 1.00 90.38 652 GLY A CA 1
ATOM 4707 C C . GLY A 1 652 ? 53.969 13.167 -32.769 1.00 90.38 652 GLY A C 1
ATOM 4708 O O . GLY A 1 652 ? 52.824 13.321 -32.361 1.00 90.38 652 GLY A O 1
ATOM 4709 N N . ALA A 1 653 ? 55.023 13.153 -31.951 1.00 92.38 653 ALA A N 1
ATOM 4710 C CA . ALA A 1 653 ? 54.945 13.418 -30.517 1.00 92.38 653 ALA A CA 1
ATOM 4711 C C . ALA A 1 653 ? 55.274 14.886 -30.212 1.00 92.38 653 ALA A C 1
ATOM 4713 O O . ALA A 1 653 ? 56.161 15.473 -30.832 1.00 92.38 653 ALA A O 1
ATOM 4714 N N . ASN A 1 654 ? 54.578 15.464 -29.237 1.00 94.50 654 ASN A N 1
ATOM 4715 C CA . ASN A 1 654 ? 54.658 16.880 -28.890 1.00 94.50 654 ASN A CA 1
ATOM 4716 C C . ASN A 1 654 ? 55.369 17.063 -27.538 1.00 94.50 654 ASN A C 1
ATOM 4718 O O . ASN A 1 654 ? 54.969 16.473 -26.535 1.00 94.50 654 ASN A O 1
ATOM 4722 N N . GLN A 1 655 ? 56.434 17.869 -27.477 1.00 94.69 655 GLN A N 1
ATOM 4723 C CA . GLN A 1 655 ? 57.147 18.116 -26.219 1.00 94.69 655 GLN A CA 1
ATOM 4724 C C . GLN A 1 655 ? 56.495 19.265 -25.443 1.00 94.69 655 GLN A C 1
ATOM 4726 O O . GLN A 1 655 ? 56.773 20.436 -25.688 1.00 94.69 655 GLN A O 1
ATOM 4731 N N . THR A 1 656 ? 55.644 18.922 -24.475 1.00 94.00 656 THR A N 1
ATOM 4732 C CA . THR A 1 656 ? 54.915 19.902 -23.652 1.00 94.00 656 THR A CA 1
ATOM 4733 C C . THR A 1 656 ? 55.777 20.490 -22.533 1.00 94.00 656 THR A C 1
ATOM 4735 O O . THR A 1 656 ? 55.588 21.647 -22.159 1.00 94.00 656 THR A O 1
ATOM 4738 N N . ARG A 1 657 ? 56.764 19.736 -22.022 1.00 93.81 657 ARG A N 1
ATOM 4739 C CA . ARG A 1 657 ? 57.820 20.232 -21.120 1.00 93.81 657 ARG A CA 1
ATOM 4740 C C . ARG A 1 657 ? 59.153 19.542 -21.400 1.00 93.81 657 ARG A C 1
ATOM 4742 O O . ARG A 1 657 ? 59.206 18.491 -22.030 1.00 93.81 657 ARG A O 1
ATOM 4749 N N . ARG A 1 658 ? 60.247 20.076 -20.844 1.00 91.69 658 ARG A N 1
ATOM 4750 C CA . ARG A 1 658 ? 61.590 19.465 -20.940 1.00 91.69 658 ARG A CA 1
ATOM 4751 C C . ARG A 1 658 ? 61.616 17.997 -20.490 1.00 91.69 658 ARG A C 1
ATOM 4753 O O . ARG A 1 658 ? 62.388 17.219 -21.031 1.00 91.69 658 ARG A O 1
ATOM 4760 N N . ASP A 1 659 ? 60.775 17.647 -19.521 1.00 93.50 659 ASP A N 1
ATOM 4761 C CA . ASP A 1 659 ? 60.625 16.319 -18.928 1.00 93.50 659 ASP A CA 1
ATOM 4762 C C . ASP A 1 659 ? 59.382 15.551 -19.393 1.00 93.50 659 ASP A C 1
ATOM 4764 O O . ASP A 1 659 ? 59.180 14.445 -18.907 1.00 93.50 659 ASP A O 1
ATOM 4768 N N . LEU A 1 660 ? 58.541 16.115 -20.269 1.00 96.12 660 LEU A N 1
ATOM 4769 C CA . LEU A 1 660 ? 57.207 15.588 -20.561 1.00 96.12 660 LEU A CA 1
ATOM 4770 C C . LEU A 1 660 ? 56.891 15.641 -22.062 1.00 96.12 660 LEU A C 1
ATOM 4772 O O . LEU A 1 660 ? 56.832 16.724 -22.653 1.00 96.12 660 LEU A O 1
ATOM 4776 N N . TRP A 1 661 ? 56.619 14.480 -22.659 1.00 96.06 661 TRP A N 1
ATOM 4777 C CA . TRP A 1 661 ? 56.077 14.386 -24.018 1.00 96.06 661 TRP A CA 1
ATOM 4778 C C . TRP A 1 661 ? 54.643 13.902 -24.009 1.00 96.06 661 TRP A C 1
ATOM 4780 O O . TRP A 1 661 ? 54.270 13.029 -23.235 1.00 96.06 661 TRP A O 1
ATOM 4790 N N . GLU A 1 662 ? 53.873 14.448 -24.931 1.00 96.06 662 GLU A N 1
ATOM 4791 C CA . GLU A 1 662 ? 52.569 13.969 -25.338 1.00 96.06 662 GLU A CA 1
ATOM 4792 C C . GLU A 1 662 ? 52.746 13.038 -26.546 1.00 96.06 662 GLU A C 1
ATOM 4794 O O . GLU A 1 662 ? 53.266 13.452 -27.587 1.00 96.06 662 GLU A O 1
ATOM 4799 N N . VAL A 1 663 ? 52.339 11.777 -26.401 1.00 95.88 663 VAL A N 1
ATOM 4800 C CA . VAL A 1 663 ? 52.351 10.771 -27.473 1.00 95.88 663 VAL A CA 1
ATOM 4801 C C . VAL A 1 663 ? 50.915 10.373 -27.837 1.00 95.88 663 VAL A C 1
ATOM 4803 O O . VAL A 1 663 ? 50.083 10.221 -26.938 1.00 95.88 663 VAL A O 1
ATOM 4806 N N . PRO A 1 664 ? 50.586 10.209 -29.131 1.00 93.94 664 PRO A N 1
ATOM 4807 C CA . PRO A 1 664 ? 49.277 9.726 -29.545 1.00 93.94 664 PRO A CA 1
ATOM 4808 C C . PRO A 1 664 ? 49.163 8.217 -29.307 1.00 93.94 664 PRO A C 1
ATOM 4810 O O . PRO A 1 664 ? 50.034 7.441 -29.687 1.00 93.94 664 PRO A O 1
ATOM 4813 N N . CYS A 1 665 ? 48.059 7.801 -28.706 1.00 92.25 665 CYS A N 1
ATOM 4814 C CA . CYS A 1 665 ? 47.656 6.410 -28.565 1.00 92.25 665 CYS A CA 1
ATOM 4815 C C . CYS A 1 665 ? 46.459 6.119 -29.493 1.00 92.25 665 CYS A C 1
ATOM 4817 O O . CYS A 1 665 ? 46.080 6.936 -30.336 1.00 92.25 665 CYS A O 1
ATOM 4819 N N . LEU A 1 666 ? 45.857 4.934 -29.364 1.00 86.88 666 LEU A N 1
ATOM 4820 C CA . LEU A 1 666 ? 44.666 4.559 -30.135 1.00 86.88 666 LEU A CA 1
ATOM 4821 C C . LEU A 1 666 ? 43.475 5.497 -29.850 1.00 86.88 666 LEU A C 1
ATOM 4823 O O . LEU A 1 666 ? 43.446 6.223 -28.851 1.00 86.88 666 LEU A O 1
ATOM 4827 N N . MET A 1 667 ? 42.460 5.451 -30.719 1.00 81.75 667 MET A N 1
ATOM 4828 C CA . MET A 1 667 ? 41.192 6.186 -30.561 1.00 81.75 667 MET A CA 1
ATOM 4829 C C . MET A 1 667 ? 41.344 7.715 -30.422 1.00 81.75 667 MET A C 1
ATOM 4831 O O . MET A 1 667 ? 40.542 8.359 -29.750 1.00 81.75 667 MET A O 1
ATOM 4835 N N . ASN A 1 668 ? 42.370 8.303 -31.051 1.00 83.38 668 ASN A N 1
ATOM 4836 C CA . ASN A 1 668 ? 42.735 9.727 -30.947 1.00 83.38 668 ASN A CA 1
ATOM 4837 C C . ASN A 1 668 ? 42.998 10.219 -29.507 1.00 83.38 668 ASN A C 1
ATOM 4839 O O . ASN A 1 668 ? 42.968 11.423 -29.251 1.00 83.38 668 ASN A O 1
ATOM 4843 N N . SER A 1 669 ? 43.271 9.312 -28.565 1.00 87.56 669 SER A N 1
ATOM 4844 C CA . SER A 1 669 ? 43.727 9.684 -27.223 1.00 87.56 669 SER A CA 1
ATOM 4845 C C . SER A 1 669 ? 45.201 10.098 -27.248 1.00 87.56 669 SER A C 1
ATOM 4847 O O . SER A 1 669 ? 45.989 9.540 -28.012 1.00 87.56 669 SER A O 1
ATOM 4849 N N . THR A 1 670 ? 45.604 11.045 -26.401 1.00 93.00 670 THR A N 1
ATOM 4850 C CA . THR A 1 670 ? 47.021 11.315 -26.116 1.00 93.00 670 THR A CA 1
ATOM 4851 C C . THR A 1 670 ? 47.350 10.909 -24.682 1.00 93.00 670 THR A C 1
ATOM 4853 O O . THR A 1 670 ? 46.495 10.938 -23.797 1.00 93.00 670 THR A O 1
ATOM 4856 N N . ASN A 1 671 ? 48.589 10.476 -24.452 1.00 95.06 671 ASN A N 1
ATOM 4857 C CA . ASN A 1 671 ? 49.116 10.174 -23.123 1.00 95.06 671 ASN A CA 1
ATOM 4858 C C . ASN A 1 671 ? 50.430 10.917 -22.887 1.00 95.06 671 ASN A C 1
ATOM 4860 O O . ASN A 1 671 ? 51.154 11.242 -23.829 1.00 95.06 671 ASN A O 1
ATOM 4864 N N . TYR A 1 672 ? 50.744 11.160 -21.615 1.00 94.62 672 TYR A N 1
ATOM 4865 C CA . TYR A 1 672 ? 51.941 11.888 -21.212 1.00 94.62 672 TYR A CA 1
ATOM 4866 C C . TYR A 1 672 ? 53.003 10.945 -20.650 1.00 94.62 672 TYR A C 1
ATOM 4868 O O . TYR A 1 672 ? 52.746 10.216 -19.694 1.00 94.62 672 TYR A O 1
ATOM 4876 N N . VAL A 1 673 ? 54.211 10.999 -21.212 1.00 95.12 673 VAL A N 1
ATOM 4877 C CA . VAL A 1 673 ? 55.370 10.228 -20.747 1.00 95.12 673 VAL A CA 1
ATOM 4878 C C . VAL A 1 673 ? 56.368 11.170 -20.094 1.00 95.12 673 VAL A C 1
ATOM 4880 O O . VAL A 1 673 ? 56.802 12.136 -20.725 1.00 95.12 673 VAL A O 1
ATOM 4883 N N . GLN A 1 674 ? 56.731 10.892 -18.838 1.00 95.44 674 GLN A N 1
ATOM 4884 C CA . GLN A 1 674 ? 57.664 11.714 -18.069 1.00 95.44 674 GLN A CA 1
ATOM 4885 C C . GLN A 1 674 ? 59.054 11.065 -17.975 1.00 95.44 674 GLN A C 1
ATOM 4887 O O . GLN A 1 674 ? 59.174 9.898 -17.600 1.00 95.44 674 GLN A O 1
ATOM 4892 N N . CYS A 1 675 ? 60.113 11.825 -18.260 1.00 95.12 675 CYS A N 1
ATOM 4893 C CA . CYS A 1 675 ? 61.489 11.400 -18.000 1.00 95.12 675 CYS A CA 1
ATOM 4894 C C . CYS A 1 675 ? 61.803 11.412 -16.507 1.00 95.12 675 CYS A C 1
ATOM 4896 O O . CYS A 1 675 ? 61.771 12.456 -15.857 1.00 95.12 675 CYS A O 1
ATOM 4898 N N . THR A 1 676 ? 62.207 10.255 -15.992 1.00 93.38 676 THR A N 1
ATOM 4899 C CA . THR A 1 676 ? 62.718 10.091 -14.623 1.00 93.38 676 THR A CA 1
ATOM 4900 C C . THR A 1 676 ? 64.220 10.386 -14.506 1.00 93.38 676 THR A C 1
ATOM 4902 O O . THR A 1 676 ? 64.711 10.665 -13.415 1.00 93.38 676 THR A O 1
ATOM 4905 N N . SER A 1 677 ? 64.959 10.362 -15.622 1.00 90.94 677 SER A N 1
ATOM 4906 C CA . SER A 1 677 ? 66.397 10.645 -15.701 1.00 90.94 677 SER A CA 1
ATOM 4907 C C . SER A 1 677 ? 66.738 11.363 -17.007 1.00 90.94 677 SER A C 1
ATOM 4909 O O . SER A 1 677 ? 66.050 11.192 -18.006 1.00 90.94 677 SER A O 1
ATOM 4911 N N . PHE A 1 678 ? 67.819 12.146 -16.997 1.00 93.12 678 PHE A N 1
ATOM 4912 C CA . PHE A 1 678 ? 68.400 12.824 -18.168 1.00 93.12 678 PHE A CA 1
ATOM 4913 C C . PHE A 1 678 ? 69.860 12.404 -18.414 1.00 93.12 678 PHE A C 1
ATOM 4915 O O . PHE A 1 678 ? 70.623 13.123 -19.059 1.00 93.12 678 PHE A O 1
ATOM 4922 N N . GLN A 1 679 ? 70.293 11.268 -17.858 1.00 93.12 679 GLN A N 1
ATOM 4923 C CA . GLN A 1 679 ? 71.646 10.764 -18.103 1.00 93.12 679 GLN A CA 1
ATOM 4924 C C . GLN A 1 679 ? 71.805 10.328 -19.575 1.00 93.12 679 GLN A C 1
ATOM 4926 O O . GLN A 1 679 ? 70.835 9.846 -20.170 1.00 93.12 679 GLN A O 1
ATOM 4931 N N . PRO A 1 680 ? 73.001 10.470 -20.180 1.00 91.19 680 PRO A N 1
ATOM 4932 C CA . PRO A 1 680 ? 73.231 10.069 -21.564 1.00 91.19 680 PRO A CA 1
ATOM 4933 C C . PRO A 1 680 ? 72.819 8.619 -21.835 1.00 91.19 680 PRO A C 1
ATOM 4935 O O . PRO A 1 680 ? 73.108 7.735 -21.031 1.00 91.19 680 PRO A O 1
ATOM 4938 N N . TYR A 1 681 ? 72.178 8.380 -22.981 1.00 87.44 681 TYR A N 1
ATOM 4939 C CA . TYR A 1 681 ? 71.672 7.063 -23.400 1.00 87.44 681 TYR A CA 1
ATOM 4940 C C . TYR A 1 681 ? 70.598 6.448 -22.478 1.00 87.44 681 TYR A C 1
ATOM 4942 O O . TYR A 1 681 ? 70.390 5.235 -22.508 1.00 87.44 681 TYR A O 1
ATOM 4950 N N . THR A 1 682 ? 69.884 7.253 -21.680 1.00 91.31 682 THR A N 1
ATOM 4951 C CA . THR A 1 682 ? 68.703 6.764 -20.948 1.00 91.31 682 THR A CA 1
ATOM 4952 C C . THR A 1 682 ? 67.473 6.699 -21.852 1.00 91.31 682 THR A C 1
ATOM 4954 O O . THR A 1 682 ? 67.107 7.669 -22.521 1.00 91.31 682 THR A O 1
ATOM 4957 N N . PHE A 1 683 ? 66.823 5.536 -21.850 1.00 93.56 683 PHE A N 1
ATOM 4958 C CA . PHE A 1 683 ? 65.610 5.258 -22.611 1.00 93.56 683 PHE A CA 1
ATOM 4959 C C . PHE A 1 683 ? 64.454 4.980 -21.649 1.00 93.56 683 PHE A C 1
ATOM 4961 O O . PHE A 1 683 ? 64.507 4.028 -20.872 1.00 93.56 683 PHE A O 1
ATOM 4968 N N . GLN A 1 684 ? 63.406 5.796 -21.717 1.00 95.56 684 GLN A N 1
ATOM 4969 C CA . GLN A 1 684 ? 62.148 5.559 -21.020 1.00 95.56 684 GLN A CA 1
ATOM 4970 C C . GLN A 1 684 ? 61.204 4.830 -21.980 1.00 95.56 684 GLN A C 1
ATOM 4972 O O . GLN A 1 684 ? 60.769 5.403 -22.979 1.00 95.56 684 GLN A O 1
ATOM 4977 N N . ALA A 1 685 ? 60.906 3.563 -21.697 1.00 95.19 685 ALA A N 1
ATOM 4978 C CA . ALA A 1 685 ? 59.836 2.842 -22.379 1.00 95.19 685 ALA A CA 1
ATOM 4979 C C . ALA A 1 685 ? 58.466 3.303 -21.852 1.00 95.19 685 ALA A C 1
ATOM 4981 O O . ALA A 1 685 ? 58.330 3.640 -20.669 1.00 95.19 685 ALA A O 1
ATOM 4982 N N . PHE A 1 686 ? 57.475 3.316 -22.739 1.00 94.38 686 PHE A N 1
ATOM 4983 C CA . PHE A 1 686 ? 56.077 3.610 -22.465 1.00 94.38 686 PHE A CA 1
ATOM 4984 C C . PHE A 1 686 ? 55.189 2.887 -23.481 1.00 94.38 686 PHE A C 1
ATOM 4986 O O . PHE A 1 686 ? 55.134 3.257 -24.653 1.00 94.38 686 PHE A O 1
ATOM 4993 N N . ASP A 1 687 ? 54.461 1.877 -23.024 1.00 94.38 687 ASP A N 1
ATOM 4994 C CA . ASP A 1 687 ? 53.420 1.240 -23.822 1.00 94.38 687 ASP A CA 1
ATOM 4995 C C . ASP A 1 687 ? 52.117 2.031 -23.665 1.00 94.38 687 ASP A C 1
ATOM 4997 O O . ASP A 1 687 ? 51.677 2.286 -22.541 1.00 94.38 687 ASP A O 1
ATOM 5001 N N . CYS A 1 688 ? 51.484 2.427 -24.776 1.00 92.50 688 CYS A N 1
ATOM 5002 C CA . CYS A 1 688 ? 50.153 3.025 -24.702 1.00 92.50 688 CYS A CA 1
ATOM 5003 C C . CYS A 1 688 ? 49.178 2.052 -24.015 1.00 92.50 688 CYS A C 1
ATOM 5005 O O . CYS A 1 688 ? 49.147 0.872 -24.380 1.00 92.50 688 CYS A O 1
ATOM 5007 N N . PRO A 1 689 ? 48.345 2.520 -23.066 1.00 88.06 689 PRO A N 1
ATOM 5008 C CA . PRO A 1 689 ? 47.389 1.650 -22.399 1.00 88.06 689 PRO A CA 1
ATOM 5009 C C . PRO A 1 689 ? 46.424 1.042 -23.421 1.00 88.06 689 PRO A C 1
ATOM 5011 O O . PRO A 1 689 ? 45.888 1.742 -24.284 1.00 88.06 689 PRO A O 1
ATOM 5014 N N . THR A 1 690 ? 46.170 -0.264 -23.310 1.00 80.81 690 THR A N 1
ATOM 5015 C CA . THR A 1 690 ? 45.068 -0.912 -24.029 1.00 80.81 690 THR A CA 1
ATOM 5016 C C . THR A 1 690 ? 43.759 -0.202 -23.677 1.00 80.81 690 THR A C 1
ATOM 5018 O O . THR A 1 690 ? 43.463 -0.093 -22.482 1.00 80.81 690 THR A O 1
ATOM 5021 N N . PRO A 1 691 ? 42.966 0.269 -24.657 1.00 75.62 691 PRO A N 1
ATOM 5022 C CA . PRO A 1 691 ? 41.705 0.941 -24.369 1.00 75.62 691 PRO A CA 1
ATOM 5023 C C . PRO A 1 691 ? 40.775 0.014 -23.576 1.00 75.62 691 PRO A C 1
ATOM 5025 O O . PRO A 1 691 ? 40.468 -1.098 -24.004 1.00 75.62 691 PRO A O 1
ATOM 5028 N N . SER A 1 692 ? 40.339 0.470 -22.402 1.00 74.19 692 SER A N 1
ATOM 5029 C CA . SER A 1 692 ? 39.357 -0.235 -21.579 1.00 74.19 692 SER A CA 1
ATOM 5030 C C . SER A 1 692 ? 37.949 0.109 -22.058 1.00 74.19 692 SER A C 1
ATOM 5032 O O . SER A 1 692 ? 37.511 1.252 -21.918 1.00 74.19 692 SER A O 1
ATOM 5034 N N . PHE A 1 693 ? 37.241 -0.873 -22.603 1.00 71.00 693 PHE A N 1
ATOM 5035 C CA . PHE A 1 693 ? 35.864 -0.710 -23.062 1.00 71.00 693 PHE A CA 1
ATOM 5036 C C . PHE A 1 693 ? 34.880 -1.070 -21.947 1.00 71.00 693 PHE A C 1
ATOM 5038 O O . PHE A 1 693 ? 34.953 -2.165 -21.389 1.00 71.00 693 PHE A O 1
ATOM 5045 N N . ASP A 1 694 ? 33.950 -0.165 -21.639 1.00 71.06 694 ASP A N 1
ATOM 5046 C CA . ASP A 1 694 ? 32.791 -0.496 -20.809 1.00 71.06 694 ASP A CA 1
ATOM 5047 C C . ASP A 1 694 ? 31.741 -1.200 -21.683 1.00 71.06 694 ASP A C 1
ATOM 5049 O O . ASP A 1 694 ? 31.253 -0.651 -22.674 1.00 71.06 694 ASP A O 1
ATOM 5053 N N . HIS A 1 695 ? 31.447 -2.458 -21.360 1.00 75.31 695 HIS A N 1
ATOM 5054 C CA . HIS A 1 695 ? 30.606 -3.332 -22.170 1.00 75.31 695 HIS A CA 1
ATOM 5055 C C . HIS A 1 695 ? 29.206 -3.434 -21.557 1.00 75.31 695 HIS A C 1
ATOM 5057 O O . HIS A 1 695 ? 28.967 -4.239 -20.658 1.00 75.31 695 HIS A O 1
ATOM 5063 N N . SER A 1 696 ? 28.254 -2.654 -22.075 1.00 75.69 696 SER A N 1
ATOM 5064 C CA . SER A 1 696 ? 26.851 -2.735 -21.655 1.00 75.69 696 SER A CA 1
ATOM 5065 C C . SER A 1 696 ? 26.038 -3.699 -22.528 1.00 75.69 696 SER A C 1
ATOM 5067 O O . SER A 1 696 ? 26.161 -3.730 -23.752 1.00 75.69 696 SER A O 1
ATOM 5069 N N . CYS A 1 697 ? 25.179 -4.493 -21.887 1.00 80.00 697 CYS A N 1
ATOM 5070 C CA . CYS A 1 697 ? 24.198 -5.340 -22.559 1.00 80.00 697 CYS A CA 1
ATOM 5071 C C . CYS A 1 697 ? 22.864 -4.601 -22.602 1.00 80.00 697 CYS A C 1
ATOM 5073 O O . CYS A 1 697 ? 22.206 -4.468 -21.574 1.00 80.00 697 CYS A O 1
ATOM 5075 N N . ILE A 1 698 ? 22.484 -4.104 -23.779 1.00 77.38 698 ILE A N 1
ATOM 5076 C CA . ILE A 1 698 ? 21.284 -3.285 -23.970 1.00 77.38 698 ILE A CA 1
ATOM 5077 C C . ILE A 1 698 ? 20.261 -3.968 -24.881 1.00 77.38 698 ILE A C 1
ATOM 5079 O O . ILE A 1 698 ? 20.611 -4.547 -25.907 1.00 77.38 698 ILE A O 1
ATOM 5083 N N . TYR A 1 699 ? 18.982 -3.856 -24.524 1.00 77.44 699 TYR A N 1
ATOM 5084 C CA . TYR A 1 699 ? 17.843 -4.250 -25.350 1.00 77.44 699 TYR A CA 1
ATOM 5085 C C . TYR A 1 699 ? 17.016 -3.022 -25.743 1.00 77.44 699 TYR A C 1
ATOM 5087 O O . TYR A 1 699 ? 17.004 -2.008 -25.039 1.00 77.44 699 TYR A O 1
ATOM 5095 N N . TRP A 1 700 ? 16.309 -3.102 -26.870 1.00 73.88 700 TRP A N 1
ATOM 5096 C CA . TRP A 1 700 ? 15.363 -2.065 -27.273 1.00 73.88 700 TRP A CA 1
ATOM 5097 C C . TRP A 1 700 ? 14.062 -2.213 -26.479 1.00 73.88 700 TRP A C 1
ATOM 5099 O O . TRP A 1 700 ? 13.298 -3.154 -26.702 1.00 73.88 700 TRP A O 1
ATOM 5109 N N . SER A 1 701 ? 13.789 -1.291 -25.555 1.00 67.25 701 SER A N 1
ATOM 5110 C CA . SER A 1 701 ? 12.504 -1.263 -24.859 1.00 67.25 701 SER A CA 1
ATOM 5111 C C . SER A 1 701 ? 11.458 -0.599 -25.751 1.00 67.25 701 SER A C 1
ATOM 5113 O O . SER A 1 701 ? 11.488 0.611 -25.983 1.00 67.25 701 SER A O 1
ATOM 5115 N N . THR A 1 702 ? 10.508 -1.397 -26.238 1.00 63.78 702 THR A N 1
ATOM 5116 C CA . THR A 1 702 ? 9.383 -0.938 -27.065 1.00 63.78 702 THR A CA 1
ATOM 5117 C C . THR A 1 702 ? 8.486 0.051 -26.317 1.00 63.78 702 THR A C 1
ATOM 5119 O O . THR A 1 702 ? 8.088 1.058 -26.902 1.00 63.78 702 THR A O 1
ATOM 5122 N 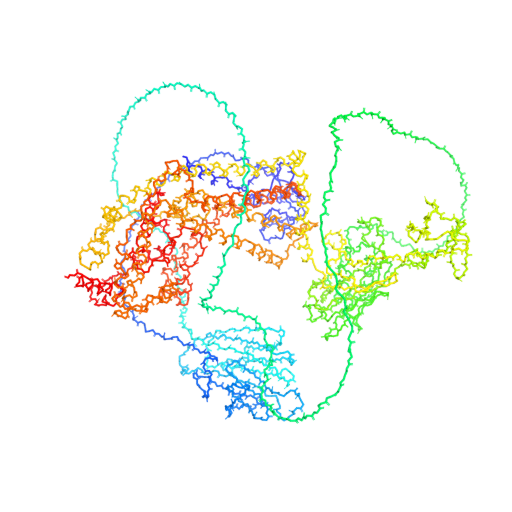N . SER A 1 703 ? 8.239 -0.176 -25.021 1.00 57.41 703 SER A N 1
ATOM 5123 C CA . SER A 1 703 ? 7.486 0.733 -24.144 1.00 57.41 703 SER A CA 1
ATOM 5124 C C . SER A 1 703 ? 8.168 2.089 -23.961 1.00 57.41 703 SER A C 1
ATOM 5126 O O . SER A 1 703 ? 7.502 3.121 -23.948 1.00 57.41 703 SER A O 1
ATOM 5128 N N . LEU A 1 704 ? 9.496 2.102 -23.804 1.00 57.22 704 LEU A N 1
ATOM 5129 C CA . LEU A 1 704 ? 10.265 3.315 -23.506 1.00 57.22 704 LEU A CA 1
ATOM 5130 C C . LEU A 1 704 ? 10.813 4.012 -24.767 1.00 57.22 704 LEU A C 1
ATOM 5132 O O . LEU A 1 704 ? 11.378 5.097 -24.649 1.00 57.22 704 LEU A O 1
ATOM 5136 N N . LYS A 1 705 ? 10.699 3.372 -25.943 1.00 67.81 705 LYS A N 1
ATOM 5137 C CA . LYS A 1 705 ? 11.303 3.773 -27.233 1.00 67.81 705 LYS A CA 1
ATOM 5138 C C . LYS A 1 705 ? 12.779 4.182 -27.109 1.00 67.81 705 LYS A C 1
ATOM 5140 O O . LYS A 1 705 ? 13.224 5.145 -27.730 1.00 67.81 705 LYS A O 1
ATOM 5145 N N . LYS A 1 706 ? 13.526 3.454 -26.276 1.00 69.00 706 LYS A N 1
ATOM 5146 C CA . LYS A 1 706 ? 14.954 3.667 -26.012 1.00 69.00 706 LYS A CA 1
ATOM 5147 C C . LYS A 1 706 ? 15.642 2.353 -25.653 1.00 69.00 706 LYS A C 1
ATOM 5149 O O . LYS A 1 706 ? 14.994 1.395 -25.224 1.00 69.00 706 LYS A O 1
ATOM 5154 N N . TRP A 1 707 ? 16.963 2.338 -25.772 1.00 69.94 707 TRP A N 1
ATOM 5155 C CA . TRP A 1 707 ? 17.791 1.244 -25.274 1.00 69.94 707 TRP A CA 1
ATOM 5156 C C . TRP A 1 707 ? 17.820 1.223 -23.738 1.00 69.94 707 TRP A C 1
ATOM 5158 O O . TRP A 1 707 ? 17.816 2.271 -23.088 1.00 69.94 707 TRP A O 1
ATOM 5168 N N . SER A 1 708 ? 17.827 0.025 -23.156 1.00 73.38 708 SER A N 1
ATOM 5169 C CA . SER A 1 708 ? 17.845 -0.213 -21.709 1.00 73.38 708 SER A CA 1
ATOM 5170 C C . SER A 1 708 ? 18.750 -1.397 -21.380 1.00 73.38 708 SER A C 1
ATOM 5172 O O . SER A 1 708 ? 18.740 -2.385 -22.106 1.00 73.38 708 SER A O 1
ATOM 5174 N N . SER A 1 709 ? 19.504 -1.319 -20.283 1.00 77.44 709 SER A N 1
ATOM 5175 C CA . SER A 1 709 ? 20.305 -2.426 -19.736 1.00 77.44 709 SER A CA 1
ATOM 5176 C C . SER A 1 709 ? 19.618 -3.165 -18.578 1.00 77.44 709 SER A C 1
ATOM 5178 O O . SER A 1 709 ? 20.235 -3.992 -17.911 1.00 77.44 709 SER A O 1
ATOM 5180 N N . ASP A 1 710 ? 18.343 -2.872 -18.304 1.00 66.69 710 ASP A N 1
ATOM 5181 C CA . ASP A 1 710 ? 17.613 -3.525 -17.211 1.00 66.69 710 ASP A CA 1
ATOM 5182 C C . ASP A 1 710 ? 17.497 -5.045 -17.441 1.00 66.69 710 ASP A C 1
ATOM 5184 O O . ASP A 1 710 ? 17.342 -5.512 -18.568 1.00 66.69 710 ASP A O 1
ATOM 5188 N N . GLY A 1 711 ? 17.634 -5.833 -16.377 1.00 71.19 711 GLY A N 1
ATOM 5189 C CA . GLY A 1 711 ? 17.605 -7.299 -16.421 1.00 71.19 711 GLY A CA 1
ATOM 5190 C C . GLY A 1 711 ? 18.761 -8.013 -17.132 1.00 71.19 711 GLY A C 1
ATOM 5191 O O . GLY A 1 711 ? 18.931 -9.211 -16.878 1.00 71.19 711 GLY A O 1
ATOM 5192 N N . CYS A 1 712 ? 19.550 -7.318 -17.960 1.00 82.88 712 CYS A N 1
ATOM 5193 C CA . CYS A 1 712 ? 20.609 -7.860 -18.814 1.00 82.88 712 CYS A CA 1
ATOM 5194 C C . CYS A 1 712 ? 21.997 -7.317 -18.430 1.00 82.88 712 CYS A C 1
ATOM 5196 O O . CYS A 1 712 ? 22.290 -6.136 -18.597 1.00 82.88 712 CYS A O 1
ATOM 5198 N N . LYS A 1 713 ? 22.899 -8.194 -17.978 1.00 87.81 713 LYS A N 1
ATOM 5199 C CA . LYS A 1 713 ? 24.289 -7.842 -17.620 1.00 87.81 713 LYS A CA 1
ATOM 5200 C C . LYS A 1 713 ? 25.305 -8.446 -18.598 1.00 87.81 713 LYS A C 1
ATOM 5202 O O . LYS A 1 713 ? 25.045 -9.533 -19.121 1.00 87.81 713 LYS A O 1
ATOM 5207 N N . PRO A 1 714 ? 26.481 -7.824 -18.806 1.00 86.38 714 PRO A N 1
ATOM 5208 C CA . PRO A 1 714 ? 27.609 -8.513 -19.425 1.00 86.38 714 PRO A CA 1
ATOM 5209 C C . PRO A 1 714 ? 28.009 -9.718 -18.564 1.00 86.38 714 PRO A C 1
ATOM 5211 O O . PRO A 1 714 ? 28.253 -9.595 -17.364 1.00 86.38 714 PRO A O 1
ATOM 5214 N N . ALA A 1 715 ? 28.052 -10.893 -19.183 1.00 89.06 715 ALA A N 1
ATOM 5215 C CA . ALA A 1 715 ? 28.595 -12.113 -18.591 1.00 89.06 715 ALA A CA 1
ATOM 5216 C C . ALA A 1 715 ? 30.083 -12.262 -18.937 1.00 89.06 715 ALA A C 1
ATOM 5218 O O . ALA A 1 715 ? 30.902 -12.604 -18.089 1.00 89.06 715 ALA A O 1
ATOM 5219 N N . TYR A 1 716 ? 30.427 -11.951 -20.187 1.00 87.31 716 TYR A N 1
ATOM 5220 C CA . TYR A 1 716 ? 31.793 -11.826 -20.682 1.00 87.31 716 TYR A CA 1
ATOM 5221 C C . TYR A 1 716 ? 31.778 -10.983 -21.958 1.00 87.31 716 TYR A C 1
ATOM 5223 O O . TYR A 1 716 ? 30.910 -11.179 -22.806 1.00 87.31 716 TYR A O 1
ATOM 5231 N N . ALA A 1 717 ? 32.738 -10.081 -22.131 1.00 82.00 717 ALA A N 1
ATOM 5232 C CA . ALA A 1 717 ? 32.906 -9.355 -23.382 1.00 82.00 717 ALA A CA 1
ATOM 5233 C C . ALA A 1 717 ? 34.377 -9.020 -23.638 1.00 82.00 717 ALA A C 1
ATOM 5235 O O . ALA A 1 717 ? 35.157 -8.799 -22.712 1.00 82.00 717 ALA A O 1
ATOM 5236 N N . ASN A 1 718 ? 34.733 -9.010 -24.916 1.00 85.75 718 ASN A N 1
ATOM 5237 C CA . ASN A 1 718 ? 35.978 -8.500 -25.462 1.00 85.75 718 ASN A CA 1
ATOM 5238 C C . ASN A 1 718 ? 35.685 -7.876 -26.844 1.00 85.75 718 ASN A C 1
ATOM 5240 O O . ASN A 1 718 ? 34.547 -7.894 -27.315 1.00 85.75 718 ASN A O 1
ATOM 5244 N N . LEU A 1 719 ? 36.712 -7.354 -27.514 1.00 80.75 719 LEU A N 1
ATOM 5245 C CA . LEU A 1 719 ? 36.601 -6.700 -28.825 1.00 80.75 719 LEU A CA 1
ATOM 5246 C C . LEU A 1 719 ? 35.944 -7.540 -29.933 1.00 80.75 719 LEU A C 1
ATOM 5248 O O . LEU A 1 719 ? 35.263 -6.984 -30.785 1.00 80.75 719 LEU A O 1
ATOM 5252 N N . THR A 1 720 ? 36.135 -8.859 -29.951 1.00 83.31 720 THR A N 1
ATOM 5253 C CA . THR A 1 720 ? 35.650 -9.734 -31.033 1.00 83.31 720 THR A CA 1
ATOM 5254 C C . THR A 1 720 ? 34.395 -10.522 -30.665 1.00 83.31 720 THR A C 1
ATOM 5256 O O . THR A 1 720 ? 33.706 -11.002 -31.564 1.00 83.31 720 THR A O 1
ATOM 5259 N N . TYR A 1 721 ? 34.060 -10.635 -29.377 1.00 88.44 721 TYR A N 1
ATOM 5260 C CA . TYR A 1 721 ? 32.970 -11.467 -28.864 1.00 88.44 721 TYR A CA 1
ATOM 5261 C C . TYR A 1 721 ? 32.332 -10.860 -27.608 1.00 88.44 721 TYR A C 1
ATOM 5263 O O . TYR A 1 721 ? 33.032 -10.465 -26.676 1.00 88.44 721 TYR A O 1
ATOM 5271 N N . ALA A 1 722 ? 31.001 -10.847 -27.547 1.00 88.06 722 ALA A N 1
ATOM 5272 C CA . ALA A 1 722 ? 30.239 -10.416 -26.377 1.00 88.06 722 ALA A CA 1
ATOM 5273 C C . ALA A 1 722 ? 29.192 -11.462 -25.971 1.00 88.06 722 ALA A C 1
ATOM 5275 O O . ALA A 1 722 ? 28.666 -12.198 -26.805 1.00 88.06 722 ALA A O 1
ATOM 5276 N N . SER A 1 723 ? 28.900 -11.521 -24.672 1.00 91.12 723 SER A N 1
ATOM 5277 C CA . SER A 1 723 ? 27.973 -12.455 -24.039 1.00 91.12 723 SER A CA 1
ATOM 5278 C C . SER A 1 723 ? 27.213 -11.757 -22.911 1.00 91.12 723 SER A C 1
ATOM 5280 O O . SER A 1 723 ? 27.818 -11.224 -21.979 1.00 91.12 723 SER A O 1
ATOM 5282 N N . CYS A 1 724 ? 25.888 -11.807 -22.975 1.00 90.25 724 CYS A N 1
ATOM 5283 C CA . CYS A 1 724 ? 24.945 -11.144 -22.084 1.00 90.25 724 CYS A CA 1
ATOM 5284 C C . CYS A 1 724 ? 24.080 -12.168 -21.341 1.00 90.25 724 CYS A C 1
ATOM 5286 O O . CYS A 1 724 ? 23.554 -13.091 -21.956 1.00 90.25 724 CYS A O 1
ATOM 5288 N N . GLU A 1 725 ? 23.890 -11.984 -20.036 1.00 92.31 725 GLU A N 1
ATOM 5289 C CA . GLU A 1 725 ? 22.956 -12.759 -19.211 1.00 92.31 725 GLU A CA 1
ATOM 5290 C C . GLU A 1 725 ? 21.717 -11.916 -18.891 1.00 92.31 725 GLU A C 1
ATOM 5292 O O . GLU A 1 725 ? 21.813 -10.935 -18.150 1.00 92.31 725 GLU A O 1
ATOM 5297 N N . CYS A 1 726 ? 20.558 -12.318 -19.416 1.00 87.06 726 CYS A N 1
ATOM 5298 C CA . CYS A 1 726 ? 19.269 -11.664 -19.190 1.00 87.06 726 CYS A CA 1
ATOM 5299 C C . CYS A 1 726 ? 18.368 -12.508 -18.272 1.00 87.06 726 CYS A C 1
ATOM 5301 O O . CYS A 1 726 ? 18.072 -13.669 -18.558 1.00 87.06 726 CYS A O 1
ATOM 5303 N N . THR A 1 727 ? 17.915 -11.919 -17.164 1.00 82.56 727 THR A N 1
ATOM 5304 C CA . THR A 1 727 ? 17.081 -12.583 -16.132 1.00 82.56 727 THR A CA 1
ATOM 5305 C C . THR A 1 727 ? 15.573 -12.432 -16.360 1.00 82.56 727 THR A C 1
ATOM 5307 O O . THR A 1 727 ? 14.775 -13.202 -15.821 1.00 82.56 727 THR A O 1
ATOM 5310 N N . HIS A 1 728 ? 15.177 -11.440 -17.157 1.00 68.38 728 HIS A N 1
ATOM 5311 C CA . HIS A 1 728 ? 13.803 -11.165 -17.560 1.00 68.38 728 HIS A CA 1
ATOM 5312 C C . HIS A 1 728 ? 13.777 -10.436 -18.910 1.00 68.38 728 HIS A C 1
ATOM 5314 O O . HIS A 1 728 ? 14.766 -9.826 -19.309 1.00 68.38 728 HIS A O 1
ATOM 5320 N N . LEU A 1 729 ? 12.637 -10.500 -19.598 1.00 64.62 729 LEU A N 1
ATOM 5321 C CA . LEU A 1 729 ? 12.368 -9.893 -20.908 1.00 64.62 729 LEU A CA 1
ATOM 5322 C C . LEU A 1 729 ? 11.116 -8.986 -20.850 1.00 64.62 729 LEU A C 1
ATOM 5324 O O . LEU A 1 729 ? 10.347 -8.911 -21.805 1.00 64.62 729 LEU A O 1
ATOM 5328 N N . THR A 1 730 ? 10.839 -8.381 -19.687 1.00 54.00 730 THR A N 1
ATOM 5329 C CA . THR A 1 730 ? 9.503 -7.865 -19.319 1.00 54.00 730 THR A CA 1
ATOM 5330 C C . THR A 1 730 ? 9.540 -6.528 -18.585 1.00 54.00 730 THR A C 1
ATOM 5332 O O . THR A 1 730 ? 10.325 -6.360 -17.657 1.00 54.00 730 THR A O 1
ATOM 5335 N N . ASP A 1 731 ? 8.595 -5.643 -18.908 1.00 54.88 731 ASP A N 1
ATOM 5336 C CA . ASP A 1 731 ? 8.576 -4.207 -18.569 1.00 54.88 731 ASP A CA 1
ATOM 5337 C C . ASP A 1 731 ? 8.296 -3.836 -17.084 1.00 54.88 731 ASP A C 1
ATOM 5339 O O . ASP A 1 731 ? 8.103 -2.670 -16.740 1.00 54.88 731 ASP A O 1
ATOM 5343 N N . PHE A 1 732 ? 8.235 -4.811 -16.169 1.00 55.31 732 PHE A N 1
ATOM 5344 C CA . PHE A 1 732 ? 7.855 -4.559 -14.769 1.00 55.31 732 PHE A CA 1
ATOM 5345 C C . PHE A 1 732 ? 8.944 -3.819 -13.974 1.00 55.31 732 PHE A C 1
ATOM 5347 O O . PHE A 1 732 ? 8.657 -2.865 -13.247 1.00 55.31 732 PHE A O 1
ATOM 5354 N N . SER A 1 733 ? 10.200 -4.241 -14.133 1.00 57.91 733 SER A N 1
ATOM 5355 C CA . SER A 1 733 ? 11.385 -3.584 -13.568 1.00 57.91 733 SER A CA 1
ATOM 5356 C C . SER A 1 733 ? 11.500 -2.146 -14.070 1.00 57.91 733 SER A C 1
ATOM 5358 O O . SER A 1 733 ? 11.610 -1.222 -13.263 1.00 57.91 733 SER A O 1
ATOM 5360 N N . SER A 1 734 ? 11.310 -1.929 -15.373 1.00 59.53 734 SER A N 1
ATOM 5361 C CA . SER A 1 734 ? 11.290 -0.605 -15.996 1.00 59.53 734 SER A CA 1
ATOM 5362 C C . SER A 1 734 ? 10.138 0.289 -15.525 1.00 59.53 734 SER A C 1
ATOM 5364 O O . SER A 1 734 ? 10.363 1.492 -15.412 1.00 59.53 734 SER A O 1
ATOM 5366 N N . ARG A 1 735 ? 8.954 -0.227 -15.152 1.00 67.81 735 ARG A N 1
ATOM 5367 C CA . ARG A 1 735 ? 7.910 0.586 -14.477 1.00 67.81 735 ARG A CA 1
ATOM 5368 C C . ARG A 1 735 ? 8.324 1.032 -13.069 1.00 67.81 735 ARG A C 1
ATOM 5370 O O . ARG A 1 735 ? 8.092 2.184 -12.698 1.00 67.81 735 ARG A O 1
ATOM 5377 N N . VAL A 1 736 ? 8.970 0.168 -12.282 1.00 74.12 736 VAL A N 1
ATOM 5378 C CA . VAL A 1 736 ? 9.490 0.541 -10.948 1.00 74.12 736 VAL A CA 1
ATOM 5379 C C . VAL A 1 736 ? 10.675 1.508 -11.073 1.00 74.12 736 VAL A C 1
ATOM 5381 O O . VAL A 1 736 ? 10.751 2.504 -10.352 1.00 74.12 736 VAL A O 1
ATOM 5384 N N . MET A 1 737 ? 11.559 1.297 -12.046 1.00 68.94 737 MET A N 1
ATOM 5385 C CA . MET A 1 737 ? 12.650 2.223 -12.349 1.00 68.94 737 MET A CA 1
ATOM 5386 C C . MET A 1 737 ? 12.153 3.535 -12.966 1.00 68.94 737 MET A C 1
ATOM 5388 O O . MET A 1 737 ? 12.769 4.567 -12.719 1.00 68.94 737 MET A O 1
ATOM 5392 N N . ALA A 1 738 ? 11.018 3.557 -13.674 1.00 73.06 738 ALA A N 1
ATOM 5393 C CA . ALA A 1 738 ? 10.364 4.791 -14.113 1.00 73.06 738 ALA A CA 1
ATOM 5394 C C . ALA A 1 738 ? 9.848 5.612 -12.921 1.00 73.06 738 ALA A C 1
ATOM 5396 O O . ALA A 1 738 ? 10.012 6.830 -12.920 1.00 73.06 738 ALA A O 1
ATOM 5397 N N . VAL A 1 739 ? 9.325 4.977 -11.862 1.00 84.31 739 VAL A N 1
ATOM 5398 C CA . VAL A 1 739 ? 9.033 5.664 -10.588 1.00 84.31 739 VAL A CA 1
ATOM 5399 C C . VAL A 1 739 ? 10.302 6.289 -10.001 1.00 84.31 739 VAL A C 1
ATOM 5401 O O . VAL A 1 739 ? 10.292 7.475 -9.672 1.00 84.31 739 VAL A O 1
ATOM 5404 N N . VAL A 1 740 ? 11.411 5.548 -9.909 1.00 85.12 740 VAL A N 1
ATOM 5405 C CA . VAL A 1 740 ? 12.677 6.074 -9.354 1.00 85.12 740 VAL A CA 1
ATOM 5406 C C . VAL A 1 740 ? 13.254 7.207 -10.216 1.00 85.12 740 VAL A C 1
ATOM 5408 O O . VAL A 1 740 ? 13.627 8.250 -9.682 1.00 85.12 740 VAL A O 1
ATOM 5411 N N . GLN A 1 741 ? 13.290 7.045 -11.543 1.00 82.31 741 GLN A N 1
ATOM 5412 C CA . GLN A 1 741 ? 13.800 8.046 -12.488 1.00 82.31 741 GLN A CA 1
ATOM 5413 C C . GLN A 1 741 ? 12.929 9.309 -12.505 1.00 82.31 741 GLN A C 1
ATOM 5415 O O . GLN A 1 741 ? 13.470 10.412 -12.446 1.00 82.31 741 GLN A O 1
ATOM 5420 N N . SER A 1 742 ? 11.599 9.164 -12.510 1.00 84.56 742 SER A N 1
ATOM 5421 C CA . SER A 1 742 ? 10.669 10.298 -12.447 1.00 84.56 742 SER A CA 1
ATOM 5422 C C . SER A 1 742 ? 10.846 11.071 -11.143 1.00 84.56 742 SER A C 1
ATOM 5424 O O . SER A 1 742 ? 11.025 12.283 -11.177 1.00 84.56 742 SER A O 1
ATOM 5426 N N . ASN A 1 743 ? 10.883 10.387 -9.992 1.00 91.44 743 ASN A N 1
ATOM 5427 C CA . ASN A 1 743 ? 11.076 11.045 -8.697 1.00 91.44 743 ASN A CA 1
ATOM 5428 C C . ASN A 1 743 ? 12.451 11.709 -8.567 1.00 91.44 743 ASN A C 1
ATOM 5430 O O . ASN A 1 743 ? 12.536 12.807 -8.025 1.00 91.44 743 ASN A O 1
ATOM 5434 N N . LYS A 1 744 ? 13.517 11.106 -9.111 1.00 91.00 744 LYS A N 1
ATOM 5435 C CA . LYS A 1 744 ? 14.819 11.777 -9.196 1.00 91.00 744 LYS A CA 1
ATOM 5436 C C . LYS A 1 744 ? 14.718 13.076 -10.006 1.00 91.00 744 LYS A C 1
ATOM 5438 O O . LYS A 1 744 ? 15.164 14.111 -9.521 1.00 91.00 744 LYS A O 1
ATOM 5443 N N . ALA A 1 745 ? 14.076 13.046 -11.177 1.00 87.75 745 ALA A N 1
ATOM 5444 C CA . ALA A 1 745 ? 13.875 14.242 -11.993 1.00 87.75 745 ALA A CA 1
ATOM 5445 C C . ALA A 1 745 ? 13.081 15.339 -11.253 1.00 87.75 745 ALA A C 1
ATOM 5447 O O . ALA A 1 745 ? 13.470 16.502 -11.334 1.00 87.75 745 ALA A O 1
ATOM 5448 N N . LEU A 1 746 ? 12.053 14.988 -10.461 1.00 92.12 746 LEU A N 1
ATOM 5449 C CA . LEU A 1 746 ? 11.321 15.954 -9.618 1.00 92.12 746 LEU A CA 1
ATOM 5450 C C . LEU A 1 746 ? 12.251 16.713 -8.657 1.00 92.12 746 LEU A C 1
ATOM 5452 O O . LEU A 1 746 ? 12.140 17.933 -8.516 1.00 92.12 746 LEU A O 1
ATOM 5456 N N . PHE A 1 747 ? 13.159 16.000 -7.983 1.00 93.31 747 PHE A N 1
ATOM 5457 C CA . PHE A 1 747 ? 14.070 16.603 -7.008 1.00 93.31 747 PHE A CA 1
ATOM 5458 C C . PHE A 1 747 ? 15.233 17.353 -7.670 1.00 93.31 747 PHE A C 1
ATOM 5460 O O . PHE A 1 747 ? 15.564 18.451 -7.222 1.00 93.31 747 PHE A O 1
ATOM 5467 N N . ASP A 1 748 ? 15.794 16.834 -8.765 1.00 92.25 748 ASP A N 1
ATOM 5468 C CA . ASP A 1 748 ? 16.843 17.516 -9.537 1.00 92.25 748 ASP A CA 1
ATOM 5469 C C . ASP A 1 748 ? 16.312 18.830 -10.161 1.00 92.25 748 ASP A C 1
ATOM 5471 O O . ASP A 1 748 ? 17.001 19.854 -10.163 1.00 92.25 748 ASP A O 1
ATOM 5475 N N . ASN A 1 749 ? 15.052 18.849 -10.617 1.00 91.94 749 ASN A N 1
ATOM 5476 C CA . ASN A 1 749 ? 14.391 20.030 -11.186 1.00 91.94 749 ASN A CA 1
ATOM 5477 C C . ASN A 1 749 ? 13.950 21.064 -10.123 1.00 91.94 749 ASN A C 1
ATOM 5479 O O . ASN A 1 749 ? 13.681 22.221 -10.451 1.00 91.94 749 ASN A O 1
ATOM 5483 N N . ALA A 1 750 ? 13.921 20.708 -8.833 1.00 94.38 750 ALA A N 1
ATOM 5484 C CA . ALA A 1 750 ? 13.410 21.577 -7.766 1.00 94.38 750 ALA A CA 1
ATOM 5485 C C . ALA A 1 750 ? 14.116 22.946 -7.689 1.00 94.38 750 ALA A C 1
ATOM 5487 O O . ALA A 1 750 ? 13.476 23.968 -7.432 1.00 94.38 750 ALA A O 1
ATOM 5488 N N . LYS A 1 751 ? 15.420 22.998 -8.000 1.00 94.06 751 LYS A N 1
ATOM 5489 C CA . LYS A 1 751 ? 16.194 24.250 -8.104 1.00 94.06 751 LYS A CA 1
ATOM 5490 C C . LYS A 1 751 ? 15.610 25.223 -9.139 1.00 94.06 751 LYS A C 1
ATOM 5492 O O . LYS A 1 751 ? 15.650 26.434 -8.926 1.00 94.06 751 LYS A O 1
ATOM 5497 N N . ASN A 1 752 ? 15.072 24.708 -10.243 1.00 94.19 752 ASN A N 1
ATOM 5498 C CA . ASN A 1 752 ? 14.457 25.521 -11.288 1.00 94.19 752 ASN A CA 1
ATOM 5499 C C . ASN A 1 752 ? 13.069 25.993 -10.847 1.00 94.19 752 ASN A C 1
ATOM 5501 O O . ASN A 1 752 ? 12.761 27.173 -11.005 1.00 94.19 752 ASN A O 1
ATOM 5505 N N . VAL A 1 753 ? 12.266 25.111 -10.238 1.00 94.38 753 VAL A N 1
ATOM 5506 C CA . VAL A 1 753 ? 10.897 25.412 -9.775 1.00 94.38 753 VAL A CA 1
ATOM 5507 C C . VAL A 1 753 ? 10.877 26.537 -8.733 1.00 94.38 753 VAL A C 1
ATOM 5509 O O . VAL A 1 753 ? 10.048 27.437 -8.840 1.00 94.38 753 VAL A O 1
ATOM 5512 N N . TYR A 1 754 ? 11.818 26.552 -7.780 1.00 94.81 754 TYR A N 1
ATOM 5513 C CA . TYR A 1 754 ? 11.930 27.631 -6.780 1.00 94.81 754 TYR A CA 1
ATOM 5514 C C . TYR A 1 754 ? 12.698 28.875 -7.263 1.00 94.81 754 TYR A C 1
ATOM 5516 O O . TYR A 1 754 ? 12.864 29.827 -6.500 1.00 94.81 754 TYR A O 1
ATOM 5524 N N . SER A 1 755 ? 13.190 28.900 -8.507 1.00 96.00 755 SER A N 1
ATOM 5525 C CA . SER A 1 755 ? 13.760 30.125 -9.081 1.00 96.00 755 SER A CA 1
ATOM 5526 C C . SER A 1 755 ? 12.660 31.160 -9.349 1.00 96.00 755 SER A C 1
ATOM 5528 O O . SER A 1 755 ? 11.498 30.806 -9.535 1.00 96.00 755 SER A O 1
ATOM 5530 N N . ALA A 1 756 ? 13.012 32.447 -9.445 1.00 95.38 756 ALA A N 1
ATOM 5531 C CA . ALA A 1 756 ? 12.035 33.497 -9.761 1.00 95.38 756 ALA A CA 1
ATOM 5532 C C . ALA A 1 756 ? 11.299 33.252 -11.099 1.00 95.38 756 ALA A C 1
ATOM 5534 O O . ALA A 1 756 ? 10.110 33.541 -11.213 1.00 95.38 756 ALA A O 1
ATOM 5535 N N . ALA A 1 757 ? 11.982 32.660 -12.088 1.00 94.94 757 ALA A N 1
ATOM 5536 C CA . ALA A 1 757 ? 11.377 32.258 -13.358 1.00 94.94 757 ALA A CA 1
ATOM 5537 C C . ALA A 1 757 ? 10.470 31.020 -13.211 1.00 94.94 757 ALA A C 1
ATOM 5539 O O . ALA A 1 757 ? 9.388 30.977 -13.794 1.00 94.94 757 ALA A O 1
ATOM 5540 N N . GLY A 1 758 ? 10.871 30.037 -12.398 1.00 92.75 758 GLY A N 1
ATOM 5541 C CA . GLY A 1 758 ? 10.067 28.848 -12.100 1.00 92.75 758 GLY A CA 1
ATOM 5542 C C . GLY A 1 758 ? 8.780 29.172 -11.346 1.00 92.75 758 GLY A C 1
ATOM 5543 O O . GLY A 1 758 ? 7.725 28.645 -11.700 1.00 92.75 758 GLY A O 1
ATOM 5544 N N . LEU A 1 759 ? 8.847 30.096 -10.384 1.00 92.94 759 LEU A N 1
ATOM 5545 C CA . LEU A 1 759 ? 7.699 30.610 -9.637 1.00 92.94 759 LEU A CA 1
ATOM 5546 C C . LEU A 1 759 ? 6.703 31.344 -10.549 1.00 92.94 759 LEU A C 1
ATOM 5548 O O . LEU A 1 759 ? 5.499 31.164 -10.396 1.00 92.94 759 LEU A O 1
ATOM 5552 N N . ALA A 1 760 ? 7.193 32.126 -11.518 1.00 94.38 760 ALA A N 1
ATOM 5553 C CA . ALA A 1 760 ? 6.346 32.787 -12.512 1.00 94.38 760 ALA A CA 1
ATOM 5554 C C . ALA A 1 760 ? 5.710 31.785 -13.496 1.00 94.38 760 ALA A C 1
ATOM 5556 O O . ALA A 1 760 ? 4.510 31.853 -13.749 1.00 94.38 760 ALA A O 1
ATOM 5557 N N . SER A 1 761 ? 6.489 30.824 -14.007 1.00 93.88 761 SER A N 1
ATOM 5558 C CA . SER A 1 761 ? 6.014 29.791 -14.942 1.00 93.88 761 SER A CA 1
ATOM 5559 C C . SER A 1 761 ? 4.947 28.874 -14.320 1.00 93.88 761 SER A C 1
ATOM 5561 O O . SER A 1 761 ? 3.952 28.531 -14.958 1.00 93.88 761 SER A O 1
ATOM 5563 N N . ASN A 1 762 ? 5.117 28.529 -13.039 1.00 93.19 762 ASN A N 1
ATOM 5564 C CA . ASN A 1 762 ? 4.244 27.621 -12.290 1.00 93.19 762 ASN A CA 1
ATOM 5565 C C . ASN A 1 762 ? 3.272 28.347 -11.343 1.00 93.19 762 ASN A C 1
ATOM 5567 O O . ASN A 1 762 ? 2.744 27.732 -10.413 1.00 93.19 762 ASN A O 1
ATOM 5571 N N . ALA A 1 763 ? 3.025 29.645 -11.556 1.00 93.31 763 ALA A N 1
ATOM 5572 C CA . ALA A 1 763 ? 2.214 30.477 -10.663 1.00 93.31 763 ALA A CA 1
ATOM 5573 C C . ALA A 1 763 ? 0.799 29.913 -10.420 1.00 93.31 763 ALA A C 1
ATOM 5575 O O . ALA A 1 763 ? 0.264 30.046 -9.321 1.00 93.31 763 ALA A O 1
ATOM 5576 N N . GLU A 1 764 ? 0.223 29.224 -11.409 1.00 92.44 764 GLU A N 1
ATOM 5577 C CA . GLU A 1 764 ? -1.047 28.491 -11.302 1.00 92.44 764 GLU A CA 1
ATOM 5578 C C . GLU A 1 764 ? -1.003 27.402 -10.215 1.00 92.44 764 GLU A C 1
ATOM 5580 O O . GLU A 1 764 ? -1.896 27.336 -9.370 1.00 92.44 764 GLU A O 1
ATOM 5585 N N . TRP A 1 765 ? 0.056 26.584 -10.177 1.00 91.12 765 TRP A N 1
ATOM 5586 C CA . TRP A 1 765 ? 0.213 25.504 -9.197 1.00 91.12 765 TRP A CA 1
ATOM 5587 C C . TRP A 1 765 ? 0.511 26.035 -7.794 1.00 91.12 765 TRP A C 1
ATOM 5589 O O . TRP A 1 765 ? -0.095 25.577 -6.823 1.00 91.12 765 TRP A O 1
ATOM 5599 N N . PHE A 1 766 ? 1.376 27.047 -7.678 1.00 92.62 766 PHE A N 1
ATOM 5600 C CA . PHE A 1 766 ? 1.608 27.739 -6.406 1.00 92.62 766 PHE A CA 1
ATOM 5601 C C . PHE A 1 766 ? 0.329 28.419 -5.888 1.00 92.62 766 PHE A C 1
ATOM 5603 O O . PHE A 1 766 ? 0.031 28.332 -4.696 1.00 92.62 766 PHE A O 1
ATOM 5610 N N . GLY A 1 767 ? -0.464 29.032 -6.772 1.00 92.56 767 GLY A N 1
ATOM 5611 C CA . GLY A 1 767 ? -1.764 29.618 -6.445 1.00 92.56 767 GLY A CA 1
ATOM 5612 C C . GLY A 1 767 ? -2.794 28.577 -6.001 1.00 92.56 767 GLY A C 1
ATOM 5613 O O . GLY A 1 767 ? -3.495 28.796 -5.014 1.00 92.56 767 GLY A O 1
ATOM 5614 N N . LEU A 1 768 ? -2.851 27.420 -6.666 1.00 90.88 768 LEU A N 1
ATOM 5615 C CA . LEU A 1 768 ? -3.775 26.334 -6.335 1.00 90.88 768 LEU A CA 1
ATOM 5616 C C . LEU A 1 768 ? -3.435 25.673 -4.990 1.00 90.88 768 LEU A C 1
ATOM 5618 O O . LEU A 1 768 ? -4.276 25.639 -4.090 1.00 90.88 768 LEU A O 1
ATOM 5622 N N . PHE A 1 769 ? -2.205 25.185 -4.809 1.00 90.12 769 PHE A N 1
ATOM 5623 C CA . PHE A 1 769 ? -1.809 24.511 -3.566 1.00 90.12 769 PHE A CA 1
ATOM 5624 C C . PHE A 1 769 ? -1.659 25.490 -2.390 1.00 90.12 769 PHE A C 1
ATOM 5626 O O . PHE A 1 769 ? -2.061 25.166 -1.270 1.00 90.12 769 PHE A O 1
ATOM 5633 N N . GLY A 1 770 ? -1.185 26.716 -2.638 1.00 90.00 770 GLY A N 1
ATOM 5634 C CA . GLY A 1 770 ? -1.186 27.799 -1.651 1.00 90.00 770 GLY A CA 1
ATOM 5635 C C . GLY A 1 770 ? -2.602 28.226 -1.251 1.00 90.00 770 GLY A C 1
ATOM 5636 O O . GLY A 1 770 ? -2.883 28.394 -0.065 1.00 90.00 770 GLY A O 1
ATOM 5637 N N . GLY A 1 771 ? -3.525 28.309 -2.215 1.00 92.19 771 GLY A N 1
ATOM 5638 C CA . GLY A 1 771 ? -4.945 28.575 -1.983 1.00 92.19 771 GLY A CA 1
ATOM 5639 C C . GLY A 1 771 ? -5.633 27.480 -1.165 1.00 92.19 771 GLY A C 1
ATOM 5640 O O . GLY A 1 771 ? -6.376 27.790 -0.237 1.00 92.19 771 GLY A O 1
ATOM 5641 N N . LEU A 1 772 ? -5.333 26.203 -1.429 1.00 89.31 772 LEU A N 1
ATOM 5642 C CA . LEU A 1 772 ? -5.809 25.066 -0.627 1.00 89.31 772 LEU A CA 1
ATOM 5643 C C . LEU A 1 772 ? -5.246 25.088 0.806 1.00 89.31 772 LEU A C 1
ATOM 5645 O O . LEU A 1 772 ? -5.979 24.814 1.762 1.00 89.31 772 LEU A O 1
ATOM 5649 N N . GLY A 1 773 ? -3.975 25.466 0.979 1.00 88.38 773 GLY A N 1
ATOM 5650 C CA . GLY A 1 773 ? -3.363 25.681 2.293 1.00 88.38 773 GLY A CA 1
ATOM 5651 C C . GLY A 1 773 ? -4.030 26.820 3.073 1.00 88.38 773 GLY A C 1
ATOM 5652 O O . GLY A 1 773 ? -4.434 26.633 4.224 1.00 88.38 773 GLY A O 1
ATOM 5653 N N . LEU A 1 774 ? -4.229 27.974 2.429 1.00 91.69 774 LEU A N 1
ATOM 5654 C CA . LEU A 1 774 ? -4.911 29.134 3.009 1.00 91.69 774 LEU A CA 1
ATOM 5655 C C . LEU A 1 774 ? -6.373 28.820 3.359 1.00 91.69 774 LEU A C 1
ATOM 5657 O O . LEU A 1 774 ? -6.818 29.136 4.459 1.00 91.69 774 LEU A O 1
ATOM 5661 N N . LEU A 1 775 ? -7.103 28.132 2.477 1.00 91.62 775 LEU A N 1
ATOM 5662 C CA . LEU A 1 775 ? -8.468 27.671 2.730 1.00 91.62 775 LEU A CA 1
ATOM 5663 C C . LEU A 1 775 ? -8.524 26.731 3.943 1.00 91.62 775 LEU A C 1
ATOM 5665 O O . LEU A 1 775 ? -9.393 26.892 4.799 1.00 91.62 775 LEU A O 1
ATOM 5669 N N . THR A 1 776 ? -7.575 25.799 4.062 1.00 90.69 776 THR A N 1
ATOM 5670 C CA . THR A 1 776 ? -7.468 24.898 5.223 1.00 90.69 776 THR A CA 1
ATOM 5671 C C . THR A 1 776 ? -7.229 25.683 6.518 1.00 90.69 776 THR A C 1
ATOM 5673 O O . THR A 1 776 ? -7.860 25.392 7.535 1.00 90.69 776 THR A O 1
ATOM 5676 N N . LEU A 1 777 ? -6.395 26.729 6.482 1.00 90.56 777 LEU A N 1
ATOM 5677 C CA . LEU A 1 777 ? -6.154 27.632 7.613 1.00 90.56 777 LEU A CA 1
ATOM 5678 C C . LEU A 1 777 ? -7.412 28.444 7.979 1.00 90.56 777 LEU A C 1
ATOM 5680 O O . LEU A 1 777 ? -7.786 28.496 9.153 1.00 90.56 777 LEU A O 1
ATOM 5684 N N . CYS A 1 778 ? -8.114 29.019 6.999 1.00 94.38 778 CYS A N 1
ATOM 5685 C CA . CYS A 1 778 ? -9.364 29.755 7.215 1.00 94.38 778 CYS A CA 1
ATOM 5686 C C . CYS A 1 778 ? -10.470 28.862 7.799 1.00 94.38 778 CYS A C 1
ATOM 5688 O O . CYS A 1 778 ? -11.134 29.254 8.763 1.00 94.38 778 CYS A O 1
ATOM 5690 N N . ILE A 1 779 ? -10.635 27.642 7.273 1.00 93.12 779 ILE A N 1
ATOM 5691 C CA . ILE A 1 779 ? -11.540 26.637 7.845 1.00 93.12 779 ILE A CA 1
ATOM 5692 C C . ILE A 1 779 ? -11.096 26.312 9.274 1.00 93.12 779 ILE A C 1
ATOM 5694 O O . ILE A 1 779 ? -11.939 26.312 10.165 1.00 93.12 779 ILE A O 1
ATOM 5698 N N . GLY A 1 780 ? -9.796 26.131 9.529 1.00 93.44 780 GLY A N 1
ATOM 5699 C CA . GLY A 1 780 ? -9.235 25.925 10.867 1.00 93.44 780 GLY A CA 1
ATOM 5700 C C . GLY A 1 780 ? -9.645 27.004 11.877 1.00 93.44 780 GLY A C 1
ATOM 5701 O O . GLY A 1 780 ? -10.128 26.670 12.957 1.00 93.44 780 GLY A O 1
ATOM 5702 N N . ILE A 1 781 ? -9.545 28.288 11.516 1.00 93.88 781 ILE A N 1
ATOM 5703 C CA . ILE A 1 781 ? -9.966 29.415 12.371 1.00 93.88 781 ILE A CA 1
ATOM 5704 C C . ILE A 1 781 ? -11.471 29.352 12.680 1.00 93.88 781 ILE A C 1
ATOM 5706 O O . ILE A 1 781 ? -11.865 29.440 13.845 1.00 93.88 781 ILE A O 1
ATOM 5710 N N . ILE A 1 782 ? -12.318 29.159 11.663 1.00 95.12 782 ILE A N 1
ATOM 5711 C CA . ILE A 1 782 ? -13.778 29.019 11.836 1.00 95.12 782 ILE A CA 1
ATOM 5712 C C . ILE A 1 782 ? -14.091 27.836 12.763 1.00 95.12 782 ILE A C 1
ATOM 5714 O O . ILE A 1 782 ? -14.914 27.929 13.675 1.00 95.12 782 ILE A O 1
ATOM 5718 N N . VAL A 1 783 ? -13.399 26.723 12.543 1.00 94.50 783 VAL A N 1
ATOM 5719 C CA . VAL A 1 783 ? -13.562 25.464 13.261 1.00 94.50 783 VAL A CA 1
ATOM 5720 C C . VAL A 1 783 ? -13.167 25.590 14.738 1.00 94.50 783 VAL A C 1
ATOM 5722 O O . VAL A 1 783 ? -13.899 25.070 15.580 1.00 94.50 783 VAL A O 1
ATOM 5725 N N . ILE A 1 784 ? -12.111 26.343 15.077 1.00 94.44 784 ILE A N 1
ATOM 5726 C CA . ILE A 1 784 ? -11.749 26.683 16.469 1.00 94.44 784 ILE A CA 1
ATOM 5727 C C . ILE A 1 784 ? -12.886 27.456 17.155 1.00 94.44 784 ILE A C 1
ATOM 5729 O O . ILE A 1 784 ? -13.285 27.102 18.263 1.00 94.44 784 ILE A O 1
ATOM 5733 N N . GLN A 1 785 ? -13.465 28.470 16.500 1.00 94.44 785 GLN A N 1
ATOM 5734 C CA . GLN A 1 785 ? -14.561 29.261 17.085 1.00 94.44 785 GLN A CA 1
ATOM 5735 C C . GLN A 1 785 ? -15.814 28.408 17.354 1.00 94.44 785 GLN A C 1
ATOM 5737 O O . GLN A 1 785 ? -16.447 28.522 18.409 1.00 94.44 785 GLN A O 1
ATOM 5742 N N . VAL A 1 786 ? -16.150 27.495 16.433 1.00 94.69 786 VAL A N 1
ATOM 5743 C CA . VAL A 1 786 ? -17.235 26.518 16.631 1.00 94.69 786 VAL A CA 1
ATOM 5744 C C . VAL A 1 786 ? -16.915 25.561 17.784 1.00 94.69 786 VAL A C 1
ATOM 5746 O O . VAL A 1 786 ? -17.828 25.168 18.517 1.00 94.69 786 VAL A O 1
ATOM 5749 N N . ASP A 1 787 ? -15.647 25.210 17.994 1.00 94.69 787 ASP A N 1
ATOM 5750 C CA . ASP A 1 787 ? -15.230 24.339 19.092 1.00 94.69 787 ASP A CA 1
ATOM 5751 C C . ASP A 1 787 ? -15.319 25.020 20.456 1.00 94.69 787 ASP A C 1
ATOM 5753 O O . ASP A 1 787 ? -15.925 24.460 21.363 1.00 94.69 787 ASP A O 1
ATOM 5757 N N . LEU A 1 788 ? -14.857 26.268 20.588 1.00 93.88 788 LEU A N 1
ATOM 5758 C CA . LEU A 1 788 ? -15.033 27.062 21.812 1.00 93.88 788 LEU A CA 1
ATOM 5759 C C . LEU A 1 788 ? -16.520 27.207 22.181 1.00 93.88 788 LEU A C 1
ATOM 5761 O O . LEU A 1 788 ? -16.900 27.082 23.350 1.00 93.88 788 LEU A O 1
ATOM 5765 N N . GLY A 1 789 ? -17.388 27.402 21.182 1.00 95.38 789 GLY A N 1
ATOM 5766 C CA . GLY A 1 789 ? -18.840 27.379 21.365 1.00 95.38 789 GLY A CA 1
ATOM 5767 C C . GLY A 1 789 ? -19.388 26.004 21.776 1.00 95.38 789 GLY A C 1
ATOM 5768 O O . GLY A 1 789 ? -20.319 25.932 22.578 1.00 95.38 789 GLY A O 1
ATOM 5769 N N . SER A 1 790 ? -18.806 24.916 21.266 1.00 95.19 790 SER A N 1
ATOM 5770 C CA . SER A 1 790 ? -19.195 23.536 21.591 1.00 95.19 790 SER A CA 1
ATOM 5771 C C . SER A 1 790 ? -18.761 23.145 23.009 1.00 95.19 790 SER A C 1
ATOM 5773 O O . SER A 1 790 ? -19.594 22.676 23.782 1.00 95.19 790 SER A O 1
ATOM 5775 N N . THR A 1 791 ? -17.521 23.446 23.405 1.00 94.94 791 THR A N 1
ATOM 5776 C CA . THR A 1 791 ? -16.977 23.217 24.755 1.00 94.94 791 THR A CA 1
ATOM 5777 C C . THR A 1 791 ? -17.803 23.922 25.833 1.00 94.94 791 THR A C 1
ATOM 5779 O O . THR A 1 791 ? -18.101 23.327 26.868 1.00 94.94 791 THR A O 1
ATOM 5782 N N . ARG A 1 792 ? -18.287 25.150 25.583 1.00 95.31 792 ARG A N 1
ATOM 5783 C CA . ARG A 1 792 ? -19.212 25.841 26.506 1.00 95.31 792 ARG A CA 1
ATOM 5784 C C . ARG A 1 792 ? -20.531 25.076 26.700 1.00 95.31 792 ARG A C 1
ATOM 5786 O O . ARG A 1 792 ? -20.993 24.942 27.832 1.00 95.31 792 ARG A O 1
ATOM 5793 N N . ARG A 1 793 ? -21.125 24.532 25.627 1.00 96.12 793 ARG A N 1
ATOM 5794 C CA . ARG A 1 793 ? -22.340 23.690 25.716 1.00 96.12 793 ARG A CA 1
ATOM 5795 C C . ARG A 1 793 ? -22.066 22.349 26.391 1.00 96.12 793 ARG A C 1
ATOM 5797 O O . ARG A 1 793 ? -22.919 21.870 27.131 1.00 96.12 793 ARG A O 1
ATOM 5804 N N . TYR A 1 794 ? -20.898 21.764 26.147 1.00 95.88 794 TYR A N 1
ATOM 5805 C CA . TYR A 1 794 ? -20.456 20.514 26.756 1.00 95.88 794 TYR A CA 1
ATOM 5806 C C . TYR A 1 794 ? -20.316 20.654 28.276 1.00 95.88 794 TYR A C 1
ATOM 5808 O O . TYR A 1 794 ? -20.964 19.914 29.012 1.00 95.88 794 TYR A O 1
ATOM 5816 N N . VAL A 1 795 ? -19.596 21.675 28.758 1.00 94.62 795 VAL A N 1
ATOM 5817 C CA . VAL A 1 795 ? -19.493 21.991 30.196 1.00 94.62 795 VAL A CA 1
ATOM 5818 C C . VAL A 1 795 ? -20.870 22.272 30.806 1.00 94.62 795 VAL A C 1
ATOM 5820 O O . VAL A 1 795 ? -21.184 21.753 31.875 1.00 94.62 795 VAL A O 1
ATOM 5823 N N . HIS A 1 796 ? -21.744 23.006 30.110 1.00 95.25 796 HIS A N 1
ATOM 5824 C CA . HIS A 1 796 ? -23.127 23.189 30.560 1.00 95.25 796 HIS A CA 1
ATOM 5825 C C . HIS A 1 796 ? -23.910 21.860 30.636 1.00 95.25 796 HIS A C 1
ATOM 5827 O O . HIS A 1 796 ? -24.687 21.666 31.568 1.00 95.25 796 HIS A O 1
ATOM 5833 N N . SER A 1 797 ? -23.690 20.923 29.707 1.00 93.38 797 SER A N 1
ATOM 5834 C CA . SER A 1 797 ? -24.294 19.582 29.732 1.00 93.38 797 SER A CA 1
ATOM 5835 C C . SER A 1 797 ? -23.812 18.758 30.930 1.00 93.38 797 SER A C 1
ATOM 5837 O O . SER A 1 797 ? -24.634 18.211 31.665 1.00 93.38 797 SER A O 1
ATOM 5839 N N . LEU A 1 798 ? -22.498 18.752 31.191 1.00 92.69 798 LEU A N 1
ATOM 5840 C CA . LEU A 1 798 ? -21.885 18.098 32.353 1.00 92.69 798 LEU A CA 1
ATOM 5841 C C . LEU A 1 798 ? -22.467 18.629 33.677 1.00 92.69 798 LEU A C 1
ATOM 5843 O O . LEU A 1 798 ? -22.797 17.843 34.560 1.00 92.69 798 LEU A O 1
ATOM 5847 N N . LEU A 1 799 ? -22.646 19.951 33.798 1.00 91.81 799 LEU A N 1
ATOM 5848 C CA . LEU A 1 799 ? -23.205 20.602 34.992 1.00 91.81 799 LEU A CA 1
ATOM 5849 C C . LEU A 1 799 ? -24.730 20.435 35.132 1.00 91.81 799 LEU A C 1
ATOM 5851 O O . LEU A 1 799 ? -25.247 20.440 36.251 1.00 91.81 799 LEU A O 1
ATOM 5855 N N . ARG A 1 800 ? -25.464 20.294 34.019 1.00 91.31 800 ARG A N 1
ATOM 5856 C CA . ARG A 1 800 ? -26.917 20.042 34.007 1.00 91.31 800 ARG A CA 1
ATOM 5857 C C . ARG A 1 800 ? -27.255 18.572 34.277 1.00 91.31 800 ARG A C 1
ATOM 5859 O O . ARG A 1 800 ? -28.329 18.282 34.802 1.00 91.31 800 ARG A O 1
ATOM 5866 N N . ASN A 1 801 ? -26.364 17.645 33.932 1.00 87.75 801 ASN A N 1
ATOM 5867 C CA . ASN A 1 801 ? -26.533 16.220 34.188 1.00 87.75 801 ASN A CA 1
ATOM 5868 C C . ASN A 1 801 ? -26.549 15.942 35.704 1.00 87.75 801 ASN A C 1
ATOM 5870 O O . ASN A 1 801 ? -25.546 16.132 36.386 1.00 87.75 801 ASN A O 1
ATOM 5874 N N . LYS A 1 802 ? -27.682 15.464 36.238 1.00 83.50 802 LYS A N 1
ATOM 5875 C CA . LYS A 1 802 ? -27.876 15.250 37.685 1.00 83.50 802 LYS A CA 1
ATOM 5876 C C . LYS A 1 802 ? -26.875 14.258 38.293 1.00 83.50 802 LYS A C 1
ATOM 5878 O O . LYS A 1 802 ? -26.421 14.490 39.408 1.00 83.50 802 LYS A O 1
ATOM 5883 N N . PHE A 1 803 ? -26.515 13.193 37.574 1.00 79.56 803 PHE A N 1
ATOM 5884 C CA . PHE A 1 803 ? -25.553 12.181 38.027 1.00 79.56 803 PHE A CA 1
ATOM 5885 C C . PHE A 1 803 ? -24.137 12.764 38.142 1.00 79.56 803 PHE A C 1
ATOM 5887 O O . PHE A 1 803 ? -23.502 12.644 39.189 1.00 79.56 803 PHE A O 1
ATOM 5894 N N . LEU A 1 804 ? -23.674 13.474 37.108 1.00 84.25 804 LEU A N 1
ATOM 5895 C CA . LEU A 1 804 ? -22.370 14.143 37.144 1.00 84.25 804 LEU A CA 1
ATOM 5896 C C . LEU A 1 804 ? -22.342 15.315 38.130 1.00 84.25 804 LEU A C 1
ATOM 5898 O O . LEU A 1 804 ? -21.341 15.501 38.812 1.00 84.25 804 LEU A O 1
ATOM 5902 N N . ARG A 1 805 ? -23.432 16.079 38.260 1.00 84.38 805 ARG A N 1
ATOM 5903 C CA . ARG A 1 805 ? -23.530 17.180 39.225 1.00 84.38 805 ARG A CA 1
ATOM 5904 C C . ARG A 1 805 ? -23.455 16.685 40.670 1.00 84.38 805 ARG A C 1
ATOM 5906 O O . ARG A 1 805 ? -22.699 17.252 41.450 1.00 84.38 805 ARG A O 1
ATOM 5913 N N . GLU A 1 806 ? -24.203 15.636 41.011 1.00 79.56 806 GLU A N 1
ATOM 5914 C CA . GLU A 1 806 ? -24.181 15.005 42.340 1.00 79.56 806 GLU A CA 1
ATOM 5915 C C . GLU A 1 806 ? -22.787 14.464 42.684 1.00 79.56 806 GLU A C 1
ATOM 5917 O O . GLU A 1 806 ? -22.323 14.615 43.812 1.00 79.56 806 GLU A O 1
ATOM 5922 N N . PHE A 1 807 ? -22.084 13.896 41.700 1.00 75.44 807 PHE A N 1
ATOM 5923 C CA . PHE A 1 807 ? -20.681 13.519 41.840 1.00 75.44 807 PHE A CA 1
ATOM 5924 C C . PHE A 1 807 ? -19.769 14.743 42.077 1.00 75.44 807 PHE A C 1
ATOM 5926 O O . PHE A 1 807 ? -19.049 14.783 43.071 1.00 75.44 807 PHE A O 1
ATOM 5933 N N . LEU A 1 808 ? -19.835 15.766 41.216 1.00 76.94 808 LEU A N 1
ATOM 5934 C CA . LEU A 1 808 ? -18.970 16.956 41.266 1.00 76.94 808 LEU A CA 1
ATOM 5935 C C . LEU A 1 808 ? -19.225 17.875 42.477 1.00 76.94 808 LEU A C 1
ATOM 5937 O O . LEU A 1 808 ? -18.373 18.694 42.804 1.00 76.94 808 LEU A O 1
ATOM 5941 N N . HIS A 1 809 ? -20.391 17.793 43.126 1.00 74.88 809 HIS A N 1
ATOM 5942 C CA . HIS A 1 809 ? -20.704 18.562 44.343 1.00 74.88 809 HIS A CA 1
ATOM 5943 C C . HIS A 1 809 ? -20.192 17.897 45.633 1.00 74.88 809 HIS A C 1
ATOM 5945 O O . HIS A 1 809 ? -20.212 18.522 46.696 1.00 74.88 809 HIS A O 1
ATOM 5951 N N . ARG A 1 810 ? -19.743 16.639 45.575 1.00 69.81 810 ARG A N 1
ATOM 5952 C CA . ARG A 1 810 ? -19.245 15.904 46.741 1.00 69.81 810 ARG A CA 1
ATOM 5953 C C . ARG A 1 810 ? -17.748 16.132 46.954 1.00 69.81 810 ARG A C 1
ATOM 5955 O O . ARG A 1 810 ? -16.993 16.368 46.016 1.00 69.81 810 ARG A O 1
ATOM 5962 N N . ARG A 1 811 ? -17.306 16.050 48.215 1.00 61.25 811 ARG A N 1
ATOM 5963 C CA . ARG A 1 811 ? -15.879 16.162 48.567 1.00 61.25 811 ARG A CA 1
ATOM 5964 C C . ARG A 1 811 ? -15.092 14.986 47.956 1.00 61.25 811 ARG A C 1
ATOM 5966 O O . ARG A 1 811 ? -15.632 13.877 47.961 1.00 61.25 811 ARG A O 1
ATOM 5973 N N . PRO A 1 812 ? -13.820 15.173 47.540 1.00 57.25 812 PRO A N 1
ATOM 5974 C CA . PRO A 1 812 ? -13.015 14.111 46.920 1.00 57.25 812 PRO A CA 1
ATOM 5975 C C . PRO A 1 812 ? -12.944 12.837 47.775 1.00 57.25 812 PRO A C 1
ATOM 5977 O O . PRO A 1 812 ? -12.989 11.727 47.253 1.00 57.25 812 PRO A O 1
ATOM 5980 N N . SER A 1 813 ? -12.897 13.017 49.099 1.00 51.00 813 SER A N 1
ATOM 5981 C CA . SER A 1 813 ? -12.824 11.970 50.119 1.00 51.00 813 SER A CA 1
ATOM 5982 C C . SER A 1 813 ? -14.150 11.270 50.443 1.00 51.00 813 SER A C 1
ATOM 5984 O O . SER A 1 813 ? -14.147 10.328 51.232 1.00 51.00 813 SER A O 1
ATOM 5986 N N . SER A 1 814 ? -15.290 11.687 49.873 1.00 50.66 814 SER A N 1
ATOM 5987 C CA . SER A 1 814 ? -16.544 10.943 50.051 1.00 50.66 814 SER A CA 1
ATOM 5988 C C . SER A 1 814 ? -16.611 9.792 49.033 1.00 50.66 814 SER A C 1
ATOM 5990 O O . SER A 1 814 ? -16.510 10.054 47.830 1.00 50.66 814 SER A O 1
ATOM 5992 N N . PRO A 1 815 ? -16.797 8.530 49.457 1.00 48.88 815 PRO A N 1
ATOM 5993 C CA . PRO A 1 815 ? -16.882 7.411 48.527 1.00 48.88 815 PRO A CA 1
ATOM 5994 C C . PRO A 1 815 ? -18.177 7.484 47.706 1.00 48.88 815 PRO A C 1
ATOM 5996 O O . PRO A 1 815 ? -19.269 7.300 48.240 1.00 48.88 815 PRO A O 1
ATOM 5999 N N . LEU A 1 816 ? -18.070 7.678 46.385 1.00 52.94 816 LEU A N 1
ATOM 6000 C CA . LEU A 1 816 ? -19.212 7.531 45.463 1.00 52.94 816 LEU A CA 1
ATOM 6001 C C . LEU A 1 816 ? -19.432 6.075 45.000 1.00 52.94 816 LEU A C 1
ATOM 6003 O O . LEU A 1 816 ? -20.121 5.817 44.016 1.00 52.94 816 LEU A O 1
ATOM 6007 N N . TYR A 1 817 ? -18.853 5.114 45.715 1.00 54.38 817 TYR A N 1
ATOM 6008 C CA . TYR A 1 817 ? -18.893 3.687 45.399 1.00 54.38 817 TYR A CA 1
ATOM 6009 C C . TYR A 1 817 ? -20.044 3.002 46.152 1.00 54.38 817 TYR A C 1
ATOM 6011 O O . TYR A 1 817 ? -19.850 2.047 46.894 1.00 54.38 817 TYR A O 1
ATOM 6019 N N . ILE A 1 818 ? -21.259 3.539 45.993 1.00 43.38 818 ILE A N 1
ATOM 6020 C CA . ILE A 1 818 ? -22.481 3.027 46.633 1.00 43.38 818 ILE A CA 1
ATOM 6021 C C . ILE A 1 818 ? -23.291 2.247 45.594 1.00 43.38 818 ILE A C 1
ATOM 6023 O O . ILE A 1 818 ? -24.207 2.789 44.969 1.00 43.38 818 ILE A O 1
ATOM 6027 N N . TYR A 1 819 ? -22.955 0.967 45.414 1.00 41.44 819 TYR A N 1
ATOM 6028 C CA . TYR A 1 819 ? -23.792 0.022 44.668 1.00 41.44 819 TYR A CA 1
ATOM 6029 C C . TYR A 1 819 ? -24.736 -0.713 45.631 1.00 41.44 819 TYR A C 1
ATOM 6031 O O . TYR A 1 819 ? -24.568 -1.889 45.950 1.00 41.44 819 TYR A O 1
ATOM 6039 N N . ASP A 1 820 ? -25.715 0.028 46.146 1.00 40.03 820 ASP A N 1
ATOM 6040 C CA . ASP A 1 820 ? -26.761 -0.499 47.021 1.00 40.03 820 ASP A CA 1
ATOM 6041 C C . ASP A 1 820 ? -27.881 -1.131 46.173 1.00 40.03 820 ASP A C 1
ATOM 6043 O O . ASP A 1 820 ? -28.473 -0.465 45.318 1.00 40.03 820 ASP A O 1
ATOM 6047 N N . ILE A 1 821 ? -28.181 -2.413 46.420 1.00 39.47 821 ILE A N 1
ATOM 6048 C CA . ILE A 1 821 ? -29.208 -3.182 45.694 1.00 39.47 821 ILE A CA 1
ATOM 6049 C C . ILE A 1 821 ? -30.642 -2.678 45.934 1.00 39.47 821 ILE A C 1
ATOM 6051 O O . ILE A 1 821 ? -31.535 -2.994 45.151 1.00 39.47 821 ILE A O 1
ATOM 6055 N N . ARG A 1 822 ? -30.890 -1.897 46.995 1.00 38.44 822 ARG A N 1
ATOM 6056 C CA . ARG A 1 822 ? -32.223 -1.378 47.354 1.00 38.44 822 ARG A CA 1
ATOM 6057 C C . ARG A 1 822 ? -32.323 0.150 47.376 1.00 38.44 822 ARG A C 1
ATOM 6059 O O . ARG A 1 822 ? -33.378 0.662 47.007 1.00 38.44 822 ARG A O 1
ATOM 6066 N N . SER A 1 823 ? -31.306 0.895 47.819 1.00 42.28 823 SER A N 1
ATOM 6067 C CA . SER A 1 823 ? -31.482 2.340 48.092 1.00 42.28 823 SER A CA 1
ATOM 6068 C C . SER A 1 823 ? -31.186 3.280 46.919 1.00 42.28 823 SER A C 1
ATOM 6070 O O . SER A 1 823 ? -31.904 4.275 46.764 1.00 42.28 823 SER A O 1
ATOM 6072 N N . THR A 1 824 ? -30.181 2.978 46.084 1.00 44.22 824 THR A N 1
ATOM 6073 C CA . THR A 1 824 ? -29.792 3.825 44.944 1.00 44.22 824 THR A CA 1
ATOM 6074 C C . THR A 1 824 ? -30.100 3.194 43.598 1.00 44.22 824 THR A C 1
ATOM 6076 O O . THR A 1 824 ? -31.093 3.608 43.025 1.00 44.22 824 THR A O 1
ATOM 6079 N N . MET A 1 825 ? -29.310 2.263 43.047 1.00 40.56 825 MET A N 1
ATOM 6080 C CA . MET A 1 825 ? -29.265 2.075 41.580 1.00 40.56 825 MET A CA 1
ATOM 6081 C C . MET A 1 825 ? -30.624 1.806 40.899 1.00 40.56 825 MET A C 1
ATOM 6083 O O . MET A 1 825 ? -30.899 2.444 39.893 1.00 40.56 825 MET A O 1
ATOM 6087 N N . ASP A 1 826 ? -31.532 0.992 41.451 1.00 45.22 826 ASP A N 1
ATOM 6088 C CA . ASP A 1 826 ? -32.891 0.829 40.882 1.00 45.22 826 ASP A CA 1
ATOM 6089 C C . ASP A 1 826 ? -33.777 2.082 41.067 1.00 45.22 826 ASP A C 1
ATOM 6091 O O . ASP A 1 826 ? -34.474 2.511 40.149 1.00 45.22 826 ASP A O 1
ATOM 6095 N N . ARG A 1 827 ? -33.687 2.756 42.218 1.00 48.25 827 ARG A N 1
ATOM 6096 C CA . ARG A 1 827 ? -34.349 4.049 42.481 1.00 48.25 827 ARG A CA 1
ATOM 6097 C C . ARG A 1 827 ? -33.787 5.168 41.591 1.00 48.25 827 ARG A C 1
ATOM 6099 O O . ARG A 1 827 ? -34.510 6.081 41.194 1.00 48.25 827 ARG A O 1
ATOM 6106 N N . PHE A 1 828 ? -32.503 5.077 41.252 1.00 48.91 828 PHE A N 1
ATOM 6107 C CA . PHE A 1 828 ? -31.756 5.979 40.385 1.00 48.91 828 PHE A CA 1
ATOM 6108 C C . PHE A 1 828 ? -32.065 5.681 38.916 1.00 48.91 828 PHE A C 1
ATOM 6110 O O . PHE A 1 828 ? -32.307 6.630 38.190 1.00 48.91 828 PHE A O 1
ATOM 6117 N N . TYR A 1 829 ? -32.213 4.418 38.500 1.00 51.16 829 TYR A N 1
ATOM 6118 C CA . TYR A 1 829 ? -32.775 4.035 37.199 1.00 51.16 829 TYR A CA 1
ATOM 6119 C C . TYR A 1 829 ? -34.240 4.449 37.072 1.00 51.16 829 TYR A C 1
ATOM 6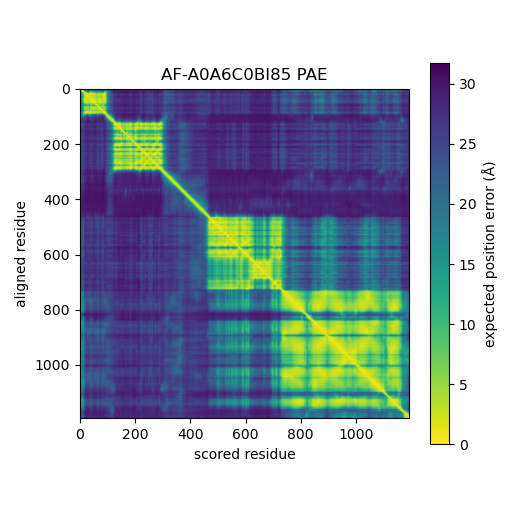121 O O . TYR A 1 829 ? -34.625 4.935 36.023 1.00 51.16 829 TYR A O 1
ATOM 6129 N N . LYS A 1 830 ? -35.055 4.364 38.129 1.00 55.22 830 LYS A N 1
ATOM 6130 C CA . LYS A 1 830 ? -36.435 4.889 38.139 1.00 55.22 830 LYS A CA 1
ATOM 6131 C C . LYS A 1 830 ? -36.489 6.424 38.104 1.00 55.22 830 LYS A C 1
ATOM 6133 O O . LYS A 1 830 ? -37.444 6.973 37.572 1.00 55.22 830 LYS A O 1
ATOM 6138 N N . THR A 1 831 ? -35.446 7.115 38.578 1.00 51.59 831 THR A N 1
ATOM 6139 C CA . THR A 1 831 ? -35.296 8.586 38.480 1.00 51.59 831 THR A CA 1
ATOM 6140 C C . THR A 1 831 ? -34.598 9.037 37.180 1.00 51.59 831 THR A C 1
ATOM 6142 O O . THR A 1 831 ? -34.813 10.154 36.720 1.00 51.59 831 THR A O 1
ATOM 6145 N N . MET A 1 832 ? -33.772 8.178 36.575 1.00 49.41 832 MET A N 1
ATOM 6146 C CA . MET A 1 832 ? -33.135 8.337 35.258 1.00 49.41 832 MET A CA 1
ATOM 6147 C C . MET A 1 832 ? -33.912 7.625 34.142 1.00 49.41 832 MET A C 1
ATOM 6149 O O . MET A 1 832 ? -33.492 7.655 32.986 1.00 49.41 832 MET A O 1
ATOM 6153 N N . LYS A 1 833 ? -35.108 7.106 34.449 1.00 50.31 833 LYS A N 1
ATOM 6154 C CA . LYS A 1 833 ? -36.195 6.854 33.499 1.00 50.31 833 LYS A CA 1
ATOM 6155 C C . LYS A 1 833 ? -36.775 8.214 33.108 1.00 50.31 833 LYS A C 1
ATOM 6157 O O . LYS A 1 833 ? -37.908 8.558 33.427 1.00 50.31 833 LYS A O 1
ATOM 6162 N N . GLN A 1 834 ? -35.895 9.018 32.512 1.00 47.34 834 GLN A N 1
ATOM 6163 C CA . GLN A 1 834 ? -36.174 10.342 31.991 1.00 47.34 834 GLN A CA 1
ATOM 6164 C C . GLN A 1 834 ? -37.320 10.244 30.985 1.00 47.34 834 GLN A C 1
ATOM 6166 O O . GLN A 1 834 ? -37.582 9.172 30.431 1.00 47.34 834 GLN A O 1
ATOM 6171 N N . GLU A 1 835 ? -37.975 11.378 30.748 1.00 48.81 835 GLU A N 1
ATOM 6172 C CA . GLU A 1 835 ? -38.969 11.539 29.688 1.00 48.81 835 GLU A CA 1
ATOM 6173 C C . GLU A 1 835 ? -38.477 10.832 28.414 1.00 48.81 835 GLU A C 1
ATOM 6175 O O . GLU A 1 835 ? -37.321 11.048 28.027 1.00 48.81 835 GLU A O 1
ATOM 6180 N N . PRO A 1 836 ? -39.289 9.953 27.791 1.00 50.88 836 PRO A N 1
ATOM 6181 C CA . PRO A 1 836 ? -38.852 9.200 26.625 1.00 50.88 836 PRO A CA 1
ATOM 6182 C C . PRO A 1 836 ? -38.431 10.200 25.553 1.00 50.88 836 PRO A C 1
ATOM 6184 O O . PRO A 1 836 ? -39.254 10.972 25.061 1.00 50.88 836 PRO A O 1
ATOM 6187 N N . ILE A 1 837 ? -37.131 10.224 25.243 1.00 53.16 837 ILE A N 1
ATOM 6188 C CA . ILE A 1 837 ? -36.547 11.221 24.350 1.00 53.16 837 ILE A CA 1
ATOM 6189 C C . ILE A 1 837 ? -37.112 10.952 22.956 1.00 53.16 837 ILE A C 1
ATOM 6191 O O . ILE A 1 837 ? -36.617 10.100 22.226 1.00 53.16 837 ILE A O 1
ATOM 6195 N N . ALA A 1 838 ? -38.171 11.681 22.597 1.00 47.16 838 ALA A N 1
ATOM 6196 C CA . ALA A 1 838 ? -38.938 11.513 21.363 1.00 47.16 838 ALA A CA 1
ATOM 6197 C C . ALA A 1 838 ? -38.191 12.024 20.111 1.00 47.16 838 ALA A C 1
ATOM 6199 O O . ALA A 1 838 ? -38.795 12.470 19.134 1.00 47.16 838 ALA A O 1
ATOM 6200 N N . ALA A 1 839 ? -36.859 11.963 20.139 1.00 54.78 839 ALA A N 1
ATOM 6201 C CA . ALA A 1 839 ? -36.005 12.158 18.988 1.00 54.78 839 ALA A CA 1
ATOM 6202 C C . ALA A 1 839 ? -35.997 10.862 18.169 1.00 54.78 839 ALA A C 1
ATOM 6204 O O . ALA A 1 839 ? -35.380 9.863 18.528 1.00 54.78 839 ALA A O 1
ATOM 6205 N N . SER A 1 840 ? -36.690 10.880 17.033 1.00 64.38 840 SER A N 1
ATOM 6206 C CA . SER A 1 840 ? -36.412 9.916 15.974 1.00 64.38 840 SER A CA 1
ATOM 6207 C C . SER A 1 840 ? -35.143 10.372 15.252 1.00 64.38 840 SER A C 1
ATOM 6209 O O . SER A 1 840 ? -35.211 11.212 14.356 1.00 64.38 840 SER A O 1
ATOM 6211 N N . SER A 1 841 ? -33.982 9.844 15.665 1.00 67.56 841 SER A N 1
ATOM 6212 C CA . SER A 1 841 ? -32.686 10.037 14.994 1.00 67.56 841 SER A CA 1
ATOM 6213 C C . SER A 1 841 ? -32.844 9.937 13.476 1.00 67.56 841 SER A C 1
ATOM 6215 O O . SER A 1 841 ? -32.931 8.838 12.920 1.00 67.56 841 SER A O 1
ATOM 6217 N N . THR A 1 842 ? -32.844 11.076 12.780 1.00 80.94 842 THR A N 1
ATOM 6218 C CA . THR A 1 842 ? -32.978 11.059 11.322 1.00 80.94 842 THR A CA 1
ATOM 6219 C C . THR A 1 842 ? -31.741 10.411 10.707 1.00 80.94 842 THR A C 1
ATOM 6221 O O . THR A 1 842 ? -30.608 10.692 11.108 1.00 80.94 842 THR A O 1
ATOM 6224 N N . VAL A 1 843 ? -31.938 9.560 9.696 1.00 80.50 843 VAL A N 1
ATOM 6225 C CA . VAL A 1 843 ? -30.831 8.886 8.991 1.00 80.50 843 VAL A CA 1
ATOM 6226 C C . VAL A 1 843 ? -29.813 9.912 8.471 1.00 80.50 843 VAL A C 1
ATOM 6228 O O . VAL A 1 843 ? -28.609 9.688 8.555 1.00 80.50 843 VAL A O 1
ATOM 6231 N N . PHE A 1 844 ? -30.285 11.091 8.051 1.00 84.75 844 PHE A N 1
ATOM 6232 C CA . PHE A 1 844 ? -29.450 12.224 7.656 1.00 84.75 844 PHE A CA 1
ATOM 6233 C C . PHE A 1 844 ? -28.555 12.764 8.788 1.00 84.75 844 PHE A C 1
ATOM 6235 O O . PHE A 1 844 ? -27.358 12.941 8.573 1.00 84.75 844 PHE A O 1
ATOM 6242 N N . GLN A 1 845 ? -29.077 12.981 10.006 1.00 84.88 845 GLN A N 1
ATOM 6243 C CA . GLN A 1 845 ? -28.234 13.356 11.156 1.00 84.88 845 GLN A CA 1
ATOM 6244 C C . GLN A 1 845 ? -27.165 12.296 11.430 1.00 84.88 845 GLN A C 1
ATOM 6246 O O . GLN A 1 845 ? -26.018 12.650 11.693 1.00 84.88 845 GLN A O 1
ATOM 6251 N N . ARG A 1 846 ? -27.519 11.009 11.329 1.00 82.81 846 ARG A N 1
ATOM 6252 C CA . ARG A 1 846 ? -26.570 9.914 11.550 1.00 82.81 846 ARG A CA 1
ATOM 6253 C C . ARG A 1 846 ? -25.469 9.879 10.489 1.00 82.81 846 ARG A C 1
ATOM 6255 O O . ARG A 1 846 ? -24.304 9.770 10.859 1.00 82.81 846 ARG A O 1
ATOM 6262 N N . ILE A 1 847 ? -25.810 10.065 9.209 1.00 84.38 847 ILE A N 1
ATOM 6263 C CA . ILE A 1 847 ? -24.825 10.231 8.127 1.00 84.38 847 ILE A CA 1
ATOM 6264 C C . ILE A 1 847 ? -23.865 11.374 8.474 1.00 84.38 847 ILE A C 1
ATOM 6266 O O . ILE A 1 847 ? -22.663 11.145 8.488 1.00 84.38 847 ILE A O 1
ATOM 6270 N N . LEU A 1 848 ? -24.358 12.564 8.843 1.00 88.12 848 LEU A N 1
ATOM 6271 C CA . LEU A 1 848 ? -23.498 13.712 9.176 1.00 88.12 848 LEU A CA 1
ATOM 6272 C C . LEU A 1 848 ? -22.590 13.490 10.405 1.00 88.12 848 LEU A C 1
ATOM 6274 O O . LEU A 1 848 ? -21.459 13.974 10.414 1.00 88.12 848 LEU A O 1
ATOM 6278 N N . GLN A 1 849 ? -23.063 12.781 11.436 1.00 86.50 849 GLN A N 1
ATOM 6279 C CA . GLN A 1 849 ? -22.307 12.523 12.675 1.00 86.50 849 GLN A CA 1
ATOM 6280 C C . GLN A 1 849 ? -21.297 11.370 12.561 1.00 86.50 849 GLN A C 1
ATOM 6282 O O . GLN A 1 849 ? -20.305 11.343 13.295 1.00 86.50 849 GLN A O 1
ATOM 6287 N N . GLN A 1 850 ? -21.542 10.413 11.661 1.00 84.06 850 GLN A N 1
ATOM 6288 C CA . GLN A 1 850 ? -20.681 9.246 11.435 1.00 84.06 850 GLN A CA 1
ATOM 6289 C C . GLN A 1 850 ? -19.800 9.374 10.178 1.00 84.06 850 GLN A C 1
ATOM 6291 O O . GLN A 1 850 ? -18.947 8.521 9.945 1.00 84.06 850 GLN A O 1
ATOM 6296 N N . HIS A 1 851 ? -19.974 10.436 9.385 1.00 88.50 851 HIS A N 1
ATOM 6297 C CA . HIS A 1 851 ? -19.216 10.692 8.161 1.00 88.50 851 HIS A CA 1
ATOM 6298 C C . HIS A 1 851 ? -17.706 10.783 8.423 1.00 88.50 851 HIS A C 1
ATOM 6300 O O . HIS A 1 851 ? -17.288 11.728 9.098 1.00 88.50 851 HIS A O 1
ATOM 6306 N N . PRO A 1 852 ? -16.860 9.917 7.835 1.00 84.56 852 PRO A N 1
ATOM 6307 C CA . PRO A 1 852 ? -15.415 9.999 8.025 1.00 84.56 852 PRO A CA 1
ATOM 6308 C C . PRO A 1 852 ? -14.851 11.398 7.747 1.00 84.56 852 PRO A C 1
ATOM 6310 O O . PRO A 1 852 ? -14.183 11.959 8.616 1.00 84.56 852 PRO A O 1
ATOM 6313 N N . SER A 1 853 ? -15.204 11.988 6.597 1.00 86.75 853 SER A N 1
ATOM 6314 C CA . SER A 1 853 ? -14.735 13.316 6.176 1.00 86.75 853 SER A CA 1
ATOM 6315 C C . SER A 1 853 ? -15.514 14.520 6.735 1.00 86.75 853 SER A C 1
ATOM 6317 O O . SER A 1 853 ? -14.926 15.590 6.836 1.00 86.75 853 SER A O 1
ATOM 6319 N N . LEU A 1 854 ? -16.801 14.408 7.108 1.00 89.06 854 LEU A N 1
ATOM 6320 C CA . LEU A 1 854 ? -17.602 15.571 7.565 1.00 89.06 854 LEU A CA 1
ATOM 6321 C C . LEU A 1 854 ? -17.785 15.663 9.093 1.00 89.06 854 LEU A C 1
ATOM 6323 O O . LEU A 1 854 ? -18.181 16.715 9.601 1.00 89.06 854 LEU A O 1
ATOM 6327 N N . GLN A 1 855 ? -17.457 14.614 9.856 1.00 88.50 855 GLN A N 1
ATOM 6328 C CA . GLN A 1 855 ? -17.657 14.589 11.313 1.00 88.50 855 GLN A CA 1
ATOM 6329 C C . GLN A 1 855 ? -16.920 15.706 12.077 1.00 88.50 855 GLN A C 1
ATOM 6331 O O . GLN A 1 855 ? -17.376 16.100 13.145 1.00 88.50 855 GLN A O 1
ATOM 6336 N N . PHE A 1 856 ? -15.833 16.293 11.557 1.00 90.62 856 PHE A N 1
ATOM 6337 C CA . PHE A 1 856 ? -15.182 17.439 12.221 1.00 90.62 856 PHE A CA 1
ATOM 6338 C C . PHE A 1 856 ? -16.075 18.702 12.266 1.00 90.62 856 PHE A C 1
ATOM 6340 O O . PHE A 1 856 ? -15.926 19.542 13.159 1.00 90.62 856 PHE A O 1
ATOM 6347 N N . ILE A 1 857 ? -17.046 18.818 11.349 1.00 91.31 857 ILE A N 1
ATOM 6348 C CA . ILE A 1 857 ? -18.018 19.921 11.282 1.00 91.31 857 ILE A CA 1
ATOM 6349 C C . ILE A 1 857 ? -19.209 19.656 12.212 1.00 91.31 857 ILE A C 1
ATOM 6351 O O . ILE A 1 857 ? -19.651 20.557 12.929 1.00 91.31 857 ILE A O 1
ATOM 6355 N N . PHE A 1 858 ? -19.717 18.423 12.250 1.00 91.94 858 PHE A N 1
ATOM 6356 C CA . PHE A 1 858 ? -20.975 18.109 12.943 1.00 91.94 858 PHE A CA 1
ATOM 6357 C C . PHE A 1 858 ? -20.799 17.521 14.348 1.00 91.94 858 PHE A C 1
ATOM 6359 O O . PHE A 1 858 ? -21.672 17.724 15.193 1.00 91.94 858 PHE A O 1
ATOM 6366 N N . ARG A 1 859 ? -19.666 16.870 14.631 1.00 92.19 859 ARG A N 1
ATOM 6367 C CA . ARG A 1 859 ? -19.398 16.141 15.875 1.00 92.19 859 ARG A CA 1
ATOM 6368 C C . ARG A 1 859 ? -18.411 16.890 16.771 1.00 92.19 859 ARG A C 1
ATOM 6370 O O . ARG A 1 859 ? -17.282 17.183 16.367 1.00 92.19 859 ARG A O 1
ATOM 6377 N N . TYR A 1 860 ? -18.795 17.164 18.010 1.00 94.06 860 TYR A N 1
ATOM 6378 C CA . TYR A 1 860 ? -17.881 17.600 19.068 1.00 94.06 860 TYR A CA 1
ATOM 6379 C C . TYR A 1 860 ? -17.342 16.385 19.836 1.00 94.06 860 TYR A C 1
ATOM 6381 O O . TYR A 1 860 ? -18.144 15.614 20.346 1.00 94.06 860 TYR A O 1
ATOM 6389 N N . ASP A 1 861 ? -16.018 16.235 19.941 1.00 92.56 861 ASP A N 1
ATOM 6390 C CA . ASP A 1 861 ? -15.358 15.267 20.831 1.00 92.56 861 ASP A CA 1
ATOM 6391 C C . ASP A 1 861 ? -14.505 16.063 21.842 1.00 92.56 861 ASP A C 1
ATOM 6393 O O . ASP A 1 861 ? -13.632 16.815 21.402 1.00 92.56 861 ASP A O 1
ATOM 6397 N N . PRO A 1 862 ? -14.722 15.923 23.165 1.00 93.19 862 PRO A N 1
ATOM 6398 C CA . PRO A 1 862 ? -13.981 16.660 24.193 1.00 93.19 862 PRO A CA 1
ATOM 6399 C C . PRO A 1 862 ? -12.504 16.251 24.325 1.00 93.19 862 PRO A C 1
ATOM 6401 O O . PRO A 1 862 ? -11.772 16.873 25.087 1.00 93.19 862 PRO A O 1
ATOM 6404 N N . ARG A 1 863 ? -12.053 15.198 23.632 1.00 91.94 863 ARG A N 1
ATOM 6405 C CA . ARG A 1 863 ? -10.648 14.757 23.613 1.00 91.94 863 ARG A CA 1
ATOM 6406 C C . ARG A 1 863 ? -9.810 15.467 22.562 1.00 91.94 863 ARG A C 1
ATOM 6408 O O . ARG A 1 863 ? -8.611 15.629 22.736 1.00 91.94 863 ARG A O 1
ATOM 6415 N N . LEU A 1 864 ? -10.414 15.813 21.427 1.00 92.12 864 LEU A N 1
ATOM 6416 C CA . LEU A 1 864 ? -9.697 16.246 20.231 1.00 92.12 864 LEU A CA 1
ATOM 6417 C C . LEU A 1 864 ? -10.405 17.437 19.615 1.00 92.12 864 LEU A C 1
ATOM 6419 O O . LEU A 1 864 ? -11.476 17.294 19.007 1.00 92.12 864 LEU A O 1
ATOM 6423 N N . SER A 1 865 ? -9.761 18.601 19.721 1.00 93.62 865 SER A N 1
ATOM 6424 C CA . SER A 1 865 ? -10.273 19.801 19.079 1.00 93.62 865 SER A CA 1
ATOM 6425 C C . SER A 1 865 ? -10.463 19.555 17.583 1.00 93.62 865 SER A C 1
ATOM 6427 O O . SER A 1 865 ? -9.732 18.794 16.937 1.00 93.62 865 SER A O 1
ATOM 6429 N N . ARG A 1 866 ? -11.497 20.161 17.008 1.00 94.19 866 ARG A N 1
ATOM 6430 C CA . ARG A 1 866 ? -11.876 19.938 15.605 1.00 94.19 866 ARG A CA 1
ATOM 6431 C C . ARG A 1 866 ? -10.747 20.280 14.623 1.00 94.19 866 ARG A C 1
ATOM 6433 O O . ARG A 1 866 ? -10.749 19.745 13.519 1.00 94.19 866 ARG A O 1
ATOM 6440 N N . LEU A 1 867 ? -9.776 21.109 15.026 1.00 94.44 867 LEU A N 1
ATOM 6441 C CA . LEU A 1 867 ? -8.581 21.418 14.238 1.00 94.44 867 LEU A CA 1
ATOM 6442 C C . LEU A 1 867 ? -7.689 20.187 14.021 1.00 94.44 867 LEU A C 1
ATOM 6444 O O . LEU A 1 867 ? -7.315 19.932 12.880 1.00 94.44 867 LEU A O 1
ATOM 6448 N N . PHE A 1 868 ? -7.401 19.392 15.064 1.00 93.94 868 PHE A N 1
ATOM 6449 C CA . PHE A 1 868 ? -6.665 18.124 14.911 1.00 93.94 868 PHE A CA 1
ATOM 6450 C C . PHE A 1 868 ? -7.341 17.226 13.871 1.00 93.94 868 PHE A C 1
ATOM 6452 O O . PHE A 1 868 ? -6.679 16.591 13.058 1.00 93.94 868 PHE A O 1
ATOM 6459 N N . ARG A 1 869 ? -8.677 17.205 13.898 1.00 92.12 869 ARG A N 1
ATOM 6460 C CA . ARG A 1 869 ? -9.522 16.329 13.082 1.00 92.12 869 ARG A CA 1
ATOM 6461 C C . ARG A 1 869 ? -9.598 16.803 11.626 1.00 92.12 869 ARG A C 1
ATOM 6463 O O . ARG A 1 869 ? -9.511 15.975 10.726 1.00 92.12 869 ARG A O 1
ATOM 6470 N N . LEU A 1 870 ? -9.671 18.117 11.396 1.00 93.50 870 LEU A N 1
ATOM 6471 C CA . LEU A 1 870 ? -9.498 18.738 10.078 1.00 93.50 870 LEU A CA 1
ATOM 6472 C C . LEU A 1 870 ? -8.110 18.428 9.501 1.00 93.50 870 LEU A C 1
ATOM 6474 O O . LEU A 1 870 ? -8.015 17.897 8.402 1.00 93.50 870 LEU A O 1
ATOM 6478 N N . LEU A 1 871 ? -7.045 18.715 10.256 1.00 92.75 871 LEU A N 1
ATOM 6479 C CA . LEU A 1 871 ? -5.663 18.557 9.801 1.00 92.75 871 LEU A CA 1
ATOM 6480 C C . LEU A 1 871 ? -5.316 17.087 9.518 1.00 92.75 871 LEU A C 1
ATOM 6482 O O . LEU A 1 871 ? -4.696 16.791 8.500 1.00 92.75 871 LEU A O 1
ATOM 6486 N N . PHE A 1 872 ? -5.780 16.164 10.366 1.00 92.38 872 PHE A N 1
ATOM 6487 C CA . PHE A 1 872 ? -5.702 14.724 10.122 1.00 92.38 872 PHE A CA 1
ATOM 6488 C C . PHE A 1 872 ? -6.358 14.343 8.784 1.00 92.38 872 PHE A C 1
ATOM 6490 O O . PHE A 1 872 ? -5.752 13.638 7.979 1.00 92.38 872 PHE A O 1
ATOM 6497 N N . LEU A 1 873 ? -7.585 14.817 8.528 1.00 91.25 873 LEU A N 1
ATOM 6498 C CA . LEU A 1 873 ? -8.308 14.503 7.294 1.00 91.25 873 LEU A CA 1
ATOM 6499 C C . LEU A 1 873 ? -7.605 15.094 6.068 1.00 91.25 873 LEU A C 1
ATOM 6501 O O . LEU A 1 873 ? -7.423 14.377 5.089 1.00 91.25 873 LEU A O 1
ATOM 6505 N N . SER A 1 874 ? -7.144 16.347 6.134 1.00 91.62 874 SER A N 1
ATOM 6506 C CA . SER A 1 874 ? -6.317 16.949 5.082 1.00 91.62 874 SER A CA 1
ATOM 6507 C C . SER A 1 874 ? -5.090 16.085 4.784 1.00 91.62 874 SER A C 1
ATOM 6509 O O . SER A 1 874 ? -4.839 15.770 3.625 1.00 91.62 874 SER A O 1
ATOM 6511 N N . ILE A 1 875 ? -4.365 15.637 5.814 1.00 93.69 875 ILE A N 1
ATOM 6512 C CA . ILE A 1 875 ? -3.179 14.791 5.644 1.00 93.69 875 ILE A CA 1
ATOM 6513 C C . ILE A 1 875 ? -3.518 13.468 4.968 1.00 93.69 875 ILE A C 1
ATOM 6515 O O . ILE A 1 875 ? -2.821 13.116 4.029 1.00 93.69 875 ILE A O 1
ATOM 6519 N N . VAL A 1 876 ? -4.568 12.749 5.376 1.00 91.06 876 VAL A N 1
ATOM 6520 C CA . VAL A 1 876 ? -4.917 11.469 4.729 1.00 91.06 876 VAL A CA 1
ATOM 6521 C C . VAL A 1 876 ? -5.263 11.673 3.250 1.00 91.06 876 VAL A C 1
ATOM 6523 O O . VAL A 1 876 ? -4.746 10.953 2.402 1.00 91.06 876 VAL A O 1
ATOM 6526 N N . GLN A 1 877 ? -6.057 12.695 2.921 1.00 90.56 877 GLN A N 1
ATOM 6527 C CA . GLN A 1 877 ? -6.502 12.942 1.544 1.00 90.56 877 GLN A CA 1
ATOM 6528 C C . GLN A 1 877 ? -5.358 13.404 0.626 1.00 90.56 877 GLN A C 1
ATOM 6530 O O . GLN A 1 877 ? -5.235 12.924 -0.505 1.00 90.56 877 GLN A O 1
ATOM 6535 N N . PHE A 1 878 ? -4.496 14.305 1.112 1.00 92.44 878 PHE A N 1
ATOM 6536 C CA . PHE A 1 878 ? -3.319 14.760 0.369 1.00 92.44 878 PHE A CA 1
ATOM 6537 C C . PHE A 1 878 ? -2.186 13.719 0.364 1.00 92.44 878 PHE A C 1
ATOM 6539 O O . PHE A 1 878 ? -1.455 13.646 -0.617 1.00 92.44 878 PHE A O 1
ATOM 6546 N N . HIS A 1 879 ? -2.060 12.864 1.386 1.00 94.25 879 HIS A N 1
ATOM 6547 C CA . HIS A 1 879 ? -1.135 11.724 1.375 1.00 94.25 879 HIS A CA 1
ATOM 6548 C C . HIS A 1 879 ? -1.528 10.708 0.299 1.00 94.25 879 HIS A C 1
ATOM 6550 O O . HIS A 1 879 ? -0.668 10.272 -0.459 1.00 94.25 879 HIS A O 1
ATOM 6556 N N . SER A 1 880 ? -2.818 10.388 0.158 1.00 90.50 880 SER A N 1
ATOM 6557 C CA . SER A 1 880 ? -3.279 9.519 -0.931 1.00 90.50 880 SER A CA 1
ATOM 6558 C C . SER A 1 880 ? -2.961 10.110 -2.311 1.00 90.50 880 SER A C 1
ATOM 6560 O O . SER A 1 880 ? -2.468 9.384 -3.169 1.00 90.50 880 SER A O 1
ATOM 6562 N N . LEU A 1 881 ? -3.135 11.427 -2.504 1.00 91.12 881 LEU A N 1
ATOM 6563 C CA . LEU A 1 881 ? -2.708 12.128 -3.726 1.00 91.12 881 LEU A CA 1
ATOM 6564 C C . LEU A 1 881 ? -1.185 12.079 -3.933 1.00 91.12 881 LEU A C 1
ATOM 6566 O O . LEU A 1 881 ? -0.724 11.828 -5.043 1.00 91.12 881 LEU A O 1
ATOM 6570 N N . PHE A 1 882 ? -0.405 12.272 -2.868 1.00 94.50 882 PHE A N 1
ATOM 6571 C CA . PHE A 1 882 ? 1.052 12.139 -2.886 1.00 94.50 882 PHE A CA 1
ATOM 6572 C C . PHE A 1 882 ? 1.489 10.738 -3.315 1.00 94.50 882 PHE A C 1
ATOM 6574 O O . PHE A 1 882 ? 2.358 10.638 -4.170 1.00 94.50 882 PHE A O 1
ATOM 6581 N N . ILE A 1 883 ? 0.869 9.664 -2.812 1.00 94.38 883 ILE A N 1
ATOM 6582 C CA . ILE A 1 883 ? 1.184 8.295 -3.250 1.00 94.38 883 ILE A CA 1
ATOM 6583 C C . ILE A 1 883 ? 0.800 8.077 -4.724 1.00 94.38 883 ILE A C 1
ATOM 6585 O O . ILE A 1 883 ? 1.567 7.457 -5.458 1.00 94.38 883 ILE A O 1
ATOM 6589 N N . THR A 1 884 ? -0.320 8.633 -5.200 1.00 90.56 884 THR A N 1
ATOM 6590 C CA . THR A 1 884 ? -0.681 8.591 -6.631 1.00 90.56 884 THR A CA 1
ATOM 6591 C C . THR A 1 884 ? 0.336 9.328 -7.513 1.00 90.56 884 THR A C 1
ATOM 6593 O O . THR A 1 884 ? 0.733 8.797 -8.546 1.00 90.56 884 THR A O 1
ATOM 6596 N N . ALA A 1 885 ? 0.802 10.511 -7.103 1.00 92.31 885 ALA A N 1
ATOM 6597 C CA . ALA A 1 885 ? 1.817 11.280 -7.828 1.00 92.31 885 ALA A CA 1
ATOM 6598 C C . ALA A 1 885 ? 3.208 10.613 -7.776 1.00 92.31 885 ALA A C 1
ATOM 6600 O O . ALA A 1 885 ? 3.879 10.487 -8.798 1.00 92.31 885 ALA A O 1
ATOM 6601 N N . LEU A 1 886 ? 3.608 10.103 -6.606 1.00 93.38 886 LEU A N 1
ATOM 6602 C CA . LEU A 1 886 ? 4.834 9.328 -6.381 1.00 93.38 886 LEU A CA 1
ATOM 6603 C C . LEU A 1 886 ? 4.913 8.120 -7.326 1.00 93.38 886 LEU A C 1
ATOM 6605 O O . LEU A 1 886 ? 5.974 7.848 -7.883 1.00 93.38 886 LEU A O 1
ATOM 6609 N N . LEU A 1 887 ? 3.792 7.416 -7.520 1.00 92.44 887 LEU A N 1
ATOM 6610 C CA . LEU A 1 887 ? 3.684 6.213 -8.350 1.00 92.44 887 LEU A CA 1
ATOM 6611 C C . LEU A 1 887 ? 3.246 6.493 -9.803 1.00 92.44 887 LEU A C 1
ATOM 6613 O O . LEU A 1 887 ? 3.035 5.545 -10.558 1.00 92.44 887 LEU A O 1
ATOM 6617 N N . TYR A 1 888 ? 3.159 7.756 -10.236 1.00 89.44 888 TYR A N 1
ATOM 6618 C CA . TYR A 1 888 ? 2.692 8.132 -11.581 1.00 89.44 888 TYR A CA 1
ATOM 6619 C C . TYR A 1 888 ? 3.499 7.469 -12.719 1.00 89.44 888 TYR A C 1
ATOM 6621 O O . TYR A 1 888 ? 2.936 7.028 -13.726 1.00 89.44 888 TYR A O 1
ATOM 6629 N N . GLY A 1 889 ? 4.817 7.324 -12.530 1.00 83.12 889 GLY A N 1
ATOM 6630 C CA . GLY A 1 889 ? 5.700 6.619 -13.469 1.00 83.12 889 GLY A CA 1
ATOM 6631 C C . GLY A 1 889 ? 5.401 5.118 -13.608 1.00 83.12 889 GLY A C 1
ATOM 6632 O O . GLY A 1 889 ? 5.749 4.523 -14.623 1.00 83.12 889 GLY A O 1
ATOM 6633 N N . PHE A 1 890 ? 4.714 4.506 -12.636 1.00 83.62 890 PHE A N 1
ATOM 6634 C CA . PHE A 1 890 ? 4.252 3.120 -12.729 1.00 83.62 890 PHE A CA 1
ATOM 6635 C C . PHE A 1 890 ? 2.986 3.030 -13.587 1.00 83.62 890 PHE A C 1
ATOM 6637 O O . PHE A 1 890 ? 2.925 2.210 -14.501 1.00 83.62 890 PHE A O 1
ATOM 6644 N N . THR A 1 891 ? 1.997 3.900 -13.343 1.00 81.50 891 THR A N 1
ATOM 6645 C CA . THR A 1 891 ? 0.723 3.905 -14.085 1.00 81.50 891 THR A CA 1
ATOM 6646 C C . THR A 1 891 ? 0.906 4.196 -15.573 1.00 81.50 891 THR A C 1
ATOM 6648 O O . THR A 1 891 ? 0.301 3.518 -16.400 1.00 81.50 891 THR A O 1
ATOM 6651 N N . TYR A 1 892 ? 1.758 5.165 -15.922 1.00 77.19 892 TYR A N 1
ATOM 6652 C CA . TYR A 1 892 ? 1.891 5.671 -17.296 1.00 77.19 892 TYR A CA 1
ATOM 6653 C C . TYR A 1 892 ? 3.218 5.315 -17.983 1.00 77.19 892 TYR A C 1
ATOM 6655 O O . TYR A 1 892 ? 3.422 5.686 -19.138 1.00 77.19 892 TYR A O 1
ATOM 6663 N N . GLY A 1 893 ? 4.123 4.608 -17.297 1.00 64.12 893 GLY A N 1
ATOM 6664 C CA . GLY A 1 893 ? 5.479 4.354 -17.789 1.00 64.12 893 GLY A CA 1
ATOM 6665 C C . GLY A 1 893 ? 6.265 5.651 -18.030 1.00 64.12 893 GLY A C 1
ATOM 6666 O O . GLY A 1 893 ? 5.845 6.740 -17.642 1.00 64.12 893 GLY A O 1
ATOM 6667 N N . ALA A 1 894 ? 7.405 5.547 -18.718 1.00 54.34 894 ALA A N 1
ATOM 6668 C CA . ALA A 1 894 ? 8.145 6.721 -19.205 1.00 54.34 894 ALA A CA 1
ATOM 6669 C C . ALA A 1 894 ? 7.933 7.001 -20.710 1.00 54.34 894 ALA A C 1
ATOM 6671 O O . ALA A 1 894 ? 8.639 7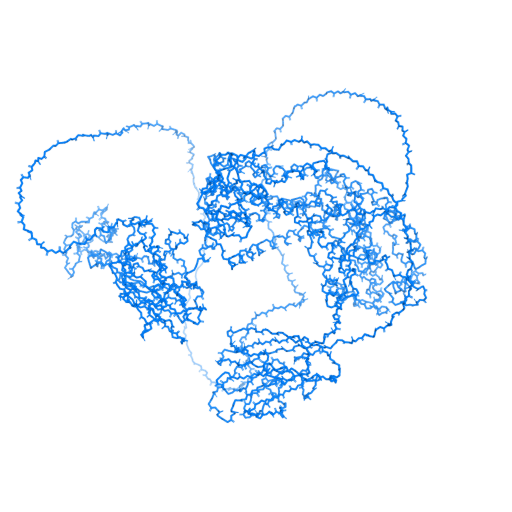.832 -21.273 1.00 54.34 894 ALA A O 1
ATOM 6672 N N . GLY A 1 895 ? 6.996 6.296 -21.364 1.00 52.62 895 GLY A N 1
ATOM 6673 C CA . GLY A 1 895 ? 6.743 6.373 -22.813 1.00 52.62 895 GLY A CA 1
ATOM 6674 C C . GLY A 1 895 ? 5.302 6.709 -23.229 1.00 52.62 895 GLY A C 1
ATOM 6675 O O . GLY A 1 895 ? 5.025 6.777 -24.425 1.00 52.62 895 GLY A O 1
ATOM 6676 N N . GLY A 1 896 ? 4.388 6.933 -22.276 1.00 56.16 896 GLY A N 1
ATOM 6677 C CA . GLY A 1 896 ? 2.973 7.234 -22.539 1.00 56.16 896 GLY A CA 1
ATOM 6678 C C . GLY A 1 896 ? 2.022 6.077 -22.207 1.00 56.16 896 GLY A C 1
ATOM 6679 O O . GLY A 1 896 ? 2.466 5.021 -21.771 1.00 56.16 896 GLY A O 1
ATOM 6680 N N . LYS A 1 897 ? 0.709 6.308 -22.393 1.00 59.94 897 LYS A N 1
ATOM 6681 C CA . LYS A 1 897 ? -0.456 5.577 -21.825 1.00 59.94 897 LYS A CA 1
ATOM 6682 C C . LYS A 1 897 ? -0.568 4.066 -22.189 1.00 59.94 897 LYS A C 1
ATOM 6684 O O . LYS A 1 897 ? -1.593 3.618 -22.693 1.00 59.94 897 LYS A O 1
ATOM 6689 N N . ALA A 1 898 ? 0.457 3.262 -21.903 1.00 60.53 898 ALA A N 1
ATOM 6690 C CA . ALA A 1 898 ? 0.475 1.808 -22.057 1.00 60.53 898 ALA A CA 1
ATOM 6691 C C . ALA A 1 898 ? -0.374 1.137 -20.964 1.00 60.53 898 ALA A C 1
ATOM 6693 O O . ALA A 1 898 ? 0.025 1.094 -19.793 1.00 60.53 898 ALA A O 1
ATOM 6694 N N . ALA A 1 899 ? -1.543 0.625 -21.364 1.00 69.19 899 ALA A N 1
ATOM 6695 C CA . ALA A 1 899 ? -2.542 0.027 -20.481 1.00 69.19 899 ALA A CA 1
ATOM 6696 C C . ALA A 1 899 ? -1.925 -0.992 -19.508 1.00 69.19 899 ALA A C 1
ATOM 6698 O O . ALA A 1 899 ? -1.234 -1.923 -19.920 1.00 69.19 899 ALA A O 1
ATOM 6699 N N . MET A 1 900 ? -2.179 -0.808 -18.210 1.00 75.00 900 MET A N 1
ATOM 6700 C CA . MET A 1 900 ? -1.743 -1.760 -17.190 1.00 75.00 900 MET A CA 1
ATOM 6701 C C . MET A 1 900 ? -2.541 -3.057 -17.289 1.00 75.00 900 MET A C 1
ATOM 6703 O O . MET A 1 900 ? -3.766 -3.057 -17.414 1.00 75.00 900 MET A O 1
ATOM 6707 N N . THR A 1 901 ? -1.842 -4.173 -17.146 1.00 76.19 901 THR A N 1
ATOM 6708 C CA . THR A 1 901 ? -2.446 -5.485 -16.933 1.00 76.19 901 THR A CA 1
ATOM 6709 C C . THR A 1 901 ? -3.168 -5.555 -15.582 1.00 76.19 901 THR A C 1
ATOM 6711 O O . THR A 1 901 ? -2.929 -4.768 -14.659 1.00 76.19 901 THR A O 1
ATOM 6714 N N . ILE A 1 902 ? -4.028 -6.564 -15.423 1.00 77.25 902 ILE A N 1
ATOM 6715 C CA . ILE A 1 902 ? -4.703 -6.855 -14.149 1.00 77.25 902 ILE A CA 1
ATOM 6716 C C . ILE A 1 902 ? -3.671 -7.120 -13.035 1.00 77.25 902 ILE A C 1
ATOM 6718 O O . ILE A 1 902 ? -3.848 -6.655 -11.911 1.00 77.25 902 ILE A O 1
ATOM 6722 N N . ILE A 1 903 ? -2.557 -7.793 -13.350 1.00 71.31 903 ILE A N 1
ATOM 6723 C CA . ILE A 1 903 ? -1.484 -8.097 -12.389 1.00 71.31 903 ILE A CA 1
ATOM 6724 C C . ILE A 1 903 ? -0.771 -6.813 -11.941 1.00 71.31 903 ILE A C 1
ATOM 6726 O O . ILE A 1 903 ? -0.604 -6.600 -10.741 1.00 71.31 903 ILE A O 1
ATOM 6730 N N . GLU A 1 904 ? -0.413 -5.920 -12.868 1.00 75.62 904 GLU A N 1
ATOM 6731 C CA . GLU A 1 904 ? 0.167 -4.610 -12.530 1.00 75.62 904 GLU A CA 1
ATOM 6732 C C . GLU A 1 904 ? -0.806 -3.754 -11.708 1.00 75.62 904 GLU A C 1
ATOM 6734 O O . GLU A 1 904 ? -0.388 -3.096 -10.759 1.00 75.62 904 GLU A O 1
ATOM 6739 N N . THR A 1 905 ? -2.108 -3.820 -12.001 1.00 81.25 905 THR A N 1
ATOM 6740 C CA . THR A 1 905 ? -3.157 -3.105 -11.252 1.00 81.25 905 THR A CA 1
ATOM 6741 C C . THR A 1 905 ? -3.296 -3.628 -9.816 1.00 81.25 905 THR A C 1
ATOM 6743 O O . THR A 1 905 ? -3.407 -2.840 -8.870 1.00 81.25 905 THR A O 1
ATOM 6746 N N . ILE A 1 906 ? -3.232 -4.950 -9.618 1.00 78.81 906 ILE A N 1
ATOM 6747 C CA . ILE A 1 906 ? -3.200 -5.578 -8.287 1.00 78.81 906 ILE A CA 1
ATOM 6748 C C . ILE A 1 906 ? -1.919 -5.184 -7.538 1.00 78.81 906 ILE A C 1
ATOM 6750 O O . ILE A 1 906 ? -1.993 -4.784 -6.378 1.00 78.81 906 ILE A O 1
ATOM 6754 N N . MET A 1 907 ? -0.754 -5.226 -8.192 1.00 77.62 907 MET A N 1
ATOM 6755 C CA . MET A 1 907 ? 0.524 -4.845 -7.574 1.00 77.62 907 MET A CA 1
ATOM 6756 C C . MET A 1 907 ? 0.567 -3.361 -7.194 1.00 77.62 907 MET A C 1
ATOM 6758 O O . MET A 1 907 ? 0.944 -3.037 -6.070 1.00 77.62 907 MET A O 1
ATOM 6762 N N . LEU A 1 908 ? 0.101 -2.460 -8.063 1.00 86.25 908 LEU A N 1
ATOM 6763 C CA . LEU A 1 908 ? -0.045 -1.035 -7.756 1.00 86.25 908 LEU A CA 1
ATOM 6764 C C . LEU A 1 908 ? -0.967 -0.814 -6.549 1.00 86.25 908 LEU A C 1
ATOM 6766 O O . LEU A 1 908 ? -0.658 0.005 -5.681 1.00 86.25 908 LEU A O 1
ATOM 6770 N N . SER A 1 909 ? -2.065 -1.569 -6.462 1.00 86.38 909 SER A N 1
ATOM 6771 C CA . SER A 1 909 ? -2.994 -1.520 -5.328 1.00 86.38 909 SER A CA 1
ATOM 6772 C C . SER A 1 909 ? -2.332 -1.996 -4.031 1.00 86.38 909 SER A C 1
ATOM 6774 O O . SER A 1 909 ? -2.466 -1.338 -3.000 1.00 86.38 909 SER A O 1
ATOM 6776 N N . LEU A 1 910 ? -1.557 -3.086 -4.075 1.00 85.94 910 LEU A N 1
ATOM 6777 C CA . LEU A 1 910 ? -0.805 -3.605 -2.927 1.00 85.94 910 LEU A CA 1
ATOM 6778 C C . LEU A 1 910 ? 0.302 -2.644 -2.470 1.00 85.94 910 LEU A C 1
ATOM 6780 O O . LEU A 1 910 ? 0.437 -2.414 -1.269 1.00 85.94 910 LEU A O 1
ATOM 6784 N N . ILE A 1 911 ? 1.053 -2.036 -3.394 1.00 86.94 911 ILE A N 1
ATOM 6785 C CA . ILE A 1 911 ? 2.075 -1.019 -3.092 1.00 86.94 911 ILE A CA 1
ATOM 6786 C C . ILE A 1 911 ? 1.413 0.217 -2.467 1.00 86.94 911 ILE A C 1
ATOM 6788 O O . ILE A 1 911 ? 1.803 0.652 -1.384 1.00 86.94 911 ILE A O 1
ATOM 6792 N N . THR A 1 912 ? 0.353 0.734 -3.092 1.00 88.75 912 THR A N 1
ATOM 6793 C CA . THR A 1 912 ? -0.418 1.886 -2.595 1.00 88.75 912 THR A CA 1
ATOM 6794 C C . THR A 1 912 ? -0.985 1.617 -1.200 1.00 88.75 912 THR A C 1
ATOM 6796 O O . THR A 1 912 ? -0.882 2.471 -0.318 1.00 88.75 912 THR A O 1
ATOM 6799 N N . MET A 1 913 ? -1.526 0.421 -0.958 1.00 87.56 913 MET A N 1
ATOM 6800 C CA . MET A 1 913 ? -2.015 -0.003 0.355 1.00 87.56 913 MET A CA 1
ATOM 6801 C C . MET A 1 913 ? -0.878 -0.097 1.385 1.00 87.56 913 MET A C 1
ATOM 6803 O O . MET A 1 913 ? -1.027 0.392 2.505 1.00 87.56 913 MET A O 1
ATOM 6807 N N . THR A 1 914 ? 0.264 -0.674 1.004 1.00 89.00 914 THR A N 1
ATOM 6808 C CA . THR A 1 914 ? 1.443 -0.849 1.871 1.00 89.00 914 THR A CA 1
ATOM 6809 C C . THR A 1 914 ? 2.072 0.486 2.272 1.00 89.00 914 THR A C 1
ATOM 6811 O O . THR A 1 914 ? 2.601 0.596 3.374 1.00 89.00 914 THR A O 1
ATOM 6814 N N . LEU A 1 915 ? 1.971 1.519 1.430 1.00 90.44 915 LEU A N 1
ATOM 6815 C CA . LEU A 1 915 ? 2.427 2.875 1.749 1.00 90.44 915 LEU A CA 1
ATOM 6816 C C . LEU A 1 915 ? 1.403 3.653 2.599 1.00 90.44 915 LEU A C 1
ATOM 6818 O O . LEU A 1 915 ? 1.777 4.247 3.610 1.00 90.44 915 LEU A O 1
ATOM 6822 N N . ASN A 1 916 ? 0.110 3.606 2.251 1.00 89.19 916 ASN A N 1
ATOM 6823 C CA . ASN A 1 916 ? -0.929 4.357 2.971 1.00 89.19 916 ASN A CA 1
ATOM 6824 C C . ASN A 1 916 ? -1.230 3.784 4.372 1.00 89.19 916 ASN A C 1
ATOM 6826 O O . ASN A 1 916 ? -1.382 4.551 5.326 1.00 89.19 916 ASN A O 1
ATOM 6830 N N . ILE A 1 917 ? -1.342 2.456 4.535 1.00 88.25 917 ILE A N 1
ATOM 6831 C CA . ILE A 1 917 ? -1.804 1.852 5.800 1.00 88.25 917 ILE A CA 1
ATOM 6832 C C . ILE A 1 917 ? -0.895 2.195 6.996 1.00 88.25 917 ILE A C 1
ATOM 6834 O O . ILE A 1 917 ? -1.443 2.609 8.020 1.00 88.25 917 ILE A O 1
ATOM 6838 N N . PRO A 1 918 ? 0.447 2.076 6.932 1.00 90.94 918 PRO A N 1
ATOM 6839 C CA . PRO A 1 918 ? 1.314 2.408 8.064 1.00 90.94 918 PRO A CA 1
ATOM 6840 C C . PRO A 1 918 ? 1.234 3.884 8.464 1.00 90.94 918 PRO A C 1
ATOM 6842 O O . PRO A 1 918 ? 1.206 4.187 9.657 1.00 90.94 918 PRO A O 1
ATOM 6845 N N . VAL A 1 919 ? 1.131 4.795 7.489 1.00 88.56 919 VAL A N 1
ATOM 6846 C CA . VAL A 1 919 ? 0.992 6.240 7.734 1.00 88.56 919 VAL A CA 1
ATOM 6847 C C . VAL A 1 919 ? -0.344 6.538 8.414 1.00 88.56 919 VAL A C 1
ATOM 6849 O O . VAL A 1 919 ? -0.366 7.177 9.467 1.00 88.56 919 VAL A O 1
ATOM 6852 N N . VAL A 1 920 ? -1.452 6.003 7.889 1.00 88.25 920 VAL A N 1
ATOM 6853 C CA . VAL A 1 920 ? -2.779 6.152 8.505 1.00 88.25 920 VAL A CA 1
ATOM 6854 C C . VAL A 1 920 ? -2.795 5.544 9.911 1.00 88.25 920 VAL A C 1
ATOM 6856 O O . VAL A 1 920 ? -3.201 6.224 10.849 1.00 88.25 920 VAL A O 1
ATOM 6859 N N . GLN A 1 921 ? -2.298 4.317 10.113 1.00 87.31 921 GLN A N 1
ATOM 6860 C CA . GLN A 1 921 ? -2.234 3.688 11.442 1.00 87.31 921 GLN A CA 1
ATOM 6861 C C . GLN A 1 921 ? -1.362 4.473 12.432 1.00 87.31 921 GLN A C 1
ATOM 6863 O O . GLN A 1 921 ? -1.737 4.602 13.599 1.00 87.31 921 GLN A O 1
ATOM 6868 N N . GLY A 1 922 ? -0.223 5.011 11.988 1.00 89.50 922 GLY A N 1
ATOM 6869 C CA . GLY A 1 922 ? 0.640 5.870 12.797 1.00 89.50 922 GLY A CA 1
ATOM 6870 C C . GLY A 1 922 ? -0.099 7.124 13.261 1.00 89.50 922 GLY A C 1
ATOM 6871 O O . GLY A 1 922 ? -0.187 7.381 14.461 1.00 89.50 922 GLY A O 1
ATOM 6872 N N . LEU A 1 923 ? -0.730 7.842 12.328 1.00 88.88 923 LEU A N 1
ATOM 6873 C CA . LEU A 1 923 ? -1.530 9.030 12.630 1.00 88.88 923 LEU A CA 1
ATOM 6874 C C . LEU A 1 923 ? -2.740 8.706 13.532 1.00 88.88 923 LEU A C 1
ATOM 6876 O O . LEU A 1 923 ? -3.014 9.467 14.458 1.00 88.88 923 LEU A O 1
ATOM 6880 N N . VAL A 1 924 ? -3.426 7.568 13.337 1.00 86.62 924 VAL A N 1
ATOM 6881 C CA . VAL A 1 924 ? -4.525 7.091 14.209 1.00 86.62 924 VAL A CA 1
ATOM 6882 C C . VAL A 1 924 ? -4.032 6.875 15.644 1.00 86.62 924 VAL A C 1
ATOM 6884 O O . VAL A 1 924 ? -4.685 7.313 16.596 1.00 86.62 924 VAL A O 1
ATOM 6887 N N . ARG A 1 925 ? -2.895 6.186 15.821 1.00 88.06 925 ARG A N 1
ATOM 6888 C CA . ARG A 1 925 ? -2.311 5.893 17.141 1.00 88.06 925 ARG A CA 1
ATOM 6889 C C . ARG A 1 925 ? -1.871 7.178 17.837 1.00 88.06 925 ARG A C 1
ATOM 6891 O O . ARG A 1 925 ? -2.277 7.417 18.974 1.00 88.06 925 ARG A O 1
ATOM 6898 N N . SER A 1 926 ? -1.126 8.034 17.138 1.00 90.12 926 SER A N 1
ATOM 6899 C CA . SER A 1 926 ? -0.665 9.320 17.666 1.00 90.12 926 SER A CA 1
ATOM 6900 C C . SER A 1 926 ? -1.824 10.250 18.020 1.00 90.12 926 SER A C 1
ATOM 6902 O O . SER A 1 926 ? -1.820 10.818 19.108 1.00 90.12 926 SER A O 1
ATOM 6904 N N . MET A 1 927 ? -2.858 10.358 17.178 1.00 90.00 927 MET A N 1
ATOM 6905 C CA . MET A 1 927 ? -4.019 11.205 17.469 1.00 90.00 927 MET A CA 1
ATOM 6906 C C . MET A 1 927 ? -4.846 10.677 18.656 1.00 90.00 927 MET A C 1
ATOM 6908 O O . MET A 1 927 ? -5.314 11.473 19.465 1.00 90.00 927 MET A O 1
ATOM 6912 N N . ASN A 1 928 ? -4.988 9.357 18.832 1.00 88.38 928 ASN A N 1
ATOM 6913 C CA . ASN A 1 928 ? -5.650 8.792 20.019 1.00 88.38 928 ASN A CA 1
ATOM 6914 C C . ASN A 1 928 ? -4.842 8.997 21.313 1.00 88.38 928 ASN A C 1
ATOM 6916 O O . ASN A 1 928 ? -5.424 9.276 22.365 1.00 88.38 928 ASN A O 1
ATOM 6920 N N . HIS A 1 929 ? -3.512 8.894 21.242 1.00 90.81 929 HIS A N 1
ATOM 6921 C CA . HIS A 1 929 ? -2.629 9.190 22.371 1.00 90.81 929 HIS A CA 1
ATOM 6922 C C . HIS A 1 929 ? -2.700 10.677 22.757 1.00 90.81 929 HIS A C 1
ATOM 6924 O O . HIS A 1 929 ? -3.036 10.995 23.897 1.00 90.81 929 HIS A O 1
ATOM 6930 N N . VAL A 1 930 ? -2.502 11.580 21.789 1.00 93.44 930 VAL A N 1
ATOM 6931 C CA . VAL A 1 930 ? -2.642 13.036 21.965 1.00 93.44 930 VAL A CA 1
ATOM 6932 C C . VAL A 1 930 ? -4.018 13.393 22.515 1.00 93.44 930 VAL A C 1
ATOM 6934 O O . VAL A 1 930 ? -4.095 14.110 23.503 1.00 93.44 930 VAL A O 1
ATOM 6937 N N . GLY A 1 931 ? -5.101 12.835 21.967 1.00 92.06 931 GLY A N 1
ATOM 6938 C CA . GLY A 1 931 ? -6.459 13.091 22.452 1.00 92.06 931 GLY A CA 1
ATOM 6939 C C . GLY A 1 931 ? -6.697 12.665 23.904 1.00 92.06 931 GLY A C 1
ATOM 6940 O O . GLY A 1 931 ? -7.494 13.272 24.616 1.00 92.06 931 GLY A O 1
ATOM 6941 N N . THR A 1 932 ? -5.987 11.642 24.381 1.00 90.50 932 THR A N 1
ATOM 6942 C CA . THR A 1 932 ? -6.070 11.214 25.785 1.00 90.50 932 THR A CA 1
ATOM 6943 C C . THR A 1 932 ? -5.378 12.217 26.714 1.00 90.50 932 THR A C 1
ATOM 6945 O O . THR A 1 932 ? -5.925 12.536 27.770 1.00 90.50 932 THR A O 1
ATOM 6948 N N . LEU A 1 933 ? -4.226 12.760 26.299 1.00 93.06 933 LEU A N 1
ATOM 6949 C CA . LEU A 1 933 ? -3.488 13.800 27.027 1.00 93.06 933 LEU A CA 1
ATOM 6950 C C . LEU A 1 933 ? -4.201 15.164 26.971 1.00 93.06 933 LEU A C 1
ATOM 6952 O O . LEU A 1 933 ? -4.310 15.846 27.983 1.00 93.06 933 LEU A O 1
ATOM 6956 N N . GLU A 1 934 ? -4.755 15.539 25.817 1.00 94.00 934 GLU A N 1
ATOM 6957 C CA . GLU A 1 934 ? -5.583 16.738 25.645 1.00 94.00 934 GLU A CA 1
ATOM 6958 C C . GLU A 1 934 ? -6.839 16.689 26.523 1.00 94.00 934 GLU A C 1
ATOM 6960 O O . GLU A 1 934 ? -7.147 17.670 27.196 1.00 94.00 934 GLU A O 1
ATOM 6965 N N . PHE A 1 935 ? -7.527 15.542 26.605 1.00 93.62 935 PHE A N 1
ATOM 6966 C CA . PHE A 1 935 ? -8.640 15.377 27.545 1.00 93.62 935 PHE A CA 1
ATOM 6967 C C . PHE A 1 935 ? -8.187 15.492 29.006 1.00 93.62 935 PHE A C 1
ATOM 6969 O O . PHE A 1 935 ? -8.888 16.093 29.817 1.00 93.62 935 PHE A O 1
ATOM 6976 N N . GLN A 1 936 ? -7.023 14.929 29.349 1.00 92.50 936 GLN A N 1
ATOM 6977 C CA . GLN A 1 936 ? -6.452 15.032 30.693 1.00 92.50 936 GLN A CA 1
ATOM 6978 C C . GLN A 1 936 ? -6.131 16.488 31.065 1.00 92.50 936 GLN A C 1
ATOM 6980 O O . GLN A 1 936 ? -6.407 16.889 32.189 1.00 92.50 936 GLN A O 1
ATOM 6985 N N . ALA A 1 937 ? -5.616 17.292 30.130 1.00 91.50 937 ALA A N 1
ATOM 6986 C CA . ALA A 1 937 ? -5.321 18.709 30.351 1.00 91.50 937 ALA A CA 1
ATOM 6987 C C . ALA A 1 937 ? -6.582 19.597 30.380 1.00 91.50 937 ALA A C 1
ATOM 6989 O O . ALA A 1 937 ? -6.677 20.516 31.192 1.00 91.50 937 ALA A O 1
ATOM 6990 N N . GLN A 1 938 ? -7.574 19.326 29.524 1.00 91.00 938 GLN A N 1
ATOM 6991 C CA . GLN A 1 938 ? -8.819 20.106 29.456 1.00 91.00 938 GLN A CA 1
ATOM 6992 C C . GLN A 1 938 ? -9.808 19.765 30.583 1.00 91.00 938 GLN A C 1
ATOM 6994 O O . GLN A 1 938 ? -10.512 20.647 31.079 1.00 91.00 938 GLN A O 1
ATOM 6999 N N . PHE A 1 939 ? -9.877 18.494 30.990 1.00 92.25 939 PHE A N 1
ATOM 7000 C CA . PHE A 1 939 ? -10.860 17.973 31.945 1.00 92.25 939 PHE A CA 1
ATOM 7001 C C . PHE A 1 939 ? -10.230 17.035 33.000 1.00 92.25 939 PHE A C 1
ATOM 7003 O O . PHE A 1 939 ? -10.731 15.920 33.192 1.00 92.25 939 PHE A O 1
ATOM 7010 N N . PRO A 1 940 ? -9.175 17.455 33.733 1.00 90.50 940 PRO A N 1
ATOM 7011 C CA . PRO A 1 940 ? -8.418 16.578 34.634 1.00 90.50 940 PRO A CA 1
ATOM 7012 C C . PRO A 1 940 ? -9.296 15.879 35.678 1.00 90.50 940 PRO A C 1
ATOM 7014 O O . PRO A 1 940 ? -9.179 14.673 35.839 1.00 90.50 940 PRO A O 1
ATOM 7017 N N . VAL A 1 941 ? -10.265 16.571 36.291 1.00 89.19 941 VAL A N 1
ATOM 7018 C CA . VAL A 1 941 ? -11.198 15.967 37.271 1.00 89.19 941 VAL A CA 1
ATOM 7019 C C . VAL A 1 941 ? -12.004 14.800 36.676 1.00 89.19 941 VAL A C 1
ATOM 7021 O O . VAL A 1 941 ? -12.252 13.808 37.357 1.00 89.19 941 VAL A O 1
ATOM 7024 N N . LEU A 1 942 ? -12.404 14.888 35.400 1.00 91.12 942 LEU A N 1
ATOM 7025 C CA . LEU A 1 942 ? -13.131 13.809 34.717 1.00 91.12 942 LEU A CA 1
ATOM 7026 C C . LEU A 1 942 ? -12.198 12.665 34.301 1.00 91.12 942 LEU A C 1
ATOM 7028 O O . LEU A 1 942 ? -12.614 11.507 34.294 1.00 91.12 942 LEU A O 1
ATOM 7032 N N . HIS A 1 943 ? -10.946 12.980 33.957 1.00 91.31 943 HIS A N 1
ATOM 7033 C CA . HIS A 1 943 ? -9.930 11.978 33.654 1.00 91.31 943 HIS A CA 1
ATOM 7034 C C . HIS A 1 943 ? -9.530 11.201 34.916 1.00 91.31 943 HIS A C 1
ATOM 7036 O O . HIS A 1 943 ? -9.557 9.975 34.911 1.00 91.31 943 HIS A O 1
ATOM 7042 N N . GLU A 1 944 ? -9.197 11.890 36.008 1.00 88.94 944 GLU A N 1
ATOM 7043 C CA . GLU A 1 944 ? -8.793 11.269 37.271 1.00 88.94 944 GLU A CA 1
ATOM 7044 C C . GLU A 1 944 ? -9.915 10.430 37.877 1.00 88.94 944 GLU A C 1
ATOM 7046 O O . GLU A 1 944 ? -9.667 9.296 38.279 1.00 88.94 944 GLU A O 1
ATOM 7051 N N . GLU A 1 945 ? -11.161 10.914 37.876 1.00 87.88 945 GLU A N 1
ATOM 7052 C CA . GLU A 1 945 ? -12.294 10.102 38.325 1.00 87.88 945 GLU A CA 1
ATOM 7053 C C . GLU A 1 945 ? -12.514 8.873 37.431 1.00 87.88 945 GLU A C 1
ATOM 7055 O O . GLU A 1 945 ? -12.802 7.794 37.951 1.00 87.88 945 GLU A O 1
ATOM 7060 N N . TYR A 1 946 ? -12.341 8.986 36.108 1.00 88.19 946 TYR A N 1
ATOM 7061 C CA . TYR A 1 946 ? -12.392 7.816 35.233 1.00 88.19 946 TYR A CA 1
ATOM 7062 C C . TYR A 1 946 ? -11.300 6.791 35.586 1.00 88.19 946 TYR A C 1
ATOM 7064 O O . TYR A 1 946 ? -11.601 5.607 35.752 1.00 88.19 946 TYR A O 1
ATOM 7072 N N . GLN A 1 947 ? -10.047 7.234 35.743 1.00 88.75 947 GLN A N 1
ATOM 7073 C CA . GLN A 1 947 ? -8.927 6.354 36.102 1.00 88.75 947 GLN A CA 1
ATOM 7074 C C . GLN A 1 947 ? -9.160 5.692 37.463 1.00 88.75 947 GLN A C 1
ATOM 7076 O O . GLN A 1 947 ? -8.985 4.485 37.602 1.00 88.75 947 GLN A O 1
ATOM 7081 N N . ARG A 1 948 ? -9.629 6.460 38.452 1.00 87.00 948 ARG A N 1
ATOM 7082 C CA . ARG A 1 948 ? -9.980 5.993 39.798 1.00 87.00 948 ARG A CA 1
ATOM 7083 C C . ARG A 1 948 ? -11.094 4.942 39.760 1.00 87.00 948 ARG A C 1
ATOM 7085 O O . ARG A 1 948 ? -10.977 3.924 40.438 1.00 87.00 948 ARG A O 1
ATOM 7092 N N . ARG A 1 949 ? -12.116 5.124 38.913 1.00 85.31 949 ARG A N 1
ATOM 7093 C CA . ARG A 1 949 ? -13.174 4.124 38.678 1.00 85.31 949 ARG A CA 1
ATOM 7094 C C . ARG A 1 949 ? -12.639 2.857 38.021 1.00 85.31 949 ARG A C 1
ATOM 7096 O O . ARG A 1 949 ? -12.865 1.785 38.568 1.00 85.31 949 ARG A O 1
ATOM 7103 N N . SER A 1 950 ? -11.889 2.962 36.921 1.00 86.00 950 SER A N 1
ATOM 7104 C CA . SER A 1 950 ? -11.301 1.795 36.235 1.00 86.00 950 SER A CA 1
ATOM 7105 C C . SER A 1 950 ? -10.319 1.032 37.142 1.00 86.00 950 SER A C 1
ATOM 7107 O O . SER A 1 950 ? -10.340 -0.197 37.192 1.00 86.00 950 SER A O 1
ATOM 7109 N N . ALA A 1 951 ? -9.504 1.739 37.933 1.00 89.25 951 ALA A N 1
ATOM 7110 C CA . ALA A 1 951 ? -8.594 1.140 38.908 1.00 89.25 951 ALA A CA 1
ATOM 7111 C C . ALA A 1 951 ? -9.342 0.435 40.051 1.00 89.25 951 ALA A C 1
ATOM 7113 O O . ALA A 1 951 ? -9.031 -0.715 40.363 1.00 89.25 951 ALA A O 1
ATOM 7114 N N . PHE A 1 952 ? -10.358 1.079 40.639 1.00 88.38 952 PHE A N 1
ATOM 7115 C CA . PHE A 1 952 ? -11.217 0.450 41.645 1.00 88.38 952 PHE A CA 1
ATOM 7116 C C . PHE A 1 952 ? -11.912 -0.800 41.082 1.00 88.38 952 PHE A C 1
ATOM 7118 O O . PHE A 1 952 ? -11.937 -1.847 41.723 1.00 88.38 952 PHE A O 1
ATOM 7125 N N . GLU A 1 953 ? -12.453 -0.700 39.869 1.00 84.31 953 GLU A N 1
ATOM 7126 C CA . GLU A 1 953 ? -13.209 -1.752 39.193 1.00 84.31 953 GLU A CA 1
ATOM 7127 C C . GLU A 1 953 ? -12.363 -2.999 38.917 1.00 84.31 953 GLU A C 1
ATOM 7129 O O . GLU A 1 953 ? -12.819 -4.106 39.201 1.00 84.31 953 GLU A O 1
ATOM 7134 N N . LYS A 1 954 ? -11.110 -2.830 38.469 1.00 89.06 954 LYS A N 1
ATOM 7135 C CA . LYS A 1 954 ? -10.145 -3.934 38.323 1.00 89.06 954 LYS A CA 1
ATOM 7136 C C . LYS A 1 954 ? -9.931 -4.682 39.641 1.00 89.06 954 LYS A C 1
ATOM 7138 O O . LYS A 1 954 ? -9.989 -5.908 39.671 1.00 89.06 954 LYS A O 1
ATOM 7143 N N . ILE A 1 955 ? -9.733 -3.951 40.740 1.00 91.62 955 ILE A N 1
ATOM 7144 C CA . ILE A 1 955 ? -9.526 -4.540 42.072 1.00 91.62 955 ILE A CA 1
ATOM 7145 C C . ILE A 1 955 ? -10.808 -5.238 42.564 1.00 91.62 955 ILE A C 1
ATOM 7147 O O . ILE A 1 955 ? -10.742 -6.336 43.114 1.00 91.62 955 ILE A O 1
ATOM 7151 N N . ALA A 1 956 ? -11.979 -4.637 42.330 1.00 85.81 956 ALA A N 1
ATOM 7152 C CA . ALA A 1 956 ? -13.276 -5.185 42.722 1.00 85.81 956 ALA A CA 1
ATOM 7153 C C . ALA A 1 956 ? -13.633 -6.482 41.973 1.00 85.81 956 ALA A C 1
ATOM 7155 O O . ALA A 1 956 ? -14.125 -7.419 42.599 1.00 85.81 956 ALA A O 1
ATOM 7156 N N . LEU A 1 957 ? -13.350 -6.569 40.667 1.00 84.88 957 LEU A N 1
ATOM 7157 C CA . LEU A 1 957 ? -13.544 -7.793 39.877 1.00 84.88 957 LEU A CA 1
ATOM 7158 C C . LEU A 1 957 ? -12.683 -8.948 40.398 1.00 84.88 957 LEU A C 1
ATOM 7160 O O . LEU A 1 957 ? -13.181 -10.056 40.582 1.00 84.88 957 LEU A O 1
ATOM 7164 N N . ILE A 1 958 ? -11.413 -8.685 40.708 1.00 90.94 958 ILE A N 1
ATOM 7165 C CA . ILE A 1 958 ? -10.485 -9.708 41.212 1.00 90.94 958 ILE A CA 1
ATOM 7166 C C . ILE A 1 958 ? -10.856 -10.133 42.638 1.00 90.94 958 ILE A C 1
ATOM 7168 O O . ILE A 1 958 ? -10.830 -11.321 42.956 1.00 90.94 958 ILE A O 1
ATOM 7172 N N . TYR A 1 959 ? -11.307 -9.200 43.482 1.00 91.00 959 TYR A N 1
ATOM 7173 C CA . TYR A 1 959 ? -11.900 -9.537 44.778 1.00 91.00 959 TYR A CA 1
ATOM 7174 C C . TYR A 1 959 ? -13.149 -10.424 44.626 1.00 91.00 959 TYR A C 1
ATOM 7176 O O . TYR A 1 959 ? -13.304 -11.397 45.362 1.00 91.00 959 TYR A O 1
ATOM 7184 N N . LEU A 1 960 ? -14.037 -10.126 43.671 1.00 84.88 960 LEU A N 1
ATOM 7185 C CA . LEU A 1 960 ? -15.254 -10.906 43.415 1.00 84.88 960 LEU A CA 1
ATOM 7186 C C . LEU A 1 960 ? -14.958 -12.312 42.888 1.00 84.88 960 LEU A C 1
ATOM 7188 O O . LEU A 1 960 ? -15.577 -13.271 43.350 1.00 84.88 960 LEU A O 1
ATOM 7192 N N . ASN A 1 961 ? -13.987 -12.442 41.986 1.00 90.62 961 ASN A N 1
ATOM 7193 C CA . ASN A 1 961 ? -13.431 -13.723 41.562 1.00 90.62 961 ASN A CA 1
ATOM 7194 C C . ASN A 1 961 ? -12.915 -14.519 42.773 1.00 90.62 961 ASN A C 1
ATOM 7196 O O . ASN A 1 961 ? -13.406 -15.615 43.041 1.00 90.62 961 ASN A O 1
ATOM 7200 N N . LYS A 1 962 ? -12.022 -13.924 43.573 1.00 92.81 962 LYS A N 1
ATOM 7201 C CA . LYS A 1 962 ? -11.350 -14.592 44.698 1.00 92.81 962 LYS A CA 1
ATOM 7202 C C . LYS A 1 962 ? -12.256 -14.864 45.913 1.00 92.81 962 LYS A C 1
ATOM 7204 O O . LYS A 1 962 ? -11.940 -15.747 46.704 1.00 92.81 962 LYS A O 1
ATOM 7209 N N . LYS A 1 963 ? -13.374 -14.138 46.077 1.00 89.56 963 LYS A N 1
ATOM 7210 C CA . LYS A 1 963 ? -14.378 -14.369 47.141 1.00 89.56 963 LYS A CA 1
ATOM 7211 C C . LYS A 1 963 ? -15.481 -15.344 46.720 1.00 89.56 963 LYS A C 1
ATOM 7213 O O . LYS A 1 963 ? -15.853 -16.206 47.509 1.00 89.56 963 LYS A O 1
ATOM 7218 N N . ASN A 1 964 ? -16.043 -15.167 45.522 1.00 85.31 964 ASN A N 1
ATOM 7219 C CA . ASN A 1 964 ? -17.296 -15.815 45.113 1.00 85.31 964 ASN A CA 1
ATOM 7220 C C . ASN A 1 964 ? -17.120 -16.849 43.983 1.00 85.31 964 ASN A C 1
ATOM 7222 O O . ASN A 1 964 ? -18.112 -17.438 43.562 1.00 85.31 964 ASN A O 1
ATOM 7226 N N . GLY A 1 965 ? -15.909 -17.036 43.444 1.00 84.62 965 GLY A N 1
ATOM 7227 C CA . GLY A 1 965 ? -15.681 -17.888 42.270 1.00 84.62 965 GLY A CA 1
ATOM 7228 C C . GLY A 1 965 ? -16.229 -17.300 40.963 1.00 84.62 965 GLY A C 1
ATOM 7229 O O . GLY A 1 965 ? -16.538 -18.049 40.043 1.00 84.62 965 GLY A O 1
ATOM 7230 N N . MET A 1 966 ? -16.387 -15.971 40.876 1.00 78.81 966 MET A N 1
ATOM 7231 C CA . MET A 1 966 ? -16.826 -15.300 39.644 1.00 78.81 966 MET A CA 1
ATOM 7232 C C . MET A 1 966 ? -15.790 -15.508 38.531 1.00 78.81 966 MET A C 1
ATOM 7234 O O . MET A 1 966 ? -14.669 -15.008 38.633 1.00 78.81 966 MET A O 1
ATOM 7238 N N . GLU A 1 967 ? -16.167 -16.210 37.465 1.00 81.94 967 GLU A N 1
ATOM 7239 C CA . GLU A 1 967 ? -15.346 -16.348 36.260 1.00 81.94 967 GLU A CA 1
ATOM 7240 C C . GLU A 1 967 ? -15.092 -14.966 35.629 1.00 81.94 967 GLU A C 1
ATOM 7242 O O . GLU A 1 967 ? -16.009 -14.154 35.489 1.00 81.94 967 GLU A O 1
ATOM 7247 N N . LEU A 1 968 ? -13.829 -14.677 35.305 1.00 81.38 968 LEU A N 1
ATOM 7248 C CA . LEU A 1 968 ? -13.405 -13.415 34.696 1.00 81.38 968 LEU A CA 1
ATOM 7249 C C . LEU A 1 968 ? -13.288 -13.579 33.180 1.00 81.38 968 LEU A C 1
ATOM 7251 O O . LEU A 1 968 ? -12.873 -14.631 32.700 1.00 81.38 968 LEU A O 1
ATOM 7255 N N . ASP A 1 969 ? -13.597 -12.516 32.434 1.00 78.38 969 ASP A N 1
ATOM 7256 C CA . ASP A 1 969 ? -13.372 -12.462 30.985 1.00 78.38 969 ASP A CA 1
ATOM 7257 C C . ASP A 1 969 ? -11.884 -12.764 30.674 1.00 78.38 969 ASP A C 1
ATOM 7259 O O . ASP A 1 969 ? -11.006 -12.089 31.225 1.00 78.38 969 ASP A O 1
ATOM 7263 N N . PRO A 1 970 ? -11.554 -13.739 29.804 1.00 81.50 970 PRO A N 1
ATOM 7264 C CA . PRO A 1 970 ? -10.171 -14.025 29.422 1.00 81.50 970 PRO A CA 1
ATOM 7265 C C . PRO A 1 970 ? -9.412 -12.832 28.815 1.00 81.50 970 PRO A C 1
ATOM 7267 O O . PRO A 1 970 ? -8.184 -12.816 28.861 1.00 81.50 970 PRO A O 1
ATOM 7270 N N . GLU A 1 971 ? -10.097 -11.817 28.274 1.00 78.00 971 GLU A N 1
ATOM 7271 C CA . GLU A 1 971 ? -9.469 -10.548 27.870 1.00 78.00 971 GLU A CA 1
ATOM 7272 C C . GLU A 1 971 ? -9.131 -9.649 29.071 1.00 78.00 971 GLU A C 1
ATOM 7274 O O . GLU A 1 971 ? -8.128 -8.937 29.039 1.00 78.00 971 GLU A O 1
ATOM 7279 N N . PHE A 1 972 ? -9.908 -9.704 30.159 1.00 81.56 972 PHE A N 1
ATOM 7280 C CA . PHE A 1 972 ? -9.593 -8.983 31.398 1.00 81.56 972 PHE A CA 1
ATOM 7281 C C . PHE A 1 972 ? -8.321 -9.535 32.059 1.00 81.56 972 PHE A C 1
ATOM 7283 O O . PHE A 1 972 ? -7.520 -8.771 32.592 1.00 81.56 972 PHE A O 1
ATOM 7290 N N . LEU A 1 973 ? -8.081 -10.845 31.960 1.00 84.56 973 LEU A N 1
ATOM 7291 C CA . LEU A 1 973 ? -6.859 -11.469 32.478 1.00 84.56 973 LEU A CA 1
ATOM 7292 C C . LEU A 1 973 ? -5.579 -10.991 31.768 1.00 84.56 973 LEU A C 1
ATOM 7294 O O . LEU A 1 973 ? -4.517 -10.987 32.373 1.00 84.56 973 LEU A O 1
ATOM 7298 N N . LYS A 1 974 ? -5.668 -10.519 30.518 1.00 85.88 974 LYS A N 1
ATOM 7299 C CA . LYS A 1 974 ? -4.515 -10.027 29.735 1.00 85.88 974 LYS A CA 1
ATOM 7300 C C . LYS A 1 974 ? -4.087 -8.596 30.089 1.00 85.88 974 LYS A C 1
ATOM 7302 O O . LYS A 1 974 ? -3.146 -8.066 29.495 1.00 85.88 974 LYS A O 1
ATOM 7307 N N . ILE A 1 975 ? -4.789 -7.921 31.002 1.00 83.00 975 ILE A N 1
ATOM 7308 C CA . ILE A 1 975 ? -4.484 -6.536 31.373 1.00 83.00 975 ILE A CA 1
ATOM 7309 C C . ILE A 1 975 ? -3.252 -6.517 32.283 1.00 83.00 975 ILE A C 1
ATOM 7311 O O . ILE A 1 975 ? -3.291 -7.030 33.399 1.00 83.00 975 ILE A O 1
ATOM 7315 N N . LYS A 1 976 ? -2.187 -5.826 31.857 1.00 88.19 976 LYS A N 1
ATOM 7316 C CA . LYS A 1 976 ? -0.978 -5.624 32.673 1.00 88.19 976 LYS A CA 1
ATOM 7317 C C . LYS A 1 976 ? -1.329 -5.156 34.096 1.00 88.19 976 LYS A C 1
ATOM 7319 O O . LYS A 1 976 ? -1.970 -4.116 34.265 1.00 88.19 976 LYS A O 1
ATOM 7324 N N . GLY A 1 977 ? -0.863 -5.911 35.092 1.00 89.81 977 GLY A N 1
ATOM 7325 C CA . GLY A 1 977 ? -1.098 -5.660 36.517 1.00 89.81 977 GLY A CA 1
ATOM 7326 C C . GLY A 1 977 ? -2.330 -6.363 37.106 1.00 89.81 977 GLY A C 1
ATOM 7327 O O . GLY A 1 977 ? -2.620 -6.161 38.281 1.00 89.81 977 GLY A O 1
ATOM 7328 N N . VAL A 1 978 ? -3.061 -7.182 36.337 1.00 92.25 978 VAL A N 1
ATOM 7329 C CA . VAL A 1 978 ? -4.101 -8.073 36.891 1.00 92.25 978 VAL A CA 1
ATOM 7330 C C . VAL A 1 978 ? -3.478 -9.252 37.637 1.00 92.25 978 VAL A C 1
ATOM 7332 O O . VAL A 1 978 ? -3.964 -9.590 38.714 1.00 92.25 978 VAL A O 1
ATOM 7335 N N . ASP A 1 979 ? -2.366 -9.804 37.154 1.00 93.75 979 ASP A N 1
ATOM 7336 C CA . ASP A 1 979 ? -1.648 -10.911 37.807 1.00 93.75 979 ASP A CA 1
ATOM 7337 C C . ASP A 1 979 ? -1.166 -10.510 39.217 1.00 93.75 979 ASP A C 1
ATOM 7339 O O . ASP A 1 979 ? -1.517 -11.149 40.208 1.00 93.75 979 ASP A O 1
ATOM 7343 N N . GLU A 1 980 ? -0.512 -9.344 39.331 1.00 95.75 980 GLU A N 1
ATOM 7344 C CA . GLU A 1 980 ? -0.099 -8.706 40.601 1.00 95.75 980 GLU A CA 1
ATOM 7345 C C . GLU A 1 980 ? -1.258 -8.450 41.586 1.00 95.75 980 GLU A C 1
ATOM 7347 O O . GLU A 1 980 ? -1.042 -8.193 42.774 1.00 95.75 980 GLU A O 1
ATOM 7352 N N . LEU A 1 981 ? -2.502 -8.424 41.098 1.00 95.25 981 LEU A N 1
ATOM 7353 C CA . LEU A 1 981 ? -3.701 -8.281 41.920 1.00 95.25 981 LEU A CA 1
ATOM 7354 C C . LEU A 1 981 ? -4.311 -9.645 42.278 1.00 95.25 981 LEU A C 1
ATOM 7356 O O . LEU A 1 981 ? -4.909 -9.758 43.346 1.00 95.25 981 LEU A O 1
ATOM 7360 N N . GLN A 1 982 ? -4.151 -10.681 41.447 1.00 94.81 982 GLN A N 1
ATOM 7361 C CA . GLN A 1 982 ? -4.618 -12.036 41.758 1.00 94.81 982 GLN A CA 1
ATOM 7362 C C . GLN A 1 982 ? -3.860 -12.668 42.924 1.00 94.81 982 GLN A C 1
ATOM 7364 O O . GLN A 1 982 ? -4.469 -13.392 43.712 1.00 94.81 982 GLN A O 1
ATOM 7369 N N . GLU A 1 983 ? -2.564 -12.391 43.071 1.00 96.25 983 GLU A N 1
ATOM 7370 C CA . GLU A 1 983 ? -1.744 -12.930 44.165 1.00 96.25 983 GLU A CA 1
ATOM 7371 C C . GLU A 1 983 ? -2.240 -12.451 45.544 1.00 96.25 983 GLU A C 1
ATOM 7373 O O . GLU A 1 983 ? -2.380 -13.247 46.476 1.00 96.25 983 GLU A O 1
ATOM 7378 N N . LEU A 1 984 ? -2.626 -11.174 45.647 1.00 96.81 984 LEU A N 1
ATOM 7379 C CA . LEU A 1 984 ? -3.026 -10.499 46.890 1.00 96.81 984 LEU A CA 1
ATOM 7380 C C . LEU A 1 984 ? -4.155 -11.197 47.654 1.00 96.81 984 LEU A C 1
ATOM 7382 O O . LEU A 1 984 ? -5.124 -11.704 47.082 1.00 96.81 984 LEU A O 1
ATOM 7386 N N . THR A 1 985 ? -4.100 -11.146 48.983 1.00 96.94 985 THR A N 1
ATOM 7387 C CA . THR A 1 985 ? -5.206 -11.608 49.830 1.00 96.94 985 THR A CA 1
ATOM 7388 C C . THR A 1 985 ? -6.451 -10.728 49.664 1.00 96.94 985 THR A C 1
ATOM 7390 O O . THR A 1 985 ? -6.372 -9.547 49.320 1.00 96.94 985 THR A O 1
ATOM 7393 N N . LEU A 1 986 ? -7.631 -11.265 50.003 1.00 93.00 986 LEU A N 1
ATOM 7394 C CA . LEU A 1 986 ? -8.887 -10.497 50.016 1.00 93.00 986 LEU A CA 1
ATOM 7395 C C . LEU A 1 986 ? -8.796 -9.223 50.881 1.00 93.00 986 LEU A C 1
ATOM 7397 O O . LEU A 1 986 ? -9.410 -8.210 50.551 1.00 93.00 986 LEU A O 1
ATOM 7401 N N . LYS A 1 987 ? -7.997 -9.245 51.957 1.00 92.69 987 LYS A N 1
ATOM 7402 C CA . LYS A 1 987 ? -7.756 -8.091 52.838 1.00 92.69 987 LYS A CA 1
ATOM 7403 C C . LYS A 1 987 ? -6.888 -7.019 52.171 1.00 92.69 987 LYS A C 1
ATOM 7405 O O . LYS A 1 987 ? -7.136 -5.830 52.355 1.00 92.69 987 LYS A O 1
ATOM 7410 N N . GLU A 1 988 ? -5.897 -7.415 51.378 1.00 96.38 988 GLU A N 1
ATOM 7411 C CA . GLU A 1 988 ? -5.042 -6.492 50.622 1.00 96.38 988 GLU A CA 1
ATOM 7412 C C . GLU A 1 988 ? -5.750 -5.927 49.392 1.00 96.38 988 GLU A C 1
ATOM 7414 O O . GLU A 1 988 ? -5.593 -4.744 49.106 1.00 96.38 988 GLU A O 1
ATOM 7419 N N . LEU A 1 989 ? -6.594 -6.720 48.725 1.00 91.81 989 LEU A N 1
ATOM 7420 C CA . LEU A 1 989 ? -7.499 -6.242 47.678 1.00 91.81 989 LEU A CA 1
ATOM 7421 C C . LEU A 1 989 ? -8.453 -5.173 48.226 1.00 91.81 989 LEU A C 1
ATOM 7423 O O . LEU A 1 989 ? -8.531 -4.085 47.660 1.00 91.81 989 LEU A O 1
ATOM 7427 N N . LEU A 1 990 ? -9.088 -5.414 49.380 1.00 89.00 990 LEU A N 1
ATOM 7428 C CA . LEU A 1 990 ? -9.878 -4.388 50.074 1.00 89.00 990 LEU A CA 1
ATOM 7429 C C . LEU A 1 990 ? -9.048 -3.150 50.432 1.00 89.00 990 LEU A C 1
ATOM 7431 O O . LEU A 1 990 ? -9.523 -2.030 50.263 1.00 89.00 990 LEU A O 1
ATOM 7435 N N . ARG A 1 991 ? -7.800 -3.324 50.882 1.00 91.56 991 ARG A N 1
ATOM 7436 C CA . ARG A 1 991 ? -6.915 -2.204 51.232 1.00 91.56 991 ARG A CA 1
ATOM 7437 C C . ARG A 1 991 ? -6.483 -1.389 50.009 1.00 91.56 991 ARG A C 1
ATOM 7439 O O . ARG A 1 991 ? -6.501 -0.164 50.089 1.00 91.56 991 ARG A O 1
ATOM 7446 N N . LYS A 1 992 ? -6.149 -2.026 48.877 1.00 93.75 992 LYS A N 1
ATOM 7447 C CA . LYS A 1 992 ? -5.866 -1.338 47.601 1.00 93.75 992 LYS A CA 1
ATOM 7448 C C . LYS A 1 992 ? -7.124 -0.643 47.062 1.00 93.75 992 LYS A C 1
ATOM 7450 O O . LYS A 1 992 ? -7.037 0.506 46.642 1.00 93.75 992 LYS A O 1
ATOM 7455 N N . ALA A 1 993 ? -8.296 -1.279 47.141 1.00 87.38 993 ALA A N 1
ATOM 7456 C CA . ALA A 1 993 ? -9.568 -0.671 46.750 1.00 87.38 993 ALA A CA 1
ATOM 7457 C C . ALA A 1 993 ? -9.886 0.575 47.596 1.00 87.38 993 ALA A C 1
ATOM 7459 O O . ALA A 1 993 ? -10.150 1.644 47.048 1.00 87.38 993 ALA A O 1
ATOM 7460 N N . ALA A 1 994 ? -9.778 0.472 48.925 1.00 86.38 994 ALA A N 1
ATOM 7461 C CA . ALA A 1 994 ? -9.945 1.595 49.843 1.00 86.38 994 ALA A CA 1
ATOM 7462 C C . ALA A 1 994 ? -8.903 2.704 49.608 1.00 86.38 994 ALA A C 1
ATOM 7464 O O . ALA A 1 994 ? -9.248 3.879 49.691 1.00 86.38 994 ALA A O 1
ATOM 7465 N N . ALA A 1 995 ? -7.660 2.360 49.246 1.00 90.50 995 ALA A N 1
ATOM 7466 C CA . ALA A 1 995 ? -6.635 3.338 48.884 1.00 90.50 995 ALA A CA 1
ATOM 7467 C C . ALA A 1 995 ? -7.025 4.142 47.626 1.00 90.50 995 ALA A C 1
ATOM 7469 O O . ALA A 1 995 ? -7.001 5.371 47.667 1.00 90.50 995 ALA A O 1
ATOM 7470 N N . VAL A 1 996 ? -7.481 3.478 46.555 1.00 89.75 996 VAL A N 1
ATOM 7471 C CA . VAL A 1 996 ? -8.004 4.138 45.337 1.00 89.75 996 VAL A CA 1
ATOM 7472 C C . VAL A 1 996 ? -9.242 4.996 45.645 1.00 89.75 996 VAL A C 1
ATOM 7474 O O . VAL A 1 996 ? -9.387 6.103 45.125 1.00 89.75 996 VAL A O 1
ATOM 7477 N N . ILE A 1 997 ? -10.113 4.545 46.552 1.00 82.44 997 ILE A N 1
ATOM 7478 C CA . ILE A 1 997 ? -11.234 5.353 47.055 1.00 82.44 997 ILE A CA 1
ATOM 7479 C C . ILE A 1 997 ? -10.734 6.574 47.847 1.00 82.44 997 ILE A C 1
ATOM 7481 O O . ILE A 1 997 ? -11.310 7.649 47.710 1.00 82.44 997 ILE A O 1
ATOM 7485 N N . SER A 1 998 ? -9.668 6.453 48.639 1.00 83.00 998 SER A N 1
ATOM 7486 C CA . SER A 1 998 ? -9.123 7.555 49.448 1.00 83.00 998 SER A CA 1
ATOM 7487 C C . SER A 1 998 ? -8.299 8.580 48.659 1.00 83.00 998 SER A C 1
ATOM 7489 O O . SER A 1 998 ? -8.061 9.676 49.164 1.00 83.00 998 SER A O 1
ATOM 7491 N N . MET A 1 999 ? -7.871 8.238 47.438 1.00 83.31 999 MET A N 1
ATOM 7492 C CA . MET A 1 999 ? -6.998 9.075 46.618 1.00 83.31 999 MET A CA 1
ATOM 7493 C C . MET A 1 999 ? -7.661 10.435 46.320 1.00 83.31 999 MET A C 1
ATOM 7495 O O . MET A 1 999 ? -8.760 10.457 45.752 1.00 83.31 999 MET A O 1
ATOM 7499 N N . PRO A 1 1000 ? -7.035 11.567 46.700 1.00 81.62 1000 PRO A N 1
ATOM 7500 C CA . PRO A 1 1000 ? -7.531 12.888 46.336 1.00 81.62 1000 PRO A CA 1
ATOM 7501 C C . PRO A 1 1000 ? -7.334 13.131 44.836 1.00 81.62 1000 PRO A C 1
ATOM 7503 O O . PRO A 1 1000 ? -6.426 12.568 44.226 1.00 81.62 1000 PRO A O 1
ATOM 7506 N N . TRP A 1 1001 ? -8.151 14.013 44.255 1.00 79.25 1001 TRP A N 1
ATOM 7507 C CA . TRP A 1 1001 ? -7.806 14.621 42.968 1.00 79.25 1001 TRP A CA 1
ATOM 7508 C C . TRP A 1 1001 ? -6.552 15.479 43.144 1.00 79.25 1001 TRP A C 1
ATOM 7510 O O . TRP A 1 1001 ? -6.400 16.132 44.185 1.00 79.25 1001 TRP A O 1
ATOM 7520 N N . ASN A 1 1002 ? -5.670 15.501 42.149 1.00 79.44 1002 ASN A N 1
ATOM 7521 C CA . ASN A 1 1002 ? -4.517 16.392 42.196 1.00 79.44 1002 ASN A CA 1
ATOM 7522 C C . ASN A 1 1002 ? -4.986 17.854 42.106 1.00 79.44 1002 ASN A C 1
ATOM 7524 O O . ASN A 1 1002 ? -6.011 18.166 41.495 1.00 79.44 1002 ASN A O 1
ATOM 7528 N N . LEU A 1 1003 ? -4.248 18.767 42.741 1.00 62.81 1003 LEU A N 1
ATOM 7529 C CA . LEU A 1 1003 ? -4.532 20.200 42.652 1.00 62.81 1003 LEU A CA 1
ATOM 7530 C C . LEU A 1 1003 ? -4.390 20.658 41.194 1.00 62.81 1003 LEU A C 1
ATOM 7532 O O . LEU A 1 1003 ? -3.340 20.478 40.585 1.00 62.81 1003 LEU A O 1
ATOM 7536 N N . LEU A 1 1004 ? -5.455 21.242 40.638 1.00 69.00 1004 LEU A N 1
ATOM 7537 C CA . LEU A 1 1004 ? -5.427 21.797 39.287 1.00 69.00 1004 LEU A CA 1
ATOM 7538 C C . LEU A 1 1004 ? -4.584 23.074 39.272 1.00 69.00 1004 LEU A C 1
ATOM 7540 O O . LEU A 1 1004 ? -4.995 24.089 39.840 1.00 69.00 1004 LEU A O 1
ATOM 7544 N N . ASP A 1 1005 ? -3.485 23.059 38.523 1.00 71.25 1005 ASP A N 1
ATOM 7545 C CA . ASP A 1 1005 ? -2.829 24.289 38.094 1.00 71.25 1005 ASP A CA 1
ATOM 7546 C C . ASP A 1 1005 ? -3.762 25.071 37.156 1.00 71.25 1005 ASP A C 1
ATOM 7548 O O . ASP A 1 1005 ? -4.167 24.616 36.080 1.00 71.25 1005 ASP A O 1
ATOM 7552 N N . PHE A 1 1006 ? -4.140 26.280 37.572 1.00 67.12 1006 PHE A N 1
ATOM 7553 C CA . PHE A 1 1006 ? -5.049 27.133 36.811 1.00 67.12 1006 PHE A CA 1
ATOM 7554 C C . PHE A 1 1006 ? -4.321 27.816 35.645 1.00 67.12 1006 PHE A C 1
ATOM 7556 O O . PHE A 1 1006 ? -3.882 28.961 35.749 1.00 67.12 1006 PHE A O 1
ATOM 7563 N N . HIS A 1 1007 ? -4.246 27.133 34.499 1.00 72.06 1007 HIS A N 1
ATOM 7564 C CA . HIS A 1 1007 ? -3.721 27.714 33.260 1.00 72.06 1007 HIS A CA 1
ATOM 7565 C C . HIS A 1 1007 ? -4.412 29.041 32.883 1.00 72.06 1007 HIS A C 1
ATOM 7567 O O . HIS A 1 1007 ? -5.638 29.194 32.991 1.00 72.06 1007 HIS A O 1
ATOM 7573 N N . MET A 1 1008 ? -3.604 29.987 32.387 1.00 76.56 1008 MET A N 1
ATOM 7574 C CA . MET A 1 1008 ? -4.026 31.333 31.982 1.00 76.56 1008 MET A CA 1
ATOM 7575 C C . MET A 1 1008 ? -5.189 31.312 30.978 1.00 76.56 1008 MET A C 1
ATOM 7577 O O . MET A 1 1008 ? -5.278 30.446 30.108 1.00 76.56 1008 MET A O 1
ATOM 7581 N N . SER A 1 1009 ? -6.062 32.322 31.040 1.00 77.81 1009 SER A N 1
ATOM 7582 C CA . SER A 1 1009 ? -7.273 32.399 30.205 1.00 77.81 1009 SER A CA 1
ATOM 7583 C C . SER A 1 1009 ? -7.020 32.382 28.691 1.00 77.81 1009 SER A C 1
ATOM 7585 O O . SER A 1 1009 ? -7.893 31.935 27.953 1.00 77.81 1009 SER A O 1
ATOM 7587 N N . CYS A 1 1010 ? -5.846 32.818 28.223 1.00 79.69 1010 CYS A N 1
ATOM 7588 C CA . CYS A 1 1010 ? -5.447 32.723 26.814 1.00 79.69 1010 CYS A CA 1
ATOM 7589 C C . CYS A 1 1010 ? -5.236 31.272 26.347 1.00 79.69 1010 CYS A C 1
ATOM 7591 O O . CYS A 1 1010 ? -5.577 30.940 25.215 1.00 79.69 1010 CYS A O 1
ATOM 7593 N N . TRP A 1 1011 ? -4.746 30.390 27.222 1.00 83.44 1011 TRP A N 1
ATOM 7594 C CA . TRP A 1 1011 ? -4.470 28.985 26.904 1.00 83.44 1011 TRP A CA 1
ATOM 7595 C C . TRP A 1 1011 ? -5.754 28.214 26.567 1.00 83.44 1011 TRP A C 1
ATOM 7597 O O . TRP A 1 1011 ? -5.771 27.396 25.657 1.00 83.44 1011 TRP A O 1
ATOM 7607 N N . LYS A 1 1012 ? -6.873 28.580 27.209 1.00 81.94 1012 LYS A N 1
ATOM 7608 C CA . LYS A 1 1012 ? -8.223 28.028 26.970 1.00 81.94 1012 LYS A CA 1
ATOM 7609 C C . LYS A 1 1012 ? -8.824 28.392 25.602 1.00 81.94 1012 LYS A C 1
ATOM 7611 O O . LYS A 1 1012 ? -9.925 27.946 25.289 1.00 81.94 1012 LYS A O 1
ATOM 7616 N N . ALA A 1 1013 ? -8.157 29.250 24.827 1.00 85.06 1013 ALA A N 1
ATOM 7617 C CA . ALA A 1 1013 ? -8.528 29.584 23.452 1.00 85.06 1013 ALA A CA 1
ATOM 7618 C C . ALA A 1 1013 ? -7.664 28.851 22.406 1.00 85.06 1013 ALA A C 1
ATOM 7620 O O . ALA A 1 1013 ? -7.949 28.943 21.211 1.00 85.06 1013 ALA A O 1
ATOM 7621 N N . TRP A 1 1014 ? -6.612 28.146 22.834 1.00 91.19 1014 TRP A N 1
ATOM 7622 C CA . TRP A 1 1014 ? -5.692 27.436 21.950 1.00 91.19 1014 TRP A CA 1
ATOM 7623 C C . TRP A 1 1014 ? -6.233 26.025 21.640 1.00 91.19 1014 TRP A C 1
ATOM 7625 O O . TRP A 1 1014 ? -6.888 25.417 22.484 1.00 91.19 1014 TRP A O 1
ATOM 7635 N N . PRO A 1 1015 ? -6.012 25.475 20.431 1.00 91.31 1015 PRO A N 1
ATOM 7636 C CA . PRO A 1 1015 ? -6.589 24.190 20.033 1.00 91.31 1015 PRO A CA 1
ATOM 7637 C C . PRO A 1 1015 ? -5.860 22.979 20.635 1.00 91.31 1015 PRO A C 1
ATOM 7639 O O . PRO A 1 1015 ? -6.344 21.861 20.457 1.00 91.31 1015 PRO A O 1
ATOM 7642 N N . ALA A 1 1016 ? -4.724 23.199 21.305 1.00 95.06 1016 ALA A N 1
ATOM 7643 C CA . ALA A 1 1016 ? -3.933 22.209 22.024 1.00 95.06 1016 ALA A CA 1
ATOM 7644 C C . ALA A 1 1016 ? -3.545 22.756 23.411 1.00 95.06 1016 ALA A C 1
ATOM 7646 O O . ALA A 1 1016 ? -3.138 23.910 23.538 1.00 95.06 1016 ALA A O 1
ATOM 7647 N N . HIS A 1 1017 ? -3.657 21.903 24.424 1.00 93.62 1017 HIS A N 1
ATOM 7648 C CA . HIS A 1 1017 ? -3.437 22.165 25.850 1.00 93.62 1017 HIS A CA 1
ATOM 7649 C C . HIS A 1 1017 ? -2.279 21.312 26.397 1.00 93.62 1017 HIS A C 1
ATOM 7651 O O . HIS A 1 1017 ? -2.116 21.147 27.603 1.00 93.62 1017 HIS A O 1
ATOM 7657 N N . THR A 1 1018 ? -1.484 20.717 25.508 1.00 94.56 1018 THR A N 1
ATOM 7658 C CA . THR A 1 1018 ? -0.331 19.879 25.837 1.00 94.56 1018 THR A CA 1
ATOM 7659 C C . THR A 1 1018 ? 0.809 20.136 24.854 1.00 94.56 1018 THR A C 1
ATOM 7661 O O . THR A 1 1018 ? 0.582 20.389 23.669 1.00 94.56 1018 THR A O 1
ATOM 7664 N N . TRP A 1 1019 ? 2.060 20.024 25.314 1.00 94.31 1019 TRP A N 1
ATOM 7665 C CA . TRP A 1 1019 ? 3.230 20.109 24.427 1.00 94.31 1019 TRP A CA 1
ATOM 7666 C C . TRP A 1 1019 ? 3.250 18.989 23.377 1.00 94.31 1019 TRP A C 1
ATOM 7668 O O . TRP A 1 1019 ? 3.687 19.211 22.251 1.00 94.31 1019 TRP A O 1
ATOM 7678 N N . THR A 1 1020 ? 2.715 17.810 23.707 1.00 94.81 1020 THR A N 1
ATOM 7679 C CA . THR A 1 1020 ? 2.514 16.697 22.766 1.00 94.81 1020 THR A CA 1
ATOM 7680 C C . THR A 1 1020 ? 1.457 17.018 21.708 1.00 94.81 1020 THR A C 1
ATOM 7682 O O . THR A 1 1020 ? 1.672 16.724 20.534 1.00 94.81 1020 THR A O 1
ATOM 7685 N N . GLY A 1 1021 ? 0.354 17.675 22.077 1.00 95.38 1021 GLY A N 1
ATOM 7686 C CA . GLY A 1 1021 ? -0.658 18.171 21.142 1.00 95.38 1021 GLY A CA 1
ATOM 7687 C C . GLY A 1 1021 ? -0.136 19.277 20.225 1.00 95.38 1021 GLY A C 1
ATOM 7688 O O . GLY A 1 1021 ? -0.316 19.201 19.010 1.00 95.38 1021 GLY A O 1
ATOM 7689 N N . ALA A 1 1022 ? 0.582 20.261 20.772 1.00 95.62 1022 ALA A N 1
ATOM 7690 C CA . ALA A 1 1022 ? 1.232 21.311 19.986 1.00 95.62 1022 ALA A CA 1
ATOM 7691 C C . ALA A 1 1022 ? 2.294 20.732 19.029 1.00 95.62 1022 ALA A C 1
ATOM 7693 O O . ALA A 1 1022 ? 2.308 21.067 17.845 1.00 95.62 1022 ALA A O 1
ATOM 7694 N N . GLY A 1 1023 ? 3.128 19.803 19.510 1.00 96.12 1023 GLY A N 1
ATOM 7695 C CA . GLY A 1 1023 ? 4.108 19.082 18.696 1.00 96.12 1023 GLY A CA 1
ATOM 7696 C C . GLY A 1 1023 ? 3.466 18.248 17.585 1.00 96.12 1023 GLY A C 1
ATOM 7697 O O . GLY A 1 1023 ? 3.948 18.272 16.454 1.00 96.12 1023 GLY A O 1
ATOM 7698 N N . PHE A 1 1024 ? 2.338 17.580 17.859 1.00 95.25 1024 PHE A N 1
ATOM 7699 C CA . PHE A 1 1024 ? 1.565 16.878 16.832 1.00 95.25 1024 PHE A CA 1
ATOM 7700 C C . PHE A 1 1024 ? 1.019 17.845 15.777 1.00 95.25 1024 PHE A C 1
ATOM 7702 O O . PHE A 1 1024 ? 1.164 17.560 14.594 1.00 95.25 1024 PHE A O 1
ATOM 7709 N N . LEU A 1 1025 ? 0.436 18.990 16.164 1.00 94.31 1025 LEU A N 1
ATOM 7710 C CA . LEU A 1 1025 ? -0.047 19.989 15.199 1.00 94.31 1025 LEU A CA 1
ATOM 7711 C C . LEU A 1 1025 ? 1.091 20.515 14.313 1.00 94.31 1025 LEU A C 1
ATOM 7713 O O . LEU A 1 1025 ? 0.919 20.586 13.099 1.00 94.31 1025 LEU A O 1
ATOM 7717 N N . LEU A 1 1026 ? 2.259 20.819 14.887 1.00 94.94 1026 LEU A N 1
ATOM 7718 C CA . LEU A 1 1026 ? 3.431 21.275 14.132 1.00 94.94 1026 LEU A CA 1
ATOM 7719 C C . LEU A 1 1026 ? 3.963 20.197 13.175 1.00 94.94 1026 LEU A C 1
ATOM 7721 O O . LEU A 1 1026 ? 4.187 20.487 12.002 1.00 94.94 1026 LEU A O 1
ATOM 7725 N N . ALA A 1 1027 ? 4.110 18.951 13.634 1.00 95.00 1027 ALA A N 1
ATOM 7726 C CA . ALA A 1 1027 ? 4.549 17.836 12.793 1.00 95.00 1027 ALA A CA 1
ATOM 7727 C C . ALA A 1 1027 ? 3.545 17.533 11.666 1.00 95.00 1027 ALA A C 1
ATOM 7729 O O . ALA A 1 1027 ? 3.936 17.302 10.524 1.00 95.00 1027 ALA A O 1
ATOM 7730 N N . ALA A 1 1028 ? 2.248 17.593 11.968 1.00 93.62 1028 ALA A N 1
ATOM 7731 C CA . ALA A 1 1028 ? 1.164 17.396 11.016 1.00 93.62 1028 ALA A CA 1
ATOM 7732 C C . ALA A 1 1028 ? 1.106 18.529 9.967 1.00 93.62 1028 ALA A C 1
ATOM 7734 O O . ALA A 1 1028 ? 1.005 18.254 8.772 1.00 93.62 1028 ALA A O 1
ATOM 7735 N N . MET A 1 1029 ? 1.255 19.795 10.376 1.00 93.62 1029 MET A N 1
ATOM 7736 C CA . MET A 1 1029 ? 1.371 20.9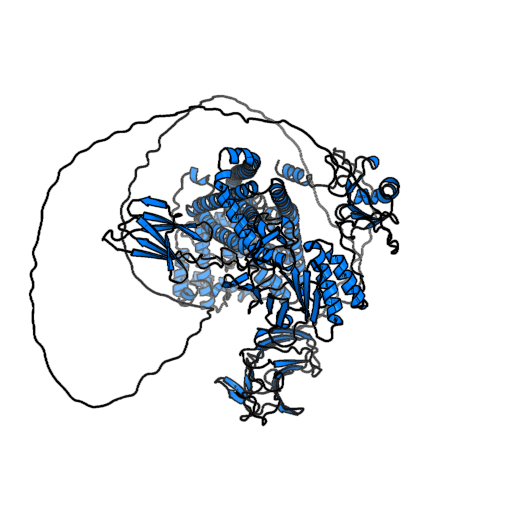29 9.447 1.00 93.62 1029 MET A CA 1
ATOM 7737 C C . MET A 1 1029 ? 2.639 20.842 8.588 1.00 93.62 1029 MET A C 1
ATOM 7739 O O . MET A 1 1029 ? 2.569 21.086 7.387 1.00 93.62 1029 MET A O 1
ATOM 7743 N N . GLY A 1 1030 ? 3.776 20.446 9.170 1.00 95.06 1030 GLY A N 1
ATOM 7744 C CA . GLY A 1 1030 ? 5.025 20.225 8.437 1.00 95.06 1030 GLY A CA 1
ATOM 7745 C C . GLY A 1 1030 ? 4.911 19.102 7.404 1.00 95.06 1030 GLY A C 1
ATOM 7746 O O . GLY A 1 1030 ? 5.353 19.267 6.269 1.00 95.06 1030 GLY A O 1
ATOM 7747 N N . TYR A 1 1031 ? 4.248 17.995 7.752 1.00 95.94 1031 TYR A N 1
ATOM 7748 C CA . TYR A 1 1031 ? 3.997 16.890 6.826 1.00 95.94 1031 TYR A CA 1
ATOM 7749 C C . TYR A 1 1031 ? 3.035 17.278 5.694 1.00 95.94 1031 TYR A C 1
ATOM 7751 O O . TYR A 1 1031 ? 3.297 16.971 4.532 1.00 95.94 1031 TYR A O 1
ATOM 7759 N N . LEU A 1 1032 ? 1.958 18.012 6.001 1.00 93.88 1032 LEU A N 1
ATOM 7760 C CA . LEU A 1 1032 ? 1.062 18.566 4.982 1.00 93.88 1032 LEU A CA 1
ATOM 7761 C C . LEU A 1 1032 ? 1.806 19.544 4.055 1.00 93.88 1032 LEU A C 1
ATOM 7763 O O . LEU A 1 1032 ? 1.618 19.493 2.843 1.00 93.88 1032 LEU A O 1
ATOM 7767 N N . GLY A 1 1033 ? 2.689 20.383 4.605 1.00 94.06 1033 GLY A N 1
ATOM 7768 C CA . GLY A 1 1033 ? 3.559 21.273 3.836 1.00 94.06 1033 GLY A CA 1
ATOM 7769 C C . GLY A 1 1033 ? 4.507 20.515 2.904 1.00 94.06 1033 GLY A C 1
ATOM 7770 O O . GLY A 1 1033 ? 4.574 20.838 1.723 1.00 94.06 1033 GLY A O 1
ATOM 7771 N N . PHE A 1 1034 ? 5.175 19.466 3.396 1.00 95.81 1034 PHE A N 1
ATOM 7772 C CA . PHE A 1 1034 ? 6.014 18.576 2.582 1.00 95.81 1034 PHE A CA 1
ATOM 7773 C C . PHE A 1 1034 ? 5.225 17.940 1.426 1.00 95.81 1034 PHE A C 1
ATOM 7775 O O . PHE A 1 1034 ? 5.681 17.965 0.284 1.00 95.81 1034 PHE A O 1
ATOM 7782 N N . VAL A 1 1035 ? 4.026 17.423 1.707 1.00 95.31 1035 VAL A N 1
ATOM 7783 C CA . VAL A 1 1035 ? 3.147 16.805 0.705 1.00 95.31 1035 VAL A CA 1
ATOM 7784 C C . VAL A 1 1035 ? 2.697 17.813 -0.357 1.00 95.31 1035 VAL A C 1
ATOM 7786 O O . VAL A 1 1035 ? 2.847 17.542 -1.546 1.00 95.31 1035 VAL A O 1
ATOM 7789 N N . LEU A 1 1036 ? 2.198 18.989 0.039 1.00 93.25 1036 LEU A N 1
ATOM 7790 C CA . LEU A 1 1036 ? 1.800 20.042 -0.905 1.00 93.25 1036 LEU A CA 1
ATOM 7791 C C . LEU A 1 1036 ? 2.992 20.515 -1.751 1.00 93.25 1036 LEU A C 1
ATOM 7793 O O . LEU A 1 1036 ? 2.853 20.730 -2.951 1.00 93.25 1036 LEU A O 1
ATOM 7797 N N . ASN A 1 1037 ? 4.178 20.612 -1.149 1.00 94.81 1037 ASN A N 1
ATOM 7798 C CA . ASN A 1 1037 ? 5.405 20.991 -1.839 1.00 94.81 1037 ASN A CA 1
ATOM 7799 C C . ASN A 1 1037 ? 5.867 19.931 -2.860 1.00 94.81 1037 ASN A C 1
ATOM 7801 O O . ASN A 1 1037 ? 6.264 20.282 -3.968 1.00 94.81 1037 ASN A O 1
ATOM 7805 N N . PHE A 1 1038 ? 5.759 18.638 -2.536 1.00 95.69 1038 PHE A N 1
ATOM 7806 C CA . PHE A 1 1038 ? 5.995 17.562 -3.505 1.00 95.69 1038 PHE A CA 1
ATOM 7807 C C . PHE A 1 1038 ? 5.006 17.630 -4.678 1.00 95.69 1038 PHE A C 1
ATOM 7809 O O . PHE A 1 1038 ? 5.404 17.447 -5.824 1.00 95.69 1038 PHE A O 1
ATOM 7816 N N . LEU A 1 1039 ? 3.731 17.938 -4.418 1.00 94.25 1039 LEU A N 1
ATOM 7817 C CA . LEU A 1 1039 ? 2.716 18.065 -5.469 1.00 94.25 1039 LEU A CA 1
ATOM 7818 C C . LEU A 1 1039 ? 2.944 19.286 -6.377 1.00 94.25 1039 LEU A C 1
ATOM 7820 O O . LEU A 1 1039 ? 2.679 19.199 -7.574 1.00 94.25 1039 LEU A O 1
ATOM 7824 N N . ILE A 1 1040 ? 3.512 20.379 -5.851 1.00 94.12 1040 ILE A N 1
ATOM 7825 C CA . ILE A 1 1040 ? 4.008 21.503 -6.664 1.00 94.12 1040 ILE A CA 1
ATOM 7826 C C . ILE A 1 1040 ? 5.169 21.049 -7.564 1.00 94.12 1040 ILE A C 1
ATOM 7828 O O . ILE A 1 1040 ? 5.138 21.325 -8.761 1.00 94.12 1040 ILE A O 1
ATOM 7832 N N . LEU A 1 1041 ? 6.163 20.325 -7.030 1.00 95.00 1041 LEU A N 1
ATOM 7833 C CA . LEU A 1 1041 ? 7.279 19.796 -7.833 1.00 95.00 1041 LEU A CA 1
ATOM 7834 C C . LEU A 1 1041 ? 6.802 18.831 -8.926 1.00 95.00 1041 LEU A C 1
ATOM 7836 O O . LEU A 1 1041 ? 7.251 18.931 -10.065 1.00 95.00 1041 LEU A O 1
ATOM 7840 N N . PHE A 1 1042 ? 5.867 17.936 -8.598 1.00 94.56 1042 PHE A N 1
ATOM 7841 C CA . PHE A 1 1042 ? 5.235 17.023 -9.548 1.00 94.56 1042 PHE A CA 1
ATOM 7842 C C . PHE A 1 1042 ? 4.554 17.785 -10.694 1.00 94.56 1042 PHE A C 1
ATOM 7844 O O . PHE A 1 1042 ? 4.867 17.565 -11.864 1.00 94.56 1042 PHE A O 1
ATOM 7851 N N . ALA A 1 1043 ? 3.672 18.731 -10.364 1.00 92.19 1043 ALA A N 1
ATOM 7852 C CA . ALA A 1 1043 ? 2.907 19.484 -11.354 1.00 92.19 1043 ALA A CA 1
ATOM 7853 C C . ALA A 1 1043 ? 3.762 20.463 -12.190 1.00 92.19 1043 ALA A C 1
ATOM 7855 O O . ALA A 1 1043 ? 3.356 20.841 -13.287 1.00 92.19 1043 ALA A O 1
ATOM 7856 N N . ALA A 1 1044 ? 4.948 20.843 -11.700 1.00 91.56 1044 ALA A N 1
ATOM 7857 C CA . ALA A 1 1044 ? 5.920 21.683 -12.405 1.00 91.56 1044 ALA A CA 1
ATOM 7858 C C . ALA A 1 1044 ? 6.917 20.905 -13.293 1.00 91.56 1044 ALA A C 1
ATOM 7860 O O . ALA A 1 1044 ? 7.703 21.521 -14.014 1.00 91.56 1044 ALA A O 1
ATOM 7861 N N . ASN A 1 1045 ? 6.921 19.568 -13.227 1.00 91.75 1045 ASN A N 1
ATOM 7862 C CA . ASN A 1 1045 ? 7.832 18.696 -13.981 1.00 91.75 1045 ASN A CA 1
ATOM 7863 C C . ASN A 1 1045 ? 7.134 17.893 -15.095 1.00 91.75 1045 ASN A C 1
ATOM 7865 O O . ASN A 1 1045 ? 7.802 17.285 -15.929 1.00 91.75 1045 ASN A O 1
ATOM 7869 N N . HIS A 1 1046 ? 5.803 17.871 -15.103 1.00 90.25 1046 HIS A N 1
ATOM 7870 C CA . HIS A 1 1046 ? 4.987 17.248 -16.143 1.00 90.25 1046 HIS A CA 1
ATOM 7871 C C . HIS A 1 1046 ? 4.193 18.313 -16.909 1.00 90.25 1046 HIS A C 1
ATOM 7873 O O . HIS A 1 1046 ? 4.017 19.433 -16.428 1.00 90.25 1046 HIS A O 1
ATOM 7879 N N . ASP A 1 1047 ? 3.694 17.965 -18.096 1.00 88.56 1047 ASP A N 1
ATOM 7880 C CA . ASP A 1 1047 ? 2.851 18.864 -18.885 1.00 88.56 1047 ASP A CA 1
ATOM 7881 C C . ASP A 1 1047 ? 1.615 19.322 -18.097 1.00 88.56 1047 ASP A C 1
ATOM 7883 O O . ASP A 1 1047 ? 1.033 18.563 -17.314 1.00 88.56 1047 ASP A O 1
ATOM 7887 N N . LYS A 1 1048 ? 1.158 20.560 -18.340 1.00 87.06 1048 LYS A N 1
ATOM 7888 C CA . LYS A 1 1048 ? -0.016 21.122 -17.645 1.00 87.06 1048 LYS A CA 1
ATOM 7889 C C . LYS A 1 1048 ? -1.266 20.242 -17.784 1.00 87.06 1048 LYS A C 1
ATOM 7891 O O . LYS A 1 1048 ? -2.059 20.172 -16.848 1.00 87.06 1048 LYS A O 1
ATOM 7896 N N . SER A 1 1049 ? -1.414 19.541 -18.911 1.00 87.31 1049 SER A N 1
ATOM 7897 C CA . SER A 1 1049 ? -2.463 18.541 -19.145 1.00 87.31 1049 SER A CA 1
ATOM 7898 C C . SER A 1 1049 ? -2.397 17.383 -18.148 1.00 87.31 1049 SER A C 1
ATOM 7900 O O . SER A 1 1049 ? -3.412 17.068 -17.540 1.00 87.31 1049 SER A O 1
ATOM 7902 N N . VAL A 1 1050 ? -1.216 16.807 -17.902 1.00 86.25 1050 VAL A N 1
ATOM 7903 C CA . VAL A 1 1050 ? -1.004 15.732 -16.915 1.00 86.25 1050 VAL A CA 1
ATOM 7904 C C . VAL A 1 1050 ? -1.346 16.208 -15.504 1.00 86.25 1050 VAL A C 1
ATOM 7906 O O . VAL A 1 1050 ? -2.094 15.538 -14.792 1.00 86.25 1050 VAL A O 1
ATOM 7909 N N . GLY A 1 1051 ? -0.852 17.386 -15.108 1.00 82.88 1051 GLY A N 1
ATOM 7910 C CA . GLY A 1 1051 ? -1.196 17.985 -13.815 1.00 82.88 1051 GLY A CA 1
ATOM 7911 C C . GLY A 1 1051 ? -2.708 18.182 -13.658 1.00 82.88 1051 GLY A C 1
ATOM 7912 O O . GLY A 1 1051 ? -3.275 17.865 -12.612 1.00 82.88 1051 GLY A O 1
ATOM 7913 N N . HIS A 1 1052 ? -3.382 18.640 -14.715 1.00 85.62 1052 HIS A N 1
ATOM 7914 C CA . HIS A 1 1052 ? -4.825 18.853 -14.718 1.00 85.62 1052 HIS A CA 1
ATOM 7915 C C . HIS A 1 1052 ? -5.624 17.535 -14.720 1.00 85.62 1052 HIS A C 1
ATOM 7917 O O . HIS A 1 1052 ? -6.563 17.409 -13.935 1.00 85.62 1052 HIS A O 1
ATOM 7923 N N . GLU A 1 1053 ? -5.244 16.530 -15.520 1.00 84.69 1053 GLU A N 1
ATOM 7924 C CA . GLU A 1 1053 ? -5.851 15.185 -15.532 1.00 84.69 1053 GLU A CA 1
ATOM 7925 C C . GLU A 1 1053 ? -5.760 14.533 -14.140 1.00 84.69 1053 GLU A C 1
ATOM 7927 O O . GLU A 1 1053 ? -6.767 14.071 -13.602 1.00 84.69 1053 GLU A O 1
ATOM 7932 N N . VAL A 1 1054 ? -4.581 14.558 -13.505 1.00 83.00 1054 VAL A N 1
ATOM 7933 C CA . VAL A 1 1054 ? -4.374 13.982 -12.164 1.00 83.00 1054 VAL A CA 1
ATOM 7934 C C . VAL A 1 1054 ? -5.184 14.732 -11.099 1.00 83.00 1054 VAL A C 1
ATOM 7936 O O . VAL A 1 1054 ? -5.868 14.097 -10.292 1.00 83.00 1054 VAL A O 1
ATOM 7939 N N . MET A 1 1055 ? -5.167 16.070 -11.100 1.00 81.06 1055 MET A N 1
ATOM 7940 C CA . MET A 1 1055 ? -5.878 16.867 -10.091 1.00 81.06 1055 MET A CA 1
ATOM 7941 C C . MET A 1 1055 ? -7.402 16.839 -10.257 1.00 81.06 1055 MET A C 1
ATOM 7943 O O . MET A 1 1055 ? -8.114 16.815 -9.252 1.00 81.06 1055 MET A O 1
ATOM 7947 N N . THR A 1 1056 ? -7.921 16.796 -11.488 1.00 84.69 1056 THR A N 1
ATOM 7948 C CA . THR A 1 1056 ? -9.367 16.644 -11.734 1.00 84.69 1056 THR A CA 1
ATOM 7949 C C . THR A 1 1056 ? -9.846 15.232 -11.417 1.00 84.69 1056 THR A C 1
ATOM 7951 O O . THR A 1 1056 ? -10.846 15.092 -10.716 1.00 84.69 1056 THR A O 1
ATOM 7954 N N . SER A 1 1057 ? -9.105 14.192 -11.817 1.00 81.44 1057 SER A N 1
ATOM 7955 C CA . SER A 1 1057 ? -9.394 12.799 -11.451 1.00 81.44 1057 SER A CA 1
ATOM 7956 C C . SER A 1 1057 ? -9.424 12.605 -9.929 1.00 81.44 1057 SER A C 1
ATOM 7958 O O . SER A 1 1057 ? -10.407 12.095 -9.384 1.00 81.44 1057 SER A O 1
ATOM 7960 N N . TRP A 1 1058 ? -8.415 13.109 -9.205 1.00 87.00 1058 TRP A N 1
ATOM 7961 C CA . TRP A 1 1058 ? -8.426 13.091 -7.740 1.00 87.00 1058 TRP A CA 1
ATOM 7962 C C . TRP A 1 1058 ? -9.567 13.931 -7.157 1.00 87.00 1058 TRP A C 1
ATOM 7964 O O . TRP A 1 1058 ? -10.252 13.466 -6.251 1.00 87.00 1058 TRP A O 1
ATOM 7974 N N . GLY A 1 1059 ? -9.831 15.131 -7.684 1.00 83.31 1059 GLY A N 1
ATOM 7975 C CA . GLY A 1 1059 ? -10.927 15.987 -7.223 1.00 83.31 1059 GLY A CA 1
ATOM 7976 C C . GLY A 1 1059 ? -12.295 15.309 -7.343 1.00 83.31 1059 GLY A C 1
ATOM 7977 O O . GLY A 1 1059 ? -13.055 15.278 -6.376 1.00 83.31 1059 GLY A O 1
ATOM 7978 N N . ILE A 1 1060 ? -12.578 14.686 -8.489 1.00 83.88 1060 ILE A N 1
ATOM 7979 C CA . ILE A 1 1060 ? -13.798 13.904 -8.743 1.00 83.88 1060 ILE A CA 1
ATOM 7980 C C . ILE A 1 1060 ? -13.846 12.670 -7.831 1.00 83.88 1060 ILE A C 1
ATOM 7982 O O . ILE A 1 1060 ? -14.888 12.387 -7.236 1.00 83.88 1060 ILE A O 1
ATOM 7986 N N . SER A 1 1061 ? -12.724 11.970 -7.648 1.00 80.00 1061 SER A N 1
ATOM 7987 C CA . SER A 1 1061 ? -12.606 10.833 -6.725 1.00 80.00 1061 SER A CA 1
ATOM 7988 C C . SER A 1 1061 ? -12.892 11.238 -5.272 1.00 80.00 1061 SER A C 1
ATOM 7990 O O . SER A 1 1061 ? -13.627 10.550 -4.567 1.00 80.00 1061 SER A O 1
ATOM 7992 N N . GLN A 1 1062 ? -12.423 12.406 -4.823 1.00 84.44 1062 GLN A N 1
ATOM 7993 C CA . GLN A 1 1062 ? -12.701 12.895 -3.471 1.00 84.44 1062 GLN A CA 1
ATOM 7994 C C . GLN A 1 1062 ? -14.122 13.433 -3.302 1.00 84.44 1062 GLN A C 1
ATOM 7996 O O . GLN A 1 1062 ? -14.750 13.172 -2.278 1.00 84.44 1062 GLN A O 1
ATOM 8001 N N . ILE A 1 1063 ? -14.667 14.137 -4.296 1.00 85.06 1063 ILE A N 1
ATOM 8002 C CA . ILE A 1 1063 ? -16.057 14.611 -4.269 1.00 85.06 1063 ILE A CA 1
ATOM 8003 C C . ILE A 1 1063 ? -17.024 13.418 -4.273 1.00 85.06 1063 ILE A C 1
ATOM 8005 O O . ILE A 1 1063 ? -17.932 13.377 -3.445 1.00 85.06 1063 ILE A O 1
ATOM 8009 N N . SER A 1 1064 ? -16.805 12.407 -5.117 1.00 84.50 1064 SER A N 1
ATOM 8010 C CA . SER A 1 1064 ? -17.609 11.176 -5.105 1.00 84.50 1064 SER A CA 1
ATOM 8011 C C . SER A 1 1064 ? -17.401 10.357 -3.824 1.00 84.50 1064 SER A C 1
ATOM 8013 O O . SER A 1 1064 ? -18.385 9.921 -3.228 1.00 84.50 1064 SER A O 1
ATOM 8015 N N . SER A 1 1065 ? -16.166 10.225 -3.322 1.00 82.81 1065 SER A N 1
ATOM 8016 C CA . SER A 1 1065 ? -15.873 9.595 -2.024 1.00 82.81 1065 SER A CA 1
ATOM 8017 C C . SER A 1 1065 ? -16.648 10.248 -0.879 1.00 82.81 1065 SER A C 1
ATOM 8019 O O . SER A 1 1065 ? -17.285 9.554 -0.085 1.00 82.81 1065 SER A O 1
ATOM 8021 N N . ILE A 1 1066 ? -16.637 11.582 -0.807 1.00 82.62 1066 ILE A N 1
ATOM 8022 C CA . ILE A 1 1066 ? -17.285 12.340 0.265 1.00 82.62 1066 ILE A CA 1
ATOM 8023 C C . ILE A 1 1066 ? -18.806 12.349 0.093 1.00 82.62 1066 ILE A C 1
ATOM 8025 O O . ILE A 1 1066 ? -19.506 11.984 1.026 1.00 82.62 1066 ILE A O 1
ATOM 8029 N N . PHE A 1 1067 ? -19.344 12.751 -1.057 1.00 86.88 1067 PHE A N 1
ATOM 8030 C CA . PHE A 1 1067 ? -20.782 13.023 -1.186 1.00 86.88 1067 PHE A CA 1
ATOM 8031 C C . PHE A 1 1067 ? -21.628 11.823 -1.632 1.00 86.88 1067 PHE A C 1
ATOM 8033 O O . PHE A 1 1067 ? -22.847 11.867 -1.469 1.00 86.88 1067 PHE A O 1
ATOM 8040 N N . LEU A 1 1068 ? -21.013 10.751 -2.147 1.00 86.00 1068 LEU A N 1
ATOM 8041 C CA . LEU A 1 1068 ? -21.721 9.563 -2.633 1.00 86.00 1068 LEU A CA 1
ATOM 8042 C C . LEU A 1 1068 ? -21.267 8.280 -1.925 1.00 86.00 1068 LEU A C 1
ATOM 8044 O O . LEU A 1 1068 ? -22.081 7.643 -1.257 1.00 86.00 1068 LEU A O 1
ATOM 8048 N N . ILE A 1 1069 ? -19.983 7.914 -2.004 1.00 82.12 1069 ILE A N 1
ATOM 8049 C CA . ILE A 1 1069 ? -19.498 6.618 -1.504 1.00 82.12 1069 ILE A CA 1
ATOM 8050 C C . ILE A 1 1069 ? -19.633 6.540 0.021 1.00 82.12 1069 ILE A C 1
ATOM 8052 O O . ILE A 1 1069 ? -20.262 5.610 0.509 1.00 82.12 1069 ILE A O 1
ATOM 8056 N N . GLN A 1 1070 ? -19.137 7.518 0.789 1.00 82.31 1070 GLN A N 1
ATOM 8057 C CA . GLN A 1 1070 ? -19.232 7.493 2.257 1.00 82.31 1070 GLN A CA 1
ATOM 8058 C C . GLN A 1 1070 ? -20.694 7.434 2.770 1.00 82.31 1070 GLN A C 1
ATOM 8060 O O . GLN A 1 1070 ? -20.982 6.554 3.589 1.00 82.31 1070 GLN A O 1
ATOM 8065 N N . PRO A 1 1071 ? -21.647 8.265 2.294 1.00 84.69 1071 PRO A N 1
ATOM 8066 C CA . PRO A 1 1071 ? -23.065 8.131 2.634 1.00 84.69 1071 PRO A CA 1
ATOM 8067 C C . PRO A 1 1071 ? -23.666 6.770 2.261 1.00 84.69 1071 PRO A C 1
ATOM 8069 O O . PRO A 1 1071 ? -24.342 6.167 3.096 1.00 84.69 1071 PRO A O 1
ATOM 8072 N N . VAL A 1 1072 ? -23.389 6.249 1.058 1.00 83.31 1072 VAL A N 1
ATOM 8073 C CA . VAL A 1 1072 ? -23.863 4.922 0.624 1.00 83.31 1072 VAL A CA 1
ATOM 8074 C C . VAL A 1 1072 ? -23.258 3.811 1.486 1.00 83.31 1072 VAL A C 1
ATOM 8076 O O . VAL A 1 1072 ? -23.985 2.918 1.911 1.00 83.31 1072 VAL A O 1
ATOM 8079 N N . THR A 1 1073 ? -21.972 3.881 1.842 1.00 80.44 1073 THR A N 1
ATOM 8080 C CA . THR A 1 1073 ? -21.317 2.923 2.746 1.00 80.44 1073 THR A CA 1
ATOM 8081 C C . THR A 1 1073 ? -21.928 2.957 4.147 1.00 80.44 1073 THR A C 1
ATOM 8083 O O . THR A 1 1073 ? -22.148 1.895 4.729 1.00 80.44 1073 THR A O 1
ATOM 8086 N N . ILE A 1 1074 ? -22.248 4.137 4.693 1.00 79.88 1074 ILE A N 1
ATOM 8087 C CA . ILE A 1 1074 ? -22.917 4.273 6.001 1.00 79.88 1074 ILE A CA 1
ATOM 8088 C C . ILE A 1 1074 ? -24.335 3.687 5.948 1.00 79.88 1074 ILE A C 1
ATOM 8090 O O . ILE A 1 1074 ? -24.716 2.934 6.846 1.00 79.88 1074 ILE A O 1
ATOM 8094 N N . LEU A 1 1075 ? -25.096 3.978 4.886 1.00 83.69 1075 LEU A N 1
ATOM 8095 C CA . LEU A 1 1075 ? -26.436 3.427 4.658 1.00 83.69 1075 LEU A CA 1
ATOM 8096 C C . LEU A 1 1075 ? -26.411 1.902 4.506 1.00 83.69 1075 LEU A C 1
ATOM 8098 O O . LEU A 1 1075 ? -27.177 1.215 5.178 1.00 83.69 1075 LEU A O 1
ATOM 8102 N N . PHE A 1 1076 ? -25.508 1.369 3.681 1.00 85.12 1076 PHE A N 1
ATOM 8103 C CA . PHE A 1 1076 ? -25.351 -0.068 3.460 1.00 85.12 1076 PHE A CA 1
ATOM 8104 C C . PHE A 1 1076 ? -24.895 -0.783 4.734 1.00 85.12 1076 PHE A C 1
ATOM 8106 O O . PHE A 1 1076 ? -25.483 -1.789 5.111 1.00 85.12 1076 PHE A O 1
ATOM 8113 N N . THR A 1 1077 ? -23.920 -0.226 5.458 1.00 77.75 1077 THR A N 1
ATOM 8114 C CA . THR A 1 1077 ? -23.452 -0.764 6.747 1.00 77.75 1077 THR A CA 1
ATOM 8115 C C . THR A 1 1077 ? -24.575 -0.770 7.785 1.00 77.75 1077 THR A C 1
ATOM 8117 O O . THR A 1 1077 ? -24.743 -1.752 8.505 1.00 77.75 1077 THR A O 1
ATOM 8120 N N . TYR A 1 1078 ? -25.384 0.292 7.858 1.00 77.38 1078 TYR A N 1
ATOM 8121 C CA . TYR A 1 1078 ? -26.538 0.335 8.755 1.00 77.38 1078 TYR A CA 1
ATOM 8122 C C . TYR A 1 1078 ? -27.624 -0.674 8.359 1.00 77.38 1078 TYR A C 1
ATOM 8124 O O . TYR A 1 1078 ? -28.105 -1.406 9.222 1.00 77.38 1078 TYR A O 1
ATOM 8132 N N . GLY A 1 1079 ? -27.975 -0.751 7.072 1.00 81.88 1079 GLY A N 1
ATOM 8133 C CA . GLY A 1 1079 ? -28.943 -1.715 6.548 1.00 81.88 1079 GLY A CA 1
ATOM 8134 C C . GLY A 1 1079 ? -28.495 -3.162 6.761 1.00 81.88 1079 GLY A C 1
ATOM 8135 O O . GLY A 1 1079 ? -29.287 -3.982 7.214 1.00 81.88 1079 GLY A O 1
ATOM 8136 N N . PHE A 1 1080 ? -27.212 -3.452 6.537 1.00 82.69 1080 PHE A N 1
ATOM 8137 C CA . PHE A 1 1080 ? -26.592 -4.746 6.809 1.00 82.69 1080 PHE A CA 1
ATOM 8138 C C . PHE A 1 1080 ? -26.652 -5.098 8.299 1.00 82.69 1080 PHE A C 1
ATOM 8140 O O . PHE A 1 1080 ? -27.147 -6.167 8.636 1.00 82.69 1080 PHE A O 1
ATOM 8147 N N . TYR A 1 1081 ? -26.250 -4.199 9.208 1.00 72.25 1081 TYR A N 1
ATOM 8148 C CA . TYR A 1 1081 ? -26.370 -4.447 10.651 1.00 72.25 1081 TYR A CA 1
ATOM 8149 C C . TYR A 1 1081 ? -27.821 -4.626 11.109 1.00 72.25 1081 TYR A C 1
ATOM 8151 O O . TYR A 1 1081 ? -28.095 -5.496 11.933 1.00 72.25 1081 TYR A O 1
ATOM 8159 N N . TRP A 1 1082 ? -28.759 -3.836 10.579 1.00 80.94 1082 TRP A N 1
ATOM 8160 C CA . TRP A 1 1082 ? -30.185 -3.984 10.873 1.00 80.94 1082 TRP A CA 1
ATOM 8161 C C . TRP A 1 1082 ? -30.715 -5.344 10.402 1.00 80.94 1082 TRP A C 1
ATOM 8163 O O . TRP A 1 1082 ? -31.386 -6.031 11.168 1.00 80.94 1082 TRP A O 1
ATOM 8173 N N . LEU A 1 1083 ? -30.353 -5.769 9.189 1.00 81.31 1083 LEU A N 1
ATOM 8174 C CA . LEU A 1 1083 ? -30.740 -7.053 8.602 1.00 81.31 1083 LEU A CA 1
ATOM 8175 C C . LEU A 1 1083 ? -30.119 -8.228 9.374 1.00 81.31 1083 LEU A C 1
ATOM 8177 O O . LEU A 1 1083 ? -30.833 -9.147 9.768 1.00 81.31 1083 LEU A O 1
ATOM 8181 N N . VAL A 1 1084 ? -28.819 -8.168 9.677 1.00 79.62 1084 VAL A N 1
ATOM 8182 C CA . VAL A 1 1084 ? -28.103 -9.154 10.503 1.00 79.62 1084 VAL A CA 1
ATOM 8183 C C . VAL A 1 1084 ? -28.733 -9.286 11.887 1.00 79.62 1084 VAL A C 1
ATOM 8185 O O . VAL A 1 1084 ? -28.880 -10.400 12.380 1.00 79.62 1084 VAL A O 1
ATOM 8188 N N . ASN A 1 1085 ? -29.154 -8.179 12.504 1.00 72.50 1085 ASN A N 1
ATOM 8189 C CA . ASN A 1 1085 ? -29.834 -8.201 13.797 1.00 72.50 1085 ASN A CA 1
ATOM 8190 C C . ASN A 1 1085 ? -31.250 -8.785 13.687 1.00 72.50 1085 ASN A C 1
ATOM 8192 O O . ASN A 1 1085 ? -31.604 -9.690 14.445 1.00 72.50 1085 ASN A O 1
ATOM 8196 N N . ARG A 1 1086 ? -32.036 -8.317 12.705 1.00 83.50 1086 ARG A N 1
ATOM 8197 C CA . ARG A 1 1086 ? -33.416 -8.756 12.450 1.00 83.50 1086 ARG A CA 1
ATOM 8198 C C . ARG A 1 1086 ? -33.498 -10.253 12.173 1.00 83.50 1086 ARG A C 1
ATOM 8200 O O . ARG A 1 1086 ? -34.433 -10.901 12.632 1.00 83.50 1086 ARG A O 1
ATOM 8207 N N . TYR A 1 1087 ? -32.502 -10.798 11.480 1.00 85.00 1087 TYR A N 1
ATOM 8208 C CA . TYR A 1 1087 ? -32.399 -12.221 11.174 1.00 85.00 1087 TYR A CA 1
ATOM 8209 C C . TYR A 1 1087 ? -31.370 -12.969 12.047 1.00 85.00 1087 TYR A C 1
ATOM 8211 O O . TYR A 1 1087 ? -31.022 -14.104 11.739 1.00 85.00 1087 TYR A O 1
ATOM 8219 N N . SER A 1 1088 ? -30.920 -12.403 13.176 1.00 79.38 1088 SER A N 1
ATOM 8220 C CA . SER A 1 1088 ? -29.897 -13.012 14.058 1.00 79.38 1088 SER A CA 1
ATOM 8221 C C . SER A 1 1088 ? -30.316 -14.335 14.720 1.00 79.38 1088 SER A C 1
ATOM 8223 O O . SER A 1 1088 ? -29.462 -15.086 15.201 1.00 79.38 1088 SER A O 1
ATOM 8225 N N . ALA A 1 1089 ? -31.619 -14.632 14.735 1.00 81.06 1089 ALA A N 1
ATOM 8226 C CA . ALA A 1 1089 ? -32.183 -15.924 15.129 1.00 81.06 1089 ALA A CA 1
ATOM 8227 C C . ALA A 1 1089 ? -32.117 -16.988 14.013 1.00 81.06 1089 ALA A C 1
ATOM 8229 O O . ALA A 1 1089 ? -32.125 -18.177 14.313 1.00 81.06 1089 ALA A O 1
ATOM 8230 N N . TYR A 1 1090 ? -32.028 -16.564 12.748 1.00 86.44 1090 TYR A N 1
ATOM 8231 C CA . TYR A 1 1090 ? -31.976 -17.424 11.557 1.00 86.44 1090 TYR A CA 1
ATOM 8232 C C . TYR A 1 1090 ? -30.558 -17.548 10.972 1.00 86.44 1090 TYR A C 1
ATOM 8234 O O . TYR A 1 1090 ? -30.288 -18.460 10.195 1.00 86.44 1090 TYR A O 1
ATOM 8242 N N . LEU A 1 1091 ? -29.640 -16.641 11.328 1.00 80.88 1091 LEU A N 1
ATOM 8243 C CA . LEU A 1 1091 ? -28.241 -16.716 10.913 1.00 80.88 1091 LEU A CA 1
ATOM 8244 C C . LEU A 1 1091 ? -27.523 -17.906 11.583 1.00 80.88 1091 LEU A C 1
ATOM 8246 O O . LEU A 1 1091 ? -27.546 -18.008 12.814 1.00 80.88 1091 LEU A O 1
ATOM 8250 N N . PRO A 1 1092 ? -26.813 -18.756 10.810 1.00 83.31 1092 PRO A N 1
ATOM 8251 C CA . PRO A 1 1092 ? -25.947 -19.804 11.342 1.00 83.31 1092 PRO A CA 1
ATOM 8252 C C . PRO A 1 1092 ? -24.991 -19.282 12.413 1.00 83.31 1092 PRO A C 1
ATOM 8254 O O . PRO A 1 1092 ? -24.444 -18.185 12.282 1.00 83.31 1092 PRO A O 1
ATOM 8257 N N . VAL A 1 1093 ? -24.724 -20.088 13.446 1.00 73.94 1093 VAL A N 1
ATOM 8258 C CA . VAL A 1 1093 ? -23.913 -19.656 14.600 1.00 73.94 1093 VAL A CA 1
ATOM 8259 C C . VAL A 1 1093 ? -22.524 -19.169 14.178 1.00 73.94 1093 VAL A C 1
ATOM 8261 O O . VAL A 1 1093 ? -22.046 -18.203 14.755 1.00 73.94 1093 VAL A O 1
ATOM 8264 N N . PHE A 1 1094 ? -21.901 -19.732 13.134 1.00 78.25 1094 PHE A N 1
ATOM 8265 C CA . PHE A 1 1094 ? -20.608 -19.230 12.649 1.00 78.25 1094 PHE A CA 1
ATOM 8266 C C . PHE A 1 1094 ? -20.700 -17.819 12.037 1.00 78.25 1094 PHE A C 1
ATOM 8268 O O . PHE A 1 1094 ? -19.834 -16.995 12.312 1.00 78.25 1094 PHE A O 1
ATOM 8275 N N . LEU A 1 1095 ? -21.763 -17.500 11.282 1.00 74.00 1095 LEU A N 1
ATOM 8276 C CA . LEU A 1 1095 ? -22.015 -16.145 10.772 1.00 74.00 1095 LEU A CA 1
ATOM 8277 C C . LEU A 1 1095 ? -22.386 -15.195 11.909 1.00 74.00 1095 LEU A C 1
ATOM 8279 O O . LEU A 1 1095 ? -21.892 -14.073 11.954 1.00 74.00 1095 LEU A O 1
ATOM 8283 N N . ARG A 1 1096 ? -23.196 -15.650 12.870 1.00 71.94 1096 ARG A N 1
ATOM 8284 C CA . ARG A 1 1096 ? -23.512 -14.874 14.073 1.00 71.94 1096 ARG A CA 1
ATOM 8285 C C . ARG A 1 1096 ? -22.242 -14.545 14.865 1.00 71.94 1096 ARG A C 1
ATOM 8287 O O . ARG A 1 1096 ? -22.049 -13.392 15.228 1.00 71.94 1096 ARG A O 1
ATOM 8294 N N . THR A 1 1097 ? -21.345 -15.510 15.055 1.00 64.31 1097 THR A N 1
ATOM 8295 C CA . THR A 1 1097 ? -20.047 -15.289 15.700 1.00 64.31 1097 THR A CA 1
ATOM 8296 C C . THR A 1 1097 ? -19.182 -14.341 14.873 1.00 64.31 1097 THR A C 1
ATOM 8298 O O . THR A 1 1097 ? -18.757 -13.319 15.393 1.00 64.31 1097 THR A O 1
ATOM 8301 N N . LEU A 1 1098 ? -18.961 -14.610 13.584 1.00 67.44 1098 LEU A N 1
ATOM 8302 C CA . LEU A 1 1098 ? -18.055 -13.836 12.725 1.00 67.44 1098 LEU A CA 1
ATOM 8303 C C . LEU A 1 1098 ? -18.523 -12.387 12.485 1.00 67.44 1098 LEU A C 1
ATOM 8305 O O . LEU A 1 1098 ? -17.690 -11.484 12.397 1.00 67.44 1098 LEU A O 1
ATOM 8309 N N . VAL A 1 1099 ? -19.836 -12.143 12.416 1.00 65.19 1099 VAL A N 1
ATOM 8310 C CA . VAL A 1 1099 ? -20.425 -10.825 12.103 1.00 65.19 1099 VAL A CA 1
ATOM 8311 C C . VAL A 1 1099 ? -20.875 -10.048 13.351 1.00 65.19 1099 VAL A C 1
ATOM 8313 O O . VAL A 1 1099 ? -20.942 -8.822 13.293 1.00 65.19 1099 VAL A O 1
ATOM 8316 N N . ILE A 1 1100 ? -21.167 -10.710 14.482 1.00 64.31 1100 ILE A N 1
ATOM 8317 C CA . ILE A 1 1100 ? -21.655 -10.033 15.703 1.00 64.31 1100 ILE A CA 1
ATOM 8318 C C . ILE A 1 1100 ? -20.633 -10.055 16.855 1.00 64.31 1100 ILE A C 1
ATOM 8320 O O . ILE A 1 1100 ? -20.568 -9.094 17.620 1.00 64.31 1100 ILE A O 1
ATOM 8324 N N . THR A 1 1101 ? -19.822 -11.108 17.014 1.00 51.88 1101 THR A N 1
ATOM 8325 C CA . THR A 1 1101 ? -19.175 -11.387 18.315 1.00 51.88 1101 THR A CA 1
ATOM 8326 C C . THR A 1 1101 ? -17.796 -10.731 18.537 1.00 51.88 1101 THR A C 1
ATOM 8328 O O . THR A 1 1101 ? -17.628 -10.143 19.604 1.00 51.88 1101 THR A O 1
ATOM 8331 N N . PRO A 1 1102 ? -16.822 -10.728 17.596 1.00 45.03 1102 PRO A N 1
ATOM 8332 C CA . PRO A 1 1102 ? -15.596 -9.931 17.730 1.00 45.03 1102 PRO A CA 1
ATOM 8333 C C . PRO A 1 1102 ? -15.626 -8.640 16.887 1.00 45.03 1102 PRO A C 1
ATOM 8335 O O . PRO A 1 1102 ? -15.140 -7.591 17.311 1.00 45.03 1102 PRO A O 1
ATOM 8338 N N . SER A 1 1103 ? -16.230 -8.698 15.700 1.00 40.44 1103 SER A N 1
ATOM 8339 C CA . SER A 1 1103 ? -16.164 -7.671 14.654 1.00 40.44 1103 SER A CA 1
ATOM 8340 C C . SER A 1 1103 ? -16.953 -6.401 14.987 1.00 40.44 1103 SER A C 1
ATOM 8342 O O . SER A 1 1103 ? -16.527 -5.309 14.623 1.00 40.44 1103 SER A O 1
ATOM 8344 N N . VAL A 1 1104 ? -18.028 -6.488 15.777 1.00 42.44 1104 VAL A N 1
ATOM 8345 C CA . VAL A 1 1104 ? -18.787 -5.306 16.239 1.00 42.44 1104 VAL A CA 1
ATOM 8346 C C . VAL A 1 1104 ? -17.972 -4.419 17.195 1.00 42.44 1104 VAL A C 1
ATOM 8348 O O . VAL A 1 1104 ? -18.251 -3.224 17.302 1.00 42.44 1104 VAL A O 1
ATOM 8351 N N . ARG A 1 1105 ? -16.940 -4.967 17.858 1.00 39.84 1105 ARG A N 1
ATOM 8352 C CA . ARG A 1 1105 ? -15.930 -4.168 18.574 1.00 39.84 1105 ARG A CA 1
ATOM 8353 C C . ARG A 1 1105 ? -14.804 -3.718 17.633 1.00 39.84 1105 ARG A C 1
ATOM 8355 O O . ARG A 1 1105 ? -14.418 -2.555 17.683 1.00 39.84 1105 ARG A O 1
ATOM 8362 N N . SER A 1 1106 ? -14.288 -4.609 16.780 1.00 35.75 1106 SER A N 1
ATOM 8363 C CA . SER A 1 1106 ? -13.026 -4.386 16.056 1.00 35.75 1106 SER A CA 1
ATOM 8364 C C . SER A 1 1106 ? -13.114 -3.779 14.647 1.00 35.75 1106 SER A C 1
ATOM 8366 O O . SER A 1 1106 ? -12.068 -3.394 14.130 1.00 35.75 1106 SER A O 1
ATOM 8368 N N . ILE A 1 1107 ? -14.291 -3.663 14.011 1.00 34.75 1107 ILE A N 1
ATOM 8369 C CA . ILE A 1 1107 ? -14.411 -3.122 12.641 1.00 34.75 1107 ILE A CA 1
ATOM 8370 C C . ILE A 1 1107 ? -13.912 -1.662 12.584 1.00 34.75 1107 ILE A C 1
ATOM 8372 O O . ILE A 1 1107 ? -14.566 -0.765 13.132 1.00 34.75 1107 ILE A O 1
ATOM 8376 N N . PRO A 1 1108 ? -12.811 -1.376 11.852 1.00 38.75 1108 PRO A N 1
ATOM 8377 C CA . PRO A 1 1108 ? -12.217 -0.047 11.755 1.00 38.75 1108 PRO A CA 1
ATOM 8378 C C . PRO A 1 1108 ? -12.931 0.806 10.698 1.00 38.75 1108 PRO A C 1
ATOM 8380 O O . PRO A 1 1108 ? -12.315 1.494 9.886 1.00 38.75 1108 PRO A O 1
ATOM 8383 N N . SER A 1 1109 ? -14.266 0.818 10.755 1.00 36.53 1109 SER A N 1
ATOM 8384 C CA . SER A 1 1109 ? -14.999 2.037 10.416 1.00 36.53 1109 SER A CA 1
ATOM 8385 C C . SER A 1 1109 ? -14.366 3.208 11.178 1.00 36.53 1109 SER A C 1
ATOM 8387 O O . SER A 1 1109 ? -13.879 3.022 12.293 1.00 36.53 1109 SER A O 1
ATOM 8389 N N . LEU A 1 1110 ? -14.323 4.394 10.567 1.00 41.69 1110 LEU A N 1
ATOM 8390 C CA . LEU A 1 1110 ? -13.424 5.497 10.946 1.00 41.69 1110 LEU A CA 1
ATOM 8391 C C . LEU A 1 1110 ? -13.884 6.273 12.206 1.00 41.69 1110 LEU A C 1
ATOM 8393 O O . LEU A 1 1110 ? -13.868 7.505 12.265 1.00 41.69 1110 LEU A O 1
ATOM 8397 N N . PHE A 1 1111 ? -14.260 5.518 13.242 1.00 47.75 1111 PHE A N 1
ATOM 8398 C CA . PHE A 1 1111 ? -14.455 5.910 14.629 1.00 47.75 1111 PHE A CA 1
ATOM 8399 C C . PHE A 1 1111 ? -13.117 6.243 15.308 1.00 47.75 1111 PHE A C 1
ATOM 8401 O O . PHE A 1 1111 ? -12.759 5.690 16.344 1.00 47.75 1111 PHE A O 1
ATOM 8408 N N . TYR A 1 1112 ? -12.443 7.280 14.816 1.00 49.16 1112 TYR A N 1
ATOM 8409 C CA . TYR A 1 1112 ? -11.472 8.044 15.610 1.00 49.16 1112 TYR A CA 1
ATOM 8410 C C . TYR A 1 1112 ? -12.052 8.505 16.969 1.00 49.16 1112 TYR A C 1
ATOM 8412 O O . TYR A 1 1112 ? -11.312 8.842 17.895 1.00 49.16 1112 TYR A O 1
ATOM 8420 N N . PHE A 1 1113 ? -13.389 8.523 17.074 1.00 51.44 1113 PHE A N 1
ATOM 8421 C CA . PHE A 1 1113 ? -14.187 9.044 18.183 1.00 51.44 1113 PHE A CA 1
ATOM 8422 C C . PHE A 1 1113 ? -15.170 8.008 18.768 1.00 51.44 1113 PHE A C 1
ATOM 8424 O O . PHE A 1 1113 ? -16.183 8.382 19.362 1.00 51.44 1113 PHE A O 1
ATOM 8431 N N . SER A 1 1114 ? -14.898 6.700 18.629 1.00 53.62 1114 SER A N 1
ATOM 8432 C CA . SER A 1 1114 ? -15.466 5.716 19.568 1.00 53.62 1114 SER A CA 1
ATOM 8433 C C . SER A 1 1114 ? -14.942 6.000 20.976 1.00 53.62 1114 SER A C 1
ATOM 8435 O O . SER A 1 1114 ? -13.826 6.495 21.122 1.00 53.62 1114 SER A O 1
ATOM 8437 N N . ASN A 1 1115 ? -15.720 5.662 22.007 1.00 59.69 1115 ASN A N 1
ATOM 8438 C CA . ASN A 1 1115 ? -15.301 5.779 23.404 1.00 59.69 1115 ASN A CA 1
ATOM 8439 C C . ASN A 1 1115 ? -13.954 5.040 23.608 1.00 59.69 1115 ASN A C 1
ATOM 8441 O O . ASN A 1 1115 ? -13.958 3.811 23.611 1.00 59.69 1115 ASN A O 1
ATOM 8445 N N . PRO A 1 1116 ? -12.805 5.727 23.784 1.00 56.84 1116 PRO A N 1
ATOM 8446 C CA . PRO A 1 1116 ? -11.501 5.054 23.878 1.00 56.84 1116 PRO A CA 1
ATOM 8447 C C . PRO A 1 1116 ? -11.403 4.185 25.136 1.00 56.84 1116 PRO A C 1
ATOM 8449 O O . PRO A 1 1116 ? -10.563 3.297 25.244 1.00 56.84 1116 PRO A O 1
ATOM 8452 N N . TRP A 1 1117 ? -12.283 4.461 26.092 1.00 64.19 1117 TRP A N 1
ATOM 8453 C CA . TRP A 1 1117 ? -12.325 3.896 27.419 1.00 64.19 1117 TRP A CA 1
ATOM 8454 C C . TRP A 1 1117 ? -13.381 2.792 27.554 1.00 64.19 1117 TRP A C 1
ATOM 8456 O O . TRP A 1 1117 ? -13.462 2.179 28.613 1.00 64.19 1117 TRP A O 1
ATOM 8466 N N . SER A 1 1118 ? -14.124 2.451 26.484 1.00 61.56 1118 SER A N 1
ATOM 8467 C CA . SER A 1 1118 ? -15.001 1.265 26.481 1.00 61.56 1118 SER A CA 1
ATOM 8468 C C . SER A 1 1118 ? -14.225 -0.053 26.544 1.00 61.56 1118 SER A C 1
ATOM 8470 O O . SER A 1 1118 ? -14.768 -1.060 26.979 1.00 61.56 1118 SER A O 1
ATOM 8472 N N . TYR A 1 1119 ? -12.956 -0.048 26.124 1.00 57.38 1119 TYR A N 1
ATOM 8473 C CA . TYR A 1 1119 ? -12.023 -1.174 26.271 1.00 57.38 1119 TYR A CA 1
ATOM 8474 C C . TYR A 1 1119 ? -11.399 -1.272 27.674 1.00 57.38 1119 TYR A C 1
ATOM 8476 O O . TYR A 1 1119 ? -10.805 -2.293 28.008 1.00 57.38 1119 TYR A O 1
ATOM 8484 N N . ALA A 1 1120 ? -11.524 -0.210 28.479 1.00 57.22 1120 ALA A N 1
ATOM 8485 C CA . ALA A 1 1120 ? -11.000 -0.102 29.842 1.00 57.22 1120 ALA A CA 1
ATOM 8486 C C . ALA A 1 1120 ? -12.113 0.002 30.910 1.00 57.22 1120 ALA A C 1
ATOM 8488 O O . ALA A 1 1120 ? -11.835 0.227 32.091 1.00 57.22 1120 ALA A O 1
ATOM 8489 N N . SER A 1 1121 ? -13.372 -0.173 30.489 1.00 61.56 1121 SER A N 1
ATOM 8490 C CA . SER A 1 1121 ? -14.547 -0.358 31.339 1.00 61.56 1121 SER A CA 1
ATOM 8491 C C . SER A 1 1121 ? -15.003 -1.814 31.274 1.00 61.56 1121 SER A C 1
ATOM 8493 O O . SER A 1 1121 ? -15.464 -2.278 30.230 1.00 61.56 1121 SER A O 1
ATOM 8495 N N . TYR A 1 1122 ? -14.903 -2.505 32.398 1.00 66.88 1122 TYR A N 1
ATOM 8496 C CA . TYR A 1 1122 ? -15.219 -3.920 32.579 1.00 66.88 1122 TYR A CA 1
ATOM 8497 C C . TYR A 1 1122 ? -16.511 -4.121 33.388 1.00 66.88 1122 TYR A C 1
ATOM 8499 O O . TYR A 1 1122 ? -17.065 -5.217 33.397 1.00 66.88 1122 TYR A O 1
ATOM 8507 N N . SER A 1 1123 ? -17.040 -3.059 34.013 1.00 66.38 1123 SER A N 1
ATOM 8508 C CA . SER A 1 1123 ? -18.393 -3.024 34.582 1.00 66.38 1123 SER A CA 1
ATOM 8509 C C . SER A 1 1123 ? -19.282 -1.948 33.934 1.00 66.38 1123 SER A C 1
ATOM 8511 O O . SER A 1 1123 ? -18.779 -0.969 33.365 1.00 66.38 1123 SER A O 1
ATOM 8513 N N . PRO A 1 1124 ? -20.620 -2.066 34.076 1.00 64.75 1124 PRO A N 1
ATOM 8514 C CA . PRO A 1 1124 ? -21.560 -1.042 33.631 1.00 64.75 1124 PRO A CA 1
ATOM 8515 C C . PRO A 1 1124 ? -21.300 0.352 34.217 1.00 64.75 1124 PRO A C 1
ATOM 8517 O O . PRO A 1 1124 ? -21.585 1.331 33.543 1.00 64.75 1124 PRO A O 1
ATOM 8520 N N . LEU A 1 1125 ? -20.734 0.474 35.427 1.00 68.06 1125 LEU A N 1
ATOM 8521 C CA . LEU A 1 1125 ? -20.563 1.765 36.109 1.00 68.06 1125 LEU A CA 1
ATOM 8522 C C . LEU A 1 1125 ? -19.535 2.667 35.406 1.00 68.06 1125 LEU A C 1
ATOM 8524 O O . LEU A 1 1125 ? -19.778 3.854 35.177 1.00 68.06 1125 LEU A O 1
ATOM 8528 N N . THR A 1 1126 ? -18.376 2.105 35.058 1.00 76.31 1126 THR A N 1
ATOM 8529 C CA . THR A 1 1126 ? -17.312 2.828 34.346 1.00 76.31 1126 THR A CA 1
ATOM 8530 C C . THR A 1 1126 ? -17.690 3.033 32.877 1.00 76.31 1126 THR A C 1
ATOM 8532 O O . THR A 1 1126 ? -17.396 4.087 32.306 1.00 76.31 1126 THR A O 1
ATOM 8535 N N . ALA A 1 1127 ? -18.424 2.082 32.286 1.00 73.38 1127 ALA A N 1
ATOM 8536 C CA . ALA A 1 1127 ? -18.979 2.207 30.941 1.00 73.38 1127 ALA A CA 1
ATOM 8537 C C . ALA A 1 1127 ? -20.023 3.337 30.850 1.00 73.38 1127 ALA A C 1
ATOM 8539 O O . ALA A 1 1127 ? -19.941 4.162 29.945 1.00 73.38 1127 ALA A O 1
ATOM 8540 N N . GLU A 1 1128 ? -20.954 3.431 31.806 1.00 75.50 1128 GLU A N 1
ATOM 8541 C CA . GLU A 1 1128 ? -21.988 4.473 31.898 1.00 75.50 1128 GLU A CA 1
ATOM 8542 C C . GLU A 1 1128 ? -21.381 5.862 32.143 1.00 75.50 1128 GLU A C 1
ATOM 8544 O O . GLU A 1 1128 ? -21.797 6.839 31.515 1.00 75.50 1128 GLU A O 1
ATOM 8549 N N . TYR A 1 1129 ? -20.351 5.963 32.990 1.00 83.06 1129 TYR A N 1
ATOM 8550 C CA . TYR A 1 1129 ? -19.616 7.213 33.210 1.00 83.06 1129 TYR A CA 1
ATOM 8551 C C . TYR A 1 1129 ? -18.933 7.700 31.918 1.00 83.06 1129 TYR A C 1
ATOM 8553 O O . TYR A 1 1129 ? -19.146 8.837 31.488 1.00 83.06 1129 TYR A O 1
ATOM 8561 N N . ALA A 1 1130 ? -18.186 6.822 31.238 1.00 84.12 1130 ALA A N 1
ATOM 8562 C CA . ALA A 1 1130 ? -17.527 7.147 29.972 1.00 84.12 1130 ALA A CA 1
ATOM 8563 C C . ALA A 1 1130 ? -18.534 7.427 28.835 1.00 84.12 1130 ALA A C 1
ATOM 8565 O O . ALA A 1 1130 ? -18.352 8.369 28.064 1.00 84.12 1130 ALA A O 1
ATOM 8566 N N . TYR A 1 1131 ? -19.634 6.675 28.755 1.00 83.44 1131 TYR A N 1
ATOM 8567 C CA . TYR A 1 1131 ? -20.738 6.921 27.822 1.00 83.44 1131 TYR A CA 1
ATOM 8568 C C . TYR A 1 1131 ? -21.394 8.286 28.067 1.00 83.44 1131 TYR A C 1
ATOM 8570 O O . TYR A 1 1131 ? -21.634 9.044 27.125 1.00 83.44 1131 TYR A O 1
ATOM 8578 N N . THR A 1 1132 ? -21.619 8.650 29.331 1.00 85.56 1132 THR A N 1
ATOM 8579 C CA . THR A 1 1132 ? -22.196 9.948 29.696 1.00 85.56 1132 THR A CA 1
ATOM 8580 C C . THR A 1 1132 ? -21.323 11.106 29.201 1.00 85.56 1132 THR A C 1
ATOM 8582 O O . THR A 1 1132 ? -21.835 12.076 28.645 1.00 85.56 1132 THR A O 1
ATOM 8585 N N . ILE A 1 1133 ? -20.004 10.979 29.354 1.00 90.94 1133 ILE A N 1
ATOM 8586 C CA . ILE A 1 1133 ? -19.001 11.972 28.952 1.00 90.94 1133 ILE A CA 1
ATOM 8587 C C . ILE A 1 1133 ? -18.859 12.022 27.417 1.00 90.94 1133 ILE A C 1
ATOM 8589 O O . ILE A 1 1133 ? -19.208 13.026 26.786 1.00 90.94 1133 ILE A O 1
ATOM 8593 N N . PHE A 1 1134 ? -18.419 10.931 26.783 1.00 88.75 1134 PHE A N 1
ATOM 8594 C CA . PHE A 1 1134 ? -18.055 10.927 25.357 1.00 88.75 1134 PHE A CA 1
ATOM 8595 C C . PHE A 1 1134 ? -19.226 10.758 24.391 1.00 88.75 1134 PHE A C 1
ATOM 8597 O O . PHE A 1 1134 ? -19.047 11.034 23.209 1.00 88.75 1134 PHE A O 1
ATOM 8604 N N . THR A 1 1135 ? -20.400 10.309 24.853 1.00 87.12 1135 THR A N 1
ATOM 8605 C CA . THR A 1 1135 ? -21.598 10.119 24.011 1.00 87.12 1135 THR A CA 1
ATOM 8606 C C . THR A 1 1135 ? -22.696 11.114 24.383 1.00 87.12 1135 THR A C 1
ATOM 8608 O O . THR A 1 1135 ? -22.910 12.057 23.629 1.00 87.12 1135 THR A O 1
ATOM 8611 N N . ARG A 1 1136 ? -23.338 10.999 25.554 1.00 87.75 1136 ARG A N 1
ATOM 8612 C CA . ARG A 1 1136 ? -24.507 11.828 25.935 1.00 87.75 1136 ARG A CA 1
ATOM 8613 C C . ARG A 1 1136 ? -24.218 13.336 25.962 1.00 87.75 1136 ARG A C 1
ATOM 8615 O O . ARG A 1 1136 ? -24.850 14.106 25.239 1.00 87.75 1136 ARG A O 1
ATOM 8622 N N . CYS A 1 1137 ? -23.244 13.779 26.759 1.00 91.75 1137 CYS A N 1
ATOM 8623 C CA . CYS A 1 1137 ? -22.909 15.205 26.874 1.00 91.75 1137 CYS A CA 1
ATOM 8624 C C . CYS A 1 1137 ? -22.289 15.765 25.579 1.00 91.75 1137 CYS A C 1
ATOM 8626 O O . CYS A 1 1137 ? -22.485 16.936 25.243 1.00 91.75 1137 CYS A O 1
ATOM 8628 N N . SER A 1 1138 ? -21.585 14.921 24.819 1.00 92.50 1138 SER A N 1
ATOM 8629 C CA . SER A 1 1138 ? -20.973 15.279 23.532 1.00 92.50 1138 SER A CA 1
ATOM 8630 C C . SER A 1 1138 ? -22.011 15.412 22.402 1.00 92.50 1138 SER A C 1
ATOM 8632 O O . SER A 1 1138 ? -21.937 16.347 21.598 1.00 92.50 1138 SER A O 1
ATOM 8634 N N . ALA A 1 1139 ? -23.045 14.563 22.389 1.00 90.62 1139 ALA A N 1
ATOM 8635 C CA . ALA A 1 1139 ? -24.201 14.678 21.503 1.00 90.62 1139 ALA A CA 1
ATOM 8636 C C . ALA A 1 1139 ? -24.977 15.978 21.765 1.00 90.62 1139 ALA A C 1
ATOM 8638 O O . ALA A 1 1139 ? -25.216 16.744 20.830 1.00 90.62 1139 ALA A O 1
ATOM 8639 N N . TYR A 1 1140 ? -25.255 16.299 23.036 1.00 92.88 1140 TYR A N 1
ATOM 8640 C CA . TYR A 1 1140 ? -25.883 17.568 23.431 1.00 92.88 1140 TYR A CA 1
ATOM 8641 C C . TYR A 1 1140 ? -25.075 18.789 22.959 1.00 92.88 1140 TYR A C 1
ATOM 8643 O O . TYR A 1 1140 ? -25.630 19.717 22.374 1.00 92.88 1140 TYR A O 1
ATOM 8651 N N . AL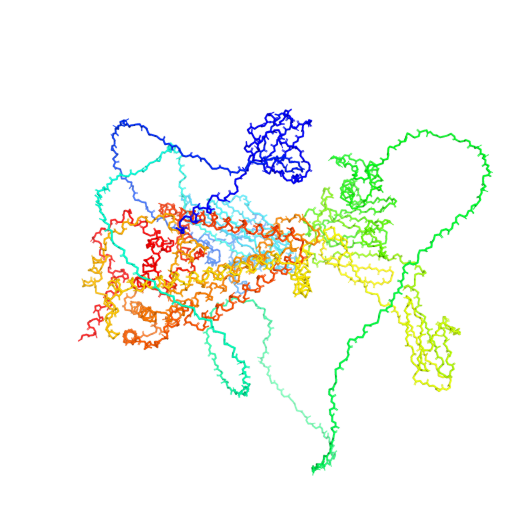A A 1 1141 ? -23.749 18.787 23.146 1.00 93.25 1141 ALA A N 1
ATOM 8652 C CA . ALA A 1 1141 ? -22.878 19.865 22.665 1.00 93.25 1141 ALA A CA 1
ATOM 8653 C C . ALA A 1 1141 ? -22.919 20.034 21.131 1.00 93.25 1141 ALA A C 1
ATOM 8655 O O . ALA A 1 1141 ? -22.844 21.160 20.620 1.00 93.25 1141 ALA A O 1
ATOM 8656 N N . SER A 1 1142 ? -23.087 18.916 20.419 1.00 91.75 1142 SER A N 1
ATOM 8657 C CA . SER A 1 1142 ? -23.200 18.820 18.958 1.00 91.75 1142 SER A CA 1
ATOM 8658 C C . SER A 1 1142 ? -24.593 19.169 18.407 1.00 91.75 1142 SER A C 1
ATOM 8660 O O . SER A 1 1142 ? -24.746 19.239 17.190 1.00 91.75 1142 SER A O 1
ATOM 8662 N N . HIS A 1 1143 ? -25.608 19.374 19.262 1.00 92.19 1143 HIS A N 1
ATOM 8663 C CA . HIS A 1 1143 ? -27.036 19.386 18.880 1.00 92.19 1143 HIS A CA 1
ATOM 8664 C C . HIS A 1 1143 ? -27.456 18.126 18.096 1.00 92.19 1143 HIS A C 1
ATOM 8666 O O . HIS A 1 1143 ? -28.224 18.181 17.133 1.00 92.19 1143 HIS A O 1
ATOM 8672 N N . SER A 1 1144 ? -26.911 16.981 18.508 1.00 88.38 1144 SER A N 1
ATOM 8673 C CA . SER A 1 1144 ? -27.208 15.654 17.974 1.00 88.38 1144 SER A CA 1
ATOM 8674 C C . SER A 1 1144 ? -28.155 14.895 18.897 1.00 88.38 1144 SER A C 1
ATOM 8676 O O . SER A 1 1144 ? -28.120 15.068 20.113 1.00 88.38 1144 SER A O 1
ATOM 8678 N N . ASP A 1 1145 ? -28.925 13.980 18.313 1.00 85.62 1145 ASP A N 1
ATOM 8679 C CA . ASP A 1 1145 ? -29.462 12.837 19.048 1.00 85.62 1145 ASP A CA 1
ATOM 8680 C C . ASP A 1 1145 ? -28.292 11.999 19.609 1.00 85.62 1145 ASP A C 1
ATOM 8682 O O . ASP A 1 1145 ? -27.245 11.860 18.963 1.00 85.62 1145 ASP A O 1
ATOM 8686 N N . GLU A 1 1146 ? -28.476 11.452 20.808 1.00 83.50 1146 GLU A N 1
ATOM 8687 C CA . GLU A 1 1146 ? -27.571 10.504 21.458 1.00 83.50 1146 GLU A CA 1
ATOM 8688 C C . GLU A 1 1146 ? -27.395 9.244 20.595 1.00 83.50 1146 GLU A C 1
ATOM 8690 O O . GLU A 1 1146 ? -26.271 8.777 20.410 1.00 83.50 1146 GLU A O 1
ATOM 8695 N N . LEU A 1 1147 ? -28.474 8.772 19.957 1.00 78.81 1147 LEU A N 1
ATOM 8696 C CA . LEU A 1 1147 ? -28.445 7.665 19.000 1.00 78.81 1147 LEU A CA 1
ATOM 8697 C C . LEU A 1 1147 ? -27.683 8.037 17.718 1.00 78.81 1147 LEU A C 1
ATOM 8699 O O . LEU A 1 1147 ? -26.815 7.288 17.279 1.00 78.81 1147 LEU A O 1
ATOM 8703 N N . ALA A 1 1148 ? -27.918 9.210 17.126 1.00 79.25 1148 ALA A N 1
ATOM 8704 C CA . ALA A 1 1148 ? -27.174 9.621 15.926 1.00 79.25 1148 ALA A CA 1
ATOM 8705 C C . ALA A 1 1148 ? -25.653 9.733 16.178 1.00 79.25 1148 ALA A C 1
ATOM 8707 O O . ALA A 1 1148 ? -24.858 9.535 15.259 1.00 79.25 1148 ALA A O 1
ATOM 8708 N N . TYR A 1 1149 ? -25.257 10.015 17.423 1.00 81.19 1149 TYR A N 1
ATOM 8709 C CA . TYR A 1 1149 ? -23.867 10.137 17.863 1.00 81.19 1149 TYR A CA 1
ATOM 8710 C C . TYR A 1 1149 ? -23.227 8.780 18.253 1.00 81.19 1149 TYR A C 1
ATOM 8712 O O . TYR A 1 1149 ? -22.015 8.590 18.093 1.00 81.19 1149 TYR A O 1
ATOM 8720 N N . ALA A 1 1150 ? -24.018 7.829 18.761 1.00 76.50 1150 ALA A N 1
ATOM 8721 C CA . ALA A 1 1150 ? -23.547 6.550 19.295 1.00 76.50 1150 ALA A CA 1
ATOM 8722 C C . ALA A 1 1150 ? -22.831 5.650 18.251 1.00 76.50 1150 ALA A C 1
ATOM 8724 O O . ALA A 1 1150 ? -23.163 5.667 17.056 1.00 76.50 1150 ALA A O 1
ATOM 8725 N N . PRO A 1 1151 ? -21.848 4.828 18.684 1.00 72.00 1151 PRO A N 1
ATOM 8726 C CA . PRO A 1 1151 ? -21.167 3.870 17.811 1.00 72.00 1151 PRO A CA 1
ATOM 8727 C C . PRO A 1 1151 ? -22.132 2.788 17.307 1.00 72.00 1151 PRO A C 1
ATOM 8729 O O . PRO A 1 1151 ? -23.111 2.449 17.971 1.00 72.00 1151 PRO A O 1
ATOM 8732 N N . MET A 1 1152 ? -21.843 2.223 16.130 1.00 64.25 1152 MET A N 1
ATOM 8733 C CA . MET A 1 1152 ? -22.801 1.406 15.367 1.00 64.25 1152 MET A CA 1
ATOM 8734 C C . MET A 1 1152 ? -23.398 0.244 16.180 1.00 64.25 1152 MET A C 1
ATOM 8736 O O . MET A 1 1152 ? -24.619 0.090 16.212 1.00 64.25 1152 MET A O 1
ATOM 8740 N N . GLY A 1 1153 ? -22.549 -0.502 16.896 1.00 60.91 1153 GLY A N 1
ATOM 8741 C CA . GLY A 1 1153 ? -22.945 -1.659 17.704 1.00 60.91 1153 GLY A CA 1
ATOM 8742 C C . GLY A 1 1153 ? -23.867 -1.347 18.887 1.00 60.91 1153 GLY A C 1
ATOM 8743 O O . GLY A 1 1153 ? -24.719 -2.167 19.211 1.00 60.91 1153 GLY A O 1
ATOM 8744 N N . ALA A 1 1154 ? -23.780 -0.152 19.484 1.00 59.25 1154 ALA A N 1
ATOM 8745 C CA . ALA A 1 1154 ? -24.633 0.232 20.617 1.00 59.25 1154 ALA A CA 1
ATOM 8746 C C . ALA A 1 1154 ? -26.111 0.431 20.223 1.00 59.25 1154 ALA A C 1
ATOM 8748 O O . ALA A 1 1154 ? -26.986 0.444 21.085 1.00 59.25 1154 ALA A O 1
ATOM 8749 N N . ILE A 1 1155 ? -26.390 0.576 18.922 1.00 58.22 1155 ILE A N 1
ATOM 8750 C CA . ILE A 1 1155 ? -27.748 0.748 18.384 1.00 58.22 1155 ILE A CA 1
ATOM 8751 C C . ILE A 1 1155 ? -28.332 -0.579 17.894 1.00 58.22 1155 ILE A C 1
ATOM 8753 O O . ILE A 1 1155 ? -29.546 -0.757 17.880 1.00 58.22 1155 ILE A O 1
ATOM 8757 N N . VAL A 1 1156 ? -27.484 -1.552 17.553 1.00 55.78 1156 VAL A N 1
ATOM 8758 C CA . VAL A 1 1156 ? -27.923 -2.921 17.241 1.00 55.78 1156 VAL A CA 1
ATOM 8759 C C . VAL A 1 1156 ? -28.648 -3.524 18.452 1.00 55.78 1156 VAL A C 1
ATOM 8761 O O . VAL A 1 1156 ? -29.745 -4.063 18.315 1.00 55.78 1156 VAL A O 1
ATOM 8764 N N . THR A 1 1157 ? -28.105 -3.328 19.656 1.00 55.56 1157 THR A N 1
ATOM 8765 C CA . THR A 1 1157 ? -28.763 -3.709 20.913 1.00 55.56 1157 THR A CA 1
ATOM 8766 C C . THR A 1 1157 ? -30.032 -2.902 21.198 1.00 55.56 1157 THR A C 1
ATOM 8768 O O . THR A 1 1157 ? -31.035 -3.501 21.577 1.00 55.56 1157 THR A O 1
ATOM 8771 N N . SER A 1 1158 ? -30.056 -1.579 20.978 1.00 51.91 1158 SER A N 1
ATOM 8772 C CA . SER A 1 1158 ? -31.262 -0.776 21.255 1.00 51.91 1158 SER A CA 1
ATOM 8773 C C . SER A 1 1158 ? -32.419 -1.059 20.287 1.00 51.91 1158 SER A C 1
ATOM 8775 O O . SER A 1 1158 ? -33.571 -1.035 20.703 1.00 51.91 1158 SER A O 1
ATOM 8777 N N . LEU A 1 1159 ? -32.129 -1.358 19.014 1.00 52.56 1159 LEU A N 1
ATOM 8778 C CA . LEU A 1 1159 ? -33.129 -1.755 18.012 1.00 52.56 1159 LEU A CA 1
ATOM 8779 C C . LEU A 1 1159 ? -33.602 -3.208 18.179 1.00 52.56 1159 LEU A C 1
ATOM 8781 O O . LEU A 1 1159 ? -34.691 -3.544 17.726 1.00 52.56 1159 LEU A O 1
ATOM 8785 N N . GLY A 1 1160 ? -32.795 -4.074 18.802 1.00 51.12 1160 GLY A N 1
ATOM 8786 C CA . GLY A 1 1160 ? -33.201 -5.442 19.142 1.00 51.12 1160 GLY A CA 1
ATOM 8787 C C . GLY A 1 1160 ? -34.075 -5.525 20.399 1.00 51.12 1160 GLY A C 1
ATOM 8788 O O . GLY A 1 1160 ? -34.912 -6.413 20.504 1.00 51.12 1160 GLY A O 1
ATOM 8789 N N . ALA A 1 1161 ? -33.913 -4.592 21.342 1.00 47.34 1161 ALA A N 1
ATOM 8790 C CA . ALA A 1 1161 ? -34.564 -4.643 22.654 1.00 47.34 1161 ALA A CA 1
ATOM 8791 C C . ALA A 1 1161 ? -36.065 -4.281 22.666 1.00 47.34 1161 ALA A C 1
ATOM 8793 O O . ALA A 1 1161 ? -36.708 -4.426 23.704 1.00 47.34 1161 ALA A O 1
ATOM 8794 N N . THR A 1 1162 ? -36.638 -3.796 21.559 1.00 44.69 1162 THR A N 1
ATOM 8795 C CA . THR A 1 1162 ? -38.038 -3.325 21.516 1.00 44.69 1162 THR A CA 1
ATOM 8796 C C . THR A 1 1162 ? -39.077 -4.394 21.171 1.00 44.69 1162 THR A C 1
ATOM 8798 O O . THR A 1 1162 ? -40.267 -4.105 21.258 1.00 44.69 1162 THR A O 1
ATOM 8801 N N . GLU A 1 1163 ? -38.676 -5.619 20.813 1.00 41.72 1163 GLU A N 1
ATOM 8802 C CA . GLU A 1 1163 ? -39.604 -6.745 20.630 1.00 41.72 1163 GLU A CA 1
ATOM 8803 C C . GLU A 1 1163 ? -39.235 -7.938 21.530 1.00 41.72 1163 GLU A C 1
ATOM 8805 O O . GLU A 1 1163 ? -38.136 -8.483 21.466 1.00 41.72 1163 GLU A O 1
ATOM 8810 N N . SER A 1 1164 ? -40.218 -8.412 22.301 1.00 37.31 1164 SER A N 1
ATOM 8811 C CA . SER A 1 1164 ? -40.303 -9.747 22.926 1.00 37.31 1164 SER A CA 1
ATOM 8812 C C . SER A 1 1164 ? -39.431 -10.129 24.137 1.00 37.31 1164 SER A C 1
ATOM 8814 O O . SER A 1 1164 ? -39.643 -11.222 24.657 1.00 37.31 1164 SER A O 1
ATOM 8816 N N . VAL A 1 1165 ? -38.577 -9.263 24.702 1.00 36.59 1165 VAL A N 1
ATOM 8817 C CA . VAL A 1 1165 ? -38.060 -9.508 26.074 1.00 36.59 1165 VAL A CA 1
ATOM 8818 C C . VAL A 1 1165 ? -39.099 -9.068 27.110 1.00 36.59 1165 VAL A C 1
ATOM 8820 O O . VAL A 1 1165 ? -38.957 -8.045 27.780 1.00 36.59 1165 VAL A O 1
ATOM 8823 N N . VAL A 1 1166 ? -40.164 -9.862 27.236 1.00 38.75 1166 VAL A N 1
ATOM 8824 C CA . VAL A 1 1166 ? -40.935 -9.915 28.482 1.00 38.75 1166 VAL A CA 1
ATOM 8825 C C . VAL A 1 1166 ? -40.021 -10.581 29.504 1.00 38.75 1166 VAL A C 1
ATOM 8827 O O . VAL A 1 1166 ? -39.707 -11.762 29.377 1.00 38.75 1166 VAL A O 1
ATOM 8830 N N . ILE A 1 1167 ? -39.541 -9.807 30.476 1.00 37.59 1167 ILE A N 1
ATOM 8831 C CA . ILE A 1 1167 ? -38.890 -10.372 31.656 1.00 37.59 1167 ILE A CA 1
ATOM 8832 C C . ILE A 1 1167 ? -40.014 -10.976 32.492 1.00 37.59 1167 ILE A C 1
ATOM 8834 O O . ILE A 1 1167 ? -40.836 -10.238 33.032 1.00 37.59 1167 ILE A O 1
ATOM 8838 N N . ASP A 1 1168 ? -40.075 -12.303 32.542 1.00 36.88 1168 ASP A N 1
ATOM 8839 C CA . ASP A 1 1168 ? -40.922 -13.002 33.503 1.00 36.88 1168 ASP A CA 1
ATOM 8840 C C . ASP A 1 1168 ? -40.262 -12.834 34.882 1.00 36.88 1168 ASP A C 1
ATOM 8842 O O . ASP A 1 1168 ? -39.149 -13.313 35.110 1.00 36.88 1168 ASP A O 1
ATOM 8846 N N . ASP A 1 1169 ? -40.902 -12.087 35.786 1.00 41.97 1169 ASP A N 1
ATOM 8847 C CA . ASP A 1 1169 ? -40.346 -11.677 37.093 1.00 41.97 1169 ASP A CA 1
ATOM 8848 C C . ASP A 1 1169 ? -40.227 -12.855 38.105 1.00 41.97 1169 ASP A C 1
ATOM 8850 O O . ASP A 1 1169 ? -40.052 -12.644 39.307 1.00 41.97 1169 ASP A O 1
ATOM 8854 N N . SER A 1 1170 ? -40.342 -14.110 37.647 1.00 37.75 1170 SER A N 1
ATOM 8855 C CA . SER A 1 1170 ? -40.414 -15.325 38.474 1.00 37.75 1170 SER A CA 1
ATOM 8856 C C . SER A 1 1170 ? -39.065 -15.927 38.876 1.00 37.75 1170 SER A C 1
ATOM 8858 O O . SER A 1 1170 ? -38.966 -16.555 39.934 1.00 37.75 1170 SER A O 1
ATOM 8860 N N . ASP A 1 1171 ? -38.033 -15.790 38.041 1.00 38.66 1171 ASP A N 1
ATOM 8861 C CA . ASP A 1 1171 ? -36.873 -16.684 38.102 1.00 38.66 1171 ASP A CA 1
ATOM 8862 C C . ASP A 1 1171 ? -35.713 -16.137 38.946 1.00 38.66 1171 ASP A C 1
ATOM 8864 O O . ASP A 1 1171 ? -35.047 -15.156 38.614 1.00 38.66 1171 ASP A O 1
ATOM 8868 N N . GLN A 1 1172 ? -35.388 -16.865 40.020 1.00 40.97 1172 GLN A N 1
ATOM 8869 C CA . GLN A 1 1172 ? -34.329 -16.552 40.994 1.00 40.97 1172 GLN A CA 1
ATOM 8870 C C . GLN A 1 1172 ? -32.885 -16.686 40.447 1.00 40.97 1172 GLN A C 1
ATOM 8872 O O . GLN A 1 1172 ? -31.925 -16.797 41.210 1.00 40.97 1172 GLN A O 1
ATOM 8877 N N . ALA A 1 1173 ? -32.694 -16.658 39.126 1.00 41.84 1173 ALA A N 1
ATOM 8878 C CA . ALA A 1 1173 ? -31.388 -16.779 38.480 1.00 41.84 1173 ALA A CA 1
ATOM 8879 C C . ALA A 1 1173 ? -30.456 -15.568 38.728 1.00 41.84 1173 ALA A C 1
ATOM 8881 O O . ALA A 1 1173 ? -29.236 -15.696 38.589 1.00 41.84 1173 ALA A O 1
ATOM 8882 N N . ASP A 1 1174 ? -30.999 -14.406 39.127 1.00 46.62 1174 ASP A N 1
ATOM 8883 C CA . ASP A 1 1174 ? -30.242 -13.146 39.264 1.00 46.62 1174 ASP A CA 1
ATOM 8884 C C . ASP A 1 1174 ? -29.220 -13.145 40.430 1.00 46.62 1174 ASP A C 1
ATOM 8886 O O . ASP A 1 1174 ? -28.416 -12.222 40.530 1.00 46.62 1174 ASP A O 1
ATOM 8890 N N . GLU A 1 1175 ? -29.157 -14.183 41.284 1.00 42.44 1175 GLU A N 1
ATOM 8891 C CA . GLU A 1 1175 ? -28.077 -14.306 42.288 1.00 42.44 1175 GLU A CA 1
ATOM 8892 C C . GLU A 1 1175 ? -26.722 -14.709 41.667 1.00 42.44 1175 GLU A C 1
ATOM 8894 O O . GLU A 1 1175 ? -25.668 -14.386 42.217 1.00 42.44 1175 GLU A O 1
ATOM 8899 N N . LYS A 1 1176 ? -26.727 -15.386 40.507 1.00 37.72 1176 LYS A N 1
ATOM 8900 C CA . LYS A 1 1176 ? -25.500 -15.807 39.799 1.00 37.72 1176 LYS A CA 1
ATOM 8901 C C . LYS A 1 1176 ? -25.024 -14.815 38.738 1.00 37.72 1176 LYS A C 1
ATOM 8903 O O . LYS A 1 1176 ? -23.943 -14.998 38.182 1.00 37.72 1176 LYS A O 1
ATOM 8908 N N . THR A 1 1177 ? -25.795 -13.771 38.437 1.00 42.03 1177 THR A N 1
ATOM 8909 C CA . THR A 1 1177 ? -25.353 -12.734 37.498 1.00 42.03 1177 THR A CA 1
ATOM 8910 C C . THR A 1 1177 ? -24.264 -11.871 38.140 1.00 42.03 1177 THR A C 1
ATOM 8912 O O . THR A 1 1177 ? -24.173 -11.744 39.364 1.00 42.03 1177 THR A O 1
ATOM 8915 N N . ILE A 1 1178 ? -23.443 -11.214 37.310 1.00 37.62 1178 ILE A N 1
ATOM 8916 C CA . ILE A 1 1178 ? -22.414 -10.266 37.779 1.00 37.62 1178 ILE A CA 1
ATOM 8917 C C . ILE A 1 1178 ? -23.036 -9.218 38.722 1.00 37.62 1178 ILE A C 1
ATOM 8919 O O . ILE A 1 1178 ? -22.455 -8.887 39.752 1.00 37.62 1178 ILE A O 1
ATOM 8923 N N . LYS A 1 1179 ? -24.258 -8.766 38.412 1.00 42.00 1179 LYS A N 1
ATOM 8924 C CA . LYS A 1 1179 ? -25.065 -7.822 39.196 1.00 42.00 1179 LYS A CA 1
ATOM 8925 C C . LYS A 1 1179 ? -25.389 -8.348 40.606 1.00 42.00 1179 LYS A C 1
ATOM 8927 O O . LYS A 1 1179 ? -25.132 -7.632 41.573 1.00 42.00 1179 LYS A O 1
ATOM 8932 N N . GLY A 1 1180 ? -25.888 -9.581 40.742 1.00 43.22 1180 GLY A N 1
ATOM 8933 C CA . GLY A 1 1180 ? -26.170 -10.196 42.048 1.00 43.22 1180 GLY A CA 1
ATOM 8934 C C . GLY A 1 1180 ? -24.912 -10.408 42.898 1.00 43.22 1180 GLY A C 1
ATOM 8935 O O . GLY A 1 1180 ? -24.875 -10.062 44.082 1.00 43.22 1180 GLY A O 1
ATOM 8936 N N . LEU A 1 1181 ? -23.830 -10.886 42.280 1.00 45.84 1181 LEU A N 1
ATOM 8937 C CA . LEU A 1 1181 ? -22.567 -11.139 42.977 1.00 45.84 1181 LEU A CA 1
ATOM 8938 C C . LEU A 1 1181 ? -21.855 -9.850 43.426 1.00 45.84 1181 LEU A C 1
ATOM 8940 O O . LEU A 1 1181 ? -21.316 -9.823 44.535 1.00 45.84 1181 LEU A O 1
ATOM 8944 N N . TYR A 1 1182 ? -21.903 -8.767 42.636 1.00 41.72 1182 TYR A N 1
ATOM 8945 C CA . TYR A 1 1182 ? -21.372 -7.449 43.029 1.00 41.72 1182 TYR A CA 1
ATOM 8946 C C . TYR A 1 1182 ? -22.015 -6.917 44.315 1.00 41.72 1182 TYR A C 1
ATOM 8948 O O . TYR A 1 1182 ? -21.342 -6.318 45.153 1.00 41.72 1182 TYR A O 1
ATOM 8956 N N . VAL A 1 1183 ? -23.308 -7.167 44.510 1.00 46.09 1183 VAL A N 1
ATOM 8957 C CA . VAL A 1 1183 ? -24.023 -6.771 45.731 1.00 46.09 1183 VAL A CA 1
ATOM 8958 C C . VAL A 1 1183 ? -23.538 -7.575 46.936 1.00 46.09 1183 VAL A C 1
ATOM 8960 O O . VAL A 1 1183 ? -23.288 -7.006 47.999 1.00 46.09 1183 VAL A O 1
ATOM 8963 N N . LYS A 1 1184 ? -23.320 -8.884 46.764 1.00 47.38 1184 LYS A N 1
ATOM 8964 C CA . LYS A 1 1184 ? -22.803 -9.785 47.810 1.00 47.38 1184 LYS A CA 1
ATOM 8965 C C . LYS A 1 1184 ? -21.354 -9.460 48.225 1.00 47.38 1184 LYS A C 1
ATOM 8967 O O . LYS A 1 1184 ? -20.869 -9.948 49.246 1.00 47.38 1184 LYS A O 1
ATOM 8972 N N . PHE A 1 1185 ? -20.650 -8.618 47.465 1.00 43.03 1185 PHE A N 1
ATOM 8973 C CA . PHE A 1 1185 ? -19.422 -7.942 47.894 1.00 43.03 1185 PHE A CA 1
ATOM 8974 C C . PHE A 1 1185 ? -19.724 -6.706 48.751 1.00 43.03 1185 PHE A C 1
ATOM 8976 O O . PHE A 1 1185 ? -19.247 -6.636 49.884 1.00 43.03 1185 PHE A O 1
ATOM 8983 N N . TRP A 1 1186 ? -20.537 -5.770 48.254 1.00 48.69 1186 TRP A N 1
ATOM 8984 C CA . TRP A 1 1186 ? -20.804 -4.497 48.933 1.00 48.69 1186 TRP A CA 1
ATOM 8985 C C . TRP A 1 1186 ? -21.518 -4.621 50.280 1.00 48.69 1186 TRP A C 1
ATOM 8987 O O . TRP A 1 1186 ? -21.197 -3.853 51.184 1.00 48.69 1186 TRP A O 1
ATOM 8997 N N . VAL A 1 1187 ? -22.415 -5.599 50.449 1.00 48.22 1187 VAL A N 1
ATOM 8998 C CA . VAL A 1 1187 ? -23.027 -5.904 51.757 1.00 48.22 1187 VAL A CA 1
ATOM 8999 C C . VAL A 1 1187 ? -21.935 -6.232 52.781 1.00 48.22 1187 VAL A C 1
ATOM 9001 O O . VAL A 1 1187 ? -21.804 -5.526 53.776 1.00 48.22 1187 VAL A O 1
ATOM 9004 N N . THR A 1 1188 ? -21.058 -7.194 52.474 1.00 46.12 1188 THR A N 1
ATOM 9005 C CA . THR A 1 1188 ? -19.942 -7.563 53.361 1.00 46.12 1188 THR A CA 1
ATOM 9006 C C . THR A 1 1188 ? -18.921 -6.441 53.546 1.00 46.12 1188 THR A C 1
ATOM 9008 O O . THR A 1 1188 ? -18.331 -6.337 54.613 1.00 46.12 1188 THR A O 1
ATOM 9011 N N . TYR A 1 1189 ? -18.700 -5.573 52.554 1.00 42.03 1189 TYR A N 1
ATOM 9012 C CA . TYR A 1 1189 ? -17.839 -4.400 52.749 1.00 42.03 1189 TYR A CA 1
ATOM 9013 C C . TYR A 1 1189 ? -18.462 -3.389 53.725 1.00 42.03 1189 TYR A C 1
ATOM 9015 O O . TYR A 1 1189 ? -17.759 -2.849 54.572 1.00 42.03 1189 TYR A O 1
ATOM 9023 N N . GLY A 1 1190 ? -19.780 -3.173 53.660 1.00 43.97 1190 GLY A N 1
ATOM 9024 C CA . GLY A 1 1190 ? -20.510 -2.349 54.629 1.00 43.97 1190 GLY A CA 1
ATOM 9025 C C . GLY A 1 1190 ? -20.552 -2.952 56.038 1.00 43.97 1190 GLY A C 1
ATOM 9026 O O . GLY A 1 1190 ? -20.520 -2.209 57.015 1.00 43.97 1190 GLY A O 1
ATOM 9027 N N . GLU A 1 1191 ? -20.577 -4.282 56.147 1.00 50.16 1191 GLU A N 1
ATOM 9028 C CA . GLU A 1 1191 ? -20.460 -5.025 57.413 1.00 50.16 1191 GLU A CA 1
ATOM 9029 C C . GLU A 1 1191 ? -19.035 -5.010 57.992 1.00 50.16 1191 GLU A C 1
ATOM 9031 O O . GLU A 1 1191 ? -18.878 -5.129 59.199 1.00 50.16 1191 GLU A O 1
ATOM 9036 N N . LEU A 1 1192 ? -18.004 -4.844 57.153 1.00 39.22 1192 LEU A N 1
ATOM 9037 C CA . LEU A 1 1192 ? -16.584 -4.838 57.546 1.00 39.22 1192 LEU A CA 1
ATOM 9038 C C . LEU A 1 1192 ? -16.013 -3.419 57.762 1.00 39.22 1192 LEU A C 1
ATOM 9040 O O . LEU A 1 1192 ? -14.872 -3.265 58.192 1.00 39.22 1192 LEU A O 1
ATOM 9044 N N . MET A 1 1193 ? -16.808 -2.389 57.454 1.00 36.38 1193 MET A N 1
ATOM 9045 C CA . MET A 1 1193 ? -16.530 -0.964 57.698 1.00 36.38 1193 MET A CA 1
ATOM 9046 C C . MET A 1 1193 ? -17.420 -0.369 58.811 1.00 36.38 1193 MET A C 1
ATOM 9048 O O . MET A 1 1193 ? -17.401 0.846 59.024 1.00 36.38 1193 MET A O 1
ATOM 9052 N N . ARG A 1 1194 ? -18.212 -1.214 59.481 1.00 39.47 1194 ARG A N 1
ATOM 9053 C CA . ARG A 1 1194 ? -18.950 -0.932 60.720 1.00 39.47 1194 ARG A CA 1
ATOM 9054 C C . ARG A 1 1194 ? -18.224 -1.531 61.920 1.00 39.47 1194 ARG A C 1
ATOM 9056 O O . ARG A 1 1194 ? -18.441 -0.968 63.012 1.00 39.47 1194 ARG A O 1
#